Protein 1TU5 (pdb70)

Structure (mmCIF, N/CA/C/O backbone):
data_1TU5
#
_entry.id   1TU5
#
_cell.length_a   77.680
_cell.length_b   131.192
_cell.length_c   134.001
_cell.angle_alpha   90.00
_cell.angle_beta   90.00
_cell.angle_gamma   90.00
#
_symmetry.space_group_name_H-M   'P 21 21 21'
#
loop_
_entity.id
_entity.type
_entity.pdbx_description
1 polymer 'Copper amine oxidase, liver isozyme'
2 branched 2-acetamido-2-deoxy-beta-D-glucopyranose-(1-4)-2-acetamido-2-deoxy-beta-D-glucopyranose-(1-4)-2-acetamido-2-deoxy-beta-D-glucopyranose
3 non-polymer 2-acetamido-2-deoxy-beta-D-glucopyranose
4 non-polymer 'COPPER (II) ION'
5 non-polymer 'CALCIUM ION'
6 non-polymer 'CHLORIDE ION'
7 water water
#
loop_
_atom_site.group_PDB
_atom_site.id
_atom_site.type_symbol
_atom_site.label_atom_id
_atom_site.label_alt_id
_atom_site.label_comp_id
_atom_site.label_asym_id
_atom_site.label_entity_id
_atom_site.label_seq_id
_atom_site.pdbx_PDB_ins_code
_atom_site.Cartn_x
_atom_site.Cartn_y
_atom_site.Cartn_z
_atom_site.occupancy
_atom_site.B_iso_or_equiv
_atom_site.auth_seq_id
_atom_site.auth_comp_id
_atom_site.auth_asym_id
_atom_site.auth_atom_id
_atom_site.pdbx_PDB_model_num
ATOM 1 N N . GLN A 1 41 ? 48.740 9.875 65.119 1.00 40.77 57 GLN A N 1
ATOM 2 C CA . GLN A 1 41 ? 48.119 9.028 64.060 1.00 39.38 57 GLN A CA 1
ATOM 3 C C . GLN A 1 41 ? 48.206 7.555 64.455 1.00 38.10 57 GLN A C 1
ATOM 4 O O . GLN A 1 41 ? 49.047 6.834 63.923 1.00 38.73 57 GLN A O 1
ATOM 10 N N . LEU A 1 42 ? 47.342 7.113 65.375 1.00 35.47 58 LEU A N 1
ATOM 11 C CA . LEU A 1 42 ? 47.343 5.718 65.850 1.00 32.62 58 LEU A CA 1
ATOM 12 C C . LEU A 1 42 ? 46.458 4.763 65.035 1.00 30.88 58 LEU A C 1
ATOM 13 O O . LEU A 1 42 ? 46.408 3.573 65.319 1.00 28.97 58 LEU A O 1
ATOM 18 N N . PHE A 1 43 ? 45.770 5.287 64.019 1.00 28.63 59 PHE A N 1
ATOM 19 C CA . PHE A 1 43 ? 44.921 4.464 63.164 1.00 26.93 59 PHE A CA 1
ATOM 20 C C . PHE A 1 43 ? 45.555 4.305 61.791 1.00 26.57 59 PHE A C 1
ATOM 21 O O . PHE A 1 43 ? 45.067 3.525 60.977 1.00 27.10 59 PHE A O 1
ATOM 29 N N . ALA A 1 44 ? 46.633 5.039 61.545 1.00 24.78 60 ALA A N 1
ATOM 30 C CA . ALA A 1 44 ? 47.333 4.995 60.270 1.00 25.12 60 ALA A CA 1
ATOM 31 C C . ALA A 1 44 ? 47.922 3.617 59.998 1.00 25.44 60 ALA A C 1
ATOM 32 O O . ALA A 1 44 ? 48.459 2.979 60.905 1.00 26.18 60 ALA A O 1
ATOM 34 N N . ASP A 1 45 ? 47.823 3.168 58.749 1.00 24.96 61 ASP A N 1
ATOM 35 C CA . ASP A 1 45 ? 48.380 1.886 58.346 1.00 24.48 61 ASP A CA 1
ATOM 36 C C . ASP A 1 45 ? 49.893 2.001 58.474 1.00 24.04 61 ASP A C 1
ATOM 37 O O . ASP A 1 45 ? 50.449 3.100 58.358 1.00 23.31 61 ASP A O 1
ATOM 42 N N . LEU A 1 46 ? 50.549 0.874 58.742 1.00 23.98 62 LEU A N 1
ATOM 43 C CA . LEU A 1 46 ? 51.992 0.857 58.873 1.00 24.01 62 LEU A CA 1
ATOM 44 C C . LEU A 1 46 ? 52.592 1.445 57.605 1.00 23.54 62 LEU A C 1
ATOM 45 O O . LEU A 1 46 ? 52.073 1.227 56.514 1.00 22.41 62 LEU A O 1
ATOM 50 N N . SER A 1 47 ? 53.656 2.226 57.754 1.00 24.28 63 SER A N 1
ATOM 51 C CA . SER A 1 47 ? 54.318 2.824 56.600 1.00 25.51 63 SER A CA 1
ATOM 52 C C . SER A 1 47 ? 55.414 1.883 56.090 1.00 27.47 63 SER A C 1
ATOM 53 O O . SER A 1 47 ? 55.794 0.908 56.771 1.00 29.12 63 SER A O 1
ATOM 56 N N . ARG A 1 48 ? 55.907 2.179 54.889 1.00 28.18 64 ARG A N 1
ATOM 57 C CA . ARG A 1 48 ? 57.003 1.436 54.272 1.00 28.76 64 ARG A CA 1
ATOM 58 C C . ARG A 1 48 ? 58.150 1.229 55.272 1.00 27.74 64 ARG A C 1
ATOM 59 O O . ARG A 1 48 ? 58.728 0.141 55.352 1.00 28.19 64 ARG A O 1
ATOM 67 N N . GLU A 1 49 ? 58.467 2.267 56.042 1.00 26.90 65 GLU A N 1
ATOM 68 C CA . GLU A 1 49 ? 59.532 2.199 57.038 1.00 27.50 65 GLU A CA 1
ATOM 69 C C . GLU A 1 49 ? 59.251 1.206 58.166 1.00 26.69 65 GLU A C 1
ATOM 70 O O . GLU A 1 49 ? 60.098 0.387 58.509 1.00 27.19 65 GLU A O 1
ATOM 76 N N . GLU A 1 50 ? 58.062 1.292 58.755 1.00 26.67 66 GLU A N 1
ATOM 77 C CA . GLU A 1 50 ? 57.676 0.397 59.847 1.00 25.32 66 GLU A CA 1
ATOM 78 C C . GLU A 1 50 ? 57.567 -1.036 59.355 1.00 24.52 66 GLU A C 1
ATOM 79 O O . GLU A 1 50 ? 57.908 -1.981 60.064 1.00 24.28 66 GLU A O 1
ATOM 85 N N . LEU A 1 51 ? 57.067 -1.192 58.134 1.00 24.83 67 LEU A N 1
ATOM 86 C CA . LEU A 1 51 ? 56.921 -2.510 57.516 1.00 24.45 67 LEU A CA 1
ATOM 87 C C . LEU A 1 51 ? 58.311 -3.167 57.394 1.00 24.63 67 LEU A C 1
ATOM 88 O O . LEU A 1 51 ? 58.487 -4.339 57.708 1.00 24.04 67 LEU A O 1
ATOM 93 N N . THR A 1 52 ? 59.304 -2.391 56.959 1.00 25.12 68 THR A N 1
ATOM 94 C CA . THR A 1 52 ? 60.674 -2.876 56.818 1.00 23.68 68 THR A CA 1
ATOM 95 C C . THR A 1 52 ? 61.215 -3.242 58.193 1.00 24.92 68 THR A C 1
ATOM 96 O O . THR A 1 52 ? 61.816 -4.310 58.369 1.00 26.72 68 THR A O 1
ATOM 100 N N . THR A 1 53 ? 60.993 -2.373 59.174 1.00 24.17 69 THR A N 1
ATOM 101 C CA . THR A 1 53 ? 61.488 -2.633 60.517 1.00 23.53 69 THR A CA 1
ATOM 102 C C . THR A 1 53 ? 60.980 -3.931 61.101 1.00 23.98 69 THR A C 1
ATOM 103 O O . THR A 1 53 ? 61.781 -4.772 61.528 1.00 24.74 69 THR A O 1
ATOM 107 N N . VAL A 1 54 ? 59.656 -4.098 61.115 1.00 24.27 70 VAL A N 1
ATOM 108 C CA . VAL A 1 54 ? 59.034 -5.303 61.650 1.00 23.47 70 VAL A CA 1
ATOM 109 C C . VAL A 1 54 ? 59.606 -6.527 60.949 1.00 24.42 70 VAL A C 1
ATOM 110 O O . VAL A 1 54 ? 59.974 -7.512 61.581 1.00 24.76 70 VAL A O 1
ATOM 114 N N . MET A 1 55 ? 59.712 -6.443 59.632 1.00 26.36 71 MET A N 1
ATOM 115 C CA . MET A 1 55 ? 60.270 -7.527 58.845 1.00 27.26 71 MET A CA 1
ATOM 116 C C . MET A 1 55 ? 61.712 -7.861 59.298 1.00 28.03 71 MET A C 1
ATOM 117 O O . MET A 1 55 ? 62.014 -9.033 59.526 1.00 28.36 71 MET A O 1
ATOM 122 N N . SER A 1 56 ? 62.587 -6.852 59.451 1.00 28.02 72 SER A N 1
ATOM 123 C CA . SER A 1 56 ? 63.972 -7.087 59.905 1.00 27.39 72 SER A CA 1
ATOM 124 C C . SER A 1 56 ? 63.961 -7.760 61.253 1.00 26.78 72 SER A C 1
ATOM 125 O O . SER A 1 56 ? 64.741 -8.671 61.505 1.00 26.68 72 SER A O 1
ATOM 128 N N . PHE A 1 57 ? 63.083 -7.285 62.119 1.00 25.09 73 PHE A N 1
ATOM 129 C CA . PHE A 1 57 ? 62.976 -7.840 63.440 1.00 27.00 73 PHE A CA 1
ATOM 130 C C . PHE A 1 57 ? 62.575 -9.303 63.369 1.00 27.99 73 PHE A C 1
ATOM 131 O O . PHE A 1 57 ? 63.126 -10.134 64.074 1.00 30.48 73 PHE A O 1
ATOM 139 N N . LEU A 1 58 ? 61.606 -9.620 62.524 1.00 28.45 74 LEU A N 1
ATOM 140 C CA . LEU A 1 58 ? 61.154 -11.003 62.398 1.00 29.95 74 LEU A CA 1
ATOM 141 C C . LEU A 1 58 ? 62.233 -11.964 61.867 1.00 30.98 74 LEU A C 1
ATOM 142 O O . LEU A 1 58 ? 62.350 -13.094 62.342 1.00 30.34 74 LEU A O 1
ATOM 147 N N . THR A 1 59 ? 63.019 -11.506 60.905 1.00 30.43 75 THR A N 1
ATOM 148 C CA . THR A 1 59 ? 64.082 -12.320 60.348 1.00 30.23 75 THR A CA 1
ATOM 149 C C . THR A 1 59 ? 65.128 -12.590 61.423 1.00 31.03 75 THR A C 1
ATOM 150 O O . THR A 1 59 ? 65.647 -13.705 61.550 1.00 30.78 75 THR A O 1
ATOM 154 N N . GLN A 1 60 ? 65.393 -11.557 62.219 1.00 36.92 76 GLN A N 1
ATOM 155 C CA . GLN A 1 60 ? 66.406 -11.612 63.273 1.00 36.95 76 GLN A CA 1
ATOM 156 C C . GLN A 1 60 ? 65.935 -12.533 64.407 1.00 36.32 76 GLN A C 1
ATOM 157 O O . GLN A 1 60 ? 66.667 -13.408 64.839 1.00 35.11 76 GLN A O 1
ATOM 163 N N . GLN A 1 61 ? 64.704 -12.335 64.870 1.00 36.59 77 GLN A N 1
ATOM 164 C CA . GLN A 1 61 ? 64.157 -13.123 65.971 1.00 38.14 77 GLN A CA 1
ATOM 165 C C . GLN A 1 61 ? 63.729 -14.556 65.626 1.00 39.08 77 GLN A C 1
ATOM 166 O O . GLN A 1 61 ? 63.638 -15.406 66.519 1.00 40.71 77 GLN A O 1
ATOM 172 N N . LEU A 1 62 ? 63.502 -14.834 64.340 1.00 35.60 78 LEU A N 1
ATOM 173 C CA . LEU A 1 62 ? 63.077 -16.165 63.907 1.00 38.03 78 LEU A CA 1
ATOM 174 C C . LEU A 1 62 ? 64.196 -16.976 63.257 1.00 41.30 78 LEU A C 1
ATOM 175 O O . LEU A 1 62 ? 63.989 -18.110 62.818 1.00 40.70 78 LEU A O 1
ATOM 180 N N . GLY A 1 63 ? 65.379 -16.382 63.178 1.00 44.17 79 GLY A N 1
ATOM 181 C CA . GLY A 1 63 ? 66.523 -17.091 62.641 1.00 48.59 79 GLY A CA 1
ATOM 182 C C . GLY A 1 63 ? 66.520 -17.502 61.186 1.00 52.43 79 GLY A C 1
ATOM 183 O O . GLY A 1 63 ? 65.710 -17.008 60.396 1.00 53.95 79 GLY A O 1
ATOM 184 N N . PRO A 1 64 ? 67.431 -18.423 60.810 1.00 53.70 80 PRO A N 1
ATOM 185 C CA . PRO A 1 64 ? 67.680 -19.010 59.486 1.00 54.30 80 PRO A CA 1
ATOM 186 C C . PRO A 1 64 ? 66.495 -19.634 58.758 1.00 54.69 80 PRO A C 1
ATOM 187 O O . PRO A 1 64 ? 66.348 -19.442 57.551 1.00 55.03 80 PRO A O 1
ATOM 191 N N . ASP A 1 65 ? 65.669 -20.383 59.485 1.00 55.06 81 ASP A N 1
ATOM 192 C CA . ASP A 1 65 ? 64.503 -21.058 58.906 1.00 56.25 81 ASP A CA 1
ATOM 193 C C . ASP A 1 65 ? 63.470 -20.130 58.258 1.00 56.36 81 ASP A C 1
ATOM 194 O O . ASP A 1 65 ? 62.271 -20.342 58.427 1.00 57.51 81 ASP A O 1
ATOM 199 N N . LEU A 1 66 ? 63.897 -19.131 57.492 1.00 42.04 82 LEU A N 1
ATOM 200 C CA . LEU A 1 66 ? 62.903 -18.226 56.928 1.00 40.90 82 LEU A CA 1
ATOM 201 C C . LEU A 1 66 ? 63.154 -18.093 55.442 1.00 40.97 82 LEU A C 1
ATOM 202 O O . LEU A 1 66 ? 64.306 -17.991 55.029 1.00 41.53 82 LEU A O 1
ATOM 207 N N . VAL A 1 67 ? 62.089 -18.033 54.644 1.00 34.89 83 VAL A N 1
ATOM 208 C CA . VAL A 1 67 ? 62.263 -17.940 53.219 1.00 31.87 83 VAL A CA 1
ATOM 209 C C . VAL A 1 67 ? 61.314 -16.831 52.787 1.00 31.01 83 VAL A C 1
ATOM 210 O O . VAL A 1 67 ? 60.297 -16.583 53.449 1.00 31.23 83 VAL A O 1
ATOM 214 N N . ASP A 1 68 ? 61.670 -16.140 51.714 1.00 28.07 84 ASP A N 1
ATOM 215 C CA . ASP A 1 68 ? 60.839 -15.095 51.167 1.00 27.43 84 ASP A CA 1
ATOM 216 C C . ASP A 1 68 ? 59.557 -15.821 50.779 1.00 27.12 84 ASP A C 1
ATOM 217 O O . ASP A 1 68 ? 59.613 -16.829 50.096 1.00 27.05 84 ASP A O 1
ATOM 222 N N . ALA A 1 69 ? 58.407 -15.320 51.217 1.00 27.65 85 ALA A N 1
ATOM 223 C CA . ALA A 1 69 ? 57.126 -15.942 50.888 1.00 27.33 85 ALA A CA 1
ATOM 224 C C . ALA A 1 69 ? 56.847 -15.924 49.379 1.00 27.85 85 ALA A C 1
ATOM 225 O O . ALA A 1 69 ? 56.075 -16.743 48.876 1.00 28.19 85 ALA A O 1
ATOM 227 N N . ALA A 1 70 ? 57.476 -14.999 48.658 1.00 27.11 86 ALA A N 1
ATOM 228 C CA . ALA A 1 70 ? 57.280 -14.904 47.217 1.00 27.12 86 ALA A CA 1
ATOM 229 C C . ALA A 1 70 ? 57.786 -16.172 46.553 1.00 28.41 86 ALA A C 1
ATOM 230 O O . ALA A 1 70 ? 57.401 -16.485 45.434 1.00 28.62 86 ALA A O 1
ATOM 232 N N . GLN A 1 71 ? 58.639 -16.908 47.262 1.00 29.65 87 GLN A N 1
ATOM 233 C CA . GLN A 1 71 ? 59.237 -18.135 46.736 1.00 31.56 87 GLN A CA 1
ATOM 234 C C . GLN A 1 71 ? 59.083 -19.370 47.628 1.00 30.08 87 GLN A C 1
ATOM 235 O O . GLN A 1 71 ? 59.626 -20.428 47.317 1.00 29.96 87 GLN A O 1
ATOM 241 N N . ALA A 1 72 ? 58.356 -19.238 48.728 1.00 28.08 88 ALA A N 1
ATOM 242 C CA . ALA A 1 72 ? 58.178 -20.341 49.655 1.00 27.64 88 ALA A CA 1
ATOM 243 C C . ALA A 1 72 ? 57.432 -21.540 49.091 1.00 28.25 88 ALA A C 1
ATOM 244 O O . ALA A 1 72 ? 56.581 -21.415 48.197 1.00 29.96 88 ALA A O 1
ATOM 246 N N . ARG A 1 73 ? 57.756 -22.704 49.640 1.00 23.40 89 ARG A N 1
ATOM 247 C CA . ARG A 1 73 ? 57.122 -23.961 49.271 1.00 23.03 89 ARG A CA 1
ATOM 248 C C . ARG A 1 73 ? 56.338 -24.399 50.503 1.00 21.71 89 ARG A C 1
ATOM 249 O O . ARG A 1 73 ? 56.641 -23.976 51.614 1.00 22.69 89 ARG A O 1
ATOM 257 N N . PRO A 1 74 ? 55.328 -25.256 50.331 1.00 21.35 90 PRO A N 1
ATOM 258 C CA . PRO A 1 74 ? 54.537 -25.692 51.487 1.00 21.54 90 PRO A CA 1
ATOM 259 C C . PRO A 1 74 ? 55.341 -25.988 52.749 1.00 21.40 90 PRO A C 1
ATOM 260 O O . PRO A 1 74 ? 54.990 -25.543 53.834 1.00 22.94 90 PRO A O 1
ATOM 264 N N . SER A 1 75 ? 56.433 -26.721 52.597 1.00 22.03 91 SER A N 1
ATOM 265 C CA . SER A 1 75 ? 57.269 -27.104 53.732 1.00 22.69 91 SER A CA 1
ATOM 266 C C . SER A 1 75 ? 58.196 -26.031 54.307 1.00 22.84 91 SER A C 1
ATOM 267 O O . SER A 1 75 ? 58.853 -26.278 55.316 1.00 25.15 91 SER A O 1
ATOM 270 N N . ASP A 1 76 ? 58.273 -24.864 53.675 1.00 22.77 92 ASP A N 1
ATOM 271 C CA . ASP A 1 76 ? 59.132 -23.784 54.164 1.00 23.29 92 ASP A CA 1
ATOM 272 C C . ASP A 1 76 ? 58.451 -22.972 55.271 1.00 24.60 92 ASP A C 1
ATOM 273 O O . ASP A 1 76 ? 57.244 -23.095 55.493 1.00 25.33 92 ASP A O 1
ATOM 278 N N . ASN A 1 77 ? 59.231 -22.145 55.962 1.00 23.27 93 ASN A N 1
ATOM 279 C CA . ASN A 1 77 ? 58.681 -21.256 56.980 1.00 24.49 93 ASN A CA 1
ATOM 280 C C . ASN A 1 77 ? 58.779 -19.869 56.349 1.00 24.84 93 ASN A C 1
ATOM 281 O O . ASN A 1 77 ? 59.853 -19.495 55.879 1.00 26.70 93 ASN A O 1
ATOM 286 N N . CYS A 1 78 ? 57.691 -19.102 56.331 1.00 23.09 94 CYS A N 1
ATOM 287 C CA . CYS A 1 78 ? 57.751 -17.759 55.747 1.00 22.34 94 CYS A CA 1
ATOM 288 C C . CYS A 1 78 ? 56.787 -16.782 56.419 1.00 22.58 94 CYS A C 1
ATOM 289 O O . CYS A 1 78 ? 55.808 -17.199 57.050 1.00 22.98 94 CYS A O 1
ATOM 292 N N . VAL A 1 79 ? 57.071 -15.486 56.292 1.00 17.85 95 VAL A N 1
ATOM 293 C CA . VAL A 1 79 ? 56.200 -14.476 56.864 1.00 18.71 95 VAL A CA 1
ATOM 294 C C . VAL A 1 79 ? 55.195 -14.182 55.765 1.00 17.74 95 VAL A C 1
ATOM 295 O O . VAL A 1 79 ? 55.561 -13.661 54.712 1.00 17.10 95 VAL A O 1
ATOM 299 N N . PHE A 1 80 ? 53.938 -14.530 56.005 1.00 20.09 96 PHE A N 1
ATOM 300 C CA . PHE A 1 80 ? 52.896 -14.327 55.015 1.00 19.98 96 PHE A CA 1
ATOM 301 C C . PHE A 1 80 ? 52.512 -12.878 54.882 1.00 19.82 96 PHE A C 1
ATOM 302 O O . PHE A 1 80 ? 52.275 -12.404 53.776 1.00 23.30 96 PHE A O 1
ATOM 310 N N . SER A 1 81 ? 52.478 -12.153 55.993 1.00 23.61 97 SER A N 1
ATOM 311 C CA . SER A 1 81 ? 52.036 -10.778 55.887 1.00 24.49 97 SER A CA 1
ATOM 312 C C . SER A 1 81 ? 52.249 -10.029 57.175 1.00 24.16 97 SER A C 1
ATOM 313 O O . SER A 1 81 ? 52.309 -10.631 58.236 1.00 25.44 97 SER A O 1
ATOM 316 N N . VAL A 1 82 ? 52.370 -8.708 57.080 1.00 25.55 98 VAL A N 1
ATOM 317 C CA . VAL A 1 82 ? 52.476 -7.891 58.272 1.00 24.88 98 VAL A CA 1
ATOM 318 C C . VAL A 1 82 ? 51.778 -6.587 57.980 1.00 23.76 98 VAL A C 1
ATOM 319 O O . VAL A 1 82 ? 51.921 -6.021 56.909 1.00 23.86 98 VAL A O 1
ATOM 323 N N . GLU A 1 83 ? 50.974 -6.151 58.939 1.00 23.16 99 GLU A N 1
ATOM 324 C CA . GLU A 1 83 ? 50.232 -4.912 58.824 1.00 22.52 99 GLU A CA 1
ATOM 325 C C . GLU A 1 83 ? 49.921 -4.412 60.242 1.00 22.98 99 GLU A C 1
ATOM 326 O O . GLU A 1 83 ? 50.244 -5.070 61.243 1.00 21.86 99 GLU A O 1
ATOM 332 N N . LEU A 1 84 ? 49.273 -3.252 60.305 1.00 22.46 100 LEU A N 1
ATOM 333 C CA . LEU A 1 84 ? 48.898 -2.618 61.557 1.00 21.85 100 LEU A CA 1
ATOM 334 C C . LEU A 1 84 ? 48.050 -3.519 62.427 1.00 22.73 100 LEU A C 1
ATOM 335 O O . LEU A 1 84 ? 47.199 -4.243 61.933 1.00 23.50 100 LEU A O 1
ATOM 340 N N . GLN A 1 85 ? 48.300 -3.478 63.726 1.00 22.17 101 GLN A N 1
ATOM 341 C CA . GLN A 1 85 ? 47.490 -4.221 64.669 1.00 23.76 101 GLN A CA 1
ATOM 342 C C . GLN A 1 85 ? 46.659 -3.052 65.256 1.00 23.72 101 GLN A C 1
ATOM 343 O O . GLN A 1 85 ? 47.233 -2.126 65.798 1.00 23.59 101 GLN A O 1
ATOM 349 N N . LEU A 1 86 ? 45.337 -3.050 65.094 1.00 23.56 102 LEU A N 1
ATOM 350 C CA . LEU A 1 86 ? 44.551 -1.947 65.632 1.00 23.47 102 LEU A CA 1
ATOM 351 C C . LEU A 1 86 ? 44.751 -1.942 67.155 1.00 23.85 102 LEU A C 1
ATOM 352 O O . LEU A 1 86 ? 44.878 -3.006 67.774 1.00 25.47 102 LEU A O 1
ATOM 357 N N . PRO A 1 87 ? 44.799 -0.749 67.779 1.00 22.47 103 PRO A N 1
ATOM 358 C CA . PRO A 1 87 ? 44.990 -0.645 69.228 1.00 22.14 103 PRO A CA 1
ATOM 359 C C . PRO A 1 87 ? 43.722 -0.867 70.026 1.00 21.59 103 PRO A C 1
ATOM 360 O O . PRO A 1 87 ? 42.618 -0.860 69.475 1.00 22.16 103 PRO A O 1
ATOM 364 N N . PRO A 1 88 ? 43.865 -1.065 71.346 1.00 21.99 104 PRO A N 1
ATOM 365 C CA . PRO A 1 88 ? 42.695 -1.274 72.201 1.00 21.90 104 PRO A CA 1
ATOM 366 C C . PRO A 1 88 ? 41.899 0.035 72.148 1.00 21.79 104 PRO A C 1
ATOM 367 O O . PRO A 1 88 ? 42.475 1.109 72.187 1.00 21.92 104 PRO A O 1
ATOM 371 N N . LYS A 1 89 ? 40.578 -0.039 72.065 1.00 22.82 105 LYS A N 1
ATOM 372 C CA . LYS A 1 89 ? 39.775 1.175 71.990 1.00 21.00 105 LYS A CA 1
ATOM 373 C C . LYS A 1 89 ? 39.902 2.067 73.245 1.00 21.17 105 LYS A C 1
ATOM 374 O O . LYS A 1 89 ? 40.035 3.292 73.130 1.00 22.85 105 LYS A O 1
ATOM 380 N N . ALA A 1 90 ? 39.865 1.482 74.434 1.00 19.41 106 ALA A N 1
ATOM 381 C CA . ALA A 1 90 ? 39.975 2.292 75.639 1.00 19.84 106 ALA A CA 1
ATOM 382 C C . ALA A 1 90 ? 41.269 3.109 75.652 1.00 21.79 106 ALA A C 1
ATOM 383 O O . ALA A 1 90 ? 41.249 4.309 75.963 1.00 23.30 106 ALA A O 1
ATOM 385 N N . ALA A 1 91 ? 42.394 2.487 75.302 1.00 22.63 107 ALA A N 1
ATOM 386 C CA . ALA A 1 91 ? 43.646 3.222 75.310 1.00 23.42 107 ALA A CA 1
ATOM 387 C C . ALA A 1 91 ? 43.604 4.264 74.236 1.00 24.31 107 ALA A C 1
ATOM 388 O O . ALA A 1 91 ? 44.016 5.381 74.470 1.00 26.38 107 ALA A O 1
ATOM 390 N N . ALA A 1 92 ? 43.109 3.921 73.053 1.00 24.75 108 ALA A N 1
ATOM 391 C CA . ALA A 1 92 ? 43.045 4.928 71.985 1.00 24.72 108 ALA A CA 1
ATOM 392 C C . ALA A 1 92 ? 42.199 6.126 72.400 1.00 24.52 108 ALA A C 1
ATOM 393 O O . ALA A 1 92 ? 42.564 7.276 72.129 1.00 23.98 108 ALA A O 1
ATOM 395 N N . LEU A 1 93 ? 41.062 5.866 73.041 1.00 24.48 109 LEU A N 1
ATOM 396 C CA . LEU A 1 93 ? 40.171 6.953 73.452 1.00 24.87 109 LEU A CA 1
ATOM 397 C C . LEU A 1 93 ? 40.790 7.806 74.551 1.00 25.74 109 LEU A C 1
ATOM 398 O O . LEU A 1 93 ? 40.638 9.030 74.556 1.00 25.38 109 LEU A O 1
ATOM 403 N N . ALA A 1 94 ? 41.480 7.159 75.487 1.00 26.39 110 ALA A N 1
ATOM 404 C CA . ALA A 1 94 ? 42.141 7.889 76.556 1.00 27.02 110 ALA A CA 1
ATOM 405 C C . ALA A 1 94 ? 43.139 8.815 75.895 1.00 27.82 110 ALA A C 1
ATOM 406 O O . ALA A 1 94 ? 43.342 9.935 76.357 1.00 31.01 110 ALA A O 1
ATOM 408 N N . HIS A 1 95 ? 43.754 8.376 74.805 1.00 27.26 111 HIS A N 1
ATOM 409 C CA . HIS A 1 95 ? 44.714 9.244 74.127 1.00 27.97 111 HIS A CA 1
ATOM 410 C C . HIS A 1 95 ? 44.049 10.369 73.322 1.00 27.91 111 HIS A C 1
ATOM 411 O O . HIS A 1 95 ? 44.443 11.532 73.430 1.00 28.93 111 HIS A O 1
ATOM 418 N N . LEU A 1 96 ? 43.054 10.023 72.511 1.00 27.73 112 LEU A N 1
ATOM 419 C CA . LEU A 1 96 ? 42.370 11.008 71.673 1.00 28.13 112 LEU A CA 1
ATOM 420 C C . LEU A 1 96 ? 41.551 12.024 72.444 1.00 29.38 112 LEU A C 1
ATOM 421 O O . LEU A 1 96 ? 41.473 13.185 72.045 1.00 28.30 112 LEU A O 1
ATOM 426 N N . ASP A 1 97 ? 40.928 11.577 73.534 1.00 30.32 113 ASP A N 1
ATOM 427 C CA . ASP A 1 97 ? 40.059 12.430 74.334 1.00 30.06 113 ASP A CA 1
ATOM 428 C C . ASP A 1 97 ? 40.603 12.979 75.634 1.00 32.30 113 ASP A C 1
ATOM 429 O O . ASP A 1 97 ? 40.177 14.035 76.067 1.00 30.82 113 ASP A O 1
ATOM 434 N N . ARG A 1 98 ? 41.488 12.241 76.296 1.00 42.05 114 ARG A N 1
ATOM 435 C CA . ARG A 1 98 ? 42.034 12.703 77.565 1.00 41.52 114 ARG A CA 1
ATOM 436 C C . ARG A 1 98 ? 43.524 12.998 77.523 1.00 40.69 114 ARG A C 1
ATOM 437 O O . ARG A 1 98 ? 44.130 13.276 78.550 1.00 40.07 114 ARG A O 1
ATOM 445 N N . GLY A 1 99 ? 44.122 12.944 76.341 1.00 36.95 115 GLY A N 1
ATOM 446 C CA . GLY A 1 99 ? 45.535 13.253 76.244 1.00 36.24 115 GLY A CA 1
ATOM 447 C C . GLY A 1 99 ? 46.473 12.295 76.954 1.00 35.83 115 GLY A C 1
ATOM 448 O O . GLY A 1 99 ? 47.585 12.681 77.339 1.00 36.11 115 GLY A O 1
ATOM 449 N N . SER A 1 100 ? 46.046 11.053 77.152 1.00 34.10 116 SER A N 1
ATOM 450 C CA . SER A 1 100 ? 46.936 10.088 77.762 1.00 32.74 116 SER A CA 1
ATOM 451 C C . SER A 1 100 ? 47.943 9.798 76.660 1.00 33.07 116 SER A C 1
ATOM 452 O O . SER A 1 100 ? 47.698 10.104 75.481 1.00 32.73 116 SER A O 1
ATOM 455 N N . PRO A 1 101 ? 49.103 9.232 77.021 1.00 33.60 117 PRO A N 1
ATOM 456 C CA . PRO A 1 101 ? 50.078 8.931 75.964 1.00 33.32 117 PRO A CA 1
ATOM 457 C C . PRO A 1 101 ? 49.438 7.892 75.020 1.00 33.59 117 PRO A C 1
ATOM 458 O O . PRO A 1 101 ? 48.533 7.141 75.442 1.00 32.89 117 PRO A O 1
ATOM 462 N N . PRO A 1 102 ? 49.879 7.845 73.746 1.00 32.68 118 PRO A N 1
ATOM 463 C CA . PRO A 1 102 ? 49.308 6.883 72.800 1.00 31.69 118 PRO A CA 1
ATOM 464 C C . PRO A 1 102 ? 49.594 5.428 73.160 1.00 31.72 118 PRO A C 1
ATOM 465 O O . PRO A 1 102 ? 50.522 5.130 73.912 1.00 31.03 118 PRO A O 1
ATOM 469 N N . PRO A 1 103 ? 48.767 4.501 72.653 1.00 31.85 119 PRO A N 1
ATOM 470 C CA . PRO A 1 103 ? 48.987 3.086 72.946 1.00 30.67 119 PRO A CA 1
ATOM 471 C C . PRO A 1 103 ? 50.208 2.637 72.153 1.00 29.05 119 PRO A C 1
ATOM 472 O O . PRO A 1 103 ? 50.549 3.238 71.136 1.00 28.20 119 PRO A O 1
ATOM 476 N N . ALA A 1 104 ? 50.864 1.584 72.621 1.00 27.43 120 ALA A N 1
ATOM 477 C CA . ALA A 1 104 ? 51.985 1.058 71.902 1.00 25.74 120 ALA A CA 1
ATOM 478 C C . ALA A 1 104 ? 51.471 0.797 70.480 1.00 26.12 120 ALA A C 1
ATOM 479 O O . ALA A 1 104 ? 50.388 0.241 70.292 1.00 26.35 120 ALA A O 1
ATOM 481 N N . ARG A 1 105 ? 52.217 1.262 69.487 1.00 25.94 121 ARG A N 1
ATOM 482 C CA . ARG A 1 105 ? 51.851 1.030 68.093 1.00 26.78 121 ARG A CA 1
ATOM 483 C C . ARG A 1 105 ? 52.424 -0.355 67.731 1.00 27.61 121 ARG A C 1
ATOM 484 O O . ARG A 1 105 ? 53.626 -0.588 67.860 1.00 28.98 121 ARG A O 1
ATOM 492 N N . GLU A 1 106 ? 51.562 -1.267 67.288 1.00 27.31 122 GLU A N 1
ATOM 493 C CA . GLU A 1 106 ? 51.984 -2.627 66.986 1.00 26.56 122 GLU A CA 1
ATOM 494 C C . GLU A 1 106 ? 51.554 -3.138 65.624 1.00 26.66 122 GLU A C 1
ATOM 495 O O . GLU A 1 106 ? 50.664 -2.575 64.994 1.00 27.63 122 GLU A O 1
ATOM 501 N N . ALA A 1 107 ? 52.191 -4.225 65.190 1.00 25.48 123 ALA A N 1
ATOM 502 C CA . ALA A 1 107 ? 51.903 -4.858 63.910 1.00 23.98 123 ALA A CA 1
ATOM 503 C C . ALA A 1 107 ? 51.511 -6.297 64.167 1.00 23.71 123 ALA A C 1
ATOM 504 O O . ALA A 1 107 ? 51.931 -6.901 65.144 1.00 23.28 123 ALA A O 1
ATOM 506 N N . LEU A 1 108 ? 50.703 -6.852 63.279 1.00 23.84 124 LEU A N 1
ATOM 507 C CA . LEU A 1 108 ? 50.311 -8.240 63.395 1.00 22.61 124 LEU A CA 1
ATOM 508 C C . LEU A 1 108 ? 50.984 -8.980 62.251 1.00 22.96 124 LEU A C 1
ATOM 509 O O . LEU A 1 108 ? 50.828 -8.590 61.077 1.00 23.96 124 LEU A O 1
ATOM 514 N N . ALA A 1 109 ? 51.734 -10.033 62.578 1.00 21.89 125 ALA A N 1
ATOM 515 C CA . ALA A 1 109 ? 52.399 -10.827 61.556 1.00 20.95 125 ALA A CA 1
ATOM 516 C C . ALA A 1 109 ? 51.817 -12.230 61.518 1.00 20.69 125 ALA A C 1
ATOM 517 O O . ALA A 1 109 ? 51.616 -12.869 62.550 1.00 18.54 125 ALA A O 1
ATOM 519 N N . ILE A 1 110 ? 51.526 -12.702 60.312 1.00 20.85 126 ILE A N 1
ATOM 520 C CA . ILE A 1 110 ? 51.006 -14.055 60.133 1.00 19.78 126 ILE A CA 1
ATOM 521 C C . ILE A 1 110 ? 52.159 -14.843 59.524 1.00 20.67 126 ILE A C 1
ATOM 522 O O . ILE A 1 110 ? 52.615 -14.544 58.401 1.00 19.54 126 ILE A O 1
ATOM 527 N N . VAL A 1 111 ? 52.650 -15.822 60.287 1.00 20.76 127 VAL A N 1
ATOM 528 C CA . VAL A 1 111 ? 53.747 -16.667 59.830 1.00 20.35 127 VAL A CA 1
ATOM 529 C C . VAL A 1 111 ? 53.284 -18.086 59.508 1.00 20.86 127 VAL A C 1
ATOM 530 O O . VAL A 1 111 ? 52.547 -18.692 60.296 1.00 20.29 127 VAL A O 1
ATOM 534 N N . PHE A 1 112 ? 53.720 -18.613 58.355 1.00 21.32 128 PHE A N 1
ATOM 535 C CA . PHE A 1 112 ? 53.377 -19.989 57.971 1.00 20.83 128 PHE A CA 1
ATOM 536 C C . PHE A 1 112 ? 54.481 -20.909 58.468 1.00 21.18 128 PHE A C 1
ATOM 537 O O . PHE A 1 112 ? 55.561 -20.939 57.910 1.00 21.11 128 PHE A O 1
ATOM 545 N N . PHE A 1 113 ? 54.243 -21.676 59.518 1.00 22.24 129 PHE A N 1
ATOM 546 C CA . PHE A 1 113 ? 55.324 -22.554 59.962 1.00 22.93 129 PHE A CA 1
ATOM 547 C C . PHE A 1 113 ? 55.135 -23.946 59.383 1.00 23.53 129 PHE A C 1
ATOM 548 O O . PHE A 1 113 ? 54.593 -24.821 60.031 1.00 25.40 129 PHE A O 1
ATOM 556 N N . GLY A 1 114 ? 55.589 -24.137 58.156 1.00 24.50 130 GLY A N 1
ATOM 557 C CA . GLY A 1 114 ? 55.457 -25.417 57.496 1.00 24.88 130 GLY A CA 1
ATOM 558 C C . GLY A 1 114 ? 56.643 -26.367 57.638 1.00 27.39 130 GLY A C 1
ATOM 559 O O . GLY A 1 114 ? 56.510 -27.580 57.392 1.00 26.85 130 GLY A O 1
ATOM 560 N N . GLY A 1 115 ? 57.809 -25.845 58.020 1.00 27.69 131 GLY A N 1
ATOM 561 C CA . GLY A 1 115 ? 58.962 -26.716 58.197 1.00 26.93 131 GLY A CA 1
ATOM 562 C C . GLY A 1 115 ? 59.022 -27.336 59.587 1.00 26.73 131 GLY A C 1
ATOM 563 O O . GLY A 1 115 ? 59.928 -27.051 60.352 1.00 26.88 131 GLY A O 1
ATOM 564 N N . GLN A 1 116 ? 58.067 -28.180 59.940 1.00 27.66 132 GLN A N 1
ATOM 565 C CA . GLN A 1 116 ? 58.101 -28.784 61.273 1.00 30.22 132 GLN A CA 1
ATOM 566 C C . GLN A 1 116 ? 57.144 -29.980 61.302 1.00 31.50 132 GLN A C 1
ATOM 567 O O . GLN A 1 116 ? 56.283 -30.105 60.435 1.00 34.09 132 GLN A O 1
ATOM 573 N N . PRO A 1 117 ? 57.313 -30.898 62.264 1.00 31.86 133 PRO A N 1
ATOM 574 C CA . PRO A 1 117 ? 56.457 -32.086 62.385 1.00 32.42 133 PRO A CA 1
ATOM 575 C C . PRO A 1 117 ? 54.941 -31.822 62.393 1.00 33.73 133 PRO A C 1
ATOM 576 O O . PRO A 1 117 ? 54.149 -32.661 61.923 1.00 35.07 133 PRO A O 1
ATOM 580 N N . GLN A 1 118 ? 54.543 -30.668 62.921 1.00 33.03 134 GLN A N 1
ATOM 581 C CA . GLN A 1 118 ? 53.140 -30.297 62.976 1.00 32.85 134 GLN A CA 1
ATOM 582 C C . GLN A 1 118 ? 53.048 -28.835 62.545 1.00 31.67 134 GLN A C 1
ATOM 583 O O . GLN A 1 118 ? 52.964 -27.922 63.377 1.00 30.77 134 GLN A O 1
ATOM 589 N N . PRO A 1 119 ? 53.076 -28.592 61.228 1.00 30.35 135 PRO A N 1
ATOM 590 C CA . PRO A 1 119 ? 52.997 -27.207 60.771 1.00 28.34 135 PRO A CA 1
ATOM 591 C C . PRO A 1 119 ? 51.755 -26.480 61.264 1.00 27.15 135 PRO A C 1
ATOM 592 O O . PRO A 1 119 ? 50.723 -27.089 61.554 1.00 27.57 135 PRO A O 1
ATOM 596 N N . ASN A 1 120 ? 51.874 -25.172 61.415 1.00 26.17 136 ASN A N 1
ATOM 597 C CA . ASN A 1 120 ? 50.739 -24.383 61.848 1.00 25.56 136 ASN A CA 1
ATOM 598 C C . ASN A 1 120 ? 50.922 -22.977 61.290 1.00 25.54 136 ASN A C 1
ATOM 599 O O . ASN A 1 120 ? 51.953 -22.665 60.669 1.00 26.71 136 ASN A O 1
ATOM 604 N N . VAL A 1 121 ? 49.913 -22.142 61.471 1.00 22.95 137 VAL A N 1
ATOM 605 C CA . VAL A 1 121 ? 50.018 -20.767 61.054 1.00 22.56 137 VAL A CA 1
ATOM 606 C C . VAL A 1 121 ? 49.964 -20.052 62.392 1.00 24.41 137 VAL A C 1
ATOM 607 O O . VAL A 1 121 ? 49.161 -20.436 63.250 1.00 25.92 137 VAL A O 1
ATOM 611 N N . THR A 1 122 ? 50.813 -19.044 62.565 1.00 23.23 138 THR A N 1
ATOM 612 C CA . THR A 1 122 ? 50.908 -18.282 63.811 1.00 24.06 138 THR A CA 1
ATOM 613 C C . THR A 1 122 ? 50.769 -16.772 63.621 1.00 23.99 138 THR A C 1
ATOM 614 O O . THR A 1 122 ? 51.317 -16.215 62.664 1.00 25.55 138 THR A O 1
ATOM 618 N N . GLU A 1 123 ? 50.027 -16.125 64.521 1.00 26.16 139 GLU A N 1
ATOM 619 C CA . GLU A 1 123 ? 49.863 -14.680 64.497 1.00 25.34 139 GLU A CA 1
ATOM 620 C C . GLU A 1 123 ? 50.754 -14.129 65.578 1.00 24.74 139 GLU A C 1
ATOM 621 O O . GLU A 1 123 ? 50.698 -14.581 66.707 1.00 24.89 139 GLU A O 1
ATOM 627 N N . LEU A 1 124 ? 51.572 -13.148 65.241 1.00 25.11 140 LEU A N 1
ATOM 628 C CA . LEU A 1 124 ? 52.468 -12.550 66.215 1.00 23.88 140 LEU A CA 1
ATOM 629 C C . LEU A 1 124 ? 52.254 -11.055 66.249 1.00 24.10 140 LEU A C 1
ATOM 630 O O . LEU A 1 124 ? 52.222 -10.408 65.204 1.00 25.04 140 LEU A O 1
ATOM 635 N N . VAL A 1 125 ? 52.085 -10.524 67.460 1.00 24.51 141 VAL A N 1
ATOM 636 C CA . VAL A 1 125 ? 51.943 -9.087 67.694 1.00 23.53 141 VAL A CA 1
ATOM 637 C C . VAL A 1 125 ? 53.388 -8.639 67.856 1.00 24.26 141 VAL A C 1
ATOM 638 O O . VAL A 1 125 ? 54.139 -9.235 68.616 1.00 22.94 141 VAL A O 1
ATOM 642 N N . VAL A 1 126 ? 53.847 -7.653 67.140 1.00 21.12 142 VAL A N 1
ATOM 643 C CA . VAL A 1 126 ? 55.207 -7.219 67.127 1.00 21.94 142 VAL A CA 1
ATOM 644 C C . VAL A 1 126 ? 55.235 -5.787 67.555 1.00 24.24 142 VAL A C 1
ATOM 645 O O . VAL A 1 126 ? 54.452 -5.044 67.059 1.00 27.12 142 VAL A O 1
ATOM 649 N N . GLY A 1 127 ? 56.056 -5.375 68.502 1.00 29.60 143 GLY A N 1
ATOM 650 C CA . GLY A 1 127 ? 55.957 -3.975 68.862 1.00 29.68 143 GLY A CA 1
ATOM 651 C C . GLY A 1 127 ? 56.902 -3.574 69.945 1.00 29.22 143 GLY A C 1
ATOM 652 O O . GLY A 1 127 ? 57.642 -4.398 70.480 1.00 30.06 143 GLY A O 1
ATOM 653 N N . PRO A 1 128 ? 56.917 -2.295 70.297 1.00 28.38 144 PRO A N 1
ATOM 654 C CA . PRO A 1 128 ? 56.260 -1.062 69.945 1.00 26.66 144 PRO A CA 1
ATOM 655 C C . PRO A 1 128 ? 57.007 -0.451 68.764 1.00 25.86 144 PRO A C 1
ATOM 656 O O . PRO A 1 128 ? 58.217 -0.531 68.704 1.00 26.26 144 PRO A O 1
ATOM 660 N N . LEU A 1 129 ? 56.286 0.113 67.805 1.00 25.35 145 LEU A N 1
ATOM 661 C CA . LEU A 1 129 ? 56.915 0.752 66.658 1.00 25.85 145 LEU A CA 1
ATOM 662 C C . LEU A 1 129 ? 57.384 2.066 67.210 1.00 25.94 145 LEU A C 1
ATOM 663 O O . LEU A 1 129 ? 56.761 2.589 68.130 1.00 25.79 145 LEU A O 1
ATOM 668 N N . PRO A 1 130 ? 58.478 2.629 66.675 1.00 25.97 146 PRO A N 1
ATOM 669 C CA . PRO A 1 130 ? 59.465 2.397 65.648 1.00 26.65 146 PRO A CA 1
ATOM 670 C C . PRO A 1 130 ? 60.443 1.254 65.869 1.00 26.86 146 PRO A C 1
ATOM 671 O O . PRO A 1 130 ? 60.807 0.595 64.908 1.00 28.82 146 PRO A O 1
ATOM 675 N N . GLN A 1 131 ? 60.924 1.029 67.085 1.00 35.55 147 GLN A N 1
ATOM 676 C CA . GLN A 1 131 ? 61.846 -0.075 67.255 1.00 35.58 147 GLN A CA 1
ATOM 677 C C . GLN A 1 131 ? 61.312 -1.167 68.147 1.00 35.46 147 GLN A C 1
ATOM 678 O O . GLN A 1 131 ? 61.382 -1.076 69.369 1.00 36.49 147 GLN A O 1
ATOM 684 N N . PRO A 1 132 ? 60.803 -2.243 67.542 1.00 35.43 148 PRO A N 1
ATOM 685 C CA . PRO A 1 132 ? 60.237 -3.393 68.256 1.00 35.41 148 PRO A CA 1
ATOM 686 C C . PRO A 1 132 ? 61.212 -4.076 69.204 1.00 34.64 148 PRO A C 1
ATOM 687 O O . PRO A 1 132 ? 62.414 -4.128 68.928 1.00 35.42 148 PRO A O 1
ATOM 691 N N . SER A 1 133 ? 60.681 -4.603 70.309 1.00 33.42 149 SER A N 1
ATOM 692 C CA . SER A 1 133 ? 61.481 -5.316 71.292 1.00 31.39 149 SER A CA 1
ATOM 693 C C . SER A 1 133 ? 60.795 -6.611 71.710 1.00 29.93 149 SER A C 1
ATOM 694 O O . SER A 1 133 ? 61.411 -7.433 72.375 1.00 32.06 149 SER A O 1
ATOM 697 N N . TYR A 1 134 ? 59.526 -6.793 71.359 1.00 26.96 150 TYR A N 1
ATOM 698 C CA . TYR A 1 134 ? 58.848 -8.030 71.698 1.00 25.50 150 TYR A CA 1
ATOM 699 C C . TYR A 1 134 ? 58.088 -8.650 70.522 1.00 26.47 150 TYR A C 1
ATOM 700 O O . TYR A 1 134 ? 57.731 -7.977 69.554 1.00 25.82 150 TYR A O 1
ATOM 709 N N . MET A 1 135 ? 57.829 -9.946 70.644 1.00 26.62 151 MET A N 1
ATOM 710 C CA . MET A 1 135 ? 57.138 -10.722 69.640 1.00 27.42 151 MET A CA 1
ATOM 711 C C . MET A 1 135 ? 56.197 -11.663 70.399 1.00 28.90 151 MET A C 1
ATOM 712 O O . MET A 1 135 ? 56.639 -12.634 70.968 1.00 29.43 151 MET A O 1
ATOM 717 N N . ARG A 1 136 ? 54.904 -11.366 70.422 1.00 30.24 152 ARG A N 1
ATOM 718 C CA . ARG A 1 136 ? 53.934 -12.193 71.135 1.00 30.43 152 ARG A CA 1
ATOM 719 C C . ARG A 1 136 ? 53.053 -13.092 70.257 1.00 29.08 152 ARG A C 1
ATOM 720 O O . ARG A 1 136 ? 52.308 -12.618 69.409 1.00 27.95 152 ARG A O 1
ATOM 728 N N . ASP A 1 137 ? 53.107 -14.390 70.514 1.00 28.26 153 ASP A N 1
ATOM 729 C CA . ASP A 1 137 ? 52.304 -15.347 69.791 1.00 27.79 153 ASP A CA 1
ATOM 730 C C . ASP A 1 137 ? 50.926 -15.280 70.433 1.00 27.69 153 ASP A C 1
ATOM 731 O O . ASP A 1 137 ? 50.754 -15.683 71.579 1.00 27.59 153 ASP A O 1
ATOM 736 N N . VAL A 1 138 ? 49.940 -14.782 69.694 1.00 27.33 154 VAL A N 1
ATOM 737 C CA . VAL A 1 138 ? 48.581 -14.646 70.225 1.00 27.78 154 VAL A CA 1
ATOM 738 C C . VAL A 1 138 ? 47.551 -15.563 69.556 1.00 28.95 154 VAL A C 1
ATOM 739 O O . VAL A 1 138 ? 46.348 -15.442 69.816 1.00 29.06 154 VAL A O 1
ATOM 743 N N . THR A 1 139 ? 48.038 -16.489 68.723 1.00 23.66 155 THR A N 1
ATOM 744 C CA . THR A 1 139 ? 47.179 -17.431 67.999 1.00 24.81 155 THR A CA 1
ATOM 745 C C . THR A 1 139 ? 46.222 -18.192 68.901 1.00 22.72 155 THR A C 1
ATOM 746 O O . THR A 1 139 ? 45.008 -18.246 68.665 1.00 23.79 155 THR A O 1
ATOM 750 N N . VAL A 1 140 ? 46.780 -18.794 69.936 1.00 30.90 156 VAL A N 1
ATOM 751 C CA . VAL A 1 140 ? 45.968 -19.603 70.850 1.00 31.82 156 VAL A CA 1
ATOM 752 C C . VAL A 1 140 ? 44.993 -18.763 71.684 1.00 32.54 156 VAL A C 1
ATOM 753 O O . VAL A 1 140 ? 43.876 -19.191 71.927 1.00 32.35 156 VAL A O 1
ATOM 757 N N . GLU A 1 141 ? 45.384 -17.565 72.113 1.00 34.22 157 GLU A N 1
ATOM 758 C CA . GLU A 1 141 ? 44.447 -16.798 72.899 1.00 35.20 157 GLU A CA 1
ATOM 759 C C . GLU A 1 141 ? 43.319 -16.165 72.076 1.00 35.57 157 GLU A C 1
ATOM 760 O O . GLU A 1 141 ? 42.324 -15.718 72.632 1.00 36.79 157 GLU A O 1
ATOM 766 N N . ARG A 1 142 ? 43.462 -16.129 70.754 1.00 35.44 158 ARG A N 1
ATOM 767 C CA . ARG A 1 142 ? 42.425 -15.554 69.891 1.00 34.29 158 ARG A CA 1
ATOM 768 C C . ARG A 1 142 ? 41.512 -16.608 69.257 1.00 34.40 158 ARG A C 1
ATOM 769 O O . ARG A 1 142 ? 40.365 -16.310 68.890 1.00 33.15 158 ARG A O 1
ATOM 777 N N . HIS A 1 143 ? 42.013 -17.837 69.146 1.00 30.91 159 HIS A N 1
ATOM 778 C CA . HIS A 1 143 ? 41.246 -18.902 68.515 1.00 31.73 159 HIS A CA 1
ATOM 779 C C . HIS A 1 143 ? 41.034 -20.180 69.333 1.00 32.78 159 HIS A C 1
ATOM 780 O O . HIS A 1 143 ? 40.433 -21.139 68.839 1.00 35.12 159 HIS A O 1
ATOM 787 N N . GLY A 1 144 ? 41.533 -20.217 70.561 1.00 34.50 160 GLY A N 1
ATOM 788 C CA . GLY A 1 144 ? 41.326 -21.390 71.386 1.00 35.56 160 GLY A CA 1
ATOM 789 C C . GLY A 1 144 ? 42.269 -22.533 71.122 1.00 36.16 160 GLY A C 1
ATOM 790 O O . GLY A 1 144 ? 42.216 -23.565 71.785 1.00 38.04 160 GLY A O 1
ATOM 791 N N . GLY A 1 145 ? 43.148 -22.367 70.156 1.00 35.84 161 GLY A N 1
ATOM 792 C CA . GLY A 1 145 ? 44.070 -23.446 69.862 1.00 33.59 161 GLY A CA 1
ATOM 793 C C . GLY A 1 145 ? 44.852 -23.114 68.620 1.00 32.82 161 GLY A C 1
ATOM 794 O O . GLY A 1 145 ? 44.727 -22.008 68.099 1.00 34.61 161 GLY A O 1
ATOM 795 N N . PRO A 1 146 ? 45.658 -24.046 68.106 1.00 31.46 162 PRO A N 1
ATOM 796 C CA . PRO A 1 146 ? 46.457 -23.803 66.895 1.00 29.57 162 PRO A CA 1
ATOM 797 C C . PRO A 1 146 ? 45.613 -23.701 65.611 1.00 28.17 162 PRO A C 1
ATOM 798 O O . PRO A 1 146 ? 44.560 -24.325 65.496 1.00 26.38 162 PRO A O 1
ATOM 802 N N . LEU A 1 147 ? 46.109 -22.919 64.653 1.00 26.90 163 LEU A N 1
ATOM 803 C CA . LEU A 1 147 ? 45.470 -22.746 63.349 1.00 26.03 163 LEU A CA 1
ATOM 804 C C . LEU A 1 147 ? 46.016 -23.853 62.474 1.00 25.55 163 LEU A C 1
ATOM 805 O O . LEU A 1 147 ? 47.217 -23.880 62.218 1.00 26.17 163 LEU A O 1
ATOM 810 N N . PRO A 1 148 ? 45.162 -24.797 62.025 1.00 25.60 164 PRO A N 1
ATOM 811 C CA . PRO A 1 148 ? 45.716 -25.864 61.177 1.00 24.17 164 PRO A CA 1
ATOM 812 C C . PRO A 1 148 ? 46.292 -25.322 59.879 1.00 24.08 164 PRO A C 1
ATOM 813 O O . PRO A 1 148 ? 45.825 -24.313 59.357 1.00 25.02 164 PRO A O 1
ATOM 817 N N . TYR A 1 149 ? 47.332 -25.986 59.383 1.00 24.47 165 TYR A N 1
ATOM 818 C CA . TYR A 1 149 ? 48.041 -25.568 58.166 1.00 24.68 165 TYR A CA 1
ATOM 819 C C . TYR A 1 149 ? 47.214 -25.454 56.868 1.00 24.35 165 TYR A C 1
ATOM 820 O O . TYR A 1 149 ? 47.433 -24.549 56.049 1.00 25.21 165 TYR A O 1
ATOM 829 N N . TYR A 1 150 ? 46.272 -26.362 56.678 1.00 23.12 166 TYR A N 1
ATOM 830 C CA . TYR A 1 150 ? 45.441 -26.324 55.488 1.00 23.43 166 TYR A CA 1
ATOM 831 C C . TYR A 1 150 ? 44.494 -25.114 55.462 1.00 23.95 166 TYR A C 1
ATOM 832 O O . TYR A 1 150 ? 43.720 -24.950 54.507 1.00 24.91 166 TYR A O 1
ATOM 841 N N . ARG A 1 151 ? 44.541 -24.270 56.495 1.00 23.78 167 ARG A N 1
ATOM 842 C CA . ARG A 1 151 ? 43.670 -23.092 56.513 1.00 23.23 167 ARG A CA 1
ATOM 843 C C . ARG A 1 151 ? 44.376 -21.916 55.838 1.00 23.90 167 ARG A C 1
ATOM 844 O O . ARG A 1 151 ? 43.722 -20.971 55.356 1.00 23.65 167 ARG A O 1
ATOM 852 N N . ARG A 1 152 ? 45.708 -21.978 55.800 1.00 23.06 168 ARG A N 1
ATOM 853 C CA . ARG A 1 152 ? 46.476 -20.881 55.229 1.00 23.25 168 ARG A CA 1
ATOM 854 C C . ARG A 1 152 ? 46.044 -20.562 53.799 1.00 22.86 168 ARG A C 1
ATOM 855 O O . ARG A 1 152 ? 45.633 -21.445 53.049 1.00 21.48 168 ARG A O 1
ATOM 863 N N . PRO A 1 153 ? 46.071 -19.276 53.422 1.00 21.75 169 PRO A N 1
ATOM 864 C CA . PRO A 1 153 ? 45.653 -19.040 52.031 1.00 22.10 169 PRO A CA 1
ATOM 865 C C . PRO A 1 153 ? 46.675 -19.583 51.010 1.00 22.24 169 PRO A C 1
ATOM 866 O O . PRO A 1 153 ? 47.877 -19.698 51.307 1.00 21.26 169 PRO A O 1
ATOM 870 N N . VAL A 1 154 ? 46.200 -19.936 49.820 1.00 21.16 170 VAL A N 1
ATOM 871 C CA . VAL A 1 154 ? 47.122 -20.425 48.823 1.00 22.02 170 VAL A CA 1
ATOM 872 C C . VAL A 1 154 ? 48.058 -19.313 48.387 1.00 21.81 170 VAL A C 1
ATOM 873 O O . VAL A 1 154 ? 47.647 -18.216 47.970 1.00 20.78 170 VAL A O 1
ATOM 877 N N . LEU A 1 155 ? 49.335 -19.635 48.483 1.00 22.51 171 LEU A N 1
ATOM 878 C CA . LEU A 1 155 ? 50.419 -18.739 48.151 1.00 23.48 171 LEU A CA 1
ATOM 879 C C . LEU A 1 155 ? 50.542 -18.556 46.626 1.00 23.11 171 LEU A C 1
ATOM 880 O O . LEU A 1 155 ? 50.206 -19.460 45.872 1.00 23.43 171 LEU A O 1
ATOM 885 N N . LEU A 1 156 ? 51.019 -17.396 46.175 1.00 23.73 172 LEU A N 1
ATOM 886 C CA . LEU A 1 156 ? 51.204 -17.151 44.736 1.00 24.36 172 LEU A CA 1
ATOM 887 C C . LEU A 1 156 ? 52.196 -18.170 44.154 1.00 25.08 172 LEU A C 1
ATOM 888 O O . LEU A 1 156 ? 52.012 -18.649 43.037 1.00 25.33 172 LEU A O 1
ATOM 893 N N . ARG A 1 157 ? 53.244 -18.506 44.907 1.00 25.44 173 ARG A N 1
ATOM 894 C CA . ARG A 1 157 ? 54.209 -19.486 44.422 1.00 24.92 173 ARG A CA 1
ATOM 895 C C . ARG A 1 157 ? 53.503 -20.816 44.354 1.00 23.30 173 ARG A C 1
ATOM 896 O O . ARG A 1 157 ? 53.849 -21.672 43.539 1.00 24.12 173 ARG A O 1
ATOM 904 N N . GLU A 1 158 ? 52.493 -20.993 45.202 1.00 13.65 174 GLU A N 1
ATOM 905 C CA . GLU A 1 158 ? 51.720 -22.234 45.194 1.00 12.50 174 GLU A CA 1
ATOM 906 C C . GLU A 1 158 ? 50.894 -22.291 43.897 1.00 14.29 174 GLU A C 1
ATOM 907 O O . GLU A 1 158 ? 50.842 -23.335 43.226 1.00 13.78 174 GLU A O 1
ATOM 913 N N . TYR A 1 159 ? 50.268 -21.169 43.533 1.00 21.04 175 TYR A N 1
ATOM 914 C CA . TYR A 1 159 ? 49.499 -21.137 42.285 1.00 21.04 175 TYR A CA 1
ATOM 915 C C . TYR A 1 159 ? 50.418 -21.351 41.112 1.00 20.60 175 TYR A C 1
ATOM 916 O O . TYR A 1 159 ? 50.087 -22.099 40.200 1.00 22.13 175 TYR A O 1
ATOM 925 N N . LEU A 1 160 ? 51.569 -20.691 41.120 1.00 21.21 176 LEU A N 1
ATOM 926 C CA . LEU A 1 160 ? 52.519 -20.858 40.023 1.00 22.14 176 LEU A CA 1
ATOM 927 C C . LEU A 1 160 ? 52.956 -22.323 39.887 1.00 22.08 176 LEU A C 1
ATOM 928 O O . LEU A 1 160 ? 53.068 -22.832 38.775 1.00 22.31 176 LEU A O 1
ATOM 933 N N . ASP A 1 161 ? 53.190 -23.010 41.002 1.00 22.20 177 ASP A N 1
ATOM 934 C CA . ASP A 1 161 ? 53.589 -24.415 40.901 1.00 23.00 177 ASP A CA 1
ATOM 935 C C . ASP A 1 161 ? 52.416 -25.284 40.457 1.00 23.70 177 ASP A C 1
ATOM 936 O O . ASP A 1 161 ? 52.609 -26.270 39.747 1.00 24.46 177 ASP A O 1
ATOM 941 N N . ILE A 1 162 ? 51.197 -24.950 40.879 1.00 24.48 178 ILE A N 1
ATOM 942 C CA . ILE A 1 162 ? 50.054 -25.740 40.447 1.00 22.79 178 ILE A CA 1
ATOM 943 C C . ILE A 1 162 ? 49.978 -25.606 38.927 1.00 23.40 178 ILE A C 1
ATOM 944 O O . ILE A 1 162 ? 49.683 -26.572 38.237 1.00 23.61 178 ILE A O 1
ATOM 949 N N . ASP A 1 163 ? 50.258 -24.412 38.409 1.00 24.05 179 ASP A N 1
ATOM 950 C CA . ASP A 1 163 ? 50.231 -24.175 36.969 1.00 25.76 179 ASP A CA 1
ATOM 951 C C . ASP A 1 163 ? 51.330 -24.921 36.219 1.00 26.59 179 ASP A C 1
ATOM 952 O O . ASP A 1 163 ? 51.104 -25.443 35.137 1.00 26.62 179 ASP A O 1
ATOM 957 N N . GLN A 1 164 ? 52.529 -24.959 36.777 1.00 28.26 180 GLN A N 1
ATOM 958 C CA . GLN A 1 164 ? 53.607 -25.676 36.110 1.00 29.75 180 GLN A CA 1
ATOM 959 C C . GLN A 1 164 ? 53.200 -27.136 35.977 1.00 28.45 180 GLN A C 1
ATOM 960 O O . GLN A 1 164 ? 53.428 -27.765 34.937 1.00 29.32 180 GLN A O 1
ATOM 966 N N . MET A 1 165 ? 52.589 -27.667 37.030 1.00 26.06 181 MET A N 1
ATOM 967 C CA . MET A 1 165 ? 52.134 -29.048 37.031 1.00 24.98 181 MET A CA 1
ATOM 968 C C . MET A 1 165 ? 51.074 -29.263 35.947 1.00 24.66 181 MET A C 1
ATOM 969 O O . MET A 1 165 ? 51.162 -30.205 35.168 1.00 23.99 181 MET A O 1
ATOM 974 N N . ILE A 1 166 ? 50.070 -28.391 35.901 1.00 23.55 182 ILE A N 1
ATOM 975 C CA . ILE A 1 166 ? 49.009 -28.507 34.911 1.00 22.79 182 ILE A CA 1
ATOM 976 C C . ILE A 1 166 ? 49.492 -28.393 33.466 1.00 24.43 182 ILE A C 1
ATOM 977 O O . ILE A 1 166 ? 49.090 -29.190 32.615 1.00 24.88 182 ILE A O 1
ATOM 982 N N . PHE A 1 167 ? 50.363 -27.427 33.188 1.00 25.44 183 PHE A N 1
ATOM 983 C CA . PHE A 1 167 ? 50.857 -27.229 31.824 1.00 27.30 183 PHE A CA 1
ATOM 984 C C . PHE A 1 167 ? 52.009 -28.127 31.386 1.00 27.44 183 PHE A C 1
ATOM 985 O O . PHE A 1 167 ? 52.173 -28.383 30.198 1.00 28.69 183 PHE A O 1
ATOM 993 N N . ASN A 1 168 ? 52.800 -28.612 32.329 1.00 27.13 184 ASN A N 1
ATOM 994 C CA . ASN A 1 168 ? 53.910 -29.477 31.967 1.00 27.98 184 ASN A CA 1
ATOM 995 C C . ASN A 1 168 ? 53.628 -30.967 32.134 1.00 28.04 184 ASN A C 1
ATOM 996 O O . ASN A 1 168 ? 54.097 -31.767 31.357 1.00 28.23 184 ASN A O 1
ATOM 1001 N N . ARG A 1 169 ? 52.876 -31.353 33.150 1.00 28.96 185 ARG A N 1
ATOM 1002 C CA . ARG A 1 169 ? 52.618 -32.767 33.355 1.00 29.84 185 ARG A CA 1
ATOM 1003 C C . ARG A 1 169 ? 51.171 -33.231 33.101 1.00 30.22 185 ARG A C 1
ATOM 1004 O O . ARG A 1 169 ? 50.939 -34.410 32.802 1.00 30.29 185 ARG A O 1
ATOM 1012 N N . GLU A 1 170 ? 50.190 -32.337 33.190 1.00 29.13 186 GLU A N 1
ATOM 1013 C CA . GLU A 1 170 ? 48.814 -32.788 32.996 1.00 27.39 186 GLU A CA 1
ATOM 1014 C C . GLU A 1 170 ? 48.222 -32.640 31.595 1.00 26.47 186 GLU A C 1
ATOM 1015 O O . GLU A 1 170 ? 48.041 -33.641 30.922 1.00 24.64 186 GLU A O 1
ATOM 1021 N N . LEU A 1 171 ? 47.945 -31.414 31.140 1.00 26.07 187 LEU A N 1
ATOM 1022 C CA . LEU A 1 171 ? 47.333 -31.209 29.827 1.00 24.88 187 LEU A CA 1
ATOM 1023 C C . LEU A 1 171 ? 47.982 -31.949 28.635 1.00 27.08 187 LEU A C 1
ATOM 1024 O O . LEU A 1 171 ? 47.277 -32.385 27.704 1.00 26.92 187 LEU A O 1
ATOM 1029 N N . PRO A 1 172 ? 49.320 -32.075 28.610 1.00 27.26 188 PRO A N 1
ATOM 1030 C CA . PRO A 1 172 ? 49.894 -32.799 27.471 1.00 27.87 188 PRO A CA 1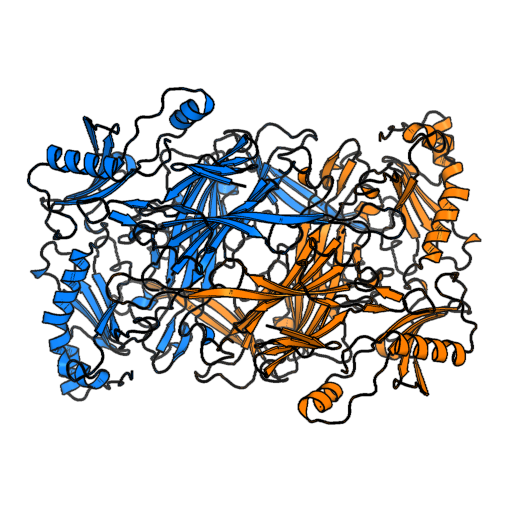
ATOM 1031 C C . PRO A 1 172 ? 49.335 -34.227 27.335 1.00 28.54 188 PRO A C 1
ATOM 1032 O O . PRO A 1 172 ? 49.219 -34.749 26.236 1.00 30.91 188 PRO A O 1
ATOM 1036 N N . GLN A 1 173 ? 48.918 -34.834 28.427 1.00 23.58 189 GLN A N 1
ATOM 1037 C CA . GLN A 1 173 ? 48.355 -36.175 28.343 1.00 24.20 189 GLN A CA 1
ATOM 1038 C C . GLN A 1 173 ? 47.048 -36.184 27.560 1.00 24.90 189 GLN A C 1
ATOM 1039 O O . GLN A 1 173 ? 46.554 -37.242 27.177 1.00 25.39 189 GLN A O 1
ATOM 1045 N N . ALA A 1 174 ? 46.491 -35.002 27.319 1.00 28.28 190 ALA A N 1
ATOM 1046 C CA . ALA A 1 174 ? 45.236 -34.881 26.589 1.00 27.46 190 ALA A CA 1
ATOM 1047 C C . ALA A 1 174 ? 45.433 -33.941 25.405 1.00 27.78 190 ALA A C 1
ATOM 1048 O O . ALA A 1 174 ? 44.537 -33.178 25.037 1.00 27.87 190 ALA A O 1
ATOM 1050 N N . ALA A 1 175 ? 46.615 -33.998 24.809 1.00 26.73 191 ALA A N 1
ATOM 1051 C CA . ALA A 1 175 ? 46.930 -33.152 23.662 1.00 27.07 191 ALA A CA 1
ATOM 1052 C C . ALA A 1 175 ? 45.948 -33.347 22.509 1.00 26.83 191 ALA A C 1
ATOM 1053 O O . ALA A 1 175 ? 45.552 -32.379 21.861 1.00 26.33 191 ALA A O 1
ATOM 1055 N N . GLY A 1 176 ? 45.567 -34.599 22.265 1.00 26.10 192 GLY A N 1
ATOM 1056 C CA . GLY A 1 176 ? 44.650 -34.921 21.187 1.00 27.15 192 GLY A CA 1
ATOM 1057 C C . GLY A 1 176 ? 43.273 -34.291 21.294 1.00 28.47 192 GLY A C 1
ATOM 1058 O O . GLY A 1 176 ? 42.767 -33.707 20.329 1.00 26.91 192 GLY A O 1
ATOM 1059 N N . VAL A 1 177 ? 42.654 -34.425 22.462 1.00 29.42 193 VAL A N 1
ATOM 1060 C CA . VAL A 1 177 ? 41.336 -33.852 22.688 1.00 30.58 193 VAL A CA 1
ATOM 1061 C C . VAL A 1 177 ? 41.453 -32.318 22.724 1.00 29.94 193 VAL A C 1
ATOM 1062 O O . VAL A 1 177 ? 40.560 -31.597 22.278 1.00 29.90 193 VAL A O 1
ATOM 1066 N N . LEU A 1 178 ? 42.575 -31.826 23.227 1.00 33.49 194 LEU A N 1
ATOM 1067 C CA . LEU A 1 178 ? 42.806 -30.390 23.329 1.00 34.59 194 LEU A CA 1
ATOM 1068 C C . LEU A 1 178 ? 43.144 -29.767 21.961 1.00 36.11 194 LEU A C 1
ATOM 1069 O O . LEU A 1 178 ? 42.932 -28.561 21.747 1.00 35.95 194 LEU A O 1
ATOM 1074 N N . HIS A 1 179 ? 43.697 -30.562 21.043 1.00 32.28 195 HIS A N 1
ATOM 1075 C CA . HIS A 1 179 ? 44.018 -30.025 19.722 1.00 31.54 195 HIS A CA 1
ATOM 1076 C C . HIS A 1 179 ? 42.677 -29.749 19.097 1.00 30.46 195 HIS A C 1
ATOM 1077 O O . HIS A 1 179 ? 42.418 -28.673 18.576 1.00 29.87 195 HIS A O 1
ATOM 1084 N N . HIS A 1 180 ? 41.821 -30.758 19.180 1.00 30.61 196 HIS A N 1
ATOM 1085 C CA . HIS A 1 180 ? 40.496 -30.705 18.604 1.00 31.01 196 HIS A CA 1
ATOM 1086 C C . HIS A 1 180 ? 39.635 -29.560 19.108 1.00 29.84 196 HIS A C 1
ATOM 1087 O O . HIS A 1 180 ? 39.142 -28.783 18.294 1.00 26.97 196 HIS A O 1
ATOM 1094 N N . CYS A 1 181 ? 39.452 -29.446 20.429 1.00 33.59 197 CYS A N 1
ATOM 1095 C CA . CYS A 1 181 ? 38.598 -28.375 20.955 1.00 33.03 197 CYS A CA 1
ATOM 1096 C C . CYS A 1 181 ? 39.180 -27.018 20.874 1.00 33.25 197 CYS A C 1
ATOM 1097 O O . CYS A 1 181 ? 38.458 -26.027 20.732 1.00 32.78 197 CYS A O 1
ATOM 1100 N N . CYS A 1 182 ? 40.498 -26.961 20.961 1.00 33.18 198 CYS A N 1
ATOM 1101 C CA . CYS A 1 182 ? 41.106 -25.656 21.105 1.00 31.93 198 CYS A CA 1
ATOM 1102 C C . CYS A 1 182 ? 42.399 -25.313 20.352 1.00 31.55 198 CYS A C 1
ATOM 1103 O O . CYS A 1 182 ? 43.049 -24.295 20.657 1.00 29.97 198 CYS A O 1
ATOM 1106 N N . SER A 1 183 ? 42.777 -26.138 19.378 1.00 30.68 199 SER A N 1
ATOM 1107 C CA . SER A 1 183 ? 44.020 -25.917 18.639 1.00 29.55 199 SER A CA 1
ATOM 1108 C C . SER A 1 183 ? 45.177 -25.767 19.625 1.00 30.81 199 SER A C 1
ATOM 1109 O O . SER A 1 183 ? 46.038 -24.909 19.468 1.00 30.19 199 SER A O 1
ATOM 1112 N N . TYR A 1 184 ? 45.178 -26.619 20.645 1.00 32.37 200 TYR A N 1
ATOM 1113 C CA . TYR A 1 184 ? 46.212 -26.627 21.662 1.00 34.03 200 TYR A CA 1
ATOM 1114 C C . TYR A 1 184 ? 47.597 -26.828 21.029 1.00 36.33 200 TYR A C 1
ATOM 1115 O O . TYR A 1 184 ? 47.858 -27.843 20.384 1.00 36.11 200 TYR A O 1
ATOM 1124 N N . LYS A 1 185 ? 48.477 -25.847 21.223 1.00 38.65 201 LYS A N 1
ATOM 1125 C CA . LYS A 1 185 ? 49.834 -25.864 20.663 1.00 40.22 201 LYS A CA 1
ATOM 1126 C C . LYS A 1 185 ? 49.899 -25.964 19.138 1.00 41.15 201 LYS A C 1
ATOM 1127 O O . LYS A 1 185 ? 50.883 -26.478 18.589 1.00 42.15 201 LYS A O 1
ATOM 1133 N N . GLN A 1 186 ? 48.844 -25.485 18.485 1.00 31.96 202 GLN A N 1
ATOM 1134 C CA . GLN A 1 186 ? 48.736 -25.505 17.034 1.00 31.83 202 GLN A CA 1
ATOM 1135 C C . GLN A 1 186 ? 48.271 -24.156 16.515 1.00 33.78 202 GLN A C 1
ATOM 1136 O O . GLN A 1 186 ? 47.554 -24.086 15.518 1.00 38.48 202 GLN A O 1
ATOM 1142 N N . GLY A 1 187 ? 48.665 -23.084 17.195 1.00 40.82 203 GLY A N 1
ATOM 1143 C CA . GLY A 1 187 ? 48.256 -21.761 16.768 1.00 39.52 203 GLY A CA 1
ATOM 1144 C C . GLY A 1 187 ? 47.092 -21.195 17.552 1.00 38.26 203 GLY A C 1
ATOM 1145 O O . GLY A 1 187 ? 46.800 -20.019 17.457 1.00 37.15 203 GLY A O 1
ATOM 1146 N N . GLY A 1 188 ? 46.421 -22.030 18.329 1.00 38.66 204 GLY A N 1
ATOM 1147 C CA . GLY A 1 188 ? 45.296 -21.541 19.101 1.00 39.29 204 GLY A CA 1
ATOM 1148 C C . GLY A 1 188 ? 45.730 -20.602 20.207 1.00 38.91 204 GLY A C 1
ATOM 1149 O O . GLY A 1 188 ? 46.910 -20.493 20.510 1.00 38.44 204 GLY A O 1
ATOM 1150 N N . GLN A 1 189 ? 44.769 -19.918 20.810 1.00 40.00 205 GLN A N 1
ATOM 1151 C CA . GLN A 1 189 ? 45.077 -18.990 21.889 1.00 40.82 205 GLN A CA 1
ATOM 1152 C C . GLN A 1 189 ? 45.685 -19.737 23.057 1.00 39.64 205 GLN A C 1
ATOM 1153 O O . GLN A 1 189 ? 45.450 -20.937 23.229 1.00 39.20 205 GLN A O 1
ATOM 1159 N N . LYS A 1 190 ? 46.477 -19.025 23.850 1.00 38.76 206 LYS A N 1
ATOM 1160 C CA . LYS A 1 190 ? 47.125 -19.609 25.020 1.00 37.24 206 LYS A CA 1
ATOM 1161 C C . LYS A 1 190 ? 46.031 -19.908 26.019 1.00 36.46 206 LYS A C 1
ATOM 1162 O O . LYS A 1 190 ? 44.960 -19.290 25.979 1.00 37.11 206 LYS A O 1
ATOM 1168 N N . LEU A 1 191 ? 46.282 -20.859 26.905 1.00 33.39 207 LEU A N 1
ATOM 1169 C CA . LEU A 1 191 ? 45.295 -21.225 27.898 1.00 31.26 207 LEU A CA 1
ATOM 1170 C C . LEU A 1 191 ? 45.782 -20.709 29.217 1.00 31.84 207 LEU A C 1
ATOM 1171 O O . LEU A 1 191 ? 46.978 -20.473 29.377 1.00 33.09 207 LEU A O 1
ATOM 1176 N N . LEU A 1 192 ? 44.867 -20.510 30.160 1.00 30.57 208 LEU A N 1
ATOM 1177 C CA . LEU A 1 192 ? 45.263 -20.060 31.482 1.00 29.31 208 LEU A CA 1
ATOM 1178 C C . LEU A 1 192 ? 44.273 -20.676 32.456 1.00 28.12 208 LEU A C 1
ATOM 1179 O O . LEU A 1 192 ? 43.224 -21.183 32.041 1.00 27.49 208 LEU A O 1
ATOM 1184 N N . THR A 1 193 ? 44.612 -20.667 33.739 1.00 25.98 209 THR A N 1
ATOM 1185 C CA . THR A 1 193 ? 43.741 -21.291 34.728 1.00 25.43 209 THR A CA 1
ATOM 1186 C C . THR A 1 193 ? 42.926 -20.319 35.579 1.00 25.85 209 THR A C 1
ATOM 1187 O O . THR A 1 193 ? 43.234 -19.131 35.682 1.00 26.67 209 THR A O 1
ATOM 1191 N N . MET A 1 194 ? 41.855 -20.828 36.168 1.00 26.76 210 MET A N 1
ATOM 1192 C CA . MET A 1 194 ? 41.013 -20.023 37.036 1.00 25.19 210 MET A CA 1
ATOM 1193 C C . MET A 1 194 ? 40.776 -20.740 38.361 1.00 24.03 210 MET A C 1
ATOM 1194 O O . MET A 1 194 ? 40.327 -21.898 38.384 1.00 23.27 210 MET A O 1
ATOM 1199 N N . ASN A 1 195 ? 41.092 -20.053 39.457 1.00 15.04 211 ASN A N 1
ATOM 1200 C CA . ASN A 1 195 ? 40.916 -20.571 40.816 1.00 14.57 211 ASN A CA 1
ATOM 1201 C C . ASN A 1 195 ? 39.421 -20.686 41.162 1.00 14.45 211 ASN A C 1
ATOM 1202 O O . ASN A 1 195 ? 38.569 -20.140 40.451 1.00 16.03 211 ASN A O 1
ATOM 1207 N N . SER A 1 196 ? 39.118 -21.417 42.232 1.00 16.63 212 SER A N 1
ATOM 1208 C CA . SER A 1 196 ? 37.755 -21.564 42.749 1.00 16.85 212 SER A CA 1
ATOM 1209 C C . SER A 1 196 ? 37.975 -21.889 44.220 1.00 18.27 212 SER A C 1
ATOM 1210 O O . SER A 1 196 ? 39.113 -22.184 44.618 1.00 20.31 212 SER A O 1
ATOM 1213 N N . ALA A 1 197 ? 36.927 -21.820 45.035 1.00 18.00 213 ALA A N 1
ATOM 1214 C CA . ALA A 1 197 ? 37.051 -22.107 46.468 1.00 17.41 213 ALA A CA 1
ATOM 1215 C C . ALA A 1 197 ? 35.655 -22.115 47.082 1.00 17.30 213 ALA A C 1
ATOM 1216 O O . ALA A 1 197 ? 34.736 -21.532 46.527 1.00 16.24 213 ALA A O 1
ATOM 1218 N N . PRO A 1 198 ? 35.473 -22.785 48.239 1.00 19.97 214 PRO A N 1
ATOM 1219 C CA . PRO A 1 198 ? 36.442 -23.554 49.055 1.00 19.22 214 PRO A CA 1
ATOM 1220 C C . PRO A 1 198 ? 37.160 -24.616 48.246 1.00 19.92 214 PRO A C 1
ATOM 1221 O O . PRO A 1 198 ? 36.884 -24.802 47.064 1.00 20.85 214 PRO A O 1
ATOM 1225 N N . ARG A 1 199 ? 38.018 -25.377 48.923 1.00 20.52 215 ARG A N 1
ATOM 1226 C CA . ARG A 1 199 ? 38.834 -26.401 48.277 1.00 19.45 215 ARG A CA 1
ATOM 1227 C C . ARG A 1 199 ? 38.667 -27.829 48.830 1.00 20.61 215 ARG A C 1
ATOM 1228 O O . ARG A 1 199 ? 39.576 -28.362 49.468 1.00 21.67 215 ARG A O 1
ATOM 1236 N N . GLY A 1 200 ? 37.529 -28.462 48.568 1.00 19.84 216 GLY A N 1
ATOM 1237 C CA . GLY A 1 200 ? 37.339 -29.810 49.055 1.00 20.09 216 GLY A CA 1
ATOM 1238 C C . GLY A 1 200 ? 35.902 -29.956 49.457 1.00 20.27 216 GLY A C 1
ATOM 1239 O O . GLY A 1 200 ? 35.042 -29.275 48.904 1.00 21.94 216 GLY A O 1
ATOM 1240 N N . VAL A 1 201 ? 35.636 -30.844 50.407 1.00 20.02 217 VAL A N 1
ATOM 1241 C CA . VAL A 1 201 ? 34.276 -31.046 50.892 1.00 20.52 217 VAL A CA 1
ATOM 1242 C C . VAL A 1 201 ? 34.226 -31.150 52.395 1.00 21.15 217 VAL A C 1
ATOM 1243 O O . VAL A 1 201 ? 33.165 -31.358 52.970 1.00 23.03 217 VAL A O 1
ATOM 1247 N N . GLN A 1 202 ? 35.377 -31.003 53.038 1.00 22.98 218 GLN A N 1
ATOM 1248 C CA . GLN A 1 202 ? 35.453 -31.085 54.498 1.00 25.50 218 GLN A CA 1
ATOM 1249 C C . GLN A 1 202 ? 36.759 -30.500 55.061 1.00 25.12 218 GLN A C 1
ATOM 1250 O O . GLN A 1 202 ? 37.713 -30.260 54.323 1.00 26.11 218 GLN A O 1
ATOM 1256 N N . SER A 1 203 ? 36.788 -30.234 56.363 1.00 17.61 219 SER A N 1
ATOM 1257 C CA . SER A 1 203 ? 37.997 -29.684 56.982 1.00 20.25 219 SER A CA 1
ATOM 1258 C C . SER A 1 203 ? 39.221 -30.580 56.751 1.00 20.08 219 SER A C 1
ATOM 1259 O O . SER A 1 203 ? 39.179 -31.786 57.004 1.00 18.28 219 SER A O 1
ATOM 1262 N N . GLY A 1 204 ? 40.310 -29.979 56.284 1.00 25.29 220 GLY A N 1
ATOM 1263 C CA . GLY A 1 204 ? 41.526 -30.716 56.025 1.00 24.53 220 GLY A CA 1
ATOM 1264 C C . GLY A 1 204 ? 41.823 -30.747 54.546 1.00 25.42 220 GLY A C 1
ATOM 1265 O O . GLY A 1 204 ? 42.973 -30.896 54.152 1.00 25.14 220 GLY A O 1
ATOM 1266 N N . ASP A 1 205 ? 40.789 -30.578 53.720 1.00 26.37 221 ASP A N 1
ATOM 1267 C CA . ASP A 1 205 ? 40.967 -30.620 52.265 1.00 26.05 221 ASP A CA 1
ATOM 1268 C C . ASP A 1 205 ? 41.618 -29.383 51.656 1.00 26.06 221 ASP A C 1
ATOM 1269 O O . ASP A 1 205 ? 41.444 -28.257 52.131 1.00 23.91 221 ASP A O 1
ATOM 1274 N N . ARG A 1 206 ? 42.365 -29.631 50.587 1.00 26.55 222 ARG A N 1
ATOM 1275 C CA . ARG A 1 206 ? 43.020 -28.593 49.814 1.00 26.96 222 ARG A CA 1
ATOM 1276 C C . ARG A 1 206 ? 43.061 -29.128 48.380 1.00 26.69 222 ARG A C 1
ATOM 1277 O O . ARG A 1 206 ? 44.129 -29.326 47.786 1.00 27.12 222 ARG A O 1
ATOM 1285 N N . SER A 1 207 ? 41.862 -29.392 47.860 1.00 24.72 223 SER A N 1
ATOM 1286 C CA . SER A 1 207 ? 41.675 -29.878 46.498 1.00 23.77 223 SER A CA 1
ATOM 1287 C C . SER A 1 207 ? 40.808 -28.836 45.827 1.00 23.10 223 SER A C 1
ATOM 1288 O O . SER A 1 207 ? 39.668 -28.595 46.249 1.00 20.01 223 SER A O 1
ATOM 1291 N N . THR A 1 208 ? 41.356 -28.238 44.769 1.00 19.26 224 THR A N 1
ATOM 1292 C CA . THR A 1 208 ? 40.710 -27.150 44.050 1.00 16.89 224 THR A CA 1
ATOM 1293 C C . THR A 1 208 ? 40.375 -27.405 42.593 1.00 18.91 224 THR A C 1
ATOM 1294 O O . THR A 1 208 ? 41.239 -27.841 41.840 1.00 18.97 224 THR A O 1
ATOM 1298 N N . TRP A 1 209 ? 39.136 -27.130 42.181 1.00 20.88 225 TRP A N 1
ATOM 1299 C CA . TRP A 1 209 ? 38.827 -27.251 40.781 1.00 19.63 225 TRP A CA 1
ATOM 1300 C C . TRP A 1 209 ? 39.327 -26.013 40.073 1.00 20.91 225 TRP A C 1
ATOM 1301 O O . TRP A 1 209 ? 38.842 -24.916 40.348 1.00 20.92 225 TRP A O 1
ATOM 1312 N N . PHE A 1 210 ? 40.285 -26.191 39.163 1.00 20.85 226 PHE A N 1
ATOM 1313 C CA . PHE A 1 210 ? 40.840 -25.103 38.379 1.00 20.27 226 PHE A CA 1
ATOM 1314 C C . PHE A 1 210 ? 40.206 -25.243 37.014 1.00 21.16 226 PHE A C 1
ATOM 1315 O O . PHE A 1 210 ? 40.153 -26.345 36.473 1.00 20.87 226 PHE A O 1
ATOM 1323 N N . GLY A 1 211 ? 39.716 -24.138 36.461 1.00 20.62 227 GLY A N 1
ATOM 1324 C CA . GLY A 1 211 ? 39.104 -24.192 35.145 1.00 20.40 227 GLY A CA 1
ATOM 1325 C C . GLY A 1 211 ? 40.100 -23.708 34.111 1.00 21.32 227 GLY A C 1
ATOM 1326 O O . GLY A 1 211 ? 41.045 -22.971 34.450 1.00 18.67 227 GLY A O 1
ATOM 1327 N N . ILE A 1 212 ? 39.905 -24.130 32.858 1.00 21.63 228 ILE A N 1
ATOM 1328 C CA . ILE A 1 212 ? 40.804 -23.747 31.766 1.00 21.44 228 ILE A CA 1
ATOM 1329 C C . ILE A 1 212 ? 40.106 -22.767 30.823 1.00 22.01 228 ILE A C 1
ATOM 1330 O O . ILE A 1 212 ? 39.027 -23.032 30.323 1.00 21.96 228 ILE A O 1
ATOM 1335 N N . TYR A 1 213 ? 40.727 -21.625 30.579 1.00 23.77 229 TYR A N 1
ATOM 1336 C CA . TYR A 1 213 ? 40.124 -20.615 29.715 1.00 25.25 229 TYR A CA 1
ATOM 1337 C C . TYR A 1 213 ? 41.119 -20.063 28.708 1.00 27.83 229 TYR A C 1
ATOM 1338 O O . TYR A 1 213 ? 42.334 -20.074 28.938 1.00 27.55 229 TYR A O 1
ATOM 1347 N N . TYR A 1 214 ? 40.602 -19.589 27.580 1.00 31.11 230 TYR A N 1
ATOM 1348 C CA . TYR A 1 214 ? 41.442 -18.974 26.562 1.00 31.66 230 TYR A CA 1
ATOM 1349 C C . TYR A 1 214 ? 41.940 -17.667 27.177 1.00 32.08 230 TYR A C 1
ATOM 1350 O O . TYR A 1 214 ? 41.174 -16.955 27.807 1.00 30.43 230 TYR A O 1
ATOM 1359 N N . ASN A 1 215 ? 43.215 -17.355 27.009 1.00 34.49 231 ASN A N 1
ATOM 1360 C CA . ASN A 1 215 ? 43.779 -16.119 27.539 1.00 39.12 231 ASN A CA 1
ATOM 1361 C C . ASN A 1 215 ? 43.578 -15.037 26.502 1.00 41.66 231 ASN A C 1
ATOM 1362 O O . ASN A 1 215 ? 44.441 -14.820 25.663 1.00 42.18 231 ASN A O 1
ATOM 1367 N N . ILE A 1 216 ? 42.434 -14.363 26.476 1.00 52.21 232 ILE A N 1
ATOM 1368 C CA . ILE A 1 216 ? 42.294 -13.349 25.433 1.00 53.36 232 ILE A CA 1
ATOM 1369 C C . ILE A 1 216 ? 42.590 -11.906 25.868 1.00 55.39 232 ILE A C 1
ATOM 1370 O O . ILE A 1 216 ? 42.072 -11.384 26.865 1.00 56.28 232 ILE A O 1
ATOM 1375 N N . THR A 1 217 ? 43.470 -11.299 25.082 1.00 61.79 233 THR A N 1
ATOM 1376 C CA . THR A 1 217 ? 43.969 -9.933 25.224 1.00 63.32 233 THR A CA 1
ATOM 1377 C C . THR A 1 217 ? 42.863 -8.921 25.488 1.00 64.66 233 THR A C 1
ATOM 1378 O O . THR A 1 217 ? 43.155 -7.775 25.813 1.00 66.13 233 THR A O 1
ATOM 1382 N N . LYS A 1 218 ? 41.604 -9.337 25.344 1.00 66.16 234 LYS A N 1
ATOM 1383 C CA . LYS A 1 218 ? 40.465 -8.437 25.527 1.00 67.02 234 LYS A CA 1
ATOM 1384 C C . LYS A 1 218 ? 39.700 -8.468 26.852 1.00 66.07 234 LYS A C 1
ATOM 1385 O O . LYS A 1 218 ? 40.253 -8.744 27.918 1.00 64.91 234 LYS A O 1
ATOM 1391 N N . GLY A 1 219 ? 38.408 -8.162 26.740 1.00 66.23 235 GLY A N 1
ATOM 1392 C CA . GLY A 1 219 ? 37.498 -8.085 27.872 1.00 65.13 235 GLY A CA 1
ATOM 1393 C C . GLY A 1 219 ? 37.290 -9.266 28.800 1.00 64.62 235 GLY A C 1
ATOM 1394 O O . GLY A 1 219 ? 36.155 -9.709 28.993 1.00 64.96 235 GLY A O 1
ATOM 1395 N N . GLY A 1 220 ? 38.370 -9.782 29.377 1.00 62.84 236 GLY A N 1
ATOM 1396 C CA . GLY A 1 220 ? 38.226 -10.879 30.313 1.00 60.30 236 GLY A CA 1
ATOM 1397 C C . GLY A 1 220 ? 38.396 -12.296 29.813 1.00 58.64 236 GLY A C 1
ATOM 1398 O O . GLY A 1 220 ? 37.551 -12.816 29.087 1.00 57.83 236 GLY A O 1
ATOM 1399 N N . PRO A 1 221 ? 39.474 -12.967 30.242 1.00 57.31 237 PRO A N 1
ATOM 1400 C CA . PRO A 1 221 ? 39.794 -14.339 29.859 1.00 55.19 237 PRO A CA 1
ATOM 1401 C C . PRO A 1 221 ? 38.779 -15.377 30.351 1.00 53.12 237 PRO A C 1
ATOM 1402 O O . PRO A 1 221 ? 38.554 -16.382 29.684 1.00 52.12 237 PRO A O 1
ATOM 1406 N N . TYR A 1 222 ? 38.166 -15.133 31.504 1.00 50.27 238 TYR A N 1
ATOM 1407 C CA . TYR A 1 222 ? 37.195 -16.070 32.069 1.00 51.20 238 TYR A CA 1
ATOM 1408 C C . TYR A 1 222 ? 35.821 -16.069 31.386 1.00 50.10 238 TYR A C 1
ATOM 1409 O O . TYR A 1 222 ? 34.881 -16.722 31.830 1.00 50.48 238 TYR A O 1
ATOM 1418 N N . LEU A 1 223 ? 35.734 -15.337 30.285 1.00 43.17 239 LEU A N 1
ATOM 1419 C CA . LEU A 1 223 ? 34.533 -15.228 29.483 1.00 39.47 239 LEU A CA 1
ATOM 1420 C C . LEU A 1 223 ? 34.660 -16.214 28.323 1.00 37.51 239 LEU A C 1
ATOM 1421 O O . LEU A 1 223 ? 33.803 -16.270 27.439 1.00 36.11 239 LEU A O 1
ATOM 1426 N N . HIS A 1 224 ? 35.738 -16.990 28.336 1.00 34.46 240 HIS A N 1
ATOM 1427 C CA . HIS A 1 224 ? 35.981 -17.974 27.297 1.00 32.83 240 HIS A CA 1
ATOM 1428 C C . HIS A 1 224 ? 36.364 -19.348 27.859 1.00 30.22 240 HIS A C 1
ATOM 1429 O O . HIS A 1 224 ? 37.508 -19.774 27.735 1.00 28.74 240 HIS A O 1
ATOM 1436 N N . PRO A 1 225 ? 35.409 -20.057 28.489 1.00 28.74 241 PRO A N 1
ATOM 1437 C CA . PRO A 1 225 ? 35.714 -21.383 29.041 1.00 28.15 241 PRO A CA 1
ATOM 1438 C C . PRO A 1 225 ? 35.880 -22.429 27.912 1.00 27.83 241 PRO A C 1
ATOM 1439 O O . PRO A 1 225 ? 35.261 -22.323 26.854 1.00 28.34 241 PRO A O 1
ATOM 1443 N N . VAL A 1 226 ? 36.735 -23.413 28.166 1.00 27.56 242 VAL A N 1
ATOM 1444 C CA . VAL A 1 226 ? 37.041 -24.520 27.269 1.00 26.59 242 VAL A CA 1
ATOM 1445 C C . VAL A 1 226 ? 36.158 -25.716 27.636 1.00 26.34 242 VAL A C 1
ATOM 1446 O O . VAL A 1 226 ? 35.952 -26.612 26.811 1.00 26.92 242 VAL A O 1
ATOM 1450 N N . GLY A 1 227 ? 35.623 -25.708 28.861 1.00 25.05 243 GLY A N 1
ATOM 1451 C CA . GLY A 1 227 ? 34.796 -26.805 29.325 1.00 23.87 243 GLY A CA 1
ATOM 1452 C C . GLY A 1 227 ? 35.636 -27.807 30.089 1.00 24.40 243 GLY A C 1
ATOM 1453 O O . GLY A 1 227 ? 35.139 -28.861 30.507 1.00 27.90 243 GLY A O 1
ATOM 1454 N N . LEU A 1 228 ? 36.915 -27.485 30.274 1.00 22.99 244 LEU A N 1
ATOM 1455 C CA . LEU A 1 228 ? 37.846 -28.367 30.981 1.00 22.42 244 LEU A CA 1
ATOM 1456 C C . LEU A 1 228 ? 38.191 -27.868 32.375 1.00 22.35 244 LEU A C 1
ATOM 1457 O O . LEU A 1 228 ? 38.685 -26.760 32.523 1.00 22.94 244 LEU A O 1
ATOM 1462 N N . GLU A 1 229 ? 37.965 -28.701 33.387 1.00 22.80 245 GLU A N 1
ATOM 1463 C CA . GLU A 1 229 ? 38.273 -28.346 34.767 1.00 23.65 245 GLU A CA 1
ATOM 1464 C C . GLU A 1 229 ? 39.028 -29.505 35.425 1.00 24.13 245 GLU A C 1
ATOM 1465 O O . GLU A 1 229 ? 38.759 -30.681 35.132 1.00 24.26 245 GLU A O 1
ATOM 1471 N N . LEU A 1 230 ? 39.978 -29.175 36.302 1.00 23.18 246 LEU A N 1
ATOM 1472 C CA . LEU A 1 230 ? 40.773 -30.194 36.973 1.00 22.50 246 LEU A CA 1
ATOM 1473 C C . LEU A 1 230 ? 40.740 -30.044 38.494 1.00 22.16 246 LEU A C 1
ATOM 1474 O O . LEU A 1 230 ? 40.932 -28.954 39.019 1.00 22.02 246 LEU A O 1
ATOM 1479 N N . LEU A 1 231 ? 40.498 -31.139 39.204 1.00 21.63 247 LEU A N 1
ATOM 1480 C CA . LEU A 1 231 ? 40.491 -31.086 40.655 1.00 20.27 247 LEU A CA 1
ATOM 1481 C C . LEU A 1 231 ? 41.920 -31.447 41.049 1.00 20.75 247 LEU A C 1
ATOM 1482 O O . LEU A 1 231 ? 42.312 -32.611 40.959 1.00 20.15 247 LEU A O 1
ATOM 1487 N N . VAL A 1 232 ? 42.733 -30.469 41.430 1.00 21.14 248 VAL A N 1
ATOM 1488 C CA . VAL A 1 232 ? 44.064 -30.837 41.840 1.00 21.33 248 VAL A CA 1
ATOM 1489 C C . VAL A 1 232 ? 44.156 -30.857 43.362 1.00 21.90 248 VAL A C 1
ATOM 1490 O O . VAL A 1 232 ? 43.627 -29.978 44.047 1.00 22.96 248 VAL A O 1
ATOM 1494 N N . ASP A 1 233 ? 44.787 -31.909 43.877 1.00 20.77 249 ASP A N 1
ATOM 1495 C CA . ASP A 1 233 ? 44.988 -32.070 45.307 1.00 21.60 249 ASP A CA 1
ATOM 1496 C C . ASP A 1 233 ? 46.363 -31.485 45.580 1.00 21.19 249 ASP A C 1
ATOM 1497 O O . ASP A 1 233 ? 47.361 -32.030 45.109 1.00 21.01 249 ASP A O 1
ATOM 1502 N N . HIS A 1 234 ? 46.423 -30.362 46.290 1.00 14.07 250 HIS A N 1
ATOM 1503 C CA . HIS A 1 234 ? 47.709 -29.768 46.601 1.00 15.79 250 HIS A CA 1
ATOM 1504 C C . HIS A 1 234 ? 47.860 -29.573 48.102 1.00 16.76 250 HIS A C 1
ATOM 1505 O O . HIS A 1 234 ? 48.412 -28.581 48.563 1.00 18.05 250 HIS A O 1
ATOM 1512 N N . LYS A 1 235 ? 47.367 -30.547 48.860 1.00 22.87 251 LYS A N 1
ATOM 1513 C CA . LYS A 1 235 ? 47.448 -30.527 50.303 1.00 22.76 251 LYS A CA 1
ATOM 1514 C C . LYS A 1 235 ? 48.827 -30.919 50.779 1.00 22.39 251 LYS A C 1
ATOM 1515 O O . LYS A 1 235 ? 49.270 -30.479 51.832 1.00 23.91 251 LYS A O 1
ATOM 1521 N N . ALA A 1 236 ? 49.496 -31.772 50.020 1.00 21.62 252 ALA A N 1
ATOM 1522 C CA . ALA A 1 236 ? 50.820 -32.259 50.404 1.00 20.77 252 ALA A CA 1
ATOM 1523 C C . ALA A 1 236 ? 51.898 -31.166 50.416 1.00 21.48 252 ALA A C 1
ATOM 1524 O O . ALA A 1 236 ? 51.953 -30.296 49.528 1.00 21.23 252 ALA A O 1
ATOM 1526 N N . LEU A 1 237 ? 52.755 -31.234 51.426 1.00 21.34 253 LEU A N 1
ATOM 1527 C CA . LEU A 1 237 ? 53.845 -30.293 51.601 1.00 22.98 253 LEU A CA 1
ATOM 1528 C C . LEU A 1 237 ? 54.873 -30.331 50.471 1.00 24.25 253 LEU A C 1
ATOM 1529 O O . LEU A 1 237 ? 55.525 -29.322 50.202 1.00 25.54 253 LEU A O 1
ATOM 1534 N N . ASP A 1 238 ? 55.033 -31.478 49.814 1.00 25.11 254 ASP A N 1
ATOM 1535 C CA . ASP A 1 238 ? 55.972 -31.575 48.692 1.00 25.92 254 ASP A CA 1
ATOM 1536 C C . ASP A 1 238 ? 55.138 -31.623 47.411 1.00 26.35 254 ASP A C 1
ATOM 1537 O O . ASP A 1 238 ? 54.466 -32.624 47.155 1.00 25.59 254 ASP A O 1
ATOM 1542 N N . PRO A 1 239 ? 55.180 -30.548 46.591 1.00 25.43 255 PRO A N 1
ATOM 1543 C CA . PRO A 1 239 ? 54.434 -30.440 45.337 1.00 25.25 255 PRO A CA 1
ATOM 1544 C C . PRO A 1 239 ? 54.561 -31.683 44.471 1.00 26.90 255 PRO A C 1
ATOM 1545 O O . PRO A 1 239 ? 53.662 -31.994 43.667 1.00 26.38 255 PRO A O 1
ATOM 1549 N N . ALA A 1 240 ? 55.678 -32.393 44.644 1.00 26.83 256 ALA A N 1
ATOM 1550 C CA . ALA A 1 240 ? 55.952 -33.621 43.896 1.00 27.67 256 ALA A CA 1
ATOM 1551 C C . ALA A 1 240 ? 54.892 -34.692 44.147 1.00 28.29 256 ALA A C 1
ATOM 1552 O O . ALA A 1 240 ? 54.731 -35.595 43.349 1.00 31.44 256 ALA A O 1
ATOM 1554 N N . ASP A 1 241 ? 54.167 -34.588 45.252 1.00 27.75 257 ASP A N 1
ATOM 1555 C CA . ASP A 1 241 ? 53.123 -35.546 45.576 1.00 27.25 257 ASP A CA 1
ATOM 1556 C C . ASP A 1 241 ? 51.722 -35.060 45.211 1.00 26.59 257 ASP A C 1
ATOM 1557 O O . ASP A 1 241 ? 50.736 -35.708 45.537 1.00 25.77 257 ASP A O 1
ATOM 1562 N N . TRP A 1 242 ? 51.631 -33.912 44.546 1.00 27.86 258 TRP A N 1
ATOM 1563 C CA . TRP A 1 242 ? 50.320 -33.375 44.136 1.00 27.40 258 TRP A CA 1
ATOM 1564 C C . TRP A 1 242 ? 49.771 -34.174 42.962 1.00 26.81 258 TRP A C 1
ATOM 1565 O O . TRP A 1 242 ? 50.530 -34.648 42.133 1.00 25.84 258 TRP A O 1
ATOM 1576 N N . THR A 1 243 ? 48.446 -34.288 42.878 1.00 27.90 259 THR A N 1
ATOM 1577 C CA . THR A 1 243 ? 47.807 -35.012 41.779 1.00 25.94 259 THR A CA 1
ATOM 1578 C C . THR A 1 243 ? 46.467 -34.400 41.419 1.00 27.08 259 THR A C 1
ATOM 1579 O O . THR A 1 243 ? 45.890 -33.636 42.201 1.00 26.81 259 THR A O 1
ATOM 1583 N N . VAL A 1 244 ? 45.978 -34.743 40.226 1.00 26.35 260 VAL A N 1
ATOM 1584 C CA . VAL A 1 244 ? 44.662 -34.311 39.790 1.00 26.61 260 VAL A CA 1
ATOM 1585 C C . VAL A 1 244 ? 43.805 -35.504 40.196 1.00 26.41 260 VAL A C 1
ATOM 1586 O O . VAL A 1 244 ? 44.048 -36.614 39.750 1.00 27.42 260 VAL A O 1
ATOM 1590 N N . GLN A 1 245 ? 42.819 -35.262 41.050 1.00 26.42 261 GLN A N 1
ATOM 1591 C CA . GLN A 1 245 ? 41.946 -36.296 41.567 1.00 26.81 261 GLN A CA 1
ATOM 1592 C C . GLN A 1 245 ? 40.719 -36.597 40.715 1.00 27.12 261 GLN A C 1
ATOM 1593 O O . GLN A 1 245 ? 40.028 -37.606 40.904 1.00 26.51 261 GLN A O 1
ATOM 1599 N N . LYS A 1 246 ? 40.456 -35.734 39.751 1.00 27.31 262 LYS A N 1
ATOM 1600 C CA . LYS A 1 246 ? 39.284 -35.921 38.926 1.00 26.51 262 LYS A CA 1
ATOM 1601 C C . LYS A 1 246 ? 39.278 -34.881 37.836 1.00 25.37 262 LYS A C 1
ATOM 1602 O O . LYS A 1 246 ? 39.870 -33.823 38.014 1.00 26.00 262 LYS A O 1
ATOM 1608 N N . VAL A 1 247 ? 38.654 -35.183 36.699 1.00 23.12 263 VAL A N 1
ATOM 1609 C CA . VAL A 1 247 ? 38.550 -34.183 35.662 1.00 21.86 263 VAL A CA 1
ATOM 1610 C C . VAL A 1 247 ? 37.134 -34.103 35.109 1.00 22.60 263 VAL A C 1
ATOM 1611 O O . VAL A 1 247 ? 36.374 -35.078 35.084 1.00 21.46 263 VAL A O 1
ATOM 1615 N N . PHE A 1 248 ? 36.777 -32.887 34.719 1.00 23.84 264 PHE A N 1
ATOM 1616 C CA . PHE A 1 248 ? 35.476 -32.585 34.153 1.00 23.58 264 PHE A CA 1
ATOM 1617 C C . PHE A 1 248 ? 35.753 -32.052 32.770 1.00 23.87 264 PHE A C 1
ATOM 1618 O O . PHE A 1 248 ? 36.585 -31.166 32.594 1.00 21.89 264 PHE A O 1
ATOM 1626 N N . PHE A 1 249 ? 35.073 -32.601 31.779 1.00 25.14 265 PHE A N 1
ATOM 1627 C CA . PHE A 1 249 ? 35.280 -32.101 30.445 1.00 25.39 265 PHE A CA 1
ATOM 1628 C C . PHE A 1 249 ? 33.967 -32.058 29.704 1.00 25.41 265 PHE A C 1
ATOM 1629 O O . PHE A 1 249 ? 33.333 -33.093 29.480 1.00 25.41 265 PHE A O 1
ATOM 1637 N N . GLN A 1 250 ? 33.563 -30.836 29.357 1.00 24.90 266 GLN A N 1
ATOM 1638 C CA . GLN A 1 250 ? 32.332 -30.567 28.615 1.00 25.73 266 GLN A CA 1
ATOM 1639 C C . GLN A 1 250 ? 31.116 -31.421 28.979 1.00 26.76 266 GLN A C 1
ATOM 1640 O O . GLN A 1 250 ? 30.471 -32.003 28.099 1.00 26.32 266 GLN A O 1
ATOM 1646 N N . GLY A 1 251 ? 30.817 -31.517 30.273 1.00 27.93 267 GLY A N 1
ATOM 1647 C CA . GLY A 1 251 ? 29.641 -32.260 30.693 1.00 29.48 267 GLY A CA 1
ATOM 1648 C C . GLY A 1 251 ? 29.812 -33.637 31.285 1.00 31.25 267 GLY A C 1
ATOM 1649 O O . GLY A 1 251 ? 28.878 -34.154 31.903 1.00 32.21 267 GLY A O 1
ATOM 1650 N N . ARG A 1 252 ? 30.982 -34.240 31.105 1.00 32.23 268 ARG A N 1
ATOM 1651 C CA . ARG A 1 252 ? 31.224 -35.584 31.627 1.00 32.83 268 ARG A CA 1
ATOM 1652 C C . ARG A 1 252 ? 32.386 -35.557 32.618 1.00 31.77 268 ARG A C 1
ATOM 1653 O O . ARG A 1 252 ? 33.252 -34.689 32.538 1.00 32.45 268 ARG A O 1
ATOM 1661 N N . TYR A 1 253 ? 32.403 -36.488 33.563 1.00 30.56 269 TYR A N 1
ATOM 1662 C CA . TYR A 1 253 ? 33.513 -36.560 34.500 1.00 29.44 269 TYR A CA 1
ATOM 1663 C C . TYR A 1 253 ? 34.447 -37.710 34.126 1.00 29.06 269 TYR A C 1
ATOM 1664 O O . TYR A 1 253 ? 34.031 -38.672 33.482 1.00 27.72 269 TYR A O 1
ATOM 1673 N N . TYR A 1 254 ? 35.719 -37.582 34.500 1.00 28.26 270 TYR A N 1
ATOM 1674 C CA . TYR A 1 254 ? 36.708 -38.615 34.219 1.00 28.53 270 TYR A CA 1
ATOM 1675 C C . TYR A 1 254 ? 37.625 -38.789 35.416 1.00 29.31 270 TYR A C 1
ATOM 1676 O O . TYR A 1 254 ? 37.692 -37.940 36.305 1.00 29.43 270 TYR A O 1
ATOM 1685 N N . GLU A 1 255 ? 38.333 -39.908 35.441 1.00 40.21 271 GLU A N 1
ATOM 1686 C CA . GLU A 1 255 ? 39.228 -40.206 36.543 1.00 41.64 271 GLU A CA 1
ATOM 1687 C C . GLU A 1 255 ? 40.494 -39.361 36.478 1.00 41.39 271 GLU A C 1
ATOM 1688 O O . GLU A 1 255 ? 41.008 -38.898 37.504 1.00 41.10 271 GLU A O 1
ATOM 1694 N N . ASN A 1 256 ? 40.980 -39.154 35.263 1.00 22.19 272 ASN A N 1
ATOM 1695 C CA . ASN A 1 256 ? 42.191 -38.385 35.038 1.00 21.80 272 ASN A CA 1
ATOM 1696 C C . ASN A 1 256 ? 42.239 -38.045 33.565 1.00 23.50 272 ASN A C 1
ATOM 1697 O O . ASN A 1 256 ? 41.375 -38.482 32.795 1.00 25.18 272 ASN A O 1
ATOM 1702 N N . LEU A 1 257 ? 43.253 -37.285 33.162 1.00 30.16 273 LEU A N 1
ATOM 1703 C CA . LEU A 1 257 ? 43.383 -36.898 31.757 1.00 30.09 273 LEU A CA 1
ATOM 1704 C C . LEU A 1 257 ? 43.752 -38.033 30.807 1.00 30.33 273 LEU A C 1
ATOM 1705 O O . LEU A 1 257 ? 43.396 -37.984 29.625 1.00 30.19 273 LEU A O 1
ATOM 1710 N N . ALA A 1 258 ? 44.462 -39.050 31.296 1.00 30.06 274 ALA A N 1
ATOM 1711 C CA . ALA A 1 258 ? 44.799 -40.183 30.432 1.00 28.87 274 ALA A CA 1
ATOM 1712 C C . ALA A 1 258 ? 43.497 -40.901 30.027 1.00 28.22 274 ALA A C 1
ATOM 1713 O O . ALA A 1 258 ? 43.357 -41.369 28.903 1.00 27.05 274 ALA A O 1
ATOM 1715 N N . GLN A 1 259 ? 42.548 -40.991 30.952 1.00 28.40 275 GLN A N 1
ATOM 1716 C CA . GLN A 1 259 ? 41.281 -41.644 30.643 1.00 29.71 275 GLN A CA 1
ATOM 1717 C C . GLN A 1 259 ? 40.488 -40.820 29.619 1.00 29.80 275 GLN A C 1
ATOM 1718 O O . GLN A 1 259 ? 39.885 -41.376 28.698 1.00 27.84 275 GLN A O 1
ATOM 1724 N N . LEU A 1 260 ? 40.480 -39.496 29.782 1.00 29.71 276 LEU A N 1
ATOM 1725 C CA . LEU A 1 260 ? 39.797 -38.626 28.833 1.00 28.70 276 LEU A CA 1
ATOM 1726 C C . LEU A 1 260 ? 40.415 -38.810 27.451 1.00 28.57 276 LEU A C 1
ATOM 1727 O O . LEU A 1 260 ? 39.705 -39.026 26.466 1.00 28.33 276 LEU A O 1
ATOM 1732 N N . GLU A 1 261 ? 41.739 -38.734 27.373 1.00 28.88 277 GLU A N 1
ATOM 1733 C CA . GLU A 1 261 ? 42.400 -38.886 26.094 1.00 28.72 277 GLU A CA 1
ATOM 1734 C C . GLU A 1 261 ? 42.166 -40.250 25.451 1.00 31.24 277 GLU A C 1
ATOM 1735 O O . GLU A 1 261 ? 41.767 -40.322 24.287 1.00 29.69 277 GLU A O 1
ATOM 1741 N N . GLU A 1 262 ? 42.392 -41.334 26.193 1.00 34.46 278 GLU A N 1
ATOM 1742 C CA . GLU A 1 262 ? 42.237 -42.650 25.585 1.00 36.46 278 GLU A CA 1
ATOM 1743 C C . GLU A 1 262 ? 40.810 -42.935 25.186 1.00 37.39 278 GLU A C 1
ATOM 1744 O O . GLU A 1 262 ? 40.577 -43.569 24.154 1.00 38.49 278 GLU A O 1
ATOM 1750 N N . GLN A 1 263 ? 39.842 -42.455 25.963 1.00 37.96 279 GLN A N 1
ATOM 1751 C CA . GLN A 1 263 ? 38.438 -42.662 25.572 1.00 38.08 279 GLN A CA 1
ATOM 1752 C C . GLN A 1 263 ? 38.125 -41.870 24.311 1.00 38.29 279 GLN A C 1
ATOM 1753 O O . GLN A 1 263 ? 37.260 -42.254 23.520 1.00 38.86 279 GLN A O 1
ATOM 1759 N N . PHE A 1 264 ? 38.799 -40.738 24.136 1.00 38.66 280 PHE A N 1
ATOM 1760 C CA . PHE A 1 264 ? 38.582 -39.920 22.946 1.00 37.19 280 PHE A CA 1
ATOM 1761 C C . PHE A 1 264 ? 39.240 -40.611 21.747 1.00 38.26 280 PHE A C 1
ATOM 1762 O O . PHE A 1 264 ? 38.752 -40.484 20.621 1.00 37.73 280 PHE A O 1
ATOM 1770 N N . GLU A 1 265 ? 40.345 -41.322 22.003 1.00 39.35 281 GLU A N 1
ATOM 1771 C CA . GLU A 1 265 ? 41.057 -42.071 20.972 1.00 40.54 281 GLU A CA 1
ATOM 1772 C C . GLU A 1 265 ? 40.057 -43.122 20.490 1.00 40.68 281 GLU A C 1
ATOM 1773 O O . GLU A 1 265 ? 39.879 -43.333 19.292 1.00 40.17 281 GLU A O 1
ATOM 1779 N N . ALA A 1 266 ? 39.409 -43.770 21.462 1.00 40.56 282 ALA A N 1
ATOM 1780 C CA . ALA A 1 266 ? 38.404 -44.823 21.228 1.00 39.97 282 ALA A CA 1
ATOM 1781 C C . ALA A 1 266 ? 37.144 -44.296 20.571 1.00 40.07 282 ALA A C 1
ATOM 1782 O O . ALA A 1 266 ? 36.120 -44.982 20.552 1.00 39.08 282 ALA A O 1
ATOM 1784 N N . GLY A 1 267 ? 37.211 -43.076 20.046 1.00 40.54 283 GLY A N 1
ATOM 1785 C CA . GLY A 1 267 ? 36.050 -42.480 19.407 1.00 38.95 283 GLY A CA 1
ATOM 1786 C C . GLY A 1 267 ? 34.823 -42.465 20.294 1.00 39.03 283 GLY A C 1
ATOM 1787 O O . GLY A 1 267 ? 33.698 -42.555 19.795 1.00 38.55 283 GLY A O 1
ATOM 1788 N N . GLN A 1 268 ? 35.016 -42.342 21.609 1.00 39.02 284 GLN A N 1
ATOM 1789 C CA . GLN A 1 268 ? 33.877 -42.321 22.532 1.00 39.60 284 GLN A CA 1
ATOM 1790 C C . GLN A 1 268 ? 33.540 -40.972 23.177 1.00 39.59 284 GLN A C 1
ATOM 1791 O O . GLN A 1 268 ? 32.560 -40.853 23.911 1.00 38.85 284 GLN A O 1
ATOM 1797 N N . VAL A 1 269 ? 34.339 -39.950 22.911 1.00 39.32 285 VAL A N 1
ATOM 1798 C CA . VAL A 1 269 ? 34.058 -38.643 23.494 1.00 37.98 285 VAL A CA 1
ATOM 1799 C C . VAL A 1 269 ? 33.824 -37.620 22.401 1.00 38.30 285 VAL A C 1
ATOM 1800 O O . VAL A 1 269 ? 34.715 -37.347 21.589 1.00 38.53 285 VAL A O 1
ATOM 1804 N N . ASN A 1 270 ? 32.624 -37.062 22.376 1.00 39.04 286 ASN A N 1
ATOM 1805 C CA . ASN A 1 270 ? 32.310 -36.060 21.381 1.00 39.95 286 ASN A CA 1
ATOM 1806 C C . ASN A 1 270 ? 32.837 -34.733 21.921 1.00 40.07 286 ASN A C 1
ATOM 1807 O O . ASN A 1 270 ? 32.450 -34.292 22.997 1.00 43.05 286 ASN A O 1
ATOM 1812 N N . VAL A 1 271 ? 33.743 -34.117 21.174 1.00 35.61 287 VAL A N 1
ATOM 1813 C CA . VAL A 1 271 ? 34.365 -32.858 21.578 1.00 34.31 287 VAL A CA 1
ATOM 1814 C C . VAL A 1 271 ? 33.832 -31.633 20.847 1.00 33.45 287 VAL A C 1
ATOM 1815 O O . VAL A 1 271 ? 33.874 -31.579 19.623 1.00 33.80 287 VAL A O 1
ATOM 1819 N N . VAL A 1 272 ? 33.346 -30.652 21.605 1.00 32.25 288 VAL A N 1
ATOM 1820 C CA . VAL A 1 272 ? 32.824 -29.409 21.035 1.00 31.07 288 VAL A CA 1
ATOM 1821 C C . VAL A 1 272 ? 33.997 -28.460 20.777 1.00 31.95 288 VAL A C 1
ATOM 1822 O O . VAL A 1 272 ? 34.775 -28.177 21.694 1.00 29.58 288 VAL A O 1
ATOM 1826 N N . VAL A 1 273 ? 34.149 -27.967 19.548 1.00 32.48 289 VAL A N 1
ATOM 1827 C CA . VAL A 1 273 ? 35.254 -27.047 19.307 1.00 34.23 289 VAL A CA 1
ATOM 1828 C C . VAL A 1 273 ? 34.825 -25.683 19.848 1.00 34.72 289 VAL A C 1
ATOM 1829 O O . VAL A 1 273 ? 33.715 -25.246 19.601 1.00 35.35 289 VAL A O 1
ATOM 1833 N N . ILE A 1 274 ? 35.694 -25.034 20.614 1.00 35.80 290 ILE A N 1
ATOM 1834 C CA . ILE A 1 274 ? 35.400 -23.727 21.201 1.00 38.09 290 ILE A CA 1
ATOM 1835 C C . ILE A 1 274 ? 36.128 -22.638 20.401 1.00 40.69 290 ILE A C 1
ATOM 1836 O O . ILE A 1 274 ? 37.348 -22.504 20.495 1.00 39.94 290 ILE A O 1
ATOM 1841 N N . PRO A 1 275 ? 35.380 -21.833 19.621 1.00 43.83 291 PRO A N 1
ATOM 1842 C CA . PRO A 1 275 ? 35.913 -20.753 18.782 1.00 46.70 291 PRO A CA 1
ATOM 1843 C C . PRO A 1 275 ? 36.676 -19.665 19.519 1.00 49.50 291 PRO A C 1
ATOM 1844 O O . PRO A 1 275 ? 36.830 -19.708 20.736 1.00 50.08 291 PRO A O 1
ATOM 1848 N N . ASP A 1 276 ? 37.128 -18.672 18.759 1.00 52.24 292 ASP A N 1
ATOM 1849 C CA . ASP A 1 276 ? 37.888 -17.542 19.292 1.00 54.00 292 ASP A CA 1
ATOM 1850 C C . ASP A 1 276 ? 39.295 -17.984 19.662 1.00 53.63 292 ASP A C 1
ATOM 1851 O O . ASP A 1 276 ? 40.248 -17.685 18.942 1.00 52.90 292 ASP A O 1
ATOM 1856 N N . ARG A 1 305 ? 38.326 23.149 50.002 1.00 52.06 321 ARG A N 1
ATOM 1857 C CA . ARG A 1 305 ? 37.202 22.826 50.874 1.00 51.58 321 ARG A CA 1
ATOM 1858 C C . ARG A 1 305 ? 37.528 21.639 51.776 1.00 50.32 321 ARG A C 1
ATOM 1859 O O . ARG A 1 305 ? 36.719 21.251 52.624 1.00 51.11 321 ARG A O 1
ATOM 1867 N N . PHE A 1 306 ? 38.702 21.046 51.579 1.00 47.00 322 PHE A N 1
ATOM 1868 C CA . PHE A 1 306 ? 39.134 19.943 52.418 1.00 43.81 322 PHE A CA 1
ATOM 1869 C C . PHE A 1 306 ? 40.618 19.715 52.242 1.00 41.89 322 PHE A C 1
ATOM 1870 O O . PHE A 1 306 ? 41.228 20.235 51.311 1.00 40.83 322 PHE A O 1
ATOM 1878 N N . SER A 1 307 ? 41.201 18.945 53.147 1.00 40.84 323 SER A N 1
ATOM 1879 C CA . SER A 1 307 ? 42.623 18.647 53.060 1.00 40.64 323 SER A CA 1
ATOM 1880 C C . SER A 1 307 ? 42.879 17.253 53.594 1.00 40.10 323 SER A C 1
ATOM 1881 O O . SER A 1 307 ? 42.115 16.749 54.412 1.00 39.98 323 SER A O 1
ATOM 1884 N N . VAL A 1 308 ? 43.958 16.632 53.134 1.00 39.97 324 VAL A N 1
ATOM 1885 C CA . VAL A 1 308 ? 44.302 15.306 53.613 1.00 39.51 324 VAL A CA 1
ATOM 1886 C C . VAL A 1 308 ? 45.779 15.307 54.015 1.00 39.45 324 VAL A C 1
ATOM 1887 O O . VAL A 1 308 ? 46.656 15.676 53.235 1.00 40.11 324 VAL A O 1
ATOM 1891 N N . GLN A 1 309 ? 46.038 14.937 55.262 1.00 39.00 325 GLN A N 1
ATOM 1892 C CA . GLN A 1 309 ? 47.393 14.882 55.778 1.00 39.50 325 GLN A CA 1
ATOM 1893 C C . GLN A 1 309 ? 47.568 13.557 56.499 1.00 37.83 325 GLN A C 1
ATOM 1894 O O . GLN A 1 309 ? 46.775 13.233 57.385 1.00 38.00 325 GLN A O 1
ATOM 1900 N N . GLY A 1 310 ? 48.606 12.805 56.139 1.00 36.14 326 GLY A N 1
ATOM 1901 C CA . GLY A 1 310 ? 48.837 11.525 56.780 1.00 35.77 326 GLY A CA 1
ATOM 1902 C C . GLY A 1 310 ? 47.619 10.664 56.521 1.00 35.79 326 GLY A C 1
ATOM 1903 O O . GLY A 1 310 ? 47.227 10.504 55.365 1.00 35.70 326 GLY A O 1
ATOM 1904 N N . ASN A 1 311 ? 47.018 10.136 57.587 1.00 30.73 327 ASN A N 1
ATOM 1905 C CA . ASN A 1 311 ? 45.829 9.295 57.473 1.00 30.35 327 ASN A CA 1
ATOM 1906 C C . ASN A 1 311 ? 44.568 10.037 57.902 1.00 30.79 327 ASN A C 1
ATOM 1907 O O . ASN A 1 311 ? 43.550 9.411 58.183 1.00 31.43 327 ASN A O 1
ATOM 1912 N N . ARG A 1 312 ? 44.619 11.362 57.973 1.00 36.23 328 ARG A N 1
ATOM 1913 C CA . ARG A 1 312 ? 43.432 12.091 58.378 1.00 36.49 328 ARG A CA 1
ATOM 1914 C C . ARG A 1 312 ? 42.908 12.992 57.271 1.00 35.96 328 ARG A C 1
ATOM 1915 O O . ARG A 1 312 ? 43.675 13.646 56.550 1.00 36.25 328 ARG A O 1
ATOM 1923 N N . VAL A 1 313 ? 41.587 12.988 57.121 1.00 34.09 329 VAL A N 1
ATOM 1924 C CA . VAL A 1 313 ? 40.908 13.825 56.149 1.00 31.77 329 VAL A CA 1
ATOM 1925 C C . VAL A 1 313 ? 40.195 14.892 56.991 1.00 32.00 329 VAL A C 1
ATOM 1926 O O . VAL A 1 313 ? 39.575 14.575 58.005 1.00 31.40 329 VAL A O 1
ATOM 1930 N N . ALA A 1 314 ? 40.334 16.138 56.575 1.00 31.89 330 ALA A N 1
ATOM 1931 C CA . ALA A 1 314 ? 39.722 17.233 57.281 1.00 33.47 330 ALA A CA 1
ATOM 1932 C C . ALA A 1 314 ? 38.942 18.079 56.309 1.00 35.06 330 ALA A C 1
ATOM 1933 O O . ALA A 1 314 ? 39.414 18.398 55.212 1.00 35.93 330 ALA A O 1
ATOM 1935 N N . SER A 1 315 ? 37.733 18.443 56.707 1.00 36.98 331 SER A N 1
ATOM 1936 C CA . SER A 1 315 ? 36.890 19.305 55.898 1.00 38.95 331 SER A CA 1
ATOM 1937 C C . SER A 1 315 ? 36.221 20.281 56.850 1.00 38.90 331 SER A C 1
ATOM 1938 O O . SER A 1 315 ? 36.234 20.081 58.065 1.00 40.93 331 SER A O 1
ATOM 1941 N N . SER A 1 316 ? 35.630 21.329 56.305 1.00 39.13 332 SER A N 1
ATOM 1942 C CA . SER A 1 316 ? 34.936 22.300 57.132 1.00 40.26 332 SER A CA 1
ATOM 1943 C C . SER A 1 316 ? 34.010 21.572 58.095 1.00 38.77 332 SER A C 1
ATOM 1944 O O . SER A 1 316 ? 33.957 21.898 59.276 1.00 37.30 332 SER A O 1
ATOM 1947 N N . LEU A 1 317 ? 33.301 20.564 57.593 1.00 34.03 333 LEU A N 1
ATOM 1948 C CA . LEU A 1 317 ? 32.358 19.812 58.437 1.00 33.23 333 LEU A CA 1
ATOM 1949 C C . LEU A 1 317 ? 32.817 18.456 59.000 1.00 30.77 333 LEU A C 1
ATOM 1950 O O . LEU A 1 317 ? 32.412 18.076 60.105 1.00 30.88 333 LEU A O 1
ATOM 1955 N N . TRP A 1 318 ? 33.641 17.721 58.255 1.00 27.63 334 TRP A N 1
ATOM 1956 C CA . TRP A 1 318 ? 34.070 16.415 58.737 1.00 24.52 334 TRP A CA 1
ATOM 1957 C C . TRP A 1 318 ? 35.524 16.212 59.030 1.00 22.93 334 TRP A C 1
ATOM 1958 O O . TRP A 1 318 ? 36.388 16.927 58.557 1.00 21.56 334 TRP A O 1
ATOM 1969 N N . THR A 1 319 ? 35.762 15.156 59.786 1.00 24.36 335 THR A N 1
ATOM 1970 C CA . THR A 1 319 ? 37.094 14.768 60.146 1.00 23.34 335 THR A CA 1
ATOM 1971 C C . THR A 1 319 ? 37.072 13.277 60.450 1.00 22.54 335 THR A C 1
ATOM 1972 O O . THR A 1 319 ? 36.204 12.802 61.173 1.00 23.34 335 THR A O 1
ATOM 1976 N N . PHE A 1 320 ? 37.992 12.538 59.844 1.00 22.40 336 PHE A N 1
ATOM 1977 C CA . PHE A 1 320 ? 38.132 11.102 60.102 1.00 22.10 336 PHE A CA 1
ATOM 1978 C C . PHE A 1 320 ? 39.516 10.595 59.663 1.00 21.19 336 PHE A C 1
ATOM 1979 O O . PHE A 1 320 ? 40.240 11.275 58.930 1.00 19.32 336 PHE A O 1
ATOM 1987 N N . SER A 1 321 ? 39.880 9.413 60.156 1.00 21.97 337 SER A N 1
ATOM 1988 C CA . SER A 1 321 ? 41.132 8.760 59.794 1.00 21.64 337 SER A CA 1
ATOM 1989 C C . SER A 1 321 ? 40.781 7.581 58.880 1.00 21.83 337 SER A C 1
ATOM 1990 O O . SER A 1 321 ? 39.826 6.843 59.142 1.00 20.20 337 SER A O 1
ATOM 1993 N N . PHE A 1 322 ? 41.551 7.406 57.807 1.00 23.07 338 PHE A N 1
ATOM 1994 C CA . PHE A 1 322 ? 41.291 6.323 56.851 1.00 23.10 338 PHE A CA 1
ATOM 1995 C C . PHE A 1 322 ? 42.420 5.288 56.729 1.00 24.19 338 PHE A C 1
ATOM 1996 O O . PHE A 1 322 ? 43.573 5.510 57.153 1.00 23.23 338 PHE A O 1
ATOM 2004 N N . GLY A 1 323 ? 42.079 4.157 56.125 1.00 21.45 339 GLY A N 1
ATOM 2005 C CA . GLY A 1 323 ? 43.063 3.130 55.933 1.00 20.22 339 GLY A CA 1
ATOM 2006 C C . GLY A 1 323 ? 42.504 1.955 55.168 1.00 19.81 339 GLY A C 1
ATOM 2007 O O . GLY A 1 323 ? 41.352 1.929 54.778 1.00 18.27 339 GLY A O 1
ATOM 2008 N N . LEU A 1 324 ? 43.337 0.952 54.996 1.00 19.97 340 LEU A N 1
ATOM 2009 C CA . LEU A 1 324 ? 42.950 -0.221 54.255 1.00 20.81 340 LEU A CA 1
ATOM 2010 C C . LEU A 1 324 ? 43.458 -1.462 54.978 1.00 21.01 340 LEU A C 1
ATOM 2011 O O . LEU A 1 324 ? 44.652 -1.571 55.285 1.00 20.30 340 LEU A O 1
ATOM 2016 N N . GLY A 1 325 ? 42.553 -2.389 55.272 1.00 20.57 341 GLY A N 1
ATOM 2017 C CA . GLY A 1 325 ? 42.985 -3.619 55.915 1.00 19.33 341 GLY A CA 1
ATOM 2018 C C . GLY A 1 325 ? 43.468 -4.533 54.793 1.00 19.60 341 GLY A C 1
ATOM 2019 O O . GLY A 1 325 ? 42.775 -4.676 53.786 1.00 18.40 341 GLY A O 1
ATOM 2020 N N . ALA A 1 326 ? 44.652 -5.130 54.948 1.00 18.62 342 ALA A N 1
ATOM 2021 C CA . ALA A 1 326 ? 45.194 -6.025 53.937 1.00 18.48 342 ALA A CA 1
ATOM 2022 C C . ALA A 1 326 ? 44.173 -7.076 53.502 1.00 18.62 342 ALA A C 1
ATOM 2023 O O . ALA A 1 326 ? 44.082 -7.418 52.327 1.00 19.88 342 ALA A O 1
ATOM 2025 N N . PHE A 1 327 ? 43.384 -7.574 54.446 1.00 20.00 343 PHE A N 1
ATOM 2026 C CA . PHE A 1 327 ? 42.384 -8.586 54.130 1.00 19.44 343 PHE A CA 1
ATOM 2027 C C . PHE A 1 327 ? 40.966 -8.051 54.250 1.00 19.75 343 PHE A C 1
ATOM 2028 O O . PHE A 1 327 ? 40.085 -8.453 53.495 1.00 20.25 343 PHE A O 1
ATOM 2036 N N . SER A 1 328 ? 40.770 -7.116 55.173 1.00 20.83 344 SER A N 1
ATOM 2037 C CA . SER A 1 328 ? 39.462 -6.506 55.452 1.00 21.93 344 SER A CA 1
ATOM 2038 C C . SER A 1 328 ? 38.956 -5.434 54.513 1.00 20.32 344 SER A C 1
ATOM 2039 O O . SER A 1 328 ? 37.752 -5.243 54.395 1.00 19.94 344 SER A O 1
ATOM 2042 N N . GLY A 1 329 ? 39.861 -4.699 53.882 1.00 19.75 345 GLY A N 1
ATOM 2043 C CA . GLY A 1 329 ? 39.410 -3.642 52.990 1.00 19.59 345 GLY A CA 1
ATOM 2044 C C . GLY A 1 329 ? 39.350 -2.237 53.585 1.00 18.91 345 GLY A C 1
ATOM 2045 O O . GLY A 1 329 ? 39.887 -1.978 54.660 1.00 18.00 345 GLY A O 1
ATOM 2046 N N . PRO A 1 330 ? 38.681 -1.303 52.900 1.00 18.49 346 PRO A N 1
ATOM 2047 C CA . PRO A 1 330 ? 38.566 0.075 53.367 1.00 18.29 346 PRO A CA 1
ATOM 2048 C C . PRO A 1 330 ? 38.053 0.167 54.794 1.00 19.34 346 PRO A C 1
ATOM 2049 O O . PRO A 1 330 ? 37.225 -0.630 55.235 1.00 19.71 346 PRO A O 1
ATOM 2053 N N . ARG A 1 331 ? 38.520 1.170 55.515 1.00 19.63 347 ARG A N 1
ATOM 2054 C CA . ARG A 1 331 ? 38.123 1.332 56.891 1.00 19.50 347 ARG A CA 1
ATOM 2055 C C . ARG A 1 331 ? 38.323 2.810 57.235 1.00 21.01 347 ARG A C 1
ATOM 2056 O O . ARG A 1 331 ? 39.158 3.492 56.659 1.00 21.53 347 ARG A O 1
ATOM 2064 N N . VAL A 1 332 ? 37.573 3.280 58.218 1.00 21.98 348 VAL A N 1
ATOM 2065 C CA . VAL A 1 332 ? 37.632 4.653 58.636 1.00 20.60 348 VAL A CA 1
ATOM 2066 C C . VAL A 1 332 ? 37.477 4.621 60.157 1.00 21.50 348 VAL A C 1
ATOM 2067 O O . VAL A 1 332 ? 36.762 3.761 60.698 1.00 20.78 348 VAL A O 1
ATOM 2071 N N . PHE A 1 333 ? 38.183 5.516 60.851 1.00 21.02 349 PHE A N 1
ATOM 2072 C CA . PHE A 1 333 ? 38.113 5.582 62.307 1.00 20.26 349 PHE A CA 1
ATOM 2073 C C . PHE A 1 333 ? 37.931 7.018 62.800 1.00 20.29 349 PHE A C 1
ATOM 2074 O O . PHE A 1 333 ? 38.208 7.987 62.084 1.00 19.13 349 PHE A O 1
ATOM 2082 N N . ASP A 1 334 ? 37.426 7.135 64.025 1.00 20.02 350 ASP A N 1
ATOM 2083 C CA . ASP A 1 334 ? 37.270 8.422 64.665 1.00 19.91 350 ASP A CA 1
ATOM 2084 C C . ASP A 1 334 ? 36.509 9.417 63.779 1.00 19.57 350 ASP A C 1
ATOM 2085 O O . ASP A 1 334 ? 36.935 10.534 63.547 1.00 19.97 350 ASP A O 1
ATOM 2090 N N . VAL A 1 335 ? 35.345 9.032 63.301 1.00 20.41 351 VAL A N 1
ATOM 2091 C CA . VAL A 1 335 ? 34.612 9.947 62.452 1.00 21.77 351 VAL A CA 1
ATOM 2092 C C . VAL A 1 335 ? 33.958 11.047 63.302 1.00 23.16 351 VAL A C 1
ATOM 2093 O O . VAL A 1 335 ? 33.175 10.757 64.211 1.00 23.32 351 VAL A O 1
ATOM 2097 N N . ARG A 1 336 ? 34.278 12.308 63.003 1.00 21.98 352 ARG A N 1
ATOM 2098 C CA . ARG A 1 336 ? 33.720 13.405 63.764 1.00 22.48 352 ARG A CA 1
ATOM 2099 C C . ARG A 1 336 ? 32.936 14.394 62.918 1.00 22.62 352 ARG A C 1
ATOM 2100 O O . ARG A 1 336 ? 33.351 14.754 61.804 1.00 24.55 352 ARG A O 1
ATOM 2108 N N . PHE A 1 337 ? 31.801 14.839 63.437 1.00 21.90 353 PHE A N 1
ATOM 2109 C CA . PHE A 1 337 ? 31.008 15.824 62.716 1.00 22.55 353 PHE A CA 1
ATOM 2110 C C . PHE A 1 337 ? 31.023 17.090 63.597 1.00 23.50 353 PHE A C 1
ATOM 2111 O O . PHE A 1 337 ? 30.599 17.054 64.764 1.00 22.19 353 PHE A O 1
ATOM 2119 N N . GLN A 1 338 ? 31.534 18.202 63.060 1.00 24.10 354 GLN A N 1
ATOM 2120 C CA . GLN A 1 338 ? 31.593 19.435 63.860 1.00 25.79 354 GLN A CA 1
ATOM 2121 C C . GLN A 1 338 ? 32.240 19.185 65.230 1.00 24.48 354 GLN A C 1
ATOM 2122 O O . GLN A 1 338 ? 31.732 19.621 66.265 1.00 22.52 354 GLN A O 1
ATOM 2128 N N . GLY A 1 339 ? 33.342 18.443 65.221 1.00 24.90 355 GLY A N 1
ATOM 2129 C CA . GLY A 1 339 ? 34.073 18.175 66.439 1.00 23.63 355 GLY A CA 1
ATOM 2130 C C . GLY A 1 339 ? 33.578 17.028 67.270 1.00 24.73 355 GLY A C 1
ATOM 2131 O O . GLY A 1 339 ? 34.298 16.537 68.141 1.00 24.41 355 GLY A O 1
ATOM 2132 N N . GLU A 1 340 ? 32.356 16.582 67.030 1.00 26.05 356 GLU A N 1
ATOM 2133 C CA . GLU A 1 340 ? 31.847 15.480 67.825 1.00 26.01 356 GLU A CA 1
ATOM 2134 C C . GLU A 1 340 ? 31.925 14.134 67.105 1.00 26.25 356 GLU A C 1
ATOM 2135 O O . GLU A 1 340 ? 31.477 14.000 65.964 1.00 26.87 356 GLU A O 1
ATOM 2141 N N . ARG A 1 341 ? 32.505 13.144 67.777 1.00 25.79 357 ARG A N 1
ATOM 2142 C CA . ARG A 1 341 ? 32.630 11.796 67.218 1.00 26.16 357 ARG A CA 1
ATOM 2143 C C . ARG A 1 341 ? 31.271 11.052 67.158 1.00 25.74 357 ARG A C 1
ATOM 2144 O O . ARG A 1 341 ? 30.550 10.959 68.160 1.00 25.79 357 ARG A O 1
ATOM 2152 N N . LEU A 1 342 ? 30.954 10.524 65.977 1.00 25.15 358 LEU A N 1
ATOM 2153 C CA . LEU A 1 342 ? 29.720 9.770 65.720 1.00 25.52 358 LEU A CA 1
ATOM 2154 C C . LEU A 1 342 ? 30.067 8.292 65.720 1.00 24.41 358 LEU A C 1
ATOM 2155 O O . LEU A 1 342 ? 29.253 7.433 66.082 1.00 24.00 358 LEU A O 1
ATOM 2160 N N . ALA A 1 343 ? 31.282 7.987 65.293 1.00 22.81 359 ALA A N 1
ATOM 2161 C CA . ALA A 1 343 ? 31.664 6.594 65.231 1.00 23.09 359 ALA A CA 1
ATOM 2162 C C . ALA A 1 343 ? 33.152 6.371 65.450 1.00 23.28 359 ALA A C 1
ATOM 2163 O O . ALA A 1 343 ? 33.995 7.086 64.892 1.00 23.62 359 ALA A O 1
ATOM 2165 N N . TYR A 1 344 ? 33.476 5.369 66.264 1.00 24.00 360 TYR A N 1
ATOM 2166 C CA . TYR A 1 344 ? 34.873 5.050 66.518 1.00 23.73 360 TYR A CA 1
ATOM 2167 C C . TYR A 1 344 ? 35.438 4.415 65.246 1.00 23.18 360 TYR A C 1
ATOM 2168 O O . TYR A 1 344 ? 36.581 4.695 64.831 1.00 23.44 360 TYR A O 1
ATOM 2177 N N . GLU A 1 345 ? 34.623 3.585 64.607 1.00 21.46 361 GLU A N 1
ATOM 2178 C CA . GLU A 1 345 ? 35.072 2.912 63.396 1.00 22.24 361 GLU A CA 1
ATOM 2179 C C . GLU A 1 345 ? 33.941 2.453 62.513 1.00 22.62 361 GLU A C 1
ATOM 2180 O O . GLU A 1 345 ? 32.895 2.029 63.000 1.00 24.54 361 GLU A O 1
ATOM 2186 N N . ILE A 1 346 ? 34.156 2.551 61.204 1.00 12.24 362 ILE A N 1
ATOM 2187 C CA . ILE A 1 346 ? 33.212 2.074 60.195 1.00 11.63 362 ILE A CA 1
ATOM 2188 C C . ILE A 1 346 ? 34.117 1.386 59.187 1.00 10.87 362 ILE A C 1
ATOM 2189 O O . ILE A 1 346 ? 34.942 2.039 58.540 1.00 9.92 362 ILE A O 1
ATOM 2194 N N . SER A 1 347 ? 33.968 0.072 59.044 1.00 20.06 363 SER A N 1
ATOM 2195 C CA . SER A 1 347 ? 34.857 -0.656 58.131 1.00 19.32 363 SER A CA 1
ATOM 2196 C C . SER A 1 347 ? 34.299 -1.874 57.399 1.00 18.61 363 SER A C 1
ATOM 2197 O O . SER A 1 347 ? 33.336 -2.510 57.851 1.00 19.03 363 SER A O 1
ATOM 2200 N N . LEU A 1 348 ? 34.938 -2.234 56.286 1.00 18.33 364 LEU A N 1
ATOM 2201 C CA . LEU A 1 348 ? 34.503 -3.410 55.522 1.00 18.18 364 LEU A CA 1
ATOM 2202 C C . LEU A 1 348 ? 35.000 -4.596 56.318 1.00 18.08 364 LEU A C 1
ATOM 2203 O O . LEU A 1 348 ? 36.090 -4.550 56.872 1.00 17.29 364 LEU A O 1
ATOM 2208 N N . GLN A 1 349 ? 34.191 -5.647 56.409 1.00 18.72 365 GLN A N 1
ATOM 2209 C CA . GLN A 1 349 ? 34.594 -6.842 57.142 1.00 17.18 365 GLN A CA 1
ATOM 2210 C C . GLN A 1 349 ? 34.763 -8.001 56.186 1.00 17.63 365 GLN A C 1
ATOM 2211 O O . GLN A 1 349 ? 35.722 -8.755 56.280 1.00 16.34 365 GLN A O 1
ATOM 2217 N N . GLU A 1 350 ? 33.827 -8.131 55.249 1.00 18.89 366 GLU A N 1
ATOM 2218 C CA . GLU A 1 350 ? 33.863 -9.244 54.307 1.00 19.05 366 GLU A CA 1
ATOM 2219 C C . GLU A 1 350 ? 33.022 -8.979 53.065 1.00 18.77 366 GLU A C 1
ATOM 2220 O O . GLU A 1 350 ? 32.138 -8.139 53.061 1.00 19.45 366 GLU A O 1
ATOM 2226 N N . ALA A 1 351 ? 33.324 -9.696 52.001 1.00 19.97 367 ALA A N 1
ATOM 2227 C CA . ALA A 1 351 ? 32.571 -9.581 50.756 1.00 21.84 367 ALA A CA 1
ATOM 2228 C C . ALA A 1 351 ? 32.549 -11.020 50.282 1.00 24.32 367 ALA A C 1
ATOM 2229 O O . ALA A 1 351 ? 33.535 -11.756 50.445 1.00 24.39 367 ALA A O 1
ATOM 2231 N N . GLY A 1 352 ? 31.419 -11.430 49.722 1.00 27.02 368 GLY A N 1
ATOM 2232 C CA . GLY A 1 352 ? 31.289 -12.800 49.270 1.00 27.96 368 GLY A CA 1
ATOM 2233 C C . GLY A 1 352 ? 30.376 -12.940 48.072 1.00 28.26 368 GLY A C 1
ATOM 2234 O O . GLY A 1 352 ? 29.630 -12.020 47.723 1.00 28.74 368 GLY A O 1
ATOM 2235 N N . ALA A 1 353 ? 30.449 -14.121 47.462 1.00 27.18 369 ALA A N 1
ATOM 2236 C CA . ALA A 1 353 ? 29.692 -14.481 46.284 1.00 25.37 369 ALA A CA 1
ATOM 2237 C C . ALA A 1 353 ? 29.368 -15.980 46.354 1.00 24.88 369 ALA A C 1
ATOM 2238 O O . ALA A 1 353 ? 30.254 -16.787 46.600 1.00 26.64 369 ALA A O 1
ATOM 2240 N N . VAL A 1 354 ? 28.112 -16.346 46.144 1.00 21.84 370 VAL A N 1
ATOM 2241 C CA . VAL A 1 354 ? 27.710 -17.735 46.177 1.00 20.05 370 VAL A CA 1
ATOM 2242 C C . VAL A 1 354 ? 27.240 -18.066 44.779 1.00 20.95 370 VAL A C 1
ATOM 2243 O O . VAL A 1 354 ? 26.344 -17.410 44.253 1.00 21.24 370 VAL A O 1
ATOM 2247 N N . TYR A 1 355 ? 27.846 -19.089 44.190 1.00 17.62 371 TYR A N 1
ATOM 2248 C CA . TYR A 1 355 ? 27.540 -19.495 42.819 1.00 17.43 371 TYR A CA 1
ATOM 2249 C C . TYR A 1 355 ? 26.685 -20.733 42.654 1.00 17.35 371 TYR A C 1
ATOM 2250 O O . TYR A 1 355 ? 26.536 -21.547 43.567 1.00 18.71 371 TYR A O 1
ATOM 2259 N N . GLY A 1 356 ? 26.141 -20.855 41.452 1.00 22.19 372 GLY A N 1
ATOM 2260 C CA . GLY A 1 356 ? 25.345 -22.009 41.075 1.00 21.15 372 GLY A CA 1
ATOM 2261 C C . GLY A 1 356 ? 25.786 -22.430 39.677 1.00 22.25 372 GLY A C 1
ATOM 2262 O O . GLY A 1 356 ? 26.391 -21.618 38.929 1.00 21.58 372 GLY A O 1
ATOM 2263 N N . GLY A 1 357 ? 25.507 -23.681 39.315 1.00 20.52 373 GLY A N 1
ATOM 2264 C CA . GLY A 1 357 ? 25.891 -24.168 38.005 1.00 21.44 373 GLY A CA 1
ATOM 2265 C C . GLY A 1 357 ? 25.852 -25.681 37.939 1.00 22.35 373 GLY A C 1
ATOM 2266 O O . GLY A 1 357 ? 25.491 -26.331 38.919 1.00 21.77 373 GLY A O 1
ATOM 2267 N N . ASN A 1 358 ? 26.188 -26.250 36.781 1.00 22.54 374 ASN A N 1
ATOM 2268 C CA . ASN A 1 358 ? 26.226 -27.708 36.648 1.00 21.74 374 ASN A CA 1
ATOM 2269 C C . ASN A 1 358 ? 27.627 -28.125 36.210 1.00 23.26 374 ASN A C 1
ATOM 2270 O O . ASN A 1 358 ? 27.813 -29.207 35.663 1.00 23.85 374 ASN A O 1
ATOM 2275 N N . THR A 1 359 ? 28.601 -27.233 36.434 1.00 22.82 375 THR A N 1
ATOM 2276 C CA . THR A 1 359 ? 30.009 -27.497 36.167 1.00 21.96 375 THR A CA 1
ATOM 2277 C C . THR A 1 359 ? 30.666 -27.322 37.553 1.00 23.63 375 THR A C 1
ATOM 2278 O O . THR A 1 359 ? 30.276 -26.435 38.328 1.00 24.90 375 THR A O 1
ATOM 2282 N N . PRO A 1 360 ? 31.686 -28.133 37.879 1.00 22.35 376 PRO A N 1
ATOM 2283 C CA . PRO A 1 360 ? 32.367 -28.064 39.184 1.00 21.66 376 PRO A CA 1
ATOM 2284 C C . PRO A 1 360 ? 32.547 -26.720 39.903 1.00 20.95 376 PRO A C 1
ATOM 2285 O O . PRO A 1 360 ? 31.981 -26.510 40.979 1.00 21.15 376 PRO A O 1
ATOM 2289 N N . ALA A 1 361 ? 33.345 -25.820 39.337 1.00 20.15 377 ALA A N 1
ATOM 2290 C CA . ALA A 1 361 ? 33.607 -24.512 39.969 1.00 19.57 377 ALA A CA 1
ATOM 2291 C C . ALA A 1 361 ? 32.370 -23.652 40.264 1.00 19.91 377 ALA A C 1
ATOM 2292 O O . ALA A 1 361 ? 32.253 -23.059 41.340 1.00 20.12 377 ALA A O 1
ATOM 2294 N N . ALA A 1 362 ? 31.454 -23.554 39.307 1.00 20.40 378 ALA A N 1
ATOM 2295 C CA . ALA A 1 362 ? 30.253 -22.746 39.500 1.00 20.45 378 ALA A CA 1
ATOM 2296 C C . ALA A 1 362 ? 29.299 -23.353 40.530 1.00 21.50 378 ALA A C 1
ATOM 2297 O O . ALA A 1 362 ? 28.592 -22.622 41.217 1.00 23.15 378 ALA A O 1
ATOM 2299 N N . MET A 1 363 ? 29.261 -24.675 40.662 1.00 21.77 379 MET A N 1
ATOM 2300 C CA . MET A 1 363 ? 28.343 -25.247 41.643 1.00 22.59 379 MET A CA 1
ATOM 2301 C C . MET A 1 363 ? 28.931 -25.317 43.065 1.00 22.91 379 MET A C 1
ATOM 2302 O O . MET A 1 363 ? 28.206 -25.449 44.057 1.00 20.86 379 MET A O 1
ATOM 2307 N N . LEU A 1 364 ? 30.245 -25.182 43.168 1.00 22.75 380 LEU A N 1
ATOM 2308 C CA . LEU A 1 364 ? 30.886 -25.285 44.458 1.00 24.06 380 LEU A CA 1
ATOM 2309 C C . LEU A 1 364 ? 31.373 -23.988 45.128 1.00 23.46 380 LEU A C 1
ATOM 2310 O O . LEU A 1 364 ? 31.487 -23.924 46.349 1.00 22.48 380 LEU A O 1
ATOM 2315 N N . THR A 1 365 ? 31.636 -22.958 44.332 1.00 22.15 381 THR A N 1
ATOM 2316 C CA . THR A 1 365 ? 32.160 -21.706 44.850 1.00 22.04 381 THR A CA 1
ATOM 2317 C C . THR A 1 365 ? 31.322 -20.913 45.841 1.00 21.78 381 THR A C 1
ATOM 2318 O O . THR A 1 365 ? 30.131 -20.671 45.649 1.00 22.10 381 THR A O 1
ATOM 2322 N N . ARG A 1 366 ? 31.984 -20.536 46.926 1.00 20.48 382 ARG A N 1
ATOM 2323 C CA . ARG A 1 366 ? 31.408 -19.731 47.991 1.00 21.04 382 ARG A CA 1
ATOM 2324 C C . ARG A 1 366 ? 32.612 -18.943 48.464 1.00 20.64 382 ARG A C 1
ATOM 2325 O O . ARG A 1 366 ? 33.450 -19.444 49.214 1.00 21.49 382 ARG A O 1
ATOM 2333 N N . TYR A 1 367 ? 32.708 -17.714 47.987 1.00 20.54 383 TYR A N 1
ATOM 2334 C CA . TYR A 1 367 ? 33.829 -16.850 48.297 1.00 19.52 383 TYR A CA 1
ATOM 2335 C C . TYR A 1 367 ? 33.661 -16.010 49.537 1.00 19.30 383 TYR A C 1
ATOM 2336 O O . TYR A 1 367 ? 32.610 -15.452 49.785 1.00 19.95 383 TYR A O 1
ATOM 2345 N N . MET A 1 368 ? 34.723 -15.939 50.310 1.00 19.97 384 MET A N 1
ATOM 2346 C CA . MET A 1 368 ? 34.809 -15.091 51.481 1.00 21.61 384 MET A CA 1
ATOM 2347 C C . MET A 1 368 ? 36.145 -14.418 51.145 1.00 21.17 384 MET A C 1
ATOM 2348 O O . MET A 1 368 ? 37.218 -14.862 51.548 1.00 20.52 384 MET A O 1
ATOM 2353 N N . ASP A 1 369 ? 36.030 -13.363 50.353 1.00 20.55 385 ASP A N 1
ATOM 2354 C CA . ASP A 1 369 ? 37.135 -12.593 49.822 1.00 20.69 385 ASP A CA 1
ATOM 2355 C C . ASP A 1 369 ? 38.288 -12.192 50.692 1.00 20.13 385 ASP A C 1
ATOM 2356 O O . ASP A 1 369 ? 39.398 -12.030 50.188 1.00 20.30 385 ASP A O 1
ATOM 2361 N N . SER A 1 370 ? 38.053 -12.014 51.985 1.00 20.33 386 SER A N 1
ATOM 2362 C CA . SER A 1 370 ? 39.138 -11.613 52.867 1.00 20.33 386 SER A CA 1
ATOM 2363 C C . SER A 1 370 ? 40.198 -12.688 52.873 1.00 20.97 386 SER A C 1
ATOM 2364 O O . SER A 1 370 ? 41.328 -12.444 53.313 1.00 22.68 386 SER A O 1
ATOM 2367 N N . GLY A 1 371 ? 39.839 -13.864 52.368 1.00 20.49 387 GLY A N 1
ATOM 2368 C CA . GLY A 1 371 ? 40.779 -14.969 52.288 1.00 21.79 387 GLY A CA 1
ATOM 2369 C C . GLY A 1 371 ? 41.875 -14.663 51.276 1.00 23.11 387 GLY A C 1
ATOM 2370 O O . GLY A 1 371 ? 42.973 -15.250 51.299 1.00 22.64 387 GLY A O 1
ATOM 2371 N N . PHE A 1 372 ? 41.570 -13.743 50.360 1.00 23.03 388 PHE A N 1
ATOM 2372 C CA . PHE A 1 372 ? 42.549 -13.341 49.353 1.00 21.40 388 PHE A CA 1
ATOM 2373 C C . PHE A 1 372 ? 43.003 -11.960 49.829 1.00 20.61 388 PHE A C 1
ATOM 2374 O O . PHE A 1 372 ? 44.201 -11.765 50.066 1.00 20.24 388 PHE A O 1
ATOM 2382 N N . GLY A 1 373 ? 42.054 -11.034 50.020 1.00 19.23 389 GLY A N 1
ATOM 2383 C CA . GLY A 1 373 ? 42.391 -9.715 50.542 1.00 18.59 389 GLY A CA 1
ATOM 2384 C C . GLY A 1 373 ? 41.908 -8.491 49.787 1.00 18.67 389 GLY A C 1
ATOM 2385 O O . GLY A 1 373 ? 42.465 -8.172 48.737 1.00 17.53 389 GLY A O 1
ATOM 2386 N N . MET A 1 374 ? 40.893 -7.795 50.317 1.00 18.20 390 MET A N 1
ATOM 2387 C CA . MET A 1 374 ? 40.364 -6.607 49.647 1.00 18.01 390 MET A CA 1
ATOM 2388 C C . MET A 1 374 ? 41.369 -5.488 49.633 1.00 19.18 390 MET A C 1
ATOM 2389 O O . MET A 1 374 ? 41.271 -4.559 48.830 1.00 20.21 390 MET A O 1
ATOM 2394 N N . GLY A 1 375 ? 42.343 -5.575 50.527 1.00 20.16 391 GLY A N 1
ATOM 2395 C CA . GLY A 1 375 ? 43.381 -4.569 50.565 1.00 20.41 391 GLY A CA 1
ATOM 2396 C C . GLY A 1 375 ? 44.469 -5.059 49.634 1.00 21.46 391 GLY A C 1
ATOM 2397 O O . GLY A 1 375 ? 44.841 -4.368 48.683 1.00 20.99 391 GLY A O 1
ATOM 2398 N N . TYR A 1 376 ? 44.958 -6.267 49.899 1.00 21.63 392 TYR A N 1
ATOM 2399 C CA . TYR A 1 376 ? 46.013 -6.880 49.088 1.00 22.87 392 TYR A CA 1
ATOM 2400 C C . TYR A 1 376 ? 45.678 -6.815 47.595 1.00 23.22 392 TYR A C 1
ATOM 2401 O O . TYR A 1 376 ? 46.527 -6.487 46.758 1.00 23.42 392 TYR A O 1
ATOM 2410 N N . PHE A 1 377 ? 44.429 -7.133 47.267 1.00 23.70 393 PHE A N 1
ATOM 2411 C CA . PHE A 1 377 ? 43.976 -7.128 45.883 1.00 22.87 393 PHE A CA 1
ATOM 2412 C C . PHE A 1 377 ? 43.445 -5.784 45.418 1.00 22.73 393 PHE A C 1
ATOM 2413 O O . PHE A 1 377 ? 42.755 -5.717 44.394 1.00 23.27 393 PHE A O 1
ATOM 2421 N N . ALA A 1 378 ? 43.746 -4.723 46.161 1.00 22.23 394 ALA A N 1
ATOM 2422 C CA . ALA A 1 378 ? 43.288 -3.389 45.781 1.00 23.66 394 ALA A CA 1
ATOM 2423 C C . ALA A 1 378 ? 44.102 -2.935 44.553 1.00 23.12 394 ALA A C 1
ATOM 2424 O O . ALA A 1 378 ? 45.256 -3.308 44.401 1.00 23.46 394 ALA A O 1
ATOM 2426 N N . THR A 1 379 ? 43.493 -2.158 43.664 1.00 21.42 395 THR A N 1
ATOM 2427 C CA . THR A 1 379 ? 44.204 -1.692 42.466 1.00 22.68 395 THR A CA 1
ATOM 2428 C C . THR A 1 379 ? 44.341 -0.183 42.370 1.00 21.48 395 THR A C 1
ATOM 2429 O O . THR A 1 379 ? 43.661 0.561 43.069 1.00 23.05 395 THR A O 1
ATOM 2433 N N . PRO A 1 380 ? 45.232 0.286 41.495 1.00 23.24 396 PRO A N 1
ATOM 2434 C CA . PRO A 1 380 ? 45.400 1.732 41.361 1.00 23.58 396 PRO A CA 1
ATOM 2435 C C . PRO A 1 380 ? 44.135 2.366 40.788 1.00 23.99 396 PRO A C 1
ATOM 2436 O O . PRO A 1 380 ? 43.591 1.859 39.814 1.00 23.88 396 PRO A O 1
ATOM 2440 N N . LEU A 1 381 ? 43.642 3.441 41.407 1.00 24.00 397 LEU A N 1
ATOM 2441 C CA . LEU A 1 381 ? 42.477 4.144 40.867 1.00 24.66 397 LEU A CA 1
ATOM 2442 C C . LEU A 1 381 ? 42.911 4.916 39.594 1.00 25.80 397 LEU A C 1
ATOM 2443 O O . LEU A 1 381 ? 43.900 5.651 39.582 1.00 26.55 397 LEU A O 1
ATOM 2448 N N . ILE A 1 382 ? 42.166 4.726 38.519 1.00 26.90 398 ILE A N 1
ATOM 2449 C CA . ILE A 1 382 ? 42.438 5.373 37.232 1.00 27.39 398 ILE A CA 1
ATOM 2450 C C . ILE A 1 382 ? 41.968 6.833 37.238 1.00 26.41 398 ILE A C 1
ATOM 2451 O O . ILE A 1 382 ? 40.766 7.103 37.217 1.00 24.78 398 ILE A O 1
ATOM 2456 N N . ARG A 1 383 ? 42.910 7.773 37.231 1.00 27.10 399 ARG A N 1
ATOM 2457 C CA . ARG A 1 383 ? 42.543 9.195 37.267 1.00 27.96 399 ARG A CA 1
ATOM 2458 C C . ARG A 1 383 ? 41.675 9.594 36.092 1.00 27.90 399 ARG A C 1
ATOM 2459 O O . ARG A 1 383 ? 42.006 9.332 34.933 1.00 26.50 399 ARG A O 1
ATOM 2467 N N . GLY A 1 384 ? 40.544 10.209 36.410 1.00 28.14 400 GLY A N 1
ATOM 2468 C CA . GLY A 1 384 ? 39.632 10.629 35.366 1.00 28.83 400 GLY A CA 1
ATOM 2469 C C . GLY A 1 384 ? 38.515 9.631 35.155 1.00 29.39 400 GLY A C 1
ATOM 2470 O O . GLY A 1 384 ? 37.458 10.015 34.658 1.00 31.32 400 GLY A O 1
ATOM 2471 N N . VAL A 1 385 ? 38.746 8.360 35.510 1.00 28.02 401 VAL A N 1
ATOM 2472 C CA . VAL A 1 385 ? 37.722 7.312 35.372 1.00 26.02 401 VAL A CA 1
ATOM 2473 C C . VAL A 1 385 ? 37.164 6.891 36.739 1.00 25.68 401 VAL A C 1
ATOM 2474 O O . VAL A 1 385 ? 35.964 7.017 36.972 1.00 24.34 401 VAL A O 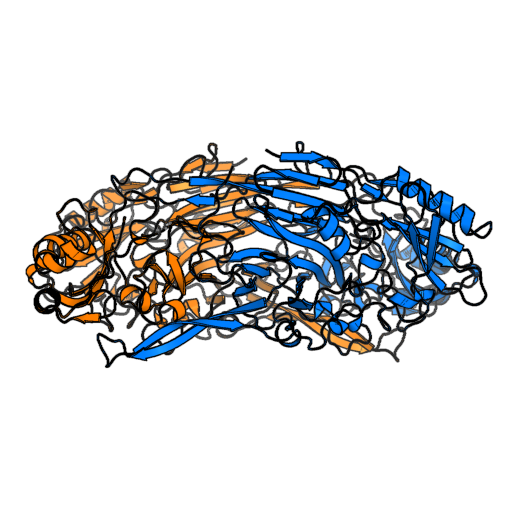1
ATOM 2478 N N . ASP A 1 386 ? 38.025 6.407 37.641 1.00 25.31 402 ASP A N 1
ATOM 2479 C CA . ASP A 1 386 ? 37.578 5.988 38.975 1.00 25.43 402 ASP A CA 1
ATOM 2480 C C . ASP A 1 386 ? 37.289 7.143 39.913 1.00 25.99 402 ASP A C 1
ATOM 2481 O O . ASP A 1 386 ? 36.427 7.052 40.777 1.00 26.01 402 ASP A O 1
ATOM 2486 N N . CYS A 1 387 ? 38.034 8.226 39.748 1.00 25.96 403 CYS A N 1
ATOM 2487 C CA . CYS A 1 387 ? 37.867 9.402 40.571 1.00 26.12 403 CYS A CA 1
ATOM 2488 C C . CYS A 1 387 ? 38.112 10.543 39.607 1.00 27.37 403 CYS A C 1
ATOM 2489 O O . CYS A 1 387 ? 38.709 10.331 38.532 1.00 28.07 403 CYS A O 1
ATOM 2492 N N . PRO A 1 388 ? 37.652 11.758 39.956 1.00 27.14 404 PRO A N 1
ATOM 2493 C CA . PRO A 1 388 ? 37.862 12.910 39.074 1.00 27.52 404 PRO A CA 1
ATOM 2494 C C . PRO A 1 388 ? 39.369 13.168 38.919 1.00 29.23 404 PRO A C 1
ATOM 2495 O O . PRO A 1 388 ? 40.158 12.800 39.791 1.00 28.33 404 PRO A O 1
ATOM 2499 N N . TYR A 1 389 ? 39.772 13.777 37.809 1.00 31.33 405 TYR A N 1
ATOM 2500 C CA . TYR A 1 389 ? 41.187 14.079 37.600 1.00 33.75 405 TYR A CA 1
ATOM 2501 C C . TYR A 1 389 ? 41.760 14.909 38.761 1.00 34.43 405 TYR A C 1
ATOM 2502 O O . TYR A 1 389 ? 42.891 14.682 39.205 1.00 35.07 405 TYR A O 1
ATOM 2511 N N . LEU A 1 390 ? 40.967 15.841 39.268 1.00 37.11 406 LEU A N 1
ATOM 2512 C CA . LEU A 1 390 ? 41.452 16.723 40.311 1.00 38.76 406 LEU A CA 1
ATOM 2513 C C . LEU A 1 390 ? 41.213 16.275 41.750 1.00 37.45 406 LEU A C 1
ATOM 2514 O O . LEU A 1 390 ? 41.278 17.064 42.689 1.00 38.11 406 LEU A O 1
ATOM 2519 N N . ALA A 1 391 ? 40.935 14.993 41.925 1.00 30.62 407 ALA A N 1
ATOM 2520 C CA . ALA A 1 391 ? 40.755 14.461 43.276 1.00 28.46 407 ALA A CA 1
ATOM 2521 C C . ALA A 1 391 ? 42.119 14.344 43.952 1.00 26.62 407 ALA A C 1
ATOM 2522 O O . ALA A 1 391 ? 43.133 14.384 43.291 1.00 26.90 407 ALA A O 1
ATOM 2524 N N . THR A 1 392 ? 42.115 14.154 45.258 1.00 17.08 408 THR A N 1
ATOM 2525 C CA . THR A 1 392 ? 43.349 13.974 45.990 1.00 17.26 408 THR A CA 1
ATOM 2526 C C . THR A 1 392 ? 43.580 12.468 46.075 1.00 18.27 408 THR A C 1
ATOM 2527 O O . THR A 1 392 ? 42.697 11.750 46.531 1.00 16.27 408 THR A O 1
ATOM 2531 N N . TYR A 1 393 ? 44.742 11.982 45.628 1.00 26.81 409 TYR A N 1
ATOM 2532 C CA . TYR A 1 393 ? 45.004 10.561 45.715 1.00 25.86 409 TYR A CA 1
ATOM 2533 C C . TYR A 1 393 ? 46.016 10.249 46.781 1.00 26.06 409 TYR A C 1
ATOM 2534 O O . TYR A 1 393 ? 46.897 11.052 47.049 1.00 27.81 409 TYR A O 1
ATOM 2543 N N . MET A 1 394 ? 45.887 9.068 47.382 1.00 26.13 410 MET A N 1
ATOM 2544 C CA . MET A 1 394 ? 46.791 8.632 48.431 1.00 25.29 410 MET A CA 1
ATOM 2545 C C . MET A 1 394 ? 47.278 7.210 48.153 1.00 25.88 410 MET A C 1
ATOM 2546 O O . MET A 1 394 ? 46.556 6.387 47.594 1.00 25.96 410 MET A O 1
ATOM 2551 N N . ASP A 1 395 ? 48.513 6.923 48.535 1.00 24.73 411 ASP A N 1
ATOM 2552 C CA . ASP A 1 395 ? 49.076 5.607 48.323 1.00 23.20 411 ASP A CA 1
ATOM 2553 C C . ASP A 1 395 ? 48.810 4.700 49.519 1.00 23.13 411 ASP A C 1
ATOM 2554 O O . ASP A 1 395 ? 48.366 5.157 50.564 1.00 23.89 411 ASP A O 1
ATOM 2559 N N . TRP A 1 396 ? 49.079 3.409 49.353 1.00 22.39 412 TRP A N 1
ATOM 2560 C CA . TRP A 1 396 ? 48.928 2.434 50.433 1.00 22.06 412 TRP A CA 1
ATOM 2561 C C . TRP A 1 396 ? 50.189 1.566 50.367 1.00 22.72 412 TRP A C 1
ATOM 2562 O O . TRP A 1 396 ? 50.749 1.386 49.293 1.00 24.86 412 TRP A O 1
ATOM 2573 N N . HIS A 1 397 ? 50.645 1.049 51.503 1.00 22.99 413 HIS A N 1
ATOM 2574 C CA . HIS A 1 397 ? 51.851 0.227 51.555 1.00 23.66 413 HIS A CA 1
ATOM 2575 C C . HIS A 1 397 ? 51.523 -1.060 52.268 1.00 24.54 413 HIS A C 1
ATOM 2576 O O . HIS A 1 397 ? 50.762 -1.082 53.228 1.00 26.48 413 HIS A O 1
ATOM 2583 N N . PHE A 1 398 ? 52.105 -2.153 51.814 1.00 23.99 414 PHE A N 1
ATOM 2584 C CA . PHE A 1 398 ? 51.756 -3.409 52.408 1.00 22.66 414 PHE A CA 1
ATOM 2585 C C . PHE A 1 398 ? 52.857 -4.439 52.268 1.00 23.10 414 PHE A C 1
ATOM 2586 O O . PHE A 1 398 ? 53.742 -4.295 51.420 1.00 22.77 414 PHE A O 1
ATOM 2594 N N . VAL A 1 399 ? 52.811 -5.458 53.128 1.00 22.47 415 VAL A N 1
ATOM 2595 C CA . VAL A 1 399 ? 53.741 -6.576 53.023 1.00 25.07 415 VAL A CA 1
ATOM 2596 C C . VAL A 1 399 ? 52.892 -7.824 53.127 1.00 24.75 415 VAL A C 1
ATOM 2597 O O . VAL A 1 399 ? 52.460 -8.209 54.202 1.00 25.77 415 VAL A O 1
ATOM 2601 N N . VAL A 1 400 ? 52.654 -8.409 51.959 1.00 17.18 416 VAL A N 1
ATOM 2602 C CA . VAL A 1 400 ? 51.878 -9.619 51.767 1.00 18.05 416 VAL A CA 1
ATOM 2603 C C . VAL A 1 400 ? 52.633 -10.443 50.710 1.00 19.31 416 VAL A C 1
ATOM 2604 O O . VAL A 1 400 ? 52.855 -9.984 49.586 1.00 20.09 416 VAL A O 1
ATOM 2608 N N . GLU A 1 401 ? 53.039 -11.651 51.071 1.00 20.52 417 GLU A N 1
ATOM 2609 C CA . GLU A 1 401 ? 53.760 -12.534 50.147 1.00 23.51 417 GLU A CA 1
ATOM 2610 C C . GLU A 1 401 ? 55.031 -11.943 49.529 1.00 24.00 417 GLU A C 1
ATOM 2611 O O . GLU A 1 401 ? 55.371 -12.231 48.373 1.00 25.50 417 GLU A O 1
ATOM 2617 N N . SER A 1 402 ? 55.708 -11.109 50.308 1.00 33.11 418 SER A N 1
ATOM 2618 C CA . SER A 1 402 ? 56.957 -10.489 49.932 1.00 34.87 418 SER A CA 1
ATOM 2619 C C . SER A 1 402 ? 57.744 -10.113 51.179 1.00 34.80 418 SER A C 1
ATOM 2620 O O . SER A 1 402 ? 57.152 -9.871 52.221 1.00 36.67 418 SER A O 1
ATOM 2623 N N . GLN A 1 403 ? 59.069 -10.069 51.100 1.00 34.80 419 GLN A N 1
ATOM 2624 C CA . GLN A 1 403 ? 59.829 -9.689 52.284 1.00 34.81 419 GLN A CA 1
ATOM 2625 C C . GLN A 1 403 ? 60.246 -8.238 52.240 1.00 33.41 419 GLN A C 1
ATOM 2626 O O . GLN A 1 403 ? 60.969 -7.761 53.112 1.00 34.36 419 GLN A O 1
ATOM 2632 N N . THR A 1 404 ? 59.780 -7.539 51.216 1.00 31.18 420 THR A N 1
ATOM 2633 C CA . THR A 1 404 ? 60.047 -6.118 51.073 1.00 31.65 420 THR A CA 1
ATOM 2634 C C . THR A 1 404 ? 58.689 -5.427 50.843 1.00 30.69 420 THR A C 1
ATOM 2635 O O . THR A 1 404 ? 57.841 -5.934 50.105 1.00 29.81 420 THR A O 1
ATOM 2639 N N . PRO A 1 405 ? 58.452 -4.286 51.503 1.00 29.91 421 PRO A N 1
ATOM 2640 C CA . PRO A 1 405 ? 57.192 -3.552 51.356 1.00 29.56 421 PRO A CA 1
ATOM 2641 C C . PRO A 1 405 ? 56.899 -3.145 49.906 1.00 29.71 421 PRO A C 1
ATOM 2642 O O . PRO A 1 405 ? 57.809 -2.812 49.140 1.00 29.84 421 PRO A O 1
ATOM 2646 N N . LYS A 1 406 ? 55.625 -3.189 49.535 1.00 28.60 422 LYS A N 1
ATOM 2647 C CA . LYS A 1 406 ? 55.186 -2.803 48.201 1.00 28.38 422 LYS A CA 1
ATOM 2648 C C . LYS A 1 406 ? 54.310 -1.566 48.398 1.00 29.03 422 LYS A C 1
ATOM 2649 O O . LYS A 1 406 ? 53.703 -1.378 49.463 1.00 28.60 422 LYS A O 1
ATOM 2655 N N . THR A 1 407 ? 54.247 -0.691 47.406 1.00 28.36 423 THR A N 1
ATOM 2656 C CA . THR A 1 407 ? 53.362 0.431 47.571 1.00 27.50 423 THR A CA 1
ATOM 2657 C C . THR A 1 407 ? 52.358 0.328 46.441 1.00 27.46 423 THR A C 1
ATOM 2658 O O . THR A 1 407 ? 52.695 -0.104 45.351 1.00 26.91 423 THR A O 1
ATOM 2662 N N . LEU A 1 408 ? 51.106 0.661 46.739 1.00 27.24 424 LEU A N 1
ATOM 2663 C CA . LEU A 1 408 ? 50.022 0.633 45.763 1.00 26.47 424 LEU A CA 1
ATOM 2664 C C . LEU A 1 408 ? 49.747 2.095 45.471 1.00 26.84 424 LEU A C 1
ATOM 2665 O O . LEU A 1 408 ? 49.170 2.806 46.301 1.00 27.51 424 LEU A O 1
ATOM 2670 N N . HIS A 1 409 ? 50.159 2.553 44.301 1.00 27.50 425 HIS A N 1
ATOM 2671 C CA . HIS A 1 409 ? 49.952 3.947 43.956 1.00 26.54 425 HIS A CA 1
ATOM 2672 C C . HIS A 1 409 ? 48.467 4.233 43.735 1.00 24.67 425 HIS A C 1
ATOM 2673 O O . HIS A 1 409 ? 47.751 3.442 43.119 1.00 22.44 425 HIS A O 1
ATOM 2680 N N . ASP A 1 410 ? 48.010 5.362 44.255 1.00 22.53 426 ASP A N 1
ATOM 2681 C CA . ASP A 1 410 ? 46.623 5.771 44.077 1.00 23.69 426 ASP A CA 1
ATOM 2682 C C . ASP A 1 410 ? 45.633 4.718 44.560 1.00 23.12 426 ASP A C 1
ATOM 2683 O O . ASP A 1 410 ? 44.710 4.330 43.827 1.00 23.02 426 ASP A O 1
ATOM 2688 N N . ALA A 1 411 ? 45.828 4.258 45.790 1.00 20.68 427 ALA A N 1
ATOM 2689 C CA . ALA A 1 411 ? 44.943 3.266 46.368 1.00 21.06 427 ALA A CA 1
ATOM 2690 C C . ALA A 1 411 ? 43.664 3.930 46.876 1.00 22.32 427 ALA A C 1
ATOM 2691 O O . ALA A 1 411 ? 42.631 3.270 46.963 1.00 22.52 427 ALA A O 1
ATOM 2693 N N . PHE A 1 412 ? 43.726 5.214 47.222 1.00 20.95 428 PHE A N 1
ATOM 2694 C CA . PHE A 1 412 ? 42.541 5.903 47.686 1.00 21.53 428 PHE A CA 1
ATOM 2695 C C . PHE A 1 412 ? 42.442 7.217 46.956 1.00 24.12 428 PHE A C 1
ATOM 2696 O O . PHE A 1 412 ? 43.399 7.698 46.325 1.00 25.72 428 PHE A O 1
ATOM 2704 N N . CYS A 1 413 ? 41.273 7.826 47.071 1.00 24.59 429 CYS A N 1
ATOM 2705 C CA . CYS A 1 413 ? 41.059 9.113 46.474 1.00 23.37 429 CYS A CA 1
ATOM 2706 C C . CYS A 1 413 ? 39.925 9.746 47.267 1.00 24.03 429 CYS A C 1
ATOM 2707 O O . CYS A 1 413 ? 39.025 9.051 47.743 1.00 24.78 429 CYS A O 1
ATOM 2710 N N . VAL A 1 414 ? 39.996 11.062 47.425 1.00 24.61 430 VAL A N 1
ATOM 2711 C CA . VAL A 1 414 ? 39.000 11.845 48.139 1.00 23.85 430 VAL A CA 1
ATOM 2712 C C . VAL A 1 414 ? 38.702 13.048 47.263 1.00 22.99 430 VAL A C 1
ATOM 2713 O O . VAL A 1 414 ? 39.613 13.654 46.719 1.00 22.51 430 VAL A O 1
ATOM 2717 N N . PHE A 1 415 ? 37.429 13.391 47.134 1.00 24.17 431 PHE A N 1
ATOM 2718 C CA . PHE A 1 415 ? 37.020 14.514 46.296 1.00 26.75 431 PHE A CA 1
ATOM 2719 C C . PHE A 1 415 ? 35.594 14.962 46.627 1.00 29.52 431 PHE A C 1
ATOM 2720 O O . PHE A 1 415 ? 34.851 14.252 47.302 1.00 30.18 431 PHE A O 1
ATOM 2728 N N . GLU A 1 416 ? 35.212 16.148 46.164 1.00 32.37 432 GLU A N 1
ATOM 2729 C CA . GLU A 1 416 ? 33.860 16.617 46.404 1.00 34.08 432 GLU A CA 1
ATOM 2730 C C . GLU A 1 416 ? 33.015 16.400 45.166 1.00 34.61 432 GLU A C 1
ATOM 2731 O O . GLU A 1 416 ? 33.411 16.719 44.051 1.00 34.44 432 GLU A O 1
ATOM 2737 N N . GLN A 1 417 ? 31.850 15.818 45.385 1.00 34.70 433 GLN A N 1
ATOM 2738 C CA . GLN A 1 417 ? 30.922 15.508 44.316 1.00 35.57 433 GLN A CA 1
ATOM 2739 C C . GLN A 1 417 ? 29.657 16.343 44.448 1.00 35.28 433 GLN A C 1
ATOM 2740 O O . GLN A 1 417 ? 29.136 16.537 45.544 1.00 35.67 433 GLN A O 1
ATOM 2746 N N . ASN A 1 418 ? 29.188 16.857 43.319 1.00 34.94 434 ASN A N 1
ATOM 2747 C CA . ASN A 1 418 ? 27.963 17.636 43.271 1.00 33.95 434 ASN A CA 1
ATOM 2748 C C . ASN A 1 418 ? 26.930 16.599 42.829 1.00 34.17 434 ASN A C 1
ATOM 2749 O O . ASN A 1 418 ? 26.985 16.107 41.701 1.00 32.72 434 ASN A O 1
ATOM 2754 N N . L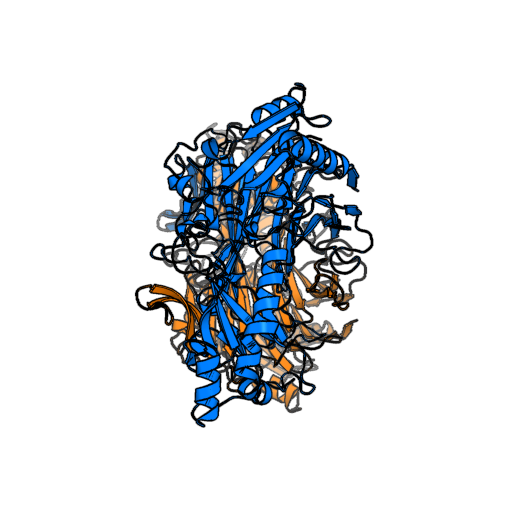YS A 1 419 ? 26.011 16.238 43.722 1.00 34.93 435 LYS A N 1
ATOM 2755 C CA . LYS A 1 419 ? 24.991 15.236 43.389 1.00 35.83 435 LYS A CA 1
ATOM 2756 C C . LYS A 1 419 ? 24.011 15.709 42.307 1.00 35.20 435 LYS A C 1
ATOM 2757 O O . LYS A 1 419 ? 23.250 14.916 41.758 1.00 33.60 435 LYS A O 1
ATOM 2763 N N . GLY A 1 420 ? 24.044 17.000 42.004 1.00 38.08 436 GLY A N 1
ATOM 2764 C CA . GLY A 1 420 ? 23.156 17.549 40.999 1.00 39.68 436 GLY A CA 1
ATOM 2765 C C . GLY A 1 420 ? 21.701 17.596 41.434 1.00 40.73 436 GLY A C 1
ATOM 2766 O O . GLY A 1 420 ? 20.814 17.784 40.617 1.00 40.62 436 GLY A O 1
ATOM 2767 N N . LEU A 1 421 ? 21.473 17.427 42.730 1.00 41.52 437 LEU A N 1
ATOM 2768 C CA . LEU A 1 421 ? 20.147 17.425 43.332 1.00 42.49 437 LEU A CA 1
ATOM 2769 C C . LEU A 1 421 ? 20.161 18.526 44.414 1.00 44.08 437 LEU A C 1
ATOM 2770 O O . LEU A 1 421 ? 21.058 18.562 45.258 1.00 45.40 437 LEU A O 1
ATOM 2775 N N . PRO A 1 422 ? 19.185 19.446 44.407 1.00 44.88 438 PRO A N 1
ATOM 2776 C CA . PRO A 1 422 ? 19.248 20.471 45.459 1.00 45.07 438 PRO A CA 1
ATOM 2777 C C . PRO A 1 422 ? 19.124 19.847 46.846 1.00 45.87 438 PRO A C 1
ATOM 2778 O O . PRO A 1 422 ? 18.281 18.973 47.058 1.00 45.37 438 PRO A O 1
ATOM 2782 N N . LEU A 1 423 ? 19.971 20.274 47.780 1.00 47.68 439 LEU A N 1
ATOM 2783 C CA . LEU A 1 423 ? 19.924 19.748 49.152 1.00 50.12 439 LEU A CA 1
ATOM 2784 C C . LEU A 1 423 ? 18.640 20.212 49.849 1.00 51.34 439 LEU A C 1
ATOM 2785 O O . LEU A 1 423 ? 17.893 19.410 50.400 1.00 50.72 439 LEU A O 1
ATOM 2790 N N . ARG A 1 424 ? 18.392 21.514 49.797 1.00 54.65 440 ARG A N 1
ATOM 2791 C CA . ARG A 1 424 ? 17.212 22.111 50.413 1.00 59.15 440 ARG A CA 1
ATOM 2792 C C . ARG A 1 424 ? 16.590 23.172 49.491 1.00 60.97 440 ARG A C 1
ATOM 2793 O O . ARG A 1 424 ? 17.298 23.884 48.770 1.00 59.08 440 ARG A O 1
ATOM 2801 N N . ARG A 1 425 ? 15.261 23.261 49.518 1.00 63.98 441 ARG A N 1
ATOM 2802 C CA . ARG A 1 425 ? 14.545 24.244 48.713 1.00 67.44 441 ARG A CA 1
ATOM 2803 C C . ARG A 1 425 ? 13.030 24.273 48.938 1.00 71.88 441 ARG A C 1
ATOM 2804 O O . ARG A 1 425 ? 12.396 23.257 49.257 1.00 72.50 441 ARG A O 1
ATOM 2812 N N . HIS A 1 426 ? 12.463 25.466 48.775 1.00 84.75 442 HIS A N 1
ATOM 2813 C CA . HIS A 1 426 ? 11.027 25.692 48.897 1.00 84.18 442 HIS A CA 1
ATOM 2814 C C . HIS A 1 426 ? 10.660 26.944 48.100 1.00 84.66 442 HIS A C 1
ATOM 2815 O O . HIS A 1 426 ? 11.445 27.897 48.023 1.00 84.55 442 HIS A O 1
ATOM 2822 N N . HIS A 1 427 ? 9.465 26.938 47.514 1.00 87.80 443 HIS A N 1
ATOM 2823 C CA . HIS A 1 427 ? 9.003 28.049 46.693 1.00 91.60 443 HIS A CA 1
ATOM 2824 C C . HIS A 1 427 ? 7.606 28.435 47.165 1.00 93.75 443 HIS A C 1
ATOM 2825 O O . HIS A 1 427 ? 6.950 27.662 47.868 1.00 94.15 443 HIS A O 1
ATOM 2832 N N . SER A 1 428 ? 7.088 29.549 46.654 1.00 106.80 444 SER A N 1
ATOM 2833 C CA . SER A 1 428 ? 5.730 29.977 47.015 1.00 107.42 444 SER A CA 1
ATOM 2834 C C . SER A 1 428 ? 4.998 30.784 45.912 1.00 107.08 444 SER A C 1
ATOM 2835 O O . SER A 1 428 ? 5.301 30.680 44.719 1.00 108.02 444 SER A O 1
ATOM 2838 N N . ASP A 1 429 ? 3.855 31.367 46.291 1.00 107.67 445 ASP A N 1
ATOM 2839 C CA . ASP A 1 429 ? 3.001 32.176 45.426 1.00 99.60 445 ASP A CA 1
ATOM 2840 C C . ASP A 1 429 ? 3.521 33.592 45.584 1.00 109.95 445 ASP A C 1
ATOM 2841 O O . ASP A 1 429 ? 4.698 33.761 45.922 1.00 110.80 445 ASP A O 1
ATOM 2846 N N . PHE A 1 430 ? 2.664 34.613 45.525 1.00 110.44 446 PHE A N 1
ATOM 2847 C CA . PHE A 1 430 ? 3.239 35.950 45.602 1.00 111.22 446 PHE A CA 1
ATOM 2848 C C . PHE A 1 430 ? 3.328 37.012 46.689 1.00 112.17 446 PHE A C 1
ATOM 2849 O O . PHE A 1 430 ? 2.398 37.415 47.345 1.00 111.41 446 PHE A O 1
ATOM 2857 N N . LEU A 1 431 ? 4.558 37.467 46.791 1.00 112.83 447 LEU A N 1
ATOM 2858 C CA . LEU A 1 431 ? 5.017 38.458 47.710 1.00 112.34 447 LEU A CA 1
ATOM 2859 C C . LEU A 1 431 ? 5.250 37.992 49.120 1.00 111.44 447 LEU A C 1
ATOM 2860 O O . LEU A 1 431 ? 4.870 38.571 50.142 1.00 110.32 447 LEU A O 1
ATOM 2865 N N . SER A 1 432 ? 5.931 36.861 49.053 1.00 110.26 448 SER A N 1
ATOM 2866 C CA . SER A 1 432 ? 6.531 36.101 50.112 1.00 110.30 448 SER A CA 1
ATOM 2867 C C . SER A 1 432 ? 7.727 36.016 49.164 1.00 111.12 448 SER A C 1
ATOM 2868 O O . SER A 1 432 ? 7.719 35.228 48.212 1.00 112.67 448 SER A O 1
ATOM 2871 N N . HIS A 1 433 ? 8.709 36.880 49.382 1.00 111.86 449 HIS A N 1
ATOM 2872 C CA . HIS A 1 433 ? 9.871 36.951 48.509 1.00 110.74 449 HIS A CA 1
ATOM 2873 C C . HIS A 1 433 ? 11.108 36.418 49.249 1.00 111.96 449 HIS A C 1
ATOM 2874 O O . HIS A 1 433 ? 11.942 37.212 49.692 1.00 114.92 449 HIS A O 1
ATOM 2881 N N . TYR A 1 434 ? 11.251 35.094 49.385 1.00 101.08 450 TYR A N 1
ATOM 2882 C CA . TYR A 1 434 ? 12.401 34.582 50.135 1.00 99.36 450 TYR A CA 1
ATOM 2883 C C . TYR A 1 434 ? 12.617 33.088 49.905 1.00 97.39 450 TYR A C 1
ATOM 2884 O O . TYR A 1 434 ? 13.056 32.377 50.810 1.00 96.95 450 TYR A O 1
ATOM 2893 N N . PHE A 1 435 ? 12.318 32.623 48.692 1.00 95.12 451 PHE A N 1
ATOM 2894 C CA . PHE A 1 435 ? 12.455 31.204 48.341 1.00 92.62 451 PHE A CA 1
ATOM 2895 C C . PHE A 1 435 ? 13.694 30.817 47.527 1.00 89.86 451 PHE A C 1
ATOM 2896 O O . PHE A 1 435 ? 14.068 31.500 46.567 1.00 90.10 451 PHE A O 1
ATOM 2904 N N . GLY A 1 436 ? 14.314 29.702 47.915 1.00 85.83 452 GLY A N 1
ATOM 2905 C CA . GLY A 1 436 ? 15.494 29.227 47.217 1.00 80.48 452 GLY A CA 1
ATOM 2906 C C . GLY A 1 436 ? 16.144 28.010 47.854 1.00 76.64 452 GLY A C 1
ATOM 2907 O O . GLY A 1 436 ? 15.458 27.119 48.374 1.00 75.28 452 GLY A O 1
ATOM 2908 N N . GLY A 1 437 ? 17.479 27.978 47.801 1.00 73.13 453 GLY A N 1
ATOM 2909 C CA . GLY A 1 437 ? 18.240 26.877 48.374 1.00 68.07 453 GLY A CA 1
ATOM 2910 C C . GLY A 1 437 ? 19.722 26.817 48.014 1.00 64.03 453 GLY A C 1
ATOM 2911 O O . GLY A 1 437 ? 20.333 27.798 47.593 1.00 63.40 453 GLY A O 1
ATOM 2912 N N . VAL A 1 438 ? 20.311 25.646 48.200 1.00 60.11 454 VAL A N 1
ATOM 2913 C CA . VAL A 1 438 ? 21.714 25.452 47.885 1.00 56.56 454 VAL A CA 1
ATOM 2914 C C . VAL A 1 438 ? 21.882 24.077 47.238 1.00 53.95 454 VAL A C 1
ATOM 2915 O O . VAL A 1 438 ? 21.086 23.164 47.490 1.00 53.20 454 VAL A O 1
ATOM 2919 N N . ALA A 1 439 ? 22.896 23.939 46.389 1.00 49.75 455 ALA A N 1
ATOM 2920 C CA . ALA A 1 439 ? 23.145 22.669 45.730 1.00 46.26 455 ALA A CA 1
ATOM 2921 C C . ALA A 1 439 ? 23.766 21.710 46.753 1.00 44.01 455 ALA A C 1
ATOM 2922 O O . ALA A 1 439 ? 24.313 22.148 47.766 1.00 43.48 455 ALA A O 1
ATOM 2924 N N . GLN A 1 440 ? 23.685 20.413 46.488 1.00 41.13 456 GLN A N 1
ATOM 2925 C CA . GLN A 1 440 ? 24.209 19.413 47.409 1.00 39.10 456 GLN A CA 1
ATOM 2926 C C . GLN A 1 440 ? 25.576 18.835 47.047 1.00 37.57 456 GLN A C 1
ATOM 2927 O O . GLN A 1 440 ? 25.688 17.952 46.180 1.00 37.68 456 GLN A O 1
ATOM 2933 N N . THR A 1 441 ? 26.614 19.349 47.714 1.00 34.97 457 THR A N 1
ATOM 2934 C CA . THR A 1 441 ? 27.991 18.900 47.505 1.00 32.21 457 THR A CA 1
ATOM 2935 C C . THR A 1 441 ? 28.339 17.900 48.629 1.00 29.76 457 THR A C 1
ATOM 2936 O O . THR A 1 441 ? 28.170 18.197 49.805 1.00 30.35 457 THR A O 1
ATOM 2940 N N . VAL A 1 442 ? 28.843 16.727 48.253 1.00 25.97 458 VAL A N 1
ATOM 2941 C CA . VAL A 1 442 ? 29.140 15.662 49.191 1.00 23.35 458 VAL A CA 1
ATOM 2942 C C . VAL A 1 442 ? 30.612 15.206 49.140 1.00 22.62 458 VAL A C 1
ATOM 2943 O O . VAL A 1 442 ? 31.238 15.262 48.086 1.00 22.11 458 VAL A O 1
ATOM 2947 N N . LEU A 1 443 ? 31.174 14.786 50.277 1.00 22.16 459 LEU A N 1
ATOM 2948 C CA . LEU A 1 443 ? 32.578 14.337 50.341 1.00 21.42 459 LEU A CA 1
ATOM 2949 C C . LEU A 1 443 ? 32.732 12.826 50.162 1.00 21.52 459 LEU A C 1
ATOM 2950 O O . LEU A 1 443 ? 32.177 12.044 50.929 1.00 20.35 459 LEU A O 1
ATOM 2955 N N . VAL A 1 444 ? 33.525 12.423 49.175 1.00 22.71 460 VAL A N 1
ATOM 2956 C CA . VAL A 1 444 ? 33.710 11.008 48.873 1.00 22.39 460 VAL A CA 1
ATOM 2957 C C . VAL A 1 444 ? 35.108 10.454 49.118 1.00 22.60 460 VAL A C 1
ATOM 2958 O O . VAL A 1 444 ? 36.121 11.043 48.715 1.00 21.49 460 VAL A O 1
ATOM 2962 N N . PHE A 1 445 ? 35.134 9.309 49.795 1.00 22.24 461 PHE A N 1
ATOM 2963 C CA . PHE A 1 445 ? 36.362 8.594 50.103 1.00 22.46 461 PHE A CA 1
ATOM 2964 C C . PHE A 1 445 ? 36.208 7.295 49.337 1.00 22.88 461 PHE A C 1
ATOM 2965 O O . PHE A 1 445 ? 35.306 6.516 49.610 1.00 22.08 461 PHE A O 1
ATOM 2973 N N . ARG A 1 446 ? 37.104 7.039 48.396 1.00 22.46 462 ARG A N 1
ATOM 2974 C CA . ARG A 1 446 ? 36.977 5.845 47.565 1.00 21.35 462 ARG A CA 1
ATOM 2975 C C . ARG A 1 446 ? 38.242 4.990 47.389 1.00 22.42 462 ARG A C 1
ATOM 2976 O O . ARG A 1 446 ? 39.383 5.494 47.484 1.00 21.79 462 ARG A O 1
ATOM 2984 N N . SER A 1 447 ? 38.020 3.701 47.115 1.00 23.67 463 SER A N 1
ATOM 2985 C CA . SER A 1 447 ? 39.096 2.743 46.817 1.00 22.27 463 SER A CA 1
ATOM 2986 C C . SER A 1 447 ? 38.441 1.562 46.053 1.00 22.25 463 SER A C 1
ATOM 2987 O O . SER A 1 447 ? 37.220 1.383 46.097 1.00 20.15 463 SER A O 1
ATOM 2990 N N . VAL A 1 448 ? 39.240 0.773 45.342 1.00 22.79 464 VAL A N 1
ATOM 2991 C CA . VAL A 1 448 ? 38.709 -0.325 44.533 1.00 24.70 464 VAL A CA 1
ATOM 2992 C C . VAL A 1 448 ? 39.463 -1.659 44.656 1.00 25.58 464 VAL A C 1
ATOM 2993 O O . VAL A 1 448 ? 40.675 -1.727 44.492 1.00 26.04 464 VAL A O 1
ATOM 2997 N N . SER A 1 449 ? 38.732 -2.727 44.921 1.00 25.84 465 SER A N 1
ATOM 2998 C CA . SER A 1 449 ? 39.335 -4.050 45.028 1.00 27.22 465 SER A CA 1
ATOM 2999 C C . SER A 1 449 ? 39.090 -4.783 43.703 1.00 28.82 465 SER A C 1
ATOM 3000 O O . SER A 1 449 ? 37.996 -4.720 43.144 1.00 29.17 465 SER A O 1
ATOM 3003 N N . THR A 1 450 ? 40.103 -5.454 43.187 1.00 19.36 466 THR A N 1
ATOM 3004 C CA . THR A 1 450 ? 39.924 -6.196 41.963 1.00 18.39 466 THR A CA 1
ATOM 3005 C C . THR A 1 450 ? 40.202 -7.644 42.312 1.00 18.69 466 THR A C 1
ATOM 3006 O O . THR A 1 450 ? 41.349 -8.072 42.391 1.00 17.83 466 THR A O 1
ATOM 3010 N N . MET A 1 451 ? 39.121 -8.379 42.556 1.00 35.96 467 MET A N 1
ATOM 3011 C CA . MET A 1 451 ? 39.188 -9.785 42.940 1.00 38.66 467 MET A CA 1
ATOM 3012 C C . MET A 1 451 ? 38.968 -10.684 41.727 1.00 39.76 467 MET A C 1
ATOM 3013 O O . MET A 1 451 ? 37.829 -10.949 41.359 1.00 41.45 467 MET A O 1
ATOM 3018 N N . LEU A 1 452 ? 40.043 -11.153 41.107 1.00 41.25 468 LEU A N 1
ATOM 3019 C CA . LEU A 1 452 ? 39.923 -12.022 39.936 1.00 42.77 468 LEU A CA 1
ATOM 3020 C C . LEU A 1 452 ? 39.181 -11.311 38.802 1.00 43.47 468 LEU A C 1
ATOM 3021 O O . LEU A 1 452 ? 39.712 -10.380 38.185 1.00 43.34 468 LEU A O 1
ATOM 3026 N N . ASN A 1 453 ? 37.929 -11.697 38.576 1.00 47.66 469 ASN A N 1
ATOM 3027 C CA . ASN A 1 453 ? 37.126 -11.060 37.537 1.00 47.26 469 ASN A CA 1
ATOM 3028 C C . ASN A 1 453 ? 36.299 -9.843 38.022 1.00 45.28 469 ASN A C 1
ATOM 3029 O O . ASN A 1 453 ? 35.996 -8.943 37.238 1.00 42.83 469 ASN A O 1
ATOM 3048 N N . ASP A 1 455 ? 35.366 -6.287 40.122 1.00 36.73 471 ASP A N 1
ATOM 3049 C CA . ASP A 1 455 ? 35.965 -5.021 40.540 1.00 28.26 471 ASP A CA 1
ATOM 3050 C C . ASP A 1 455 ? 34.944 -4.521 41.562 1.00 36.48 471 ASP A C 1
ATOM 3051 O O . ASP A 1 455 ? 33.763 -4.402 41.235 1.00 29.86 471 ASP A O 1
ATOM 3056 N N . TYR A 1 456 ? 35.383 -4.218 42.780 1.00 30.13 472 TYR A N 1
ATOM 3057 C CA . TYR A 1 456 ? 34.446 -3.749 43.800 1.00 29.15 472 TYR A CA 1
ATOM 3058 C C . TYR A 1 456 ? 34.882 -2.340 44.183 1.00 26.96 472 TYR A C 1
ATOM 3059 O O . TYR A 1 456 ? 35.974 -2.176 44.717 1.00 25.95 472 TYR A O 1
ATOM 3068 N N . VAL A 1 457 ? 34.071 -1.321 43.895 1.00 24.66 473 VAL A N 1
ATOM 3069 C CA . VAL A 1 457 ? 34.467 0.021 44.304 1.00 23.63 473 VAL A CA 1
ATOM 3070 C C . VAL A 1 457 ? 33.753 0.323 45.608 1.00 22.59 473 VAL A C 1
ATOM 3071 O O . VAL A 1 457 ? 32.538 0.238 45.689 1.00 23.67 473 VAL A O 1
ATOM 3075 N N . TRP A 1 458 ? 34.527 0.650 46.633 1.00 21.62 474 TRP A N 1
ATOM 3076 C CA . TRP A 1 458 ? 33.988 0.922 47.962 1.00 20.42 474 TRP A CA 1
ATOM 3077 C C . TRP A 1 458 ? 33.849 2.389 48.237 1.00 19.23 474 TRP A C 1
ATOM 3078 O O . TRP A 1 458 ? 34.843 3.102 48.265 1.00 19.59 474 TRP A O 1
ATOM 3089 N N . ASP A 1 459 ? 32.626 2.839 48.472 1.00 19.06 475 ASP A N 1
ATOM 3090 C CA . ASP A 1 459 ? 32.415 4.243 48.775 1.00 18.97 475 ASP A CA 1
ATOM 3091 C C . ASP A 1 459 ? 31.902 4.533 50.153 1.00 20.73 475 ASP A C 1
ATOM 3092 O O . ASP A 1 459 ? 31.041 3.806 50.690 1.00 19.68 475 ASP A O 1
ATOM 3097 N N . MET A 1 460 ? 32.439 5.619 50.695 1.00 21.98 476 MET A N 1
ATOM 3098 C CA . MET A 1 460 ? 32.020 6.171 51.969 1.00 25.12 476 MET A CA 1
ATOM 3099 C C . MET A 1 460 ? 31.848 7.655 51.612 1.00 26.50 476 MET A C 1
ATOM 3100 O O . MET A 1 460 ? 32.818 8.325 51.227 1.00 25.21 476 MET A O 1
ATOM 3105 N N . VAL A 1 461 ? 30.603 8.140 51.676 1.00 26.72 477 VAL A N 1
ATOM 3106 C CA . VAL A 1 461 ? 30.309 9.525 51.323 1.00 26.62 477 VAL A CA 1
ATOM 3107 C C . VAL A 1 461 ? 29.729 10.276 52.521 1.00 25.71 477 VAL A C 1
ATOM 3108 O O . VAL A 1 461 ? 28.787 9.799 53.172 1.00 25.17 477 VAL A O 1
ATOM 3112 N N . PHE A 1 462 ? 30.308 11.442 52.819 1.00 23.56 478 PHE A N 1
ATOM 3113 C CA . PHE A 1 462 ? 29.867 12.226 53.961 1.00 22.32 478 PHE A CA 1
ATOM 3114 C C . PHE A 1 462 ? 29.078 13.462 53.535 1.00 22.50 478 PHE A C 1
ATOM 3115 O O . PHE A 1 462 ? 29.575 14.301 52.786 1.00 23.04 478 PHE A O 1
ATOM 3123 N N . TYR A 1 463 ? 27.838 13.551 54.014 1.00 21.58 479 TYR A N 1
ATOM 3124 C CA . TYR A 1 463 ? 26.946 14.656 53.686 1.00 22.91 479 TYR A CA 1
ATOM 3125 C C . TYR A 1 463 ? 27.118 15.852 54.607 1.00 23.96 479 TYR A C 1
ATOM 3126 O O . TYR A 1 463 ? 27.534 15.695 55.752 1.00 26.24 479 TYR A O 1
ATOM 3135 N N . PRO A 1 464 ? 26.760 17.060 54.135 1.00 23.95 480 PRO A N 1
ATOM 3136 C CA . PRO A 1 464 ? 26.884 18.280 54.948 1.00 23.87 480 PRO A CA 1
ATOM 3137 C C . PRO A 1 464 ? 25.860 18.414 56.094 1.00 23.77 480 PRO A C 1
ATOM 3138 O O . PRO A 1 464 ? 25.956 19.351 56.888 1.00 24.91 480 PRO A O 1
ATOM 3142 N N . ASN A 1 465 ? 24.897 17.488 56.184 1.00 22.35 481 ASN A N 1
ATOM 3143 C CA . ASN A 1 465 ? 23.877 17.521 57.243 1.00 21.30 481 ASN A CA 1
ATOM 3144 C C . ASN A 1 465 ? 24.141 16.476 58.348 1.00 21.53 481 ASN A C 1
ATOM 3145 O O . ASN A 1 465 ? 23.310 16.264 59.240 1.00 20.97 481 ASN A O 1
ATOM 3150 N N . GLY A 1 466 ? 25.293 15.818 58.286 1.00 20.84 482 GLY A N 1
ATOM 3151 C CA . GLY A 1 466 ? 25.624 14.851 59.309 1.00 20.38 482 GLY A CA 1
ATOM 3152 C C . GLY A 1 466 ? 25.407 13.419 58.891 1.00 20.72 482 GLY A C 1
ATOM 3153 O O . GLY A 1 466 ? 25.747 12.500 59.634 1.00 22.87 482 GLY A O 1
ATOM 3154 N N . ALA A 1 467 ? 24.864 13.203 57.698 1.00 20.58 483 ALA A N 1
ATOM 3155 C CA . ALA A 1 467 ? 24.592 11.839 57.235 1.00 19.25 483 ALA A CA 1
ATOM 3156 C C . ALA A 1 467 ? 25.760 11.205 56.521 1.00 19.75 483 ALA A C 1
ATOM 3157 O O . ALA A 1 467 ? 26.554 11.887 55.855 1.00 19.53 483 ALA A O 1
ATOM 3159 N N . ILE A 1 468 ? 25.856 9.885 56.646 1.00 20.65 484 ILE A N 1
ATOM 3160 C CA . ILE A 1 468 ? 26.922 9.120 55.983 1.00 20.75 484 ILE A CA 1
ATOM 3161 C C . ILE A 1 468 ? 26.311 8.031 55.105 1.00 19.93 484 ILE A C 1
ATOM 3162 O O . ILE A 1 468 ? 25.407 7.326 55.535 1.00 19.02 484 ILE A O 1
ATOM 3167 N N . GLU A 1 469 ? 26.807 7.894 53.881 1.00 21.50 485 GLU A N 1
ATOM 3168 C CA . GLU A 1 469 ? 26.337 6.859 52.960 1.00 21.19 485 GLU A CA 1
ATOM 3169 C C . GLU A 1 469 ? 27.504 5.940 52.654 1.00 21.57 485 GLU A C 1
ATOM 3170 O O . GLU A 1 469 ? 28.576 6.406 52.270 1.00 23.34 485 GLU A O 1
ATOM 3176 N N . VAL A 1 470 ? 27.303 4.641 52.852 1.00 21.53 486 VAL A N 1
ATOM 3177 C CA . VAL A 1 470 ? 28.344 3.655 52.614 1.00 21.91 486 VAL A CA 1
ATOM 3178 C C . VAL A 1 470 ? 27.811 2.692 51.547 1.00 23.04 486 VAL A C 1
ATOM 3179 O O . VAL A 1 470 ? 26.759 2.060 51.733 1.00 23.38 486 VAL A O 1
ATOM 3183 N N . LYS A 1 471 ? 28.530 2.604 50.427 1.00 22.58 487 LYS A N 1
ATOM 3184 C CA . LYS A 1 471 ? 28.106 1.755 49.312 1.00 23.32 487 LYS A CA 1
ATOM 3185 C C . LYS A 1 471 ? 29.178 0.925 48.620 1.00 24.32 487 LYS A C 1
ATOM 3186 O O . LYS A 1 471 ? 30.375 1.257 48.607 1.00 25.25 487 LYS A O 1
ATOM 3192 N N . LEU A 1 472 ? 28.681 -0.142 48.008 1.00 24.69 488 LEU A N 1
ATOM 3193 C CA . LEU A 1 472 ? 29.444 -1.100 47.237 1.00 25.42 488 LEU A CA 1
ATOM 3194 C C . LEU A 1 472 ? 28.857 -1.082 45.829 1.00 27.32 488 LEU A C 1
ATOM 3195 O O . LEU A 1 472 ? 27.631 -1.148 45.676 1.00 27.06 488 LEU A O 1
ATOM 3200 N N . HIS A 1 473 ? 29.718 -0.976 44.817 1.00 24.99 489 HIS A N 1
ATOM 3201 C CA . HIS A 1 473 ? 29.297 -0.992 43.412 1.00 24.65 489 HIS A CA 1
ATOM 3202 C C . HIS A 1 473 ? 30.139 -2.072 42.760 1.00 23.83 489 HIS A C 1
ATOM 3203 O O . HIS A 1 473 ? 31.360 -2.045 42.822 1.00 23.64 489 HIS A O 1
ATOM 3210 N N . ALA A 1 474 ? 29.487 -3.036 42.148 1.00 30.66 490 ALA A N 1
ATOM 3211 C CA . ALA A 1 474 ? 30.203 -4.114 41.491 1.00 32.44 490 ALA A CA 1
ATOM 3212 C C . ALA A 1 474 ? 30.293 -3.888 39.980 1.00 33.58 490 ALA A C 1
ATOM 3213 O O . ALA A 1 474 ? 29.312 -3.548 39.315 1.00 34.02 490 ALA A O 1
ATOM 3215 N N . THR A 1 475 ? 31.487 -4.059 39.441 1.00 34.40 491 THR A N 1
ATOM 3216 C CA . THR A 1 475 ? 31.687 -3.884 38.014 1.00 36.25 491 THR A CA 1
ATOM 3217 C C . THR A 1 475 ? 32.756 -4.904 37.598 1.00 36.90 491 THR A C 1
ATOM 3218 O O . THR A 1 475 ? 33.166 -5.742 38.405 1.00 36.32 491 THR A O 1
ATOM 3222 N N . GLY A 1 476 ? 33.186 -4.868 36.343 1.00 37.98 492 GLY A N 1
ATOM 3223 C CA . GLY A 1 476 ? 34.184 -5.827 35.907 1.00 37.57 492 GLY A CA 1
ATOM 3224 C C . GLY A 1 476 ? 33.636 -6.801 34.890 1.00 37.82 492 GLY A C 1
ATOM 3225 O O . GLY A 1 476 ? 32.866 -6.414 34.021 1.00 37.92 492 GLY A O 1
ATOM 3226 N N . TYR A 1 477 ? 34.017 -8.069 35.018 1.00 39.07 493 TYR A N 1
ATOM 3227 C CA . TYR A 1 477 ? 33.615 -9.133 34.083 1.00 39.86 493 TYR A CA 1
ATOM 3228 C C . TYR A 1 477 ? 33.001 -10.305 34.827 1.00 38.87 493 TYR A C 1
ATOM 3229 O O . TYR A 1 477 ? 33.400 -10.592 35.948 1.00 40.54 493 TYR A O 1
ATOM 3238 N N . ILE A 1 478 ? 32.075 -11.018 34.198 1.00 37.10 494 ILE A N 1
ATOM 3239 C CA . ILE A 1 478 ? 31.477 -12.181 34.853 1.00 36.82 494 ILE A CA 1
ATOM 3240 C C . ILE A 1 478 ? 32.302 -13.454 34.572 1.00 36.40 494 ILE A C 1
ATOM 3241 O O . ILE A 1 478 ? 32.949 -13.565 33.525 1.00 36.72 494 ILE A O 1
ATOM 3246 N N . SER A 1 479 ? 32.301 -14.407 35.498 1.00 35.00 495 SER A N 1
ATOM 3247 C CA . SER A 1 479 ? 33.013 -15.651 35.232 1.00 34.14 495 SER A CA 1
ATOM 3248 C C . SER A 1 479 ? 31.982 -16.533 34.518 1.00 33.88 495 SER A C 1
ATOM 3249 O O . SER A 1 479 ? 30.839 -16.627 34.951 1.00 35.23 495 SER A O 1
ATOM 3252 N N . SER A 1 480 ? 32.379 -17.177 33.428 1.00 32.77 496 SER A N 1
ATOM 3253 C CA . SER A 1 480 ? 31.471 -18.036 32.671 1.00 32.60 496 SER A CA 1
ATOM 3254 C C . SER A 1 480 ? 31.709 -19.538 32.829 1.00 30.84 496 SER A C 1
ATOM 3255 O O . SER A 1 480 ? 32.730 -19.968 33.345 1.00 30.85 496 SER A O 1
ATOM 3258 N N . ALA A 1 481 ? 30.764 -20.333 32.362 1.00 25.82 497 ALA A N 1
ATOM 3259 C CA . ALA A 1 481 ? 30.910 -21.780 32.426 1.00 25.00 497 ALA A CA 1
ATOM 3260 C C . ALA A 1 481 ? 30.545 -22.348 31.067 1.00 24.84 497 ALA A C 1
ATOM 3261 O O . ALA A 1 481 ? 29.725 -21.757 30.332 1.00 24.67 497 ALA A O 1
ATOM 3263 N N . PHE A 1 482 ? 31.156 -23.482 30.718 1.00 23.73 498 PHE A N 1
ATOM 3264 C CA . PHE A 1 482 ? 30.846 -24.126 29.450 1.00 21.70 498 PHE A CA 1
ATOM 3265 C C . PHE A 1 482 ? 29.374 -24.579 29.531 1.00 21.16 498 PHE A C 1
ATOM 3266 O O . PHE A 1 482 ? 28.957 -25.185 30.517 1.00 20.33 498 PHE A O 1
ATOM 3274 N N . LEU A 1 483 ? 28.601 -24.270 28.494 1.00 21.44 499 LEU A N 1
ATOM 3275 C CA . LEU A 1 483 ? 27.173 -24.614 28.428 1.00 23.16 499 LEU A CA 1
ATOM 3276 C C . LEU A 1 483 ? 26.847 -26.062 27.993 1.00 23.25 499 LEU A C 1
ATOM 3277 O O . LEU A 1 483 ? 27.285 -26.500 26.935 1.00 24.15 499 LEU A O 1
ATOM 3282 N N . PHE A 1 484 ? 26.063 -26.791 28.785 1.00 23.11 500 PHE A N 1
ATOM 3283 C CA . PHE A 1 484 ? 25.678 -28.159 28.423 1.00 22.36 500 PHE A CA 1
ATOM 3284 C C . PHE A 1 484 ? 24.539 -28.551 29.323 1.00 22.95 500 PHE A C 1
ATOM 3285 O O . PHE A 1 484 ? 24.316 -27.914 30.354 1.00 25.11 500 PHE A O 1
ATOM 3293 N N . GLY A 1 485 ? 23.834 -29.613 28.959 1.00 23.36 501 GLY A N 1
ATOM 3294 C CA . GLY A 1 485 ? 22.731 -30.091 29.782 1.00 22.97 501 GLY A CA 1
ATOM 3295 C C . GLY A 1 485 ? 21.754 -29.040 30.296 1.00 23.38 501 GLY A C 1
ATOM 3296 O O . GLY A 1 485 ? 21.379 -28.096 29.598 1.00 23.16 501 GLY A O 1
ATOM 3297 N N . ALA A 1 486 ? 21.351 -29.219 31.547 1.00 22.82 502 ALA A N 1
ATOM 3298 C CA . ALA A 1 486 ? 20.396 -28.359 32.214 1.00 23.59 502 ALA A CA 1
ATOM 3299 C C . ALA A 1 486 ? 20.973 -27.000 32.585 1.00 24.48 502 ALA A C 1
ATOM 3300 O O . ALA A 1 486 ? 20.536 -26.396 33.569 1.00 24.76 502 ALA A O 1
ATOM 3302 N N . ALA A 1 487 ? 21.927 -26.501 31.803 1.00 24.06 503 ALA A N 1
ATOM 3303 C CA . ALA A 1 487 ? 22.574 -25.229 32.111 1.00 23.35 503 ALA A CA 1
ATOM 3304 C C . ALA A 1 487 ? 21.657 -24.069 32.503 1.00 24.94 503 ALA A C 1
ATOM 3305 O O . ALA A 1 487 ? 21.916 -23.374 33.505 1.00 24.88 503 ALA A O 1
ATOM 3307 N N . ARG A 1 488 ? 20.596 -23.848 31.721 1.00 24.72 504 ARG A N 1
ATOM 3308 C CA . ARG A 1 488 ? 19.665 -22.755 31.988 1.00 25.18 504 ARG A CA 1
ATOM 3309 C C . ARG A 1 488 ? 18.967 -22.813 33.342 1.00 26.09 504 ARG A C 1
ATOM 3310 O O . ARG A 1 488 ? 18.318 -21.855 33.758 1.00 27.57 504 ARG A O 1
ATOM 3318 N N . ARG A 1 489 ? 19.099 -23.932 34.034 1.00 26.46 505 ARG A N 1
ATOM 3319 C CA . ARG A 1 489 ? 18.506 -24.070 35.350 1.00 26.71 505 ARG A CA 1
ATOM 3320 C C . ARG A 1 489 ? 19.376 -23.259 36.309 1.00 26.15 505 ARG A C 1
ATOM 3321 O O . ARG A 1 489 ? 18.919 -22.873 37.376 1.00 26.45 505 ARG A O 1
ATOM 3329 N N . TYR A 1 490 ? 20.616 -22.977 35.901 1.00 23.87 506 TYR A N 1
ATOM 3330 C CA . TYR A 1 490 ? 21.589 -22.263 36.734 1.00 23.82 506 TYR A CA 1
ATOM 3331 C C . TYR A 1 490 ? 22.079 -20.904 36.202 1.00 23.97 506 TYR A C 1
ATOM 3332 O O . TYR A 1 490 ? 23.098 -20.390 36.661 1.00 24.73 506 TYR A O 1
ATOM 3341 N N . GLY A 1 491 ? 21.385 -20.321 35.237 1.00 23.80 507 GLY A N 1
ATOM 3342 C CA . GLY A 1 491 ? 21.834 -19.051 34.704 1.00 22.00 507 GLY A CA 1
ATOM 3343 C C . GLY A 1 491 ? 21.279 -18.809 33.325 1.00 21.33 507 GLY A C 1
ATOM 3344 O O . GLY A 1 491 ? 20.291 -19.429 32.928 1.00 21.17 507 GLY A O 1
ATOM 3345 N N . ASN A 1 492 ? 21.895 -17.883 32.606 1.00 12.52 508 ASN A N 1
ATOM 3346 C CA . ASN A 1 492 ? 21.456 -17.566 31.260 1.00 14.68 508 ASN A CA 1
ATOM 3347 C C . ASN A 1 492 ? 22.585 -17.778 30.261 1.00 16.81 508 ASN A C 1
ATOM 3348 O O . ASN A 1 492 ? 23.765 -17.573 30.573 1.00 17.82 508 ASN A O 1
ATOM 3353 N N . GLN A 1 493 ? 22.224 -18.201 29.059 1.00 21.62 509 GLN A N 1
ATOM 3354 C CA . GLN A 1 493 ? 23.215 -18.400 28.032 1.00 21.70 509 GLN A CA 1
ATOM 3355 C C . GLN A 1 493 ? 23.568 -16.994 27.587 1.00 23.35 509 GLN A C 1
ATOM 3356 O O . GLN A 1 493 ? 22.685 -16.190 27.305 1.00 24.47 509 GLN A O 1
ATOM 3362 N N . VAL A 1 494 ? 24.856 -16.687 27.532 1.00 25.55 510 VAL A N 1
ATOM 3363 C CA . VAL A 1 494 ? 25.282 -15.349 27.136 1.00 26.89 510 VAL A CA 1
ATOM 3364 C C . VAL A 1 494 ? 26.233 -15.332 25.955 1.00 28.29 510 VAL A C 1
ATOM 3365 O O . VAL A 1 494 ? 26.806 -14.292 25.639 1.00 28.74 510 VAL A O 1
ATOM 3369 N N . GLY A 1 495 ? 26.389 -16.482 25.303 1.00 30.08 511 GLY A N 1
ATOM 3370 C CA . GLY A 1 495 ? 27.278 -16.586 24.161 1.00 30.81 511 GLY A CA 1
ATOM 3371 C C . GLY A 1 495 ? 27.221 -17.989 23.613 1.00 32.44 511 GLY A C 1
ATOM 3372 O O . GLY A 1 495 ? 26.361 -18.776 24.027 1.00 31.93 511 GLY A O 1
ATOM 3373 N N . GLU A 1 496 ? 28.111 -18.305 22.675 1.00 33.33 512 GLU A N 1
ATOM 3374 C CA . GLU A 1 496 ? 28.148 -19.651 22.090 1.00 34.25 512 GLU A CA 1
ATOM 3375 C C . GLU A 1 496 ? 28.835 -20.551 23.124 1.00 32.98 512 GLU A C 1
ATOM 3376 O O . GLU A 1 496 ? 29.910 -20.202 23.651 1.00 34.13 512 GLU A O 1
ATOM 3382 N N . HIS A 1 497 ? 28.206 -21.685 23.419 1.00 19.37 513 HIS A N 1
ATOM 3383 C CA . HIS A 1 497 ? 28.737 -22.645 24.393 1.00 21.48 513 HIS A CA 1
ATOM 3384 C C . HIS A 1 497 ? 29.033 -22.063 25.768 1.00 21.11 513 HIS A C 1
ATOM 3385 O O . HIS A 1 497 ? 29.653 -22.731 26.599 1.00 21.61 513 HIS A O 1
ATOM 3392 N N . THR A 1 498 ? 28.545 -20.849 26.020 1.00 25.21 514 THR A N 1
ATOM 3393 C CA . THR A 1 498 ? 28.809 -20.164 27.282 1.00 23.91 514 THR A CA 1
ATOM 3394 C C . THR A 1 498 ? 27.608 -19.802 28.155 1.00 23.75 514 THR A C 1
ATOM 3395 O O . THR A 1 498 ? 26.659 -19.132 27.723 1.00 23.25 514 THR A O 1
ATOM 3399 N N . LEU A 1 499 ? 27.657 -20.225 29.412 1.00 23.02 515 LEU A N 1
ATOM 3400 C CA . LEU A 1 499 ? 26.589 -19.870 30.343 1.00 21.40 515 LEU A CA 1
ATOM 3401 C C . LEU A 1 499 ? 27.106 -18.822 31.329 1.00 20.15 515 LEU A C 1
ATOM 3402 O O . LEU A 1 499 ? 28.250 -18.876 31.729 1.00 22.60 515 LEU A O 1
ATOM 3407 N N . GLY A 1 500 ? 26.290 -17.844 31.686 1.00 20.71 516 GLY A N 1
ATOM 3408 C CA . GLY A 1 500 ? 26.685 -16.866 32.704 1.00 19.53 516 GLY A CA 1
ATOM 3409 C C . GLY A 1 500 ? 25.955 -17.369 33.962 1.00 19.24 516 GLY A C 1
ATOM 3410 O O . GLY A 1 500 ? 24.762 -17.143 34.093 1.00 19.87 516 GLY A O 1
ATOM 3411 N N . PRO A 1 501 ? 26.640 -18.038 34.907 1.00 18.59 517 PRO A N 1
ATOM 3412 C CA . PRO A 1 501 ? 26.061 -18.599 36.137 1.00 18.62 517 PRO A CA 1
ATOM 3413 C C . PRO A 1 501 ? 25.569 -17.696 37.236 1.00 17.47 517 PRO A C 1
ATOM 3414 O O . PRO A 1 501 ? 26.198 -16.701 37.532 1.00 19.60 517 PRO A O 1
ATOM 3418 N N . VAL A 1 502 ? 24.446 -18.067 37.847 1.00 17.42 518 VAL A N 1
ATOM 3419 C CA . VAL A 1 502 ? 23.860 -17.310 38.954 1.00 17.18 518 VAL A CA 1
ATOM 3420 C C . VAL A 1 502 ? 24.803 -17.190 40.133 1.00 18.22 518 VAL A C 1
ATOM 3421 O O . VAL A 1 502 ? 25.579 -18.112 40.435 1.00 19.58 518 VAL A O 1
ATOM 3425 N N . HIS A 1 503 ? 24.657 -16.086 40.853 1.00 18.27 519 HIS A N 1
ATOM 3426 C CA . HIS A 1 503 ? 25.411 -15.855 42.072 1.00 18.27 519 HIS A CA 1
ATOM 3427 C C . HIS A 1 503 ? 24.819 -14.667 42.821 1.00 18.48 519 HIS A C 1
ATOM 3428 O O . HIS A 1 503 ? 24.091 -13.832 42.270 1.00 17.78 519 HIS A O 1
ATOM 3435 N N . THR A 1 504 ? 25.094 -14.636 44.107 1.00 18.64 520 THR A N 1
ATOM 3436 C CA . THR A 1 504 ? 24.661 -13.549 44.939 1.00 20.62 520 THR A CA 1
ATOM 3437 C C . THR A 1 504 ? 25.948 -12.760 45.256 1.00 22.22 520 THR A C 1
ATOM 3438 O O . THR A 1 504 ? 27.046 -13.310 45.159 1.00 22.99 520 THR A O 1
ATOM 3442 N N . HIS A 1 505 ? 25.820 -11.473 45.573 1.00 22.22 521 HIS A N 1
ATOM 3443 C CA . HIS A 1 505 ? 26.970 -10.653 45.971 1.00 21.28 521 HIS A CA 1
ATOM 3444 C C . HIS A 1 505 ? 26.566 -10.134 47.334 1.00 22.07 521 HIS A C 1
ATOM 3445 O O . HIS A 1 505 ? 25.484 -9.586 47.495 1.00 21.82 521 HIS A O 1
ATOM 3452 N N . SER A 1 506 ? 27.432 -10.341 48.313 1.00 25.64 522 SER A N 1
ATOM 3453 C CA . SER A 1 506 ? 27.183 -9.894 49.673 1.00 25.07 522 SER A CA 1
ATOM 3454 C C . SER A 1 506 ? 28.402 -9.160 50.200 1.00 24.73 522 SER A C 1
ATOM 3455 O O . SER A 1 506 ? 29.538 -9.442 49.797 1.00 23.32 522 SER A O 1
ATOM 3458 N N . ALA A 1 507 ? 28.146 -8.213 51.090 1.00 20.46 523 ALA A N 1
ATOM 3459 C CA . ALA A 1 507 ? 29.195 -7.469 51.755 1.00 19.73 523 ALA A CA 1
ATOM 3460 C C . ALA A 1 507 ? 28.714 -7.287 53.203 1.00 20.46 523 ALA A C 1
ATOM 3461 O O . ALA A 1 507 ? 27.508 -7.207 53.472 1.00 19.85 523 ALA A O 1
ATOM 3463 N N . HIS A 1 508 ? 29.658 -7.250 54.136 1.00 21.45 524 HIS A N 1
ATOM 3464 C CA . HIS A 1 508 ? 29.347 -7.073 55.554 1.00 20.65 524 HIS A CA 1
ATOM 3465 C C . HIS A 1 508 ? 30.169 -5.895 56.090 1.00 20.78 524 HIS A C 1
ATOM 3466 O O . HIS A 1 508 ? 31.376 -5.773 55.785 1.00 19.25 524 HIS A O 1
ATOM 3473 N N . TYR A 1 509 ? 29.534 -5.031 56.884 1.00 19.44 525 TYR A N 1
ATOM 3474 C CA . TYR A 1 509 ? 30.239 -3.873 57.433 1.00 19.33 525 TYR A CA 1
ATOM 3475 C C . TYR A 1 509 ? 30.150 -3.813 58.945 1.00 19.84 525 TYR A C 1
ATOM 3476 O O . TYR A 1 509 ? 29.163 -4.275 59.541 1.00 20.06 525 TYR A O 1
ATOM 3485 N N . LYS A 1 510 ? 31.190 -3.251 59.558 1.00 18.53 526 LYS A N 1
ATOM 3486 C CA . LYS A 1 510 ? 31.236 -3.093 60.993 1.00 19.32 526 LYS A CA 1
ATOM 3487 C C . LYS A 1 510 ? 31.012 -1.603 61.207 1.00 20.13 526 LYS A C 1
ATOM 3488 O O . LYS A 1 510 ? 31.763 -0.768 60.707 1.00 20.22 526 LYS A O 1
ATOM 3494 N N . VAL A 1 511 ? 29.964 -1.265 61.938 1.00 19.69 527 VAL A N 1
ATOM 3495 C CA . VAL A 1 511 ? 29.654 0.128 62.174 1.00 19.67 527 VAL A CA 1
ATOM 3496 C C . VAL A 1 511 ? 29.660 0.416 63.673 1.00 20.59 527 VAL A C 1
ATOM 3497 O O . VAL A 1 511 ? 28.654 0.214 64.370 1.00 18.80 527 VAL A O 1
ATOM 3501 N N . ASP A 1 512 ? 30.804 0.882 64.172 1.00 20.52 528 ASP A N 1
ATOM 3502 C CA . ASP A 1 512 ? 30.908 1.170 65.592 1.00 21.70 528 ASP A CA 1
ATOM 3503 C C . ASP A 1 512 ? 30.519 2.598 65.956 1.00 21.41 528 ASP A C 1
ATOM 3504 O O . ASP A 1 512 ? 31.368 3.446 66.241 1.00 22.82 528 ASP A O 1
ATOM 3509 N N . LEU A 1 513 ? 29.220 2.851 65.951 1.00 21.35 529 LEU A N 1
ATOM 3510 C CA . LEU A 1 513 ? 28.694 4.163 66.304 1.00 21.45 529 LEU A CA 1
ATOM 3511 C C . LEU A 1 513 ? 28.841 4.379 67.816 1.00 21.24 529 LEU A C 1
ATOM 3512 O O . LEU A 1 513 ? 28.602 3.470 68.609 1.00 22.61 529 LEU A O 1
ATOM 3517 N N . ASP A 1 514 ? 29.253 5.574 68.213 1.00 20.99 530 ASP A N 1
ATOM 3518 C CA . ASP A 1 514 ? 29.368 5.923 69.632 1.00 20.43 530 ASP A CA 1
ATOM 3519 C C . ASP A 1 514 ? 28.507 7.164 69.707 1.00 20.22 530 ASP A C 1
ATOM 3520 O O . ASP A 1 514 ? 29.010 8.296 69.693 1.00 20.73 530 ASP A O 1
ATOM 3525 N N . VAL A 1 515 ? 27.203 6.950 69.777 1.00 19.50 531 VAL A N 1
ATOM 3526 C CA . VAL A 1 515 ? 26.275 8.058 69.772 1.00 19.92 531 VAL A CA 1
ATOM 3527 C C . VAL A 1 515 ? 26.282 8.844 71.076 1.00 22.43 531 VAL A C 1
ATOM 3528 O O . VAL A 1 515 ? 25.831 8.350 72.118 1.00 22.12 531 VAL A O 1
ATOM 3532 N N . GLY A 1 516 ? 26.809 10.068 71.006 1.00 23.17 532 GLY A N 1
ATOM 3533 C CA . GLY A 1 516 ? 26.890 10.922 72.182 1.00 24.97 532 GLY A CA 1
ATOM 3534 C C . GLY A 1 516 ? 27.779 10.319 73.257 1.00 26.86 532 GLY A C 1
ATOM 3535 O O . GLY A 1 516 ? 27.665 10.646 74.451 1.00 27.95 532 GLY A O 1
ATOM 3536 N N . GLY A 1 517 ? 28.681 9.436 72.832 1.00 26.82 533 GLY A N 1
ATOM 3537 C CA . GLY A 1 517 ? 29.562 8.771 73.768 1.00 25.66 533 GLY A CA 1
ATOM 3538 C C . GLY A 1 517 ? 29.431 7.277 73.569 1.00 26.11 533 GLY A C 1
ATOM 3539 O O . GLY A 1 517 ? 28.738 6.829 72.658 1.00 26.01 533 GLY A O 1
ATOM 3540 N N . LEU A 1 518 ? 30.082 6.516 74.438 1.00 26.29 534 LEU A N 1
ATOM 3541 C CA . LEU A 1 518 ? 30.121 5.059 74.369 1.00 27.27 534 LEU A CA 1
ATOM 3542 C C . LEU A 1 518 ? 28.850 4.320 74.737 1.00 27.86 534 LEU A C 1
ATOM 3543 O O . LEU A 1 518 ? 28.454 3.410 74.016 1.00 28.86 534 LEU A O 1
ATOM 3548 N N . GLU A 1 519 ? 28.232 4.689 75.861 1.00 28.45 535 GLU A N 1
ATOM 3549 C CA . GLU A 1 519 ? 27.021 4.020 76.337 1.00 29.61 535 GLU A CA 1
ATOM 3550 C C . GLU A 1 519 ? 25.814 4.238 75.431 1.00 28.57 535 GLU A C 1
ATOM 3551 O O . GLU A 1 519 ? 25.284 5.350 75.352 1.00 28.32 535 GLU A O 1
ATOM 3557 N N . ASN A 1 520 ? 25.364 3.185 74.756 1.00 16.66 536 ASN A N 1
ATOM 3558 C CA . ASN A 1 520 ? 24.235 3.334 73.852 1.00 17.03 536 ASN A CA 1
ATOM 3559 C C . ASN A 1 520 ? 23.112 2.349 74.063 1.00 18.22 536 ASN A C 1
ATOM 3560 O O . ASN A 1 520 ? 23.292 1.280 74.647 1.00 20.14 536 ASN A O 1
ATOM 3565 N N . TRP A 1 521 ? 21.943 2.744 73.577 1.00 25.24 537 TRP A N 1
ATOM 3566 C CA . TRP A 1 521 ? 20.744 1.922 73.617 1.00 23.60 537 TRP A CA 1
ATOM 3567 C C . TRP A 1 521 ? 20.227 1.844 72.183 1.00 23.69 537 TRP A C 1
ATOM 3568 O O . TRP A 1 521 ? 20.489 2.739 71.358 1.00 24.19 537 TRP A O 1
ATOM 3579 N N . VAL A 1 522 ? 19.510 0.766 71.891 1.00 22.69 538 VAL A N 1
ATOM 3580 C CA . VAL A 1 522 ? 18.930 0.557 70.578 1.00 21.53 538 VAL A CA 1
ATOM 3581 C C . VAL A 1 522 ? 17.422 0.807 70.637 1.00 21.51 538 VAL A C 1
ATOM 3582 O O . VAL A 1 522 ? 16.739 0.237 71.488 1.00 20.38 538 VAL A O 1
ATOM 3586 N N . TRP A 1 523 ? 16.919 1.661 69.740 1.00 20.74 539 TRP A N 1
ATOM 3587 C CA . TRP A 1 523 ? 15.488 1.956 69.672 1.00 20.03 539 TRP A CA 1
ATOM 3588 C C . TRP A 1 523 ? 14.867 1.490 68.364 1.00 20.69 539 TRP A C 1
ATOM 3589 O O . TRP A 1 523 ? 15.442 1.700 67.294 1.00 21.96 539 TRP A O 1
ATOM 3600 N N . ALA A 1 524 ? 13.691 0.874 68.455 1.00 20.07 540 ALA A N 1
ATOM 3601 C CA . ALA A 1 524 ? 12.958 0.414 67.282 1.00 20.84 540 ALA A CA 1
ATOM 3602 C C . ALA A 1 524 ? 11.692 1.243 67.200 1.00 22.11 540 ALA A C 1
ATOM 3603 O O . ALA A 1 524 ? 10.849 1.161 68.091 1.00 24.92 540 ALA A O 1
ATOM 3605 N N . GLU A 1 525 ? 11.551 2.061 66.163 1.00 22.67 541 GLU A N 1
ATOM 3606 C CA . GLU A 1 525 ? 10.352 2.874 66.028 1.00 21.58 541 GLU A CA 1
ATOM 3607 C C . GLU A 1 525 ? 9.707 2.526 64.715 1.00 23.17 541 GLU A C 1
ATOM 3608 O O . GLU A 1 525 ? 10.394 2.210 63.746 1.00 25.07 541 GLU A O 1
ATOM 3614 N N . ASP A 1 526 ? 8.385 2.582 64.673 1.00 23.60 542 ASP A N 1
ATOM 3615 C CA . ASP A 1 526 ? 7.663 2.249 63.457 1.00 22.40 542 ASP A CA 1
ATOM 3616 C C . ASP A 1 526 ? 6.304 2.918 63.486 1.00 24.18 542 ASP A C 1
ATOM 3617 O O . ASP A 1 526 ? 6.053 3.797 64.303 1.00 23.96 542 ASP A O 1
ATOM 3622 N N . MET A 1 527 ? 5.428 2.489 62.589 1.00 22.80 543 MET A N 1
ATOM 3623 C CA . MET A 1 527 ? 4.103 3.049 62.503 1.00 20.89 543 MET A CA 1
ATOM 3624 C C . MET A 1 527 ? 3.068 1.993 62.751 1.00 20.83 543 MET A C 1
ATOM 3625 O O . MET A 1 527 ? 3.366 0.804 62.706 1.00 21.61 543 MET A O 1
ATOM 3630 N N . ALA A 1 528 ? 1.841 2.430 63.002 1.00 19.59 544 ALA A N 1
ATOM 3631 C CA . ALA A 1 528 ? 0.760 1.494 63.217 1.00 19.19 544 ALA A CA 1
ATOM 3632 C C . ALA A 1 528 ? -0.532 2.252 63.047 1.00 20.26 544 ALA A C 1
ATOM 3633 O O . ALA A 1 528 ? -0.573 3.488 63.174 1.00 18.64 544 ALA A O 1
ATOM 3635 N N . PHE A 1 529 ? -1.589 1.510 62.746 1.00 21.78 545 PHE A N 1
ATOM 3636 C CA . PHE A 1 529 ? -2.910 2.105 62.578 1.00 22.34 545 PHE A CA 1
ATOM 3637 C C . PHE A 1 529 ? -3.819 1.473 63.627 1.00 23.64 545 PHE A C 1
ATOM 3638 O O . PHE A 1 529 ? -3.849 0.243 63.799 1.00 25.05 545 PHE A O 1
ATOM 3646 N N . VAL A 1 530 ? -4.540 2.321 64.344 1.00 24.12 546 VAL A N 1
ATOM 3647 C CA . VAL A 1 530 ? -5.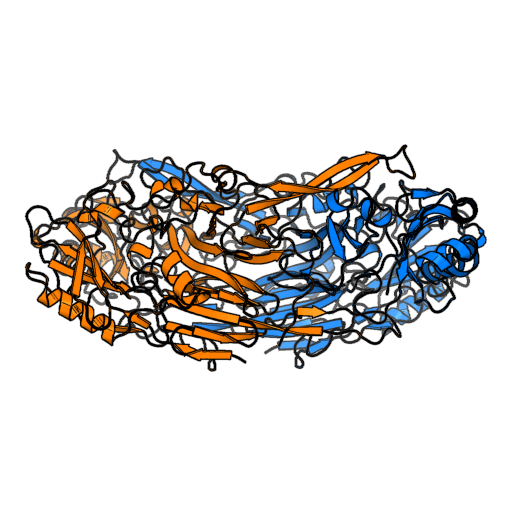473 1.865 65.367 1.00 24.72 546 VAL A CA 1
ATOM 3648 C C . VAL A 1 530 ? -6.784 2.628 65.128 1.00 25.13 546 VAL A C 1
ATOM 3649 O O . VAL A 1 530 ? -6.798 3.844 65.159 1.00 25.07 546 VAL A O 1
ATOM 3653 N N . PRO A 1 531 ? -7.896 1.917 64.869 1.00 24.91 547 PRO A N 1
ATOM 3654 C CA . PRO A 1 531 ? -9.138 2.661 64.642 1.00 24.63 547 PRO A CA 1
ATOM 3655 C C . PRO A 1 531 ? -9.651 3.310 65.916 1.00 25.18 547 PRO A C 1
ATOM 3656 O O . PRO A 1 531 ? -9.692 2.671 66.962 1.00 25.62 547 PRO A O 1
ATOM 3660 N N . THR A 1 532 ? -10.014 4.585 65.800 1.00 27.21 548 THR A N 1
ATOM 3661 C CA . THR A 1 532 ? -10.477 5.392 66.923 1.00 27.38 548 THR A CA 1
ATOM 3662 C C . THR A 1 532 ? -11.664 6.279 66.575 1.00 28.04 548 THR A C 1
ATOM 3663 O O . THR A 1 532 ? -11.711 6.835 65.476 1.00 30.43 548 THR A O 1
ATOM 3667 N N . ALA A 1 533 ? -12.620 6.440 67.491 1.00 27.03 549 ALA A N 1
ATOM 3668 C CA . ALA A 1 533 ? -13.732 7.325 67.151 1.00 27.09 549 ALA A CA 1
ATOM 3669 C C . ALA A 1 533 ? -13.201 8.712 66.801 1.00 26.91 549 ALA A C 1
ATOM 3670 O O . ALA A 1 533 ? -12.168 9.144 67.312 1.00 27.34 549 ALA A O 1
ATOM 3672 N N . ILE A 1 534 ? -13.907 9.403 65.912 1.00 27.29 550 ILE A N 1
ATOM 3673 C CA . ILE A 1 534 ? -13.533 10.759 65.536 1.00 26.51 550 ILE A CA 1
ATOM 3674 C C . ILE A 1 534 ? -14.143 11.662 66.604 1.00 26.93 550 ILE A C 1
ATOM 3675 O O . ILE A 1 534 ? -15.353 11.684 66.787 1.00 26.74 550 ILE A O 1
ATOM 3680 N N . PRO A 1 535 ? -13.310 12.406 67.341 1.00 27.85 551 PRO A N 1
ATOM 3681 C CA . PRO A 1 535 ? -13.834 13.290 68.385 1.00 27.11 551 PRO A CA 1
ATOM 3682 C C . PRO A 1 535 ? -15.021 14.171 67.961 1.00 27.86 551 PRO A C 1
ATOM 3683 O O . PRO A 1 535 ? -16.064 14.198 68.633 1.00 26.78 551 PRO A O 1
ATOM 3687 N N . TRP A 1 536 ? -14.879 14.885 66.846 1.00 27.17 552 TRP A N 1
ATOM 3688 C CA . TRP A 1 536 ? -15.949 15.771 66.418 1.00 27.35 552 TRP A CA 1
ATOM 3689 C C . TRP A 1 536 ? -17.103 15.104 65.664 1.00 27.99 552 TRP A C 1
ATOM 3690 O O . TRP A 1 536 ? -17.965 15.783 65.107 1.00 27.41 552 TRP A O 1
ATOM 3701 N N . SER A 1 537 ? -17.129 13.776 65.679 1.00 28.35 553 SER A N 1
ATOM 3702 C CA . SER A 1 537 ? -18.157 13.000 64.985 1.00 28.75 553 SER A CA 1
ATOM 3703 C C . SER A 1 537 ? -18.014 11.563 65.507 1.00 29.33 553 SER A C 1
ATOM 3704 O O . SER A 1 537 ? -17.654 10.660 64.755 1.00 29.90 553 SER A O 1
ATOM 3707 N N . PRO A 1 538 ? -18.327 11.327 66.796 1.00 30.36 554 PRO A N 1
ATOM 3708 C CA . PRO A 1 538 ? -18.200 9.998 67.419 1.00 31.12 554 PRO A CA 1
ATOM 3709 C C . PRO A 1 538 ? -18.768 8.773 66.717 1.00 31.79 554 PRO A C 1
ATOM 3710 O O . PRO A 1 538 ? -18.322 7.668 66.986 1.00 32.49 554 PRO A O 1
ATOM 3714 N N . GLU A 1 539 ? -19.750 8.950 65.837 1.00 33.06 555 GLU A N 1
ATOM 3715 C CA . GLU A 1 539 ? -20.331 7.808 65.121 1.00 33.87 555 GLU A CA 1
ATOM 3716 C C . GLU A 1 539 ? -19.377 7.328 64.039 1.00 32.45 555 GLU A C 1
ATOM 3717 O O . GLU A 1 539 ? -19.581 6.280 63.445 1.00 32.05 555 GLU A O 1
ATOM 3723 N N . HIS A 1 540 ? -18.333 8.101 63.783 1.00 25.38 556 HIS A N 1
ATOM 3724 C CA . HIS A 1 540 ? -17.355 7.749 62.749 1.00 25.82 556 HIS A CA 1
ATOM 3725 C C . HIS A 1 540 ? -15.992 7.376 63.294 1.00 24.97 556 HIS A C 1
ATOM 3726 O O . HIS A 1 540 ? -15.528 7.943 64.285 1.00 25.02 556 HIS A O 1
ATOM 3733 N N . GLN A 1 541 ? -15.354 6.402 62.657 1.00 31.02 557 GLN A N 1
ATOM 3734 C CA . GLN A 1 541 ? -14.037 5.997 63.098 1.00 32.04 557 GLN A CA 1
ATOM 3735 C C . GLN A 1 541 ? -13.027 6.447 62.086 1.00 31.86 557 GLN A C 1
ATOM 3736 O O . GLN A 1 541 ? -13.351 6.906 61.001 1.00 30.32 557 GLN A O 1
ATOM 3742 N N . ILE A 1 542 ? -11.775 6.262 62.435 1.00 35.27 558 ILE A N 1
ATOM 3743 C CA . ILE A 1 542 ? -10.715 6.683 61.561 1.00 34.28 558 ILE A CA 1
ATOM 3744 C C . ILE A 1 542 ? -9.479 5.862 61.911 1.00 33.59 558 ILE A C 1
ATOM 3745 O O . ILE A 1 542 ? -9.147 5.713 63.090 1.00 31.23 558 ILE A O 1
ATOM 3750 N N . GLN A 1 543 ? -8.842 5.282 60.891 1.00 28.40 559 GLN A N 1
ATOM 3751 C CA . GLN A 1 543 ? -7.644 4.482 61.101 1.00 26.28 559 GLN A CA 1
ATOM 3752 C C . GLN A 1 543 ? -6.574 5.470 61.507 1.00 26.07 559 GLN A C 1
ATOM 3753 O O . GLN A 1 543 ? -5.972 6.143 60.667 1.00 27.30 559 GLN A O 1
ATOM 3759 N N . ARG A 1 544 ? -6.333 5.539 62.806 1.00 24.67 560 ARG A N 1
ATOM 3760 C CA . ARG A 1 544 ? -5.393 6.476 63.376 1.00 23.47 560 ARG A CA 1
ATOM 3761 C C . ARG A 1 544 ? -3.909 6.080 63.238 1.00 22.78 560 ARG A C 1
ATOM 3762 O O . ARG A 1 544 ? -3.447 5.113 63.841 1.00 22.75 560 ARG A O 1
ATOM 3770 N N . LEU A 1 545 ? -3.173 6.820 62.415 1.00 21.75 561 LEU A N 1
ATOM 3771 C CA . LEU A 1 545 ? -1.756 6.561 62.215 1.00 21.71 561 LEU A CA 1
ATOM 3772 C C . LEU A 1 545 ? -0.989 7.021 63.442 1.00 22.91 561 LEU A C 1
ATOM 3773 O O . LEU A 1 545 ? -1.244 8.097 63.987 1.00 24.22 561 LEU A O 1
ATOM 3778 N N . GLN A 1 546 ? -0.054 6.205 63.895 1.00 23.72 562 GLN A N 1
ATOM 3779 C CA . GLN A 1 546 ? 0.741 6.597 65.041 1.00 24.61 562 GLN A CA 1
ATOM 3780 C C . GLN A 1 546 ? 2.119 5.957 65.005 1.00 22.98 562 GLN A C 1
ATOM 3781 O O . GLN A 1 546 ? 2.409 5.106 64.165 1.00 21.47 562 GLN A O 1
ATOM 3787 N N . VAL A 1 547 ? 2.963 6.401 65.917 1.00 21.98 563 VAL A N 1
ATOM 3788 C CA . VAL A 1 547 ? 4.328 5.919 66.013 1.00 22.69 563 VAL A CA 1
ATOM 3789 C C . VAL A 1 547 ? 4.393 4.885 67.127 1.00 22.61 563 VAL A C 1
ATOM 3790 O O . VAL A 1 547 ? 3.738 5.047 68.151 1.00 22.92 563 VAL A O 1
ATOM 3794 N N . THR A 1 548 ? 5.159 3.820 66.937 1.00 22.59 564 THR A N 1
ATOM 3795 C CA . THR A 1 548 ? 5.301 2.833 68.001 1.00 22.24 564 THR A CA 1
ATOM 3796 C C . THR A 1 548 ? 6.769 2.895 68.356 1.00 23.16 564 THR A C 1
ATOM 3797 O O . THR A 1 548 ? 7.583 3.129 67.480 1.00 23.29 564 THR A O 1
ATOM 3801 N N . ARG A 1 549 ? 7.099 2.709 69.632 1.00 21.61 565 ARG A N 1
ATOM 3802 C CA . ARG A 1 549 ? 8.493 2.751 70.077 1.00 22.06 565 ARG A CA 1
ATOM 3803 C C . ARG A 1 549 ? 8.820 1.669 71.095 1.00 20.69 565 ARG A C 1
ATOM 3804 O O . ARG A 1 549 ? 8.063 1.456 72.041 1.00 19.99 565 ARG A O 1
ATOM 3812 N N . LYS A 1 550 ? 9.958 1.004 70.910 1.00 26.11 566 LYS A N 1
ATOM 3813 C CA . LYS A 1 550 ? 10.388 -0.026 71.845 1.00 27.62 566 LYS A CA 1
ATOM 3814 C C . LYS A 1 550 ? 11.898 -0.010 72.024 1.00 27.97 566 LYS A C 1
ATOM 3815 O O . LYS A 1 550 ? 12.653 -0.067 71.054 1.00 28.56 566 LYS A O 1
ATOM 3821 N N . GLN A 1 551 ? 12.349 0.070 73.265 1.00 28.54 567 GLN A N 1
ATOM 3822 C CA . GLN A 1 551 ? 13.784 0.048 73.531 1.00 29.18 567 GLN A CA 1
ATOM 3823 C C . GLN A 1 551 ? 14.185 -1.416 73.534 1.00 29.27 567 GLN A C 1
ATOM 3824 O O . GLN A 1 551 ? 13.690 -2.180 74.352 1.00 30.32 567 GLN A O 1
ATOM 3830 N N . LEU A 1 552 ? 15.058 -1.833 72.624 1.00 28.58 568 LEU A N 1
ATOM 3831 C CA . LEU A 1 552 ? 15.440 -3.246 72.602 1.00 29.38 568 LEU A CA 1
ATOM 3832 C C . LEU A 1 552 ? 16.311 -3.562 73.821 1.00 30.00 568 LEU A C 1
ATOM 3833 O O . LEU A 1 552 ? 17.072 -2.706 74.286 1.00 31.00 568 LEU A O 1
ATOM 3838 N N . GLU A 1 553 ? 16.195 -4.767 74.368 1.00 29.83 569 GLU A N 1
ATOM 3839 C CA . GLU A 1 553 ? 16.976 -5.080 75.559 1.00 30.74 569 GLU A CA 1
ATOM 3840 C C . GLU A 1 553 ? 18.148 -6.035 75.372 1.00 28.88 569 GLU A C 1
ATOM 3841 O O . GLU A 1 553 ? 19.166 -5.894 76.027 1.00 26.93 569 GLU A O 1
ATOM 3847 N N . THR A 1 554 ? 18.017 -6.996 74.473 1.00 28.20 570 THR A N 1
ATOM 3848 C CA . THR A 1 554 ? 19.099 -7.950 74.277 1.00 27.65 570 THR A CA 1
ATOM 3849 C C . THR A 1 554 ? 19.497 -8.123 72.804 1.00 27.86 570 THR A C 1
ATOM 3850 O O . THR A 1 554 ? 18.713 -7.844 71.891 1.00 27.24 570 THR A O 1
ATOM 3854 N N . GLU A 1 555 ? 20.723 -8.597 72.598 1.00 27.75 571 GLU A N 1
ATOM 3855 C CA . GLU A 1 555 ? 21.288 -8.828 71.270 1.00 26.76 571 GLU A CA 1
ATOM 3856 C C . GLU A 1 555 ? 20.365 -9.662 70.391 1.00 27.11 571 GLU A C 1
ATOM 3857 O O . GLU A 1 555 ? 20.249 -9.409 69.197 1.00 26.03 571 GLU A O 1
ATOM 3863 N N . GLU A 1 556 ? 19.713 -10.661 70.980 1.00 28.67 572 GLU A N 1
ATOM 3864 C CA . GLU A 1 556 ? 18.806 -11.509 70.210 1.00 30.21 572 GLU A CA 1
ATOM 3865 C C . GLU A 1 556 ? 17.678 -10.696 69.544 1.00 28.71 572 GLU A C 1
ATOM 3866 O O . GLU A 1 556 ? 17.258 -11.002 68.421 1.00 27.90 572 GLU A O 1
ATOM 3872 N N . GLN A 1 557 ? 17.215 -9.654 70.228 1.00 26.85 573 GLN A N 1
ATOM 3873 C CA . GLN A 1 557 ? 16.142 -8.816 69.712 1.00 26.70 573 GLN A CA 1
ATOM 3874 C C . GLN A 1 557 ? 16.601 -7.826 68.657 1.00 25.14 573 GLN A C 1
ATOM 3875 O O . GLN A 1 557 ? 15.779 -7.218 67.983 1.00 25.11 573 GLN A O 1
ATOM 3881 N N . ALA A 1 558 ? 17.911 -7.658 68.525 1.00 23.07 574 ALA A N 1
ATOM 3882 C CA . ALA A 1 558 ? 18.446 -6.722 67.567 1.00 20.73 574 ALA A CA 1
ATOM 3883 C C . ALA A 1 558 ? 19.152 -7.428 66.411 1.00 20.38 574 ALA A C 1
ATOM 3884 O O . ALA A 1 558 ? 19.897 -6.798 65.663 1.00 21.26 574 ALA A O 1
ATOM 3886 N N . ALA A 1 559 ? 18.916 -8.731 66.269 1.00 19.50 575 ALA A N 1
ATOM 3887 C CA . ALA A 1 559 ? 19.495 -9.527 65.184 1.00 20.52 575 ALA A CA 1
ATOM 3888 C C . ALA A 1 559 ? 18.388 -9.765 64.158 1.00 20.62 575 ALA A C 1
ATOM 3889 O O . ALA A 1 559 ? 17.700 -10.762 64.239 1.00 23.87 575 ALA A O 1
ATOM 3891 N N . PHE A 1 560 ? 18.232 -8.851 63.199 1.00 21.33 576 PHE A N 1
ATOM 3892 C CA . PHE A 1 560 ? 17.168 -8.910 62.182 1.00 20.60 576 PHE A CA 1
ATOM 3893 C C . PHE A 1 560 ? 17.499 -9.790 60.972 1.00 20.34 576 PHE A C 1
ATOM 3894 O O . PHE A 1 560 ? 18.437 -9.514 60.224 1.00 19.36 576 PHE A O 1
ATOM 3902 N N . PRO A 1 561 ? 16.712 -10.860 60.768 1.00 22.34 577 PRO A N 1
ATOM 3903 C CA . PRO A 1 561 ? 16.858 -11.843 59.681 1.00 22.91 577 PRO A CA 1
ATOM 3904 C C . PRO A 1 561 ? 16.811 -11.254 58.296 1.00 22.86 577 PRO A C 1
ATOM 3905 O O . PRO A 1 561 ? 15.919 -10.487 57.997 1.00 23.18 577 PRO A O 1
ATOM 3909 N N . LEU A 1 562 ? 17.777 -11.614 57.458 1.00 23.25 578 LEU A N 1
ATOM 3910 C CA . LEU A 1 562 ? 17.822 -11.098 56.094 1.00 25.61 578 LEU A CA 1
ATOM 3911 C C . LEU A 1 562 ? 16.513 -11.390 55.367 1.00 26.57 578 LEU A C 1
ATOM 3912 O O . LEU A 1 562 ? 15.997 -12.515 55.437 1.00 25.57 578 LEU A O 1
ATOM 3917 N N . GLY A 1 563 ? 15.978 -10.365 54.701 1.00 28.07 579 GLY A N 1
ATOM 3918 C CA . GLY A 1 563 ? 14.731 -10.503 53.968 1.00 30.59 579 GLY A CA 1
ATOM 3919 C C . GLY A 1 563 ? 13.499 -10.514 54.839 1.00 32.38 579 GLY A C 1
ATOM 3920 O O . GLY A 1 563 ? 12.371 -10.579 54.337 1.00 34.34 579 GLY A O 1
ATOM 3921 N N . GLY A 1 564 ? 13.717 -10.447 56.149 1.00 33.39 580 GLY A N 1
ATOM 3922 C CA . GLY A 1 564 ? 12.619 -10.465 57.099 1.00 33.53 580 GLY A CA 1
ATOM 3923 C C . GLY A 1 564 ? 12.153 -9.063 57.398 1.00 34.34 580 GLY A C 1
ATOM 3924 O O . GLY A 1 564 ? 12.534 -8.111 56.720 1.00 33.34 580 GLY A O 1
ATOM 3925 N N . ALA A 1 565 ? 11.324 -8.928 58.420 1.00 35.75 581 ALA A N 1
ATOM 3926 C CA . ALA A 1 565 ? 10.824 -7.615 58.782 1.00 36.48 581 ALA A CA 1
ATOM 3927 C C . ALA A 1 565 ? 11.715 -7.019 59.861 1.00 35.53 581 ALA A C 1
ATOM 3928 O O . ALA A 1 565 ? 12.261 -7.750 60.705 1.00 35.55 581 ALA A O 1
ATOM 3930 N N . SER A 1 566 ? 11.882 -5.700 59.805 1.00 32.85 582 SER A N 1
ATOM 3931 C CA . SER A 1 566 ? 12.672 -4.984 60.797 1.00 31.09 582 SER A CA 1
ATOM 3932 C C . SER A 1 566 ? 12.089 -3.589 60.949 1.00 29.08 582 SER A C 1
ATOM 3933 O O . SER A 1 566 ? 11.532 -3.035 60.012 1.00 28.17 582 SER A O 1
ATOM 3936 N N . PRO A 1 567 ? 12.228 -2.989 62.129 1.00 27.87 583 PRO A N 1
ATOM 3937 C CA . PRO A 1 567 ? 11.677 -1.649 62.341 1.00 26.31 583 PRO A CA 1
ATOM 3938 C C . PRO A 1 567 ? 12.088 -0.687 61.236 1.00 25.45 583 PRO A C 1
ATOM 3939 O O . PRO A 1 567 ? 13.233 -0.725 60.765 1.00 25.95 583 PRO A O 1
ATOM 3943 N N . ARG A 1 568 ? 11.177 0.184 60.822 1.00 23.31 584 ARG A N 1
ATOM 3944 C CA . ARG A 1 568 ? 11.528 1.135 59.775 1.00 23.46 584 ARG A CA 1
ATOM 3945 C C . ARG A 1 568 ? 12.526 2.164 60.285 1.00 23.36 584 ARG A C 1
ATOM 3946 O O . ARG A 1 568 ? 13.341 2.689 59.523 1.00 23.41 584 ARG A O 1
ATOM 3954 N N . TYR A 1 569 ? 12.461 2.460 61.578 1.00 22.55 585 TYR A N 1
ATOM 3955 C CA . TYR A 1 569 ? 13.383 3.419 62.166 1.00 21.15 585 TYR A CA 1
ATOM 3956 C C . TYR A 1 569 ? 14.131 2.709 63.268 1.00 21.87 585 TYR A C 1
ATOM 3957 O O . TYR A 1 569 ? 13.595 2.497 64.370 1.00 23.36 585 TYR A O 1
ATOM 3966 N N . LEU A 1 570 ? 15.359 2.312 62.977 1.00 20.93 586 LEU A N 1
ATOM 3967 C CA . LEU A 1 570 ? 16.162 1.660 63.985 1.00 20.81 586 LEU A CA 1
ATOM 3968 C C . LEU A 1 570 ? 17.377 2.536 64.225 1.00 21.63 586 LEU A C 1
ATOM 3969 O O . LEU A 1 570 ? 18.094 2.887 63.277 1.00 21.11 586 LEU A O 1
ATOM 3974 N N . TYR A 1 571 ? 17.621 2.907 65.476 1.00 20.04 587 TYR A N 1
ATOM 3975 C CA . TYR A 1 571 ? 18.774 3.756 65.731 1.00 21.29 587 TYR A CA 1
ATOM 3976 C C . TYR A 1 571 ? 19.448 3.434 67.052 1.00 21.16 587 TYR A C 1
ATOM 3977 O O . TYR A 1 571 ? 18.853 2.779 67.920 1.00 22.71 587 TYR A O 1
ATOM 3986 N N . LEU A 1 572 ? 20.693 3.874 67.187 1.00 20.38 588 LEU A N 1
ATOM 3987 C CA . LEU A 1 572 ? 21.448 3.704 68.428 1.00 20.72 588 LEU A CA 1
ATOM 3988 C C . LEU A 1 572 ? 21.352 5.085 69.083 1.00 20.80 588 LEU A C 1
ATOM 3989 O O . LEU A 1 572 ? 21.465 6.106 68.412 1.00 20.22 588 LEU A O 1
ATOM 3994 N N . ALA A 1 573 ? 21.142 5.108 70.391 1.00 21.67 589 ALA A N 1
ATOM 3995 C CA . ALA A 1 573 ? 20.981 6.370 71.101 1.00 22.05 589 ALA A CA 1
ATOM 3996 C C . ALA A 1 573 ? 21.777 6.489 72.389 1.00 22.04 589 ALA A C 1
ATOM 3997 O O . ALA A 1 573 ? 22.075 5.499 73.048 1.00 22.28 589 ALA A O 1
ATOM 3999 N N . SER A 1 574 ? 22.131 7.712 72.743 1.00 23.85 590 SER A N 1
ATOM 4000 C CA . SER A 1 574 ? 22.827 7.929 74.001 1.00 27.59 590 SER A CA 1
ATOM 4001 C C . SER A 1 574 ? 21.762 8.084 75.085 1.00 29.19 590 SER A C 1
ATOM 4002 O O . SER A 1 574 ? 20.554 8.052 74.822 1.00 28.68 590 SER A O 1
ATOM 4005 N N . LYS A 1 575 ? 22.230 8.279 76.306 1.00 31.46 591 LYS A N 1
ATOM 4006 C CA . LYS A 1 575 ? 21.365 8.462 77.457 1.00 32.65 591 LYS A CA 1
ATOM 4007 C C . LYS A 1 575 ? 20.790 9.876 77.437 1.00 31.96 591 LYS A C 1
ATOM 4008 O O . LYS A 1 575 ? 19.648 10.081 77.828 1.00 30.63 591 LYS A O 1
ATOM 4014 N N . GLN A 1 576 ? 21.577 10.836 76.950 1.00 30.95 592 GLN A N 1
ATOM 4015 C CA . GLN A 1 576 ? 21.138 12.224 76.894 1.00 31.74 592 GLN A CA 1
ATOM 4016 C C . GLN A 1 576 ? 20.184 12.478 75.740 1.00 31.34 592 GLN A C 1
ATOM 4017 O O . GLN A 1 576 ? 20.291 11.865 74.680 1.00 32.30 592 GLN A O 1
ATOM 4023 N N . SER A 1 577 ? 19.253 13.397 75.957 1.00 30.01 593 SER A N 1
ATOM 4024 C CA . SER A 1 577 ? 18.285 13.771 74.942 1.00 28.60 593 SER A CA 1
ATOM 4025 C C . SER A 1 577 ? 18.714 15.073 74.282 1.00 27.04 593 SER A C 1
ATOM 4026 O O . SER A 1 577 ? 19.641 15.729 74.728 1.00 26.21 593 SER A O 1
ATOM 4029 N N . ASN A 1 578 ? 18.055 15.433 73.191 1.00 25.63 594 ASN A N 1
ATOM 4030 C CA . ASN A 1 578 ? 18.386 16.680 72.536 1.00 23.53 594 ASN A CA 1
ATOM 4031 C C . ASN A 1 578 ? 17.582 17.728 73.320 1.00 22.50 594 ASN A C 1
ATOM 4032 O O . ASN A 1 578 ? 16.994 17.416 74.360 1.00 21.47 594 ASN A O 1
ATOM 4037 N N . LYS A 1 579 ? 17.567 18.957 72.846 1.00 21.76 595 LYS A N 1
ATOM 4038 C CA . LYS A 1 579 ? 16.848 20.013 73.530 1.00 23.96 595 LYS A CA 1
ATOM 4039 C C . LYS A 1 579 ? 15.346 19.716 73.720 1.00 25.75 595 LYS A C 1
ATOM 4040 O O . LYS A 1 579 ? 14.755 20.133 74.715 1.00 27.09 595 LYS A O 1
ATOM 4046 N N . TRP A 1 580 ? 14.741 18.975 72.789 1.00 25.89 596 TRP A N 1
ATOM 4047 C CA . TRP A 1 580 ? 13.309 18.677 72.851 1.00 25.45 596 TRP A CA 1
ATOM 4048 C C . TRP A 1 580 ? 12.902 17.420 73.594 1.00 24.84 596 TRP A C 1
ATOM 4049 O O . TRP A 1 580 ? 11.773 16.985 73.476 1.00 24.71 596 TRP A O 1
ATOM 4060 N N . GLY A 1 581 ? 13.822 16.833 74.348 1.00 25.20 597 GLY A N 1
ATOM 4061 C CA . GLY A 1 581 ? 13.496 15.636 75.101 1.00 25.74 597 GLY A CA 1
ATOM 4062 C C . GLY A 1 581 ? 13.503 14.289 74.379 1.00 27.22 597 GLY A C 1
ATOM 4063 O O . GLY A 1 581 ? 12.929 13.319 74.884 1.00 27.83 597 GLY A O 1
ATOM 4064 N N . HIS A 1 582 ? 14.116 14.192 73.207 1.00 24.33 598 HIS A N 1
ATOM 4065 C CA . HIS A 1 582 ? 14.151 12.907 72.517 1.00 23.83 598 HIS A CA 1
ATOM 4066 C C . HIS A 1 582 ? 15.580 12.366 72.546 1.00 24.76 598 HIS A C 1
ATOM 4067 O O . HIS A 1 582 ? 16.551 13.129 72.444 1.00 24.12 598 HIS A O 1
ATOM 4074 N N . PRO A 1 583 ? 15.732 11.043 72.706 1.00 25.24 599 PRO A N 1
ATOM 4075 C CA . PRO A 1 583 ? 17.072 10.453 72.746 1.00 23.85 599 PRO A CA 1
ATOM 4076 C C . PRO A 1 583 ? 17.875 10.884 71.529 1.00 24.05 599 PRO A C 1
ATOM 4077 O O . PRO A 1 583 ? 17.364 10.872 70.411 1.00 24.74 599 PRO A O 1
ATOM 4081 N N . ARG A 1 584 ? 19.120 11.288 71.734 1.00 23.10 600 ARG A N 1
ATOM 4082 C CA . ARG A 1 584 ? 19.942 11.692 70.606 1.00 22.80 600 ARG A CA 1
ATOM 4083 C C . ARG A 1 584 ? 20.249 10.406 69.840 1.00 23.70 600 ARG A C 1
ATOM 4084 O O . ARG A 1 584 ? 20.620 9.397 70.434 1.00 24.19 600 ARG A O 1
ATOM 4092 N N . GLY A 1 585 ? 20.083 10.398 68.528 1.00 23.17 601 GLY A N 1
ATOM 4093 C CA . GLY A 1 585 ? 20.383 9.156 67.856 1.00 22.65 601 GLY A CA 1
ATOM 4094 C C . GLY A 1 585 ? 20.818 9.197 66.414 1.00 22.53 601 GLY A C 1
ATOM 4095 O O . GLY A 1 585 ? 20.653 10.206 65.732 1.00 23.16 601 GLY A O 1
ATOM 4096 N N . TYR A 1 586 ? 21.408 8.089 65.972 1.00 22.20 602 TYR A N 1
ATOM 4097 C CA . TYR A 1 586 ? 21.828 7.917 64.586 1.00 21.58 602 TYR A CA 1
ATOM 4098 C C . TYR A 1 586 ? 21.163 6.640 64.116 1.00 21.34 602 TYR A C 1
ATOM 4099 O O . TYR A 1 586 ? 21.364 5.572 64.694 1.00 22.03 602 TYR A O 1
ATOM 4108 N N . ARG A 1 587 ? 20.320 6.741 63.104 1.00 21.25 603 ARG A N 1
ATOM 4109 C CA . ARG A 1 587 ? 19.698 5.535 62.616 1.00 21.85 603 ARG A CA 1
ATOM 4110 C C . ARG A 1 587 ? 20.420 4.965 61.396 1.00 21.88 603 ARG A C 1
ATOM 4111 O O . ARG A 1 587 ? 21.168 5.652 60.682 1.00 20.83 603 ARG A O 1
ATOM 4119 N N . ILE A 1 588 ? 20.221 3.671 61.221 1.00 22.73 604 ILE A N 1
ATOM 4120 C CA . ILE A 1 588 ? 20.816 2.919 60.142 1.00 23.82 604 ILE A CA 1
ATOM 4121 C C . ILE A 1 588 ? 19.701 2.553 59.173 1.00 24.46 604 ILE A C 1
ATOM 4122 O O . ILE A 1 588 ? 18.683 1.973 59.584 1.00 23.97 604 ILE A O 1
ATOM 4127 N N . GLN A 1 589 ? 19.883 2.909 57.906 1.00 23.25 605 GLN A N 1
ATOM 4128 C CA . GLN A 1 589 ? 18.896 2.598 56.884 1.00 23.48 605 GLN A CA 1
ATOM 4129 C C . GLN A 1 589 ? 19.614 1.768 55.831 1.00 23.31 605 GLN A C 1
ATOM 4130 O O . GLN A 1 589 ? 20.406 2.297 55.057 1.00 24.05 605 GLN A O 1
ATOM 4136 N N . THR A 1 590 ? 19.354 0.469 55.800 1.00 22.07 606 THR A N 1
ATOM 4137 C CA . THR A 1 590 ? 20.013 -0.391 54.830 1.00 20.71 606 THR A CA 1
ATOM 4138 C C . THR A 1 590 ? 19.387 -0.334 53.446 1.00 19.63 606 THR A C 1
ATOM 4139 O O . THR A 1 590 ? 18.195 -0.163 53.297 1.00 19.53 606 THR A O 1
ATOM 4143 N N . VAL A 1 591 ? 20.222 -0.461 52.429 1.00 19.95 607 VAL A N 1
ATOM 4144 C CA . VAL A 1 591 ? 19.768 -0.430 51.051 1.00 20.17 607 VAL A CA 1
ATOM 4145 C C . VAL A 1 591 ? 20.361 -1.640 50.341 1.00 22.09 607 VAL A C 1
ATOM 4146 O O . VAL A 1 591 ? 21.545 -1.638 49.992 1.00 23.15 607 VAL A O 1
ATOM 4150 N N . SER A 1 592 ? 19.557 -2.686 50.173 1.00 22.80 608 SER A N 1
ATOM 4151 C CA . SER A 1 592 ? 20.021 -3.859 49.465 1.00 25.49 608 SER A CA 1
ATOM 4152 C C . SER A 1 592 ? 18.882 -4.609 48.824 1.00 26.29 608 SER A C 1
ATOM 4153 O O . SER A 1 592 ? 17.709 -4.338 49.081 1.00 26.07 608 SER A O 1
ATOM 4156 N N . PHE A 1 593 ? 19.250 -5.548 47.964 1.00 27.19 609 PHE A N 1
ATOM 4157 C CA . PHE A 1 593 ? 18.298 -6.366 47.229 1.00 28.34 609 PHE A CA 1
ATOM 4158 C C . PHE A 1 593 ? 18.882 -7.767 47.316 1.00 29.77 609 PHE A C 1
ATOM 4159 O O . PHE A 1 593 ? 18.981 -8.483 46.304 1.00 29.96 609 PHE A O 1
ATOM 4167 N N . ALA A 1 594 ? 19.295 -8.127 48.535 1.00 30.17 610 ALA A N 1
ATOM 4168 C CA . ALA A 1 594 ? 19.921 -9.419 48.814 1.00 30.65 610 ALA A CA 1
ATOM 4169 C C . ALA A 1 594 ? 19.080 -10.575 48.316 1.00 32.20 610 ALA A C 1
ATOM 4170 O O . ALA A 1 594 ? 17.866 -10.457 48.136 1.00 32.61 610 ALA A O 1
ATOM 4172 N N . GLY A 1 595 ? 19.738 -11.709 48.102 1.00 49.19 611 GLY A N 1
ATOM 4173 C CA . GLY A 1 595 ? 19.037 -12.857 47.569 1.00 50.39 611 GLY A CA 1
ATOM 4174 C C . GLY A 1 595 ? 18.429 -13.965 48.426 1.00 50.36 611 GLY A C 1
ATOM 4175 O O . GLY A 1 595 ? 17.798 -14.881 47.882 1.00 51.01 611 GLY A O 1
ATOM 4176 N N . GLY A 1 596 ? 18.555 -13.946 49.733 1.00 31.91 612 GLY A N 1
ATOM 4177 C CA . GLY A 1 596 ? 17.948 -15.068 50.427 1.00 29.02 612 GLY A CA 1
ATOM 4178 C C . GLY A 1 596 ? 19.120 -15.797 51.019 1.00 27.62 612 GLY A C 1
ATOM 4179 O O . GLY A 1 596 ? 19.998 -16.222 50.279 1.00 30.48 612 GLY A O 1
ATOM 4180 N N . PRO A 1 597 ? 19.162 -15.975 52.339 1.00 25.22 613 PRO A N 1
ATOM 4181 C CA . PRO A 1 597 ? 20.264 -16.647 53.012 1.00 24.67 613 PRO A CA 1
ATOM 4182 C C . PRO A 1 597 ? 20.549 -18.074 52.612 1.00 24.83 613 PRO A C 1
ATOM 4183 O O . PRO A 1 597 ? 19.661 -18.816 52.241 1.00 25.66 613 PRO A O 1
ATOM 4187 N N . MET A 1 598 ? 21.815 -18.446 52.678 1.00 24.20 614 MET A N 1
ATOM 4188 C CA . MET A 1 598 ? 22.218 -19.791 52.392 1.00 24.96 614 MET A CA 1
ATOM 4189 C C . MET A 1 598 ? 21.529 -20.611 53.492 1.00 25.71 614 MET A C 1
ATOM 4190 O O . MET A 1 598 ? 21.488 -20.176 54.632 1.00 25.14 614 MET A O 1
ATOM 4195 N N . PRO A 1 599 ? 20.968 -21.800 53.174 1.00 26.43 615 PRO A N 1
ATOM 4196 C CA . PRO A 1 599 ? 20.313 -22.585 54.234 1.00 26.47 615 PRO A CA 1
ATOM 4197 C C . PRO A 1 599 ? 21.315 -22.964 55.334 1.00 27.38 615 PRO A C 1
ATOM 4198 O O . PRO A 1 599 ? 22.470 -23.300 55.050 1.00 28.42 615 PRO A O 1
ATOM 4202 N N . GLN A 1 600 ? 20.889 -22.907 56.589 1.00 27.30 616 GLN A N 1
ATOM 4203 C CA . GLN A 1 600 ? 21.799 -23.235 57.668 1.00 27.93 616 GLN A CA 1
ATOM 4204 C C . GLN A 1 600 ? 22.191 -24.704 57.678 1.00 29.64 616 GLN A C 1
ATOM 4205 O O . GLN A 1 600 ? 23.061 -25.126 58.444 1.00 28.91 616 GLN A O 1
ATOM 4211 N N . ASN A 1 601 ? 21.559 -25.470 56.794 1.00 34.46 617 ASN A N 1
ATOM 4212 C CA . ASN A 1 601 ? 21.851 -26.897 56.627 1.00 33.97 617 ASN A CA 1
ATOM 4213 C C . ASN A 1 601 ? 23.190 -27.071 55.907 1.00 32.45 617 ASN A C 1
ATOM 4214 O O . ASN A 1 601 ? 23.794 -28.141 55.950 1.00 30.71 617 ASN A O 1
ATOM 4219 N N . SER A 1 602 ? 23.641 -26.032 55.212 1.00 28.55 618 SER A N 1
ATOM 4220 C CA . SER A 1 602 ? 24.893 -26.150 54.491 1.00 26.07 618 SER A CA 1
ATOM 4221 C C . SER A 1 602 ? 25.975 -26.388 55.509 1.00 26.02 618 SER A C 1
ATOM 4222 O O . SER A 1 602 ? 26.072 -25.669 56.488 1.00 25.81 618 SER A O 1
ATOM 4225 N N . PRO A 1 603 ? 26.784 -27.435 55.327 1.00 26.75 619 PRO A N 1
ATOM 4226 C CA . PRO A 1 603 ? 27.843 -27.668 56.310 1.00 26.81 619 PRO A CA 1
ATOM 4227 C C . PRO A 1 603 ? 28.845 -26.505 56.412 1.00 26.21 619 PRO A C 1
ATOM 4228 O O . PRO A 1 603 ? 29.677 -26.480 57.322 1.00 25.61 619 PRO A O 1
ATOM 4232 N N . MET A 1 604 ? 28.757 -25.531 55.506 1.00 26.15 620 MET A N 1
ATOM 4233 C CA . MET A 1 604 ? 29.689 -24.411 55.563 1.00 26.75 620 MET A CA 1
ATOM 4234 C C . MET A 1 604 ? 29.103 -23.032 55.817 1.00 26.32 620 MET A C 1
ATOM 4235 O O . MET A 1 604 ? 29.876 -22.082 55.970 1.00 24.71 620 MET A O 1
ATOM 4240 N N . GLU A 1 605 ? 27.773 -22.902 55.927 1.00 26.14 621 GLU A N 1
ATOM 4241 C CA . GLU A 1 605 ? 27.212 -21.560 56.086 1.00 26.45 621 GLU A CA 1
ATOM 4242 C C . GLU A 1 605 ? 27.622 -20.782 57.351 1.00 25.89 621 GLU A C 1
ATOM 4243 O O . GLU A 1 605 ? 27.607 -19.539 57.346 1.00 24.64 621 GLU A O 1
ATOM 4249 N N . ARG A 1 606 ? 28.041 -21.494 58.400 1.00 24.04 622 ARG A N 1
ATOM 4250 C CA . ARG A 1 606 ? 28.503 -20.830 59.620 1.00 24.32 622 ARG A CA 1
ATOM 4251 C C . ARG A 1 606 ? 29.700 -19.897 59.373 1.00 22.50 622 ARG A C 1
ATOM 4252 O O . ARG A 1 606 ? 29.852 -18.887 60.060 1.00 20.98 622 ARG A O 1
ATOM 4260 N N . ALA A 1 607 ? 30.545 -20.233 58.402 1.00 20.71 623 ALA A N 1
ATOM 4261 C CA . ALA A 1 607 ? 31.707 -19.404 58.088 1.00 20.43 623 ALA A CA 1
ATOM 4262 C C . ALA A 1 607 ? 31.308 -17.999 57.604 1.00 21.09 623 ALA A C 1
ATOM 4263 O O . ALA A 1 607 ? 32.096 -17.045 57.724 1.00 19.35 623 ALA A O 1
ATOM 4265 N N . PHE A 1 608 ? 30.095 -17.873 57.052 1.00 20.84 624 PHE A N 1
ATOM 4266 C CA . PHE A 1 608 ? 29.589 -16.573 56.609 1.00 20.61 624 PHE A CA 1
ATOM 4267 C C . PHE A 1 608 ? 28.213 -16.338 57.189 1.00 20.62 624 PHE A C 1
ATOM 4268 O O . PHE A 1 608 ? 27.344 -15.788 56.517 1.00 19.61 624 PHE A O 1
ATOM 4276 N N . SER A 1 609 ? 28.035 -16.742 58.453 1.00 20.58 625 SER A N 1
ATOM 4277 C CA . SER A 1 609 ? 26.754 -16.599 59.137 1.00 20.77 625 SER A CA 1
ATOM 4278 C C . SER A 1 609 ? 26.306 -15.164 59.306 1.00 20.02 625 SER A C 1
ATOM 4279 O O . SER A 1 609 ? 25.211 -14.925 59.783 1.00 22.37 625 SER A O 1
ATOM 4282 N N . TRP A 1 610 ? 27.142 -14.204 58.930 1.00 19.69 626 TRP A N 1
ATOM 4283 C CA . TRP A 1 610 ? 26.736 -12.807 59.011 1.00 18.75 626 TRP A CA 1
ATOM 4284 C C . TRP A 1 610 ? 25.668 -12.647 57.922 1.00 18.94 626 TRP A C 1
ATOM 4285 O O . TRP A 1 610 ? 24.803 -11.770 57.994 1.00 18.76 626 TRP A O 1
ATOM 4296 N N . GLY A 1 611 ? 25.718 -13.525 56.923 1.00 17.63 627 GLY A N 1
ATOM 4297 C CA . GLY A 1 611 ? 24.747 -13.469 55.862 1.00 16.81 627 GLY A CA 1
ATOM 4298 C C . GLY A 1 611 ? 23.337 -13.787 56.328 1.00 18.80 627 GLY A C 1
ATOM 4299 O O . GLY A 1 611 ? 22.407 -13.620 55.557 1.00 20.50 627 GLY A O 1
ATOM 4300 N N . ARG A 1 612 ? 23.159 -14.269 57.555 1.00 20.22 628 ARG A N 1
ATOM 4301 C CA . ARG A 1 612 ? 21.818 -14.570 58.063 1.00 21.00 628 ARG A CA 1
ATOM 4302 C C . ARG A 1 612 ? 21.060 -13.297 58.407 1.00 22.37 628 ARG A C 1
ATOM 4303 O O . ARG A 1 612 ? 19.825 -13.305 58.440 1.00 22.73 628 ARG A O 1
ATOM 4311 N N . TYR A 1 613 ? 21.785 -12.212 58.677 1.00 18.57 629 TYR A N 1
ATOM 4312 C CA . TYR A 1 613 ? 21.133 -10.968 59.082 1.00 20.45 629 TYR A CA 1
ATOM 4313 C C . TYR A 1 613 ? 21.259 -9.761 58.161 1.00 20.63 629 TYR A C 1
ATOM 4314 O O . TYR A 1 613 ? 22.256 -9.588 57.459 1.00 21.85 629 TYR A O 1
ATOM 4323 N N . GLN A 1 614 ? 20.227 -8.921 58.184 1.00 27.73 630 GLN A N 1
ATOM 4324 C CA . GLN A 1 614 ? 20.210 -7.694 57.398 1.00 27.50 630 GLN A CA 1
ATOM 4325 C C . GLN A 1 614 ? 20.970 -6.671 58.240 1.00 25.87 630 GLN A C 1
ATOM 4326 O O . GLN A 1 614 ? 21.666 -5.811 57.714 1.00 25.01 630 GLN A O 1
ATOM 4332 N N . LEU A 1 615 ? 20.815 -6.799 59.558 1.00 25.21 631 LEU A N 1
ATOM 4333 C CA . LEU A 1 615 ? 21.427 -5.916 60.535 1.00 24.15 631 LEU A CA 1
ATOM 4334 C C . LEU A 1 615 ? 21.487 -6.616 61.890 1.00 23.52 631 LEU A C 1
ATOM 4335 O O . LEU A 1 615 ? 20.589 -7.368 62.245 1.00 24.39 631 LEU A O 1
ATOM 4340 N N . ALA A 1 616 ? 22.553 -6.397 62.640 1.00 22.43 632 ALA A N 1
ATOM 4341 C CA . ALA A 1 616 ? 22.657 -6.973 63.981 1.00 21.41 632 ALA A CA 1
ATOM 4342 C C . ALA A 1 616 ? 23.466 -6.031 64.873 1.00 20.71 632 ALA A C 1
ATOM 4343 O O . ALA A 1 616 ? 24.461 -5.448 64.425 1.00 18.77 632 ALA A O 1
ATOM 4345 N N . ILE A 1 617 ? 23.010 -5.874 66.116 1.00 20.06 633 ILE A N 1
ATOM 4346 C CA . ILE A 1 617 ? 23.679 -5.028 67.099 1.00 21.32 633 ILE A CA 1
ATOM 4347 C C . ILE A 1 617 ? 24.203 -5.926 68.216 1.00 21.11 633 ILE A C 1
ATOM 4348 O O . ILE A 1 617 ? 23.475 -6.749 68.745 1.00 23.28 633 ILE A O 1
ATOM 4353 N N . THR A 1 618 ? 25.471 -5.791 68.559 1.00 20.78 634 THR A N 1
ATOM 4354 C CA . THR A 1 618 ? 26.051 -6.599 69.625 1.00 21.45 634 THR A CA 1
ATOM 4355 C C . THR A 1 618 ? 26.901 -5.682 70.508 1.00 21.80 634 THR A C 1
ATOM 4356 O O . THR A 1 618 ? 27.094 -4.509 70.195 1.00 22.75 634 THR A O 1
ATOM 4360 N N . GLN A 1 619 ? 27.411 -6.204 71.611 1.00 22.35 635 GLN A N 1
ATOM 4361 C CA . GLN A 1 619 ? 28.296 -5.401 72.453 1.00 22.86 635 GLN A CA 1
ATOM 4362 C C . GLN A 1 619 ? 29.686 -5.399 71.783 1.00 21.33 635 GLN A C 1
ATOM 4363 O O . GLN A 1 619 ? 30.163 -6.442 71.347 1.00 19.92 635 GLN A O 1
ATOM 4369 N N . ARG A 1 620 ? 30.307 -4.230 71.689 1.00 21.78 636 ARG A N 1
ATOM 4370 C CA . ARG A 1 620 ? 31.655 -4.069 71.110 1.00 22.95 636 ARG A CA 1
ATOM 4371 C C . ARG A 1 620 ? 32.559 -4.865 72.035 1.00 24.09 636 ARG A C 1
ATOM 4372 O O . ARG A 1 620 ? 32.538 -4.651 73.230 1.00 25.70 636 ARG A O 1
ATOM 4380 N N . LYS A 1 621 ? 33.319 -5.811 71.509 1.00 23.61 637 LYS A N 1
ATOM 4381 C CA . LYS A 1 621 ? 34.243 -6.573 72.344 1.00 23.00 637 LYS A CA 1
ATOM 4382 C C . LYS A 1 621 ? 35.624 -6.564 71.697 1.00 23.41 637 LYS A C 1
ATOM 4383 O O . LYS A 1 621 ? 35.755 -6.752 70.475 1.00 23.49 637 LYS A O 1
ATOM 4389 N N . GLU A 1 622 ? 36.656 -6.348 72.506 1.00 22.86 638 GLU A N 1
ATOM 4390 C CA . GLU A 1 622 ? 38.023 -6.328 71.993 1.00 23.09 638 GLU A CA 1
ATOM 4391 C C . GLU A 1 622 ? 38.286 -7.696 71.352 1.00 23.16 638 GLU A C 1
ATOM 4392 O O . GLU A 1 622 ? 38.982 -7.836 70.349 1.00 23.02 638 GLU A O 1
ATOM 4398 N N . THR A 1 623 ? 37.673 -8.710 71.930 1.00 24.58 639 THR A N 1
ATOM 4399 C CA . THR A 1 623 ? 37.833 -10.076 71.488 1.00 23.77 639 THR A CA 1
ATOM 4400 C C . THR A 1 623 ? 37.064 -10.445 70.205 1.00 25.03 639 THR A C 1
ATOM 4401 O O . THR A 1 623 ? 37.228 -11.546 69.668 1.00 24.01 639 THR A O 1
ATOM 4405 N N . GLU A 1 624 ? 36.253 -9.514 69.704 1.00 22.03 640 GLU A N 1
ATOM 4406 C CA . GLU A 1 624 ? 35.458 -9.732 68.503 1.00 20.83 640 GLU A CA 1
ATOM 4407 C C . GLU A 1 624 ? 35.716 -8.588 67.523 1.00 20.16 640 GLU A C 1
ATOM 4408 O O . GLU A 1 624 ? 34.796 -7.834 67.175 1.00 20.19 640 GLU A O 1
ATOM 4414 N N . PRO A 1 625 ? 36.966 -8.454 67.051 1.00 18.65 641 PRO A N 1
ATOM 4415 C CA . PRO A 1 625 ? 37.355 -7.390 66.112 1.00 17.62 641 PRO A CA 1
ATOM 4416 C C . PRO A 1 625 ? 36.735 -7.478 64.727 1.00 17.51 641 PRO A C 1
ATOM 4417 O O . PRO A 1 625 ? 36.417 -6.446 64.130 1.00 15.94 641 PRO A O 1
ATOM 4421 N N . SER A 1 626 ? 36.565 -8.716 64.241 1.00 18.18 642 SER A N 1
ATOM 4422 C CA . SER A 1 626 ? 36.029 -9.006 62.909 1.00 18.71 642 SER A CA 1
ATOM 4423 C C . SER A 1 626 ? 34.941 -10.080 62.832 1.00 19.05 642 SER A C 1
ATOM 4424 O O . SER A 1 626 ? 34.941 -11.032 63.613 1.00 17.69 642 SER A O 1
ATOM 4427 N N . SER A 1 627 ? 34.057 -9.937 61.839 1.00 19.57 643 SER A N 1
ATOM 4428 C CA . SER A 1 627 ? 32.942 -10.869 61.629 1.00 18.90 643 SER A CA 1
ATOM 4429 C C . SER A 1 627 ? 33.348 -11.996 60.699 1.00 18.79 643 SER A C 1
ATOM 4430 O O . SER A 1 627 ? 32.541 -12.883 60.409 1.00 18.96 643 SER A O 1
ATOM 4433 N N . SER A 1 628 ? 34.593 -11.969 60.227 1.00 16.95 644 SER A N 1
ATOM 4434 C CA . SER A 1 628 ? 35.067 -13.029 59.345 1.00 17.05 644 SER A CA 1
ATOM 4435 C C . SER A 1 628 ? 36.554 -13.273 59.604 1.00 15.98 644 SER A C 1
ATOM 4436 O O . SER A 1 628 ? 37.104 -12.746 60.546 1.00 17.79 644 SER A O 1
ATOM 4439 N N . SER A 1 629 ? 37.196 -14.089 58.783 1.00 15.85 645 SER A N 1
ATOM 4440 C CA . SER A 1 629 ? 38.600 -14.385 58.962 1.00 15.60 645 SER A CA 1
ATOM 4441 C C . SER A 1 629 ? 39.264 -14.720 57.643 1.00 17.17 645 SER A C 1
ATOM 4442 O O . SER A 1 629 ? 38.636 -15.303 56.765 1.00 17.35 645 SER A O 1
ATOM 4445 N N . VAL A 1 630 ? 40.537 -14.357 57.512 1.00 17.56 646 VAL A N 1
ATOM 4446 C CA . VAL A 1 630 ? 41.279 -14.651 56.304 1.00 18.25 646 VAL A CA 1
ATOM 4447 C C . VAL A 1 630 ? 41.288 -16.161 56.229 1.00 19.36 646 VAL A C 1
ATOM 4448 O O . VAL A 1 630 ? 41.356 -16.727 55.140 1.00 20.76 646 VAL A O 1
ATOM 4452 N N . PHE A 1 631 ? 41.238 -16.812 57.397 1.00 18.63 647 PHE A N 1
ATOM 4453 C CA . PHE A 1 631 ? 41.315 -18.275 57.451 1.00 19.94 647 PHE A CA 1
ATOM 4454 C C . PHE A 1 631 ? 40.030 -19.064 57.217 1.00 19.79 647 PHE A C 1
ATOM 4455 O O . PHE A 1 631 ? 40.081 -20.297 57.182 1.00 18.73 647 PHE A O 1
ATOM 4463 N N . ASN A 1 632 ? 38.894 -18.372 57.065 1.00 18.76 648 ASN A N 1
ATOM 4464 C CA . ASN A 1 632 ? 37.627 -19.044 56.796 1.00 17.66 648 ASN A CA 1
ATOM 4465 C C . ASN A 1 632 ? 37.570 -19.622 55.379 1.00 18.75 648 ASN A C 1
ATOM 4466 O O . ASN A 1 632 ? 37.024 -20.698 55.175 1.00 16.59 648 ASN A O 1
ATOM 4471 N N . GLN A 1 633 ? 38.127 -18.907 54.398 1.00 18.91 649 GLN A N 1
ATOM 4472 C CA . GLN A 1 633 ? 38.004 -19.359 53.026 1.00 19.49 649 GLN A CA 1
ATOM 4473 C C . GLN A 1 633 ? 38.450 -20.783 52.751 1.00 20.34 649 GLN A C 1
ATOM 4474 O O . GLN A 1 633 ? 37.728 -21.542 52.131 1.00 19.84 649 GLN A O 1
ATOM 4480 N N . ASN A 1 634 ? 39.647 -21.151 53.184 1.00 21.46 650 ASN A N 1
ATOM 4481 C CA . ASN A 1 634 ? 40.115 -22.504 52.937 1.00 20.47 650 ASN A CA 1
ATOM 4482 C C . ASN A 1 634 ? 39.624 -23.536 53.948 1.00 21.36 650 ASN A C 1
ATOM 4483 O O . ASN A 1 634 ? 40.074 -24.681 53.951 1.00 22.32 650 ASN A O 1
ATOM 4488 N N . ASP A 1 635 ? 38.697 -23.146 54.814 1.00 21.58 651 ASP A N 1
ATOM 4489 C CA . ASP A 1 635 ? 38.156 -24.091 55.790 1.00 22.21 651 ASP A CA 1
ATOM 4490 C C . ASP A 1 635 ? 36.842 -23.578 56.378 1.00 21.87 651 ASP A C 1
ATOM 4491 O O . ASP A 1 635 ? 36.759 -23.257 57.555 1.00 22.06 651 ASP A O 1
ATOM 4496 N N . PRO A 1 636 ? 35.785 -23.503 55.552 1.00 22.30 652 PRO A N 1
ATOM 4497 C CA . PRO A 1 636 ? 34.505 -23.009 56.075 1.00 22.41 652 PRO A CA 1
ATOM 4498 C C . PRO A 1 636 ? 33.741 -24.018 56.925 1.00 22.77 652 PRO A C 1
ATOM 4499 O O . PRO A 1 636 ? 32.861 -23.626 57.673 1.00 23.81 652 PRO A O 1
ATOM 4503 N N . TRP A 1 637 ? 34.081 -25.303 56.817 1.00 22.48 653 TRP A N 1
ATOM 4504 C CA . TRP A 1 637 ? 33.395 -26.358 57.568 1.00 21.75 653 TRP A CA 1
ATOM 4505 C C . TRP A 1 637 ? 33.621 -26.293 59.069 1.00 22.89 653 TRP A C 1
ATOM 4506 O O . TRP A 1 637 ? 32.841 -26.837 59.834 1.00 23.06 653 TRP A O 1
ATOM 4517 N N . THR A 1 638 ? 34.731 -25.661 59.465 1.00 19.79 654 THR A N 1
ATOM 4518 C CA . THR A 1 638 ? 35.138 -25.445 60.873 1.00 20.70 654 THR A CA 1
ATOM 4519 C C . THR A 1 638 ? 35.715 -24.039 60.807 1.00 19.74 654 THR A C 1
ATOM 4520 O O . THR A 1 638 ? 36.928 -23.851 60.777 1.00 20.09 654 THR A O 1
ATOM 4524 N N . PRO A 1 639 ? 34.834 -23.027 60.807 1.00 24.66 655 PRO A N 1
ATOM 4525 C CA . PRO A 1 639 ? 35.217 -21.613 60.729 1.00 24.36 655 PRO A CA 1
ATOM 4526 C C . PRO A 1 639 ? 36.083 -21.113 61.861 1.00 23.54 655 PRO A C 1
ATOM 4527 O O . PRO A 1 639 ? 35.927 -21.518 63.006 1.00 24.71 655 PRO A O 1
ATOM 4531 N N . THR A 1 640 ? 37.017 -20.236 61.522 1.00 22.17 656 THR A N 1
ATOM 4532 C CA . THR A 1 640 ? 37.897 -19.661 62.521 1.00 21.25 656 THR A CA 1
ATOM 4533 C C . THR A 1 640 ? 37.111 -18.536 63.209 1.00 20.53 656 THR A C 1
ATOM 4534 O O . THR A 1 640 ? 37.376 -18.193 64.359 1.00 22.53 656 THR A O 1
ATOM 4538 N N . VAL A 1 641 ? 36.131 -17.976 62.498 1.00 19.34 657 VAL A N 1
ATOM 4539 C CA . VAL A 1 641 ? 35.256 -16.931 63.023 1.00 15.94 657 VAL A CA 1
ATOM 4540 C C . VAL A 1 641 ? 33.860 -17.217 62.490 1.00 16.18 657 VAL A C 1
ATOM 4541 O O . VAL A 1 641 ? 33.666 -17.385 61.290 1.00 15.74 657 VAL A O 1
ATOM 4545 N N . ASP A 1 642 ? 32.897 -17.280 63.404 1.00 20.04 658 ASP A N 1
ATOM 4546 C CA . ASP A 1 642 ? 31.502 -17.563 63.100 1.00 18.05 658 ASP A CA 1
ATOM 4547 C C . ASP A 1 642 ? 30.785 -16.398 63.739 1.00 19.34 658 ASP A C 1
ATOM 4548 O O . ASP A 1 642 ? 30.519 -16.371 64.951 1.00 17.40 658 ASP A O 1
ATOM 4553 N N . PHE A 1 643 ? 30.460 -15.422 62.906 1.00 21.19 659 PHE A N 1
ATOM 4554 C CA . PHE A 1 643 ? 29.797 -14.226 63.376 1.00 20.37 659 PHE A CA 1
ATOM 4555 C C . PHE A 1 643 ? 28.612 -14.464 64.323 1.00 19.87 659 PHE A C 1
ATOM 4556 O O . PHE A 1 643 ? 28.471 -13.742 65.319 1.00 19.00 659 PHE A O 1
ATOM 4564 N N . SER A 1 644 ? 27.758 -15.447 64.032 1.00 19.78 660 SER A N 1
ATOM 4565 C CA . SER A 1 644 ? 26.604 -15.662 64.911 1.00 20.95 660 SER A CA 1
ATOM 4566 C C . SER A 1 644 ? 27.022 -15.929 66.349 1.00 21.38 660 SER A C 1
ATOM 4567 O O . SER A 1 644 ? 26.245 -15.700 67.279 1.00 21.69 660 SER A O 1
ATOM 4570 N N . ASP A 1 645 ? 28.252 -16.388 66.544 1.00 21.73 661 ASP A N 1
ATOM 4571 C CA . ASP A 1 645 ? 28.742 -16.625 67.894 1.00 22.36 661 ASP A CA 1
ATOM 4572 C C . ASP A 1 645 ? 28.684 -15.334 68.689 1.00 22.68 661 ASP A C 1
ATOM 4573 O O . ASP A 1 645 ? 28.543 -15.376 69.906 1.00 24.83 661 ASP A O 1
ATOM 4578 N N . PHE A 1 646 ? 28.816 -14.187 68.024 1.00 22.03 662 PHE A N 1
ATOM 4579 C CA . PHE A 1 646 ? 28.794 -12.900 68.724 1.00 22.69 662 PHE A CA 1
ATOM 4580 C C . PHE A 1 646 ? 27.422 -12.571 69.289 1.00 24.16 662 PHE A C 1
ATOM 4581 O O . PHE A 1 646 ? 27.302 -11.727 70.176 1.00 23.89 662 PHE A O 1
ATOM 4589 N N . ILE A 1 647 ? 26.389 -13.227 68.767 1.00 25.36 663 ILE A N 1
ATOM 4590 C CA . ILE A 1 647 ? 25.025 -12.983 69.216 1.00 26.01 663 ILE A CA 1
ATOM 4591 C C . ILE A 1 647 ? 24.664 -14.014 70.275 1.00 27.91 663 ILE A C 1
ATOM 4592 O O . ILE A 1 647 ? 24.237 -15.126 69.949 1.00 28.03 663 ILE A O 1
ATOM 4597 N N . ASN A 1 648 ? 24.827 -13.636 71.545 1.00 29.97 664 ASN A N 1
ATOM 4598 C CA . ASN A 1 648 ? 24.560 -14.557 72.646 1.00 32.47 664 ASN A CA 1
ATOM 4599 C C . ASN A 1 648 ? 23.714 -14.008 73.779 1.00 33.50 664 ASN A C 1
ATOM 4600 O O . ASN A 1 648 ? 24.053 -14.168 74.948 1.00 33.46 664 ASN A O 1
ATOM 4605 N N . ASN A 1 649 ? 22.606 -13.369 73.412 1.00 44.81 665 ASN A N 1
ATOM 4606 C CA . ASN A 1 649 ? 21.642 -12.814 74.358 1.00 42.27 665 ASN A CA 1
ATOM 4607 C C . ASN A 1 649 ? 22.156 -11.865 75.456 1.00 43.77 665 ASN A C 1
ATOM 4608 O O . ASN A 1 649 ? 21.551 -11.780 76.519 1.00 38.91 665 ASN A O 1
ATOM 4613 N N . GLU A 1 650 ? 23.253 -11.149 75.220 1.00 31.71 666 GLU A N 1
ATOM 4614 C CA . GLU A 1 650 ? 23.749 -10.215 76.231 1.00 29.50 666 GLU A CA 1
ATOM 4615 C C . GLU A 1 650 ? 22.899 -8.940 76.222 1.00 28.02 666 GLU A C 1
ATOM 4616 O O . GLU A 1 650 ? 22.132 -8.692 75.299 1.00 28.90 666 GLU A O 1
ATOM 4622 N N . THR A 1 651 ? 23.029 -8.123 77.252 1.00 27.13 667 THR A N 1
ATOM 4623 C CA . THR A 1 651 ? 22.254 -6.896 77.292 1.00 26.78 667 THR A CA 1
ATOM 4624 C C . THR A 1 651 ? 22.789 -5.908 76.266 1.00 26.86 667 THR A C 1
ATOM 4625 O O . THR A 1 651 ? 23.969 -5.894 75.953 1.00 28.59 667 THR A O 1
ATOM 4629 N N . ILE A 1 652 ? 21.916 -5.075 75.718 1.00 24.39 668 ILE A N 1
ATOM 4630 C CA . ILE A 1 652 ? 22.370 -4.032 74.802 1.00 23.71 668 ILE A CA 1
ATOM 4631 C C . ILE A 1 652 ? 21.775 -2.718 75.307 1.00 23.55 668 ILE A C 1
ATOM 4632 O O . ILE A 1 652 ? 21.498 -1.797 74.538 1.00 23.28 668 ILE A O 1
ATOM 4637 N N . ALA A 1 653 ? 21.566 -2.655 76.619 1.00 25.99 669 ALA A N 1
ATOM 4638 C CA . ALA A 1 653 ? 21.043 -1.465 77.240 1.00 26.77 669 ALA A CA 1
ATOM 4639 C C . ALA A 1 653 ? 22.134 -0.687 77.950 1.00 27.07 669 ALA A C 1
ATOM 4640 O O . ALA A 1 653 ? 22.561 -1.058 79.034 1.00 26.42 669 ALA A O 1
ATOM 4642 N N . GLY A 1 654 ? 22.592 0.391 77.330 1.00 27.02 670 GLY A N 1
ATOM 4643 C CA . GLY A 1 654 ? 23.630 1.192 77.943 1.00 28.18 670 GLY A CA 1
ATOM 4644 C C . GLY A 1 654 ? 25.035 0.616 77.860 1.00 28.74 670 GLY A C 1
ATOM 4645 O O . GLY A 1 654 ? 25.792 0.707 78.826 1.00 29.93 670 GLY A O 1
ATOM 4646 N N . LYS A 1 655 ? 25.392 0.029 76.716 1.00 27.84 671 LYS A N 1
ATOM 4647 C CA . LYS A 1 655 ? 26.730 -0.549 76.531 1.00 25.65 671 LYS A CA 1
ATOM 4648 C C . LYS A 1 655 ? 27.390 0.029 75.286 1.00 24.18 671 LYS A C 1
ATOM 4649 O O . LYS A 1 655 ? 26.761 0.783 74.546 1.00 24.00 671 LYS A O 1
ATOM 4655 N N . ASP A 1 656 ? 28.660 -0.302 75.065 1.00 22.19 672 ASP A N 1
ATOM 4656 C CA . ASP A 1 656 ? 29.341 0.138 73.848 1.00 22.08 672 ASP A CA 1
ATOM 4657 C C . ASP A 1 656 ? 28.740 -0.816 72.799 1.00 22.06 672 ASP A C 1
ATOM 4658 O O . ASP A 1 656 ? 28.928 -2.034 72.851 1.00 20.91 672 ASP A O 1
ATOM 4663 N N . LEU A 1 657 ? 27.979 -0.262 71.865 1.00 22.78 673 LEU A N 1
ATOM 4664 C CA . LEU A 1 657 ? 27.322 -1.077 70.849 1.00 22.68 673 LEU A CA 1
ATOM 4665 C C . LEU A 1 657 ? 27.993 -1.046 69.492 1.00 22.38 673 LEU A C 1
ATOM 4666 O O . LEU A 1 657 ? 28.649 -0.083 69.128 1.00 22.90 673 LEU A O 1
ATOM 4671 N N . VAL A 1 658 ? 27.831 -2.113 68.739 1.00 21.21 674 VAL A N 1
ATOM 4672 C CA . VAL A 1 658 ? 28.394 -2.146 67.404 1.00 21.94 674 VAL A CA 1
ATOM 4673 C C . VAL A 1 658 ? 27.316 -2.681 66.474 1.00 20.95 674 VAL A C 1
ATOM 4674 O O . VAL A 1 658 ? 26.668 -3.689 66.754 1.00 19.70 674 VAL A O 1
ATOM 4678 N N . ALA A 1 659 ? 27.117 -1.988 65.370 1.00 20.17 675 ALA A N 1
ATOM 4679 C CA . ALA A 1 659 ? 26.119 -2.395 64.411 1.00 19.87 675 ALA A CA 1
ATOM 4680 C C . ALA A 1 659 ? 26.848 -3.046 63.243 1.00 19.56 675 ALA A C 1
ATOM 4681 O O . ALA A 1 659 ? 27.858 -2.529 62.789 1.00 20.25 675 ALA A O 1
ATOM 4683 N N . TRP A 1 660 ? 26.346 -4.184 62.769 1.00 19.87 676 TRP A N 1
ATOM 4684 C CA . TRP A 1 660 ? 26.955 -4.882 61.650 1.00 18.63 676 TRP A CA 1
ATOM 4685 C C . TRP A 1 660 ? 25.911 -4.985 60.557 1.00 18.65 676 TRP A C 1
ATOM 4686 O O . TRP A 1 660 ? 24.841 -5.535 60.766 1.00 19.41 676 TRP A O 1
ATOM 4697 N N . VAL A 1 661 ? 26.220 -4.460 59.385 1.00 18.26 677 VAL A N 1
ATOM 4698 C CA . VAL A 1 661 ? 25.275 -4.509 58.294 1.00 17.83 677 VAL A CA 1
ATOM 4699 C C . VAL A 1 661 ? 25.735 -5.415 57.160 1.00 19.33 677 VAL A C 1
ATOM 4700 O O . VAL A 1 661 ? 26.924 -5.440 56.818 1.00 20.35 677 VAL A O 1
ATOM 4704 N N . THR A 1 662 ? 24.764 -6.099 56.571 1.00 19.48 678 THR A N 1
ATOM 4705 C CA . THR A 1 662 ? 24.956 -7.006 55.451 1.00 18.30 678 THR A CA 1
ATOM 4706 C C . THR A 1 662 ? 24.297 -6.349 54.245 1.00 18.62 678 THR A C 1
ATOM 4707 O O . THR A 1 662 ? 23.174 -5.862 54.370 1.00 20.17 678 THR A O 1
ATOM 4711 N N . ALA A 1 663 ? 24.963 -6.284 53.095 1.00 18.61 679 ALA A N 1
ATOM 4712 C CA . ALA A 1 663 ? 24.241 -5.751 51.958 1.00 18.71 679 ALA A CA 1
ATOM 4713 C C . ALA A 1 663 ? 24.627 -6.596 50.756 1.00 19.16 679 ALA A C 1
ATOM 4714 O O . ALA A 1 663 ? 25.759 -7.086 50.693 1.00 20.68 679 ALA A O 1
ATOM 4716 N N . GLY A 1 664 ? 23.687 -6.796 49.832 1.00 18.26 680 GLY A N 1
ATOM 4717 C CA . GLY A 1 664 ? 23.983 -7.542 48.628 1.00 18.55 680 GLY A CA 1
ATOM 4718 C C . GLY A 1 664 ? 22.845 -7.560 47.622 1.00 19.12 680 GLY A C 1
ATOM 4719 O O . GLY A 1 664 ? 21.867 -6.819 47.757 1.00 18.56 680 GLY A O 1
ATOM 4720 N N . PHE A 1 665 ? 22.986 -8.397 46.600 1.00 17.79 681 PHE A N 1
ATOM 4721 C CA . PHE A 1 665 ? 21.963 -8.540 45.585 1.00 18.86 681 PHE A CA 1
ATOM 4722 C C . PHE A 1 665 ? 22.144 -9.864 44.811 1.00 19.50 681 PHE A C 1
ATOM 4723 O O . PHE A 1 665 ? 23.162 -10.536 44.913 1.00 20.00 681 PHE A O 1
ATOM 4731 N N . LEU A 1 666 ? 21.130 -10.245 44.060 1.00 20.91 682 LEU A N 1
ATOM 4732 C CA . LEU A 1 666 ? 21.187 -11.450 43.263 1.00 21.87 682 LEU A CA 1
ATOM 4733 C C . LEU A 1 666 ? 21.647 -11.011 41.887 1.00 21.80 682 LEU A C 1
ATOM 4734 O O . LEU A 1 666 ? 21.225 -9.971 41.382 1.00 21.81 682 LEU A O 1
ATOM 4739 N N . HIS A 1 667 ? 22.493 -11.816 41.269 1.00 21.70 683 HIS A N 1
ATOM 4740 C CA . HIS A 1 667 ? 22.950 -11.513 39.928 1.00 19.99 683 HIS A CA 1
ATOM 4741 C C . HIS A 1 667 ? 22.741 -12.716 39.015 1.00 19.62 683 HIS A C 1
ATOM 4742 O O . HIS A 1 667 ? 23.423 -13.736 39.166 1.00 17.46 683 HIS A O 1
ATOM 4749 N N . ILE A 1 668 ? 21.795 -12.595 38.083 1.00 19.38 684 ILE A N 1
ATOM 4750 C CA . ILE A 1 668 ? 21.569 -13.640 37.087 1.00 18.76 684 ILE A CA 1
ATOM 4751 C C . ILE A 1 668 ? 22.173 -12.973 35.869 1.00 18.59 684 ILE A C 1
ATOM 4752 O O . ILE A 1 668 ? 21.606 -12.035 35.325 1.00 19.71 684 ILE A O 1
ATOM 4757 N N . PRO A 1 669 ? 23.354 -13.419 35.441 1.00 17.64 685 PRO A N 1
ATOM 4758 C CA . PRO A 1 669 ? 23.941 -12.769 34.279 1.00 17.23 685 PRO A CA 1
ATOM 4759 C C . PRO A 1 669 ? 23.017 -12.757 33.062 1.00 17.58 685 PRO A C 1
ATOM 4760 O O . PRO A 1 669 ? 22.212 -13.675 32.853 1.00 16.63 685 PRO A O 1
ATOM 4764 N N . HIS A 1 670 ? 23.134 -11.694 32.274 1.00 17.61 686 HIS A N 1
ATOM 4765 C CA . HIS A 1 670 ? 22.342 -11.527 31.071 1.00 18.60 686 HIS A CA 1
ATOM 4766 C C . HIS A 1 670 ? 23.237 -10.953 29.983 1.00 19.23 686 HIS A C 1
ATOM 4767 O O . HIS A 1 670 ? 24.338 -10.477 30.256 1.00 18.19 686 HIS A O 1
ATOM 4774 N N . ALA A 1 671 ? 22.749 -11.001 28.750 1.00 20.20 687 ALA A N 1
ATOM 4775 C CA . ALA A 1 671 ? 23.504 -10.547 27.592 1.00 19.47 687 ALA A CA 1
ATOM 4776 C C . ALA A 1 671 ? 24.128 -9.196 27.789 1.00 20.16 687 ALA A C 1
ATOM 4777 O O . ALA A 1 671 ? 25.257 -8.960 27.359 1.00 19.76 687 ALA A O 1
ATOM 4779 N N . GLU A 1 672 ? 23.406 -8.296 28.450 1.00 21.65 688 GLU A N 1
ATOM 4780 C CA . GLU A 1 672 ? 23.940 -6.956 28.662 1.00 21.90 688 GLU A CA 1
ATOM 4781 C C . GLU A 1 672 ? 25.224 -6.958 29.487 1.00 22.46 688 GLU A C 1
ATOM 4782 O O . GLU A 1 672 ? 25.956 -5.975 29.473 1.00 22.43 688 GLU A O 1
ATOM 4788 N N . ASP A 1 673 ? 25.495 -8.055 30.190 1.00 22.41 689 ASP A N 1
ATOM 4789 C CA . ASP A 1 673 ? 26.723 -8.179 30.970 1.00 24.89 689 ASP A CA 1
ATOM 4790 C C . ASP A 1 673 ? 27.973 -8.483 30.134 1.00 26.89 689 ASP A C 1
ATOM 4791 O O . ASP A 1 673 ? 29.082 -8.568 30.669 1.00 27.03 689 ASP A O 1
ATOM 4796 N N . ILE A 1 674 ? 27.810 -8.659 28.833 1.00 29.91 690 ILE A N 1
ATOM 4797 C CA . ILE A 1 674 ? 28.951 -8.995 27.994 1.00 32.25 690 ILE A CA 1
ATOM 4798 C C . ILE A 1 674 ? 29.315 -7.868 27.059 1.00 33.30 690 ILE A C 1
ATOM 4799 O O . ILE A 1 674 ? 28.452 -7.339 26.374 1.00 34.25 690 ILE A O 1
ATOM 4804 N N . PRO A 1 675 ? 30.613 -7.513 26.987 1.00 33.82 691 PRO A N 1
ATOM 4805 C CA . PRO A 1 675 ? 31.746 -8.096 27.710 1.00 33.71 691 PRO A CA 1
ATOM 4806 C C . PRO A 1 675 ? 31.981 -7.616 29.141 1.00 34.45 691 PRO A C 1
ATOM 4807 O O . PRO A 1 675 ? 32.776 -8.210 29.857 1.00 34.85 691 PRO A O 1
ATOM 4811 N N . ASN A 1 676 ? 31.340 -6.538 29.574 1.00 35.52 692 ASN A N 1
ATOM 4812 C CA . ASN A 1 676 ? 31.535 -6.120 30.962 1.00 37.16 692 ASN A CA 1
ATOM 4813 C C . ASN A 1 676 ? 30.266 -5.589 31.612 1.00 36.40 692 ASN A C 1
ATOM 4814 O O . ASN A 1 676 ? 29.461 -4.932 30.952 1.00 35.98 692 ASN A O 1
ATOM 4819 N N . THR A 1 677 ? 30.070 -5.912 32.894 1.00 27.46 693 THR A N 1
ATOM 4820 C CA . THR A 1 677 ? 28.871 -5.483 33.618 1.00 29.77 693 THR A CA 1
ATOM 4821 C C . THR A 1 677 ? 29.080 -4.073 34.149 1.00 29.46 693 THR A C 1
ATOM 4822 O O . THR A 1 677 ? 30.177 -3.711 34.567 1.00 31.95 693 THR A O 1
ATOM 4826 N N . VAL A 1 678 ? 28.022 -3.275 34.138 1.00 37.37 694 VAL A N 1
ATOM 4827 C CA . VAL A 1 678 ? 28.133 -1.890 34.567 1.00 37.33 694 VAL A CA 1
ATOM 4828 C C . VAL A 1 678 ? 27.519 -1.599 35.931 1.00 38.04 694 VAL A C 1
ATOM 4829 O O . VAL A 1 678 ? 26.722 -2.375 36.459 1.00 37.06 694 VAL A O 1
ATOM 4833 N N . THR A 1 679 ? 27.925 -0.464 36.481 1.00 43.84 695 THR A N 1
ATOM 4834 C CA . THR A 1 679 ? 27.490 0.006 37.784 1.00 43.16 695 THR A CA 1
ATOM 4835 C C . THR A 1 679 ? 26.195 0.820 37.765 1.00 44.61 695 THR A C 1
ATOM 4836 O O . THR A 1 679 ? 26.066 1.710 38.595 1.00 48.64 695 THR A O 1
ATOM 4840 N N . VAL A 1 680 ? 25.243 0.573 36.871 1.00 37.06 696 VAL A N 1
ATOM 4841 C CA . VAL A 1 680 ? 24.031 1.392 36.860 1.00 35.84 696 VAL A CA 1
ATOM 4842 C C . VAL A 1 680 ? 23.246 1.256 38.169 1.00 35.86 696 VAL A C 1
ATOM 4843 O O . VAL A 1 680 ? 22.899 0.154 38.581 1.00 36.84 696 VAL A O 1
ATOM 4847 N N . GLY A 1 681 ? 22.964 2.385 38.816 1.00 35.94 697 GLY A N 1
ATOM 4848 C CA . GLY A 1 681 ? 22.234 2.367 40.076 1.00 34.92 697 GLY A CA 1
ATOM 4849 C C . GLY A 1 681 ? 23.017 3.125 41.132 1.00 35.29 697 GLY A C 1
ATOM 4850 O O . GLY A 1 681 ? 23.927 3.888 40.795 1.00 36.00 697 GLY A O 1
ATOM 4851 N N . ASN A 1 682 ? 22.687 2.947 42.408 1.00 34.61 698 ASN A N 1
ATOM 4852 C CA . ASN A 1 682 ? 23.442 3.656 43.437 1.00 34.04 698 ASN A CA 1
ATOM 4853 C C . ASN A 1 682 ? 24.090 2.699 44.424 1.00 31.96 698 ASN A C 1
ATOM 4854 O O . ASN A 1 682 ? 24.332 3.026 45.584 1.00 31.06 698 ASN A O 1
ATOM 4859 N N . GLY A 1 683 ? 24.361 1.494 43.934 1.00 30.79 699 GLY A N 1
ATOM 4860 C CA . GLY A 1 683 ? 25.016 0.486 44.738 1.00 27.58 699 GLY A CA 1
ATOM 4861 C C . GLY A 1 683 ? 24.216 -0.124 45.860 1.00 26.22 699 GLY A C 1
ATOM 4862 O O . GLY A 1 683 ? 22.998 0.019 45.970 1.00 25.96 699 GLY A O 1
ATOM 4863 N N . VAL A 1 684 ? 24.932 -0.802 46.735 1.00 25.40 700 VAL A N 1
ATOM 4864 C CA . VAL A 1 684 ? 24.286 -1.478 47.833 1.00 23.08 700 VAL A CA 1
ATOM 4865 C C . VAL A 1 684 ? 25.032 -1.159 49.118 1.00 21.51 700 VAL A C 1
ATOM 4866 O O . VAL A 1 684 ? 26.258 -1.044 49.119 1.00 21.49 700 VAL A O 1
ATOM 4870 N N . GLY A 1 685 ? 24.300 -0.976 50.210 1.00 21.45 701 GLY A N 1
ATOM 4871 C CA . GLY A 1 685 ? 24.959 -0.648 51.466 1.00 21.81 701 GLY A CA 1
ATOM 4872 C C . GLY A 1 685 ? 24.027 -0.110 52.540 1.00 23.53 701 GLY A C 1
ATOM 4873 O O . GLY A 1 685 ? 23.105 -0.819 52.986 1.00 23.61 701 GLY A O 1
ATOM 4874 N N . PHE A 1 686 ? 24.237 1.145 52.947 1.00 22.35 702 PHE A N 1
ATOM 4875 C CA . PHE A 1 686 ? 23.410 1.714 54.005 1.00 21.43 702 PHE A CA 1
ATOM 4876 C C . PHE A 1 686 ? 23.627 3.196 54.245 1.00 21.38 702 PHE A C 1
ATOM 4877 O O . PHE A 1 686 ? 24.613 3.769 53.801 1.00 23.03 702 PHE A O 1
ATOM 4885 N N . PHE A 1 687 ? 22.699 3.805 54.970 1.00 20.88 703 PHE A N 1
ATOM 4886 C CA . PHE A 1 687 ? 22.786 5.214 55.321 1.00 20.07 703 PHE A CA 1
ATOM 4887 C C . PHE A 1 687 ? 22.794 5.277 56.830 1.00 19.37 703 PHE A C 1
ATOM 4888 O O . PHE A 1 687 ? 22.144 4.455 57.479 1.00 19.17 703 PHE A O 1
ATOM 4896 N N . LEU A 1 688 ? 23.545 6.232 57.372 1.00 18.30 704 LEU A N 1
ATOM 4897 C CA . LEU A 1 688 ? 23.591 6.467 58.808 1.00 19.55 704 LEU A CA 1
ATOM 4898 C C . LEU A 1 688 ? 23.004 7.882 58.867 1.00 19.96 704 LEU A C 1
ATOM 4899 O O . LEU A 1 688 ? 23.563 8.793 58.260 1.00 20.43 704 LEU A O 1
ATOM 4904 N N . ARG A 1 689 ? 21.883 8.059 59.563 1.00 25.08 705 ARG A N 1
ATOM 4905 C CA . ARG A 1 689 ? 21.253 9.370 59.613 1.00 26.90 705 ARG A CA 1
ATOM 4906 C C . ARG A 1 689 ? 20.980 9.869 61.010 1.00 26.38 705 ARG A C 1
ATOM 4907 O O . ARG A 1 689 ? 20.544 9.120 61.875 1.00 26.73 705 ARG A O 1
ATOM 4915 N N . PRO A 1 690 ? 21.216 11.160 61.243 1.00 20.76 706 PRO A N 1
ATOM 4916 C CA . PRO A 1 690 ? 20.978 11.769 62.558 1.00 19.90 706 PRO A CA 1
ATOM 4917 C C . PRO A 1 690 ? 19.483 11.817 62.841 1.00 20.81 706 PRO A C 1
ATOM 4918 O O . PRO A 1 690 ? 18.704 12.275 62.003 1.00 20.83 706 PRO A O 1
ATOM 4922 N N . TYR A 1 691 ? 19.079 11.331 64.011 1.00 20.10 707 TYR A N 1
ATOM 4923 C CA . TYR A 1 691 ? 17.673 11.338 64.394 1.00 18.85 707 TYR A CA 1
ATOM 4924 C C . TYR A 1 691 ? 17.533 11.948 65.815 1.00 19.59 707 TYR A C 1
ATOM 4925 O O . TYR A 1 691 ? 17.699 11.256 66.809 1.00 17.54 707 TYR A O 1
ATOM 4934 N N . ASN A 1 692 ? 17.218 13.251 65.878 1.00 21.60 708 ASN A N 1
ATOM 4935 C CA . ASN A 1 692 ? 17.091 14.032 67.132 1.00 21.64 708 ASN A CA 1
ATOM 4936 C C . ASN A 1 692 ? 18.450 14.104 67.851 1.00 23.27 708 ASN A C 1
ATOM 4937 O O . ASN A 1 692 ? 18.523 14.290 69.064 1.00 23.47 708 ASN A O 1
ATOM 4942 N N . PHE A 1 693 ? 19.516 13.930 67.077 1.00 24.21 709 PHE A N 1
ATOM 4943 C CA . PHE A 1 693 ? 20.891 13.979 67.574 1.00 24.38 709 PHE A CA 1
ATOM 4944 C C . PHE A 1 693 ? 21.261 15.459 67.726 1.00 23.86 709 PHE A C 1
ATOM 4945 O O . PHE A 1 693 ? 22.092 15.798 68.556 1.00 24.93 709 PHE A O 1
ATOM 4953 N N . PHE A 1 694 ? 20.643 16.318 66.909 1.00 22.41 710 PHE A N 1
ATOM 4954 C CA . PHE A 1 694 ? 20.883 17.763 66.929 1.00 21.59 710 PHE A CA 1
ATOM 4955 C C . PHE A 1 694 ? 19.609 18.404 67.452 1.00 21.05 710 PHE A C 1
ATOM 4956 O O . PHE A 1 694 ? 18.619 17.714 67.695 1.00 20.80 710 PHE A O 1
ATOM 4964 N N . ASP A 1 695 ? 19.620 19.720 67.596 1.00 21.40 711 ASP A N 1
ATOM 4965 C CA . ASP A 1 695 ? 18.434 20.419 68.070 1.00 24.22 711 ASP A CA 1
ATOM 4966 C C . ASP A 1 695 ? 17.667 21.061 66.910 1.00 25.24 711 ASP A C 1
ATOM 4967 O O . ASP A 1 695 ? 16.559 21.549 67.086 1.00 25.20 711 ASP A O 1
ATOM 4972 N N . GLN A 1 696 ? 18.262 21.028 65.720 1.00 26.76 712 GLN A N 1
ATOM 4973 C CA . GLN A 1 696 ? 17.660 21.586 64.503 1.00 28.95 712 GLN A CA 1
ATOM 4974 C C . GLN A 1 696 ? 18.600 21.223 63.370 1.00 29.37 712 GLN A C 1
ATOM 4975 O O . GLN A 1 696 ? 19.595 20.554 63.596 1.00 30.38 712 GLN A O 1
ATOM 4981 N N . GLU A 1 697 ? 18.291 21.652 62.156 1.00 31.06 713 GLU A N 1
ATOM 4982 C CA . GLU A 1 697 ? 19.161 21.385 61.009 1.00 33.46 713 GLU A CA 1
ATOM 4983 C C . GLU A 1 697 ? 20.557 21.922 61.356 1.00 34.02 713 GLU A C 1
ATOM 4984 O O . GLU A 1 697 ? 20.709 23.081 61.742 1.00 32.85 713 GLU A O 1
ATOM 4990 N N . PRO A 1 698 ? 21.589 21.081 61.245 1.00 35.22 714 PRO A N 1
ATOM 4991 C CA . PRO A 1 698 ? 22.930 21.564 61.570 1.00 37.11 714 PRO A CA 1
ATOM 4992 C C . PRO A 1 698 ? 23.415 22.629 60.615 1.00 39.15 714 PRO A C 1
ATOM 4993 O O . PRO A 1 698 ? 22.942 22.724 59.494 1.00 38.89 714 PRO A O 1
ATOM 4997 N N . SER A 1 699 ? 24.354 23.444 61.075 1.00 43.01 715 SER A N 1
ATOM 4998 C CA . SER A 1 699 ? 24.914 24.505 60.245 1.00 47.01 715 SER A CA 1
ATOM 4999 C C . SER A 1 699 ? 25.808 23.914 59.154 1.00 48.77 715 SER A C 1
ATOM 5000 O O . SER A 1 699 ? 26.117 22.720 59.173 1.00 48.81 715 SER A O 1
ATOM 5003 N N . MET A 1 700 ? 26.174 24.732 58.174 1.00 65.79 716 MET A N 1
ATOM 5004 C CA . MET A 1 700 ? 27.049 24.258 57.112 1.00 66.24 716 MET A CA 1
ATOM 5005 C C . MET A 1 700 ? 27.995 25.343 56.644 1.00 65.60 716 MET A C 1
ATOM 5006 O O . MET A 1 700 ? 27.622 26.503 56.519 1.00 63.53 716 MET A O 1
ATOM 5011 N N . ASP A 1 701 ? 29.240 24.940 56.421 1.00 66.35 717 ASP A N 1
ATOM 5012 C CA . ASP A 1 701 ? 30.303 25.836 55.996 1.00 66.81 717 ASP A CA 1
ATOM 5013 C C . ASP A 1 701 ? 30.933 25.325 54.713 1.00 66.84 717 ASP A C 1
ATOM 5014 O O . ASP A 1 701 ? 30.261 24.547 54.012 1.00 68.81 717 ASP A O 1
ATOM 5019 N N . GLN B 1 41 ? 4.118 16.422 16.541 1.00 42.12 57 GLN B N 1
ATOM 5020 C CA . GLN B 1 41 ? 4.193 16.467 18.026 1.00 40.38 57 GLN B CA 1
ATOM 5021 C C . GLN B 1 41 ? 2.805 16.254 18.598 1.00 40.15 57 GLN B C 1
ATOM 5022 O O . GLN B 1 41 ? 2.145 17.213 18.997 1.00 40.95 57 GLN B O 1
ATOM 5028 N N . LEU B 1 42 ? 2.361 14.999 18.645 1.00 37.89 58 LEU B N 1
ATOM 5029 C CA . LEU B 1 42 ? 1.036 14.686 19.158 1.00 34.47 58 LEU B CA 1
ATOM 5030 C C . LEU B 1 42 ? 0.975 14.463 20.678 1.00 33.75 58 LEU B C 1
ATOM 5031 O O . LEU B 1 42 ? -0.109 14.244 21.222 1.00 34.77 58 LEU B O 1
ATOM 5036 N N . PHE B 1 43 ? 2.112 14.523 21.367 1.00 29.84 59 PHE B N 1
ATOM 5037 C CA . PHE B 1 43 ? 2.093 14.347 22.813 1.00 26.63 59 PHE B CA 1
ATOM 5038 C C . PHE B 1 43 ? 2.425 15.670 23.489 1.00 25.51 59 PHE B C 1
ATOM 5039 O O . PHE B 1 43 ? 2.413 15.765 24.699 1.00 25.62 59 PHE B O 1
ATOM 5047 N N . ALA B 1 44 ? 2.715 16.699 22.709 1.00 24.25 60 ALA B N 1
ATOM 5048 C CA . ALA B 1 44 ? 3.083 17.974 23.301 1.00 23.94 60 ALA B CA 1
ATOM 5049 C C . ALA B 1 44 ? 1.908 18.629 24.003 1.00 24.48 60 ALA B C 1
ATOM 5050 O O . ALA B 1 44 ? 0.771 18.545 23.541 1.00 25.54 60 ALA B O 1
ATOM 5052 N N . ASP B 1 45 ? 2.188 19.284 25.124 1.00 24.28 61 ASP B N 1
ATOM 5053 C CA . ASP B 1 45 ? 1.150 19.975 25.872 1.00 25.97 61 ASP B CA 1
ATOM 5054 C C . ASP B 1 45 ? 0.544 21.095 25.009 1.00 26.42 61 ASP B C 1
ATOM 5055 O O . ASP B 1 45 ? 1.216 21.657 24.141 1.00 25.81 61 ASP B O 1
ATOM 5060 N N . LEU B 1 46 ? -0.730 21.404 25.229 1.00 25.51 62 LEU B N 1
ATOM 5061 C CA . LEU B 1 46 ? -1.363 22.464 24.461 1.00 25.94 62 LEU B CA 1
ATOM 5062 C C . LEU B 1 46 ? -0.542 23.740 24.619 1.00 25.93 62 LEU B C 1
ATOM 5063 O O . LEU B 1 46 ? -0.025 24.032 25.686 1.00 26.47 62 LEU B O 1
ATOM 5068 N N . SER B 1 47 ? -0.393 24.489 23.541 1.00 26.57 63 SER B N 1
ATOM 5069 C CA . SER B 1 47 ? 0.373 25.726 23.602 1.00 27.31 63 SER B CA 1
ATOM 5070 C C . SER B 1 47 ? -0.544 26.893 23.970 1.00 28.52 63 SER B C 1
ATOM 5071 O O . SER B 1 47 ? -1.786 26.782 23.928 1.00 28.47 63 SER B O 1
ATOM 5074 N N . ARG B 1 48 ? 0.090 28.009 24.312 1.00 28.97 64 ARG B N 1
ATOM 5075 C CA . ARG B 1 48 ? -0.591 29.232 24.691 1.00 30.31 64 ARG B CA 1
ATOM 5076 C C . ARG B 1 48 ? -1.688 29.567 23.671 1.00 31.76 64 ARG B C 1
ATOM 5077 O O . ARG B 1 48 ? -2.813 29.979 24.030 1.00 31.43 64 ARG B O 1
ATOM 5085 N N . GLU B 1 49 ? -1.376 29.356 22.397 1.00 31.52 65 GLU B N 1
ATOM 5086 C CA . GLU B 1 49 ? -2.331 29.645 21.338 1.00 31.20 65 GLU B CA 1
ATOM 5087 C C . GLU B 1 49 ? -3.509 28.677 21.327 1.00 30.55 65 GLU B C 1
ATOM 5088 O O . GLU B 1 49 ? -4.664 29.102 21.164 1.00 30.07 65 GLU B O 1
ATOM 5094 N N . GLU B 1 50 ? -3.235 27.381 21.487 1.00 29.85 66 GLU B N 1
ATOM 5095 C CA . GLU B 1 50 ? -4.321 26.387 21.462 1.00 28.68 66 GLU B CA 1
ATOM 5096 C C . GLU B 1 50 ? -5.206 26.537 22.704 1.00 28.35 66 GLU B C 1
ATOM 5097 O O . GLU B 1 50 ? -6.432 26.372 22.648 1.00 28.55 66 GLU B O 1
ATOM 5103 N N . LEU B 1 51 ? -4.568 26.861 23.822 1.00 27.93 67 LEU B N 1
ATOM 5104 C CA . LEU B 1 51 ? -5.267 27.087 25.076 1.00 26.78 67 LEU B CA 1
ATOM 5105 C C . LEU B 1 51 ? -6.248 28.255 24.884 1.00 26.97 67 LEU B C 1
ATOM 5106 O O . LEU B 1 51 ? -7.398 28.202 25.325 1.00 27.05 67 LEU B O 1
ATOM 5111 N N . THR B 1 52 ? -5.797 29.316 24.218 1.00 27.35 68 THR B N 1
ATOM 5112 C CA . THR B 1 52 ? -6.670 30.460 23.972 1.00 25.75 68 THR B CA 1
ATOM 5113 C C . THR B 1 52 ? -7.803 30.080 23.020 1.00 26.14 68 THR B C 1
ATOM 5114 O O . THR B 1 52 ? -8.959 30.462 23.236 1.00 25.32 68 THR B O 1
ATOM 5118 N N . THR B 1 53 ? -7.484 29.318 21.970 1.00 26.66 69 THR B N 1
ATOM 5119 C CA . THR B 1 53 ? -8.525 28.920 21.012 1.00 25.16 69 THR B CA 1
ATOM 5120 C C . THR B 1 53 ? -9.637 28.131 21.680 1.00 26.87 69 THR B C 1
ATOM 5121 O O . THR B 1 53 ? -10.821 28.470 21.524 1.00 27.15 69 THR B O 1
ATOM 5125 N N . VAL B 1 54 ? -9.270 27.069 22.403 1.00 25.94 70 VAL B N 1
ATOM 5126 C CA . VAL B 1 54 ? -10.280 26.245 23.066 1.00 25.16 70 VAL B CA 1
ATOM 5127 C C . VAL B 1 54 ? -11.124 27.097 23.991 1.00 25.30 70 VAL B C 1
ATOM 5128 O O . VAL B 1 54 ? -12.341 26.961 24.048 1.00 24.01 70 VAL B O 1
ATOM 5132 N N . MET B 1 55 ? -10.472 27.995 24.707 1.00 26.42 71 MET B N 1
ATOM 5133 C CA . MET B 1 55 ? -11.194 28.849 25.626 1.00 28.36 71 MET B CA 1
ATOM 5134 C C . MET B 1 55 ? -12.220 29.680 24.839 1.00 28.82 71 MET B C 1
ATOM 5135 O O . MET B 1 55 ? -13.406 29.726 25.201 1.00 28.51 71 MET B O 1
ATOM 5140 N N . SER B 1 56 ? -11.783 30.316 23.749 1.00 29.09 72 SER B N 1
ATOM 5141 C CA . SER B 1 56 ? -12.700 31.124 22.934 1.00 28.23 72 SER B CA 1
ATOM 5142 C C . SER B 1 56 ? -13.880 30.297 22.474 1.00 27.63 72 SER B C 1
ATOM 5143 O O . SER B 1 56 ? -15.019 30.740 22.504 1.00 28.23 72 SER B O 1
ATOM 5146 N N . PHE B 1 57 ? -13.588 29.083 22.041 1.00 28.37 73 PHE B N 1
ATOM 5147 C CA . PHE B 1 57 ? -14.604 28.170 21.554 1.00 28.08 73 PHE B CA 1
ATOM 5148 C C . PHE B 1 57 ? -15.571 27.808 22.657 1.00 28.78 73 PHE B C 1
ATOM 5149 O O . PHE B 1 57 ? -16.773 27.662 22.414 1.00 28.57 73 PHE B O 1
ATOM 5157 N N . LEU B 1 58 ? -15.056 27.666 23.871 1.00 29.00 74 LEU B N 1
ATOM 5158 C CA . LEU B 1 58 ? -15.917 27.311 24.981 1.00 30.57 74 LEU B CA 1
ATOM 5159 C C . LEU B 1 58 ? -16.866 28.440 25.371 1.00 32.30 74 LEU B C 1
ATOM 5160 O O . LEU B 1 58 ? -18.048 28.186 25.633 1.00 32.14 74 LEU B O 1
ATOM 5165 N N . THR B 1 59 ? -16.355 29.668 25.370 1.00 32.55 75 THR B N 1
ATOM 5166 C CA . THR B 1 59 ? -17.151 30.842 25.726 1.00 32.51 75 THR B CA 1
ATOM 5167 C C . THR B 1 59 ? -18.263 30.999 24.703 1.00 31.95 75 THR B C 1
ATOM 5168 O O . THR B 1 59 ? -19.418 31.286 25.039 1.00 32.41 75 THR B O 1
ATOM 5172 N N . GLN B 1 60 ? -17.897 30.767 23.449 1.00 35.23 76 GLN B N 1
ATOM 5173 C CA . GLN B 1 60 ? -18.814 30.923 22.319 1.00 36.43 76 GLN B CA 1
ATOM 5174 C C . GLN B 1 60 ? -19.912 29.845 22.345 1.00 36.43 76 GLN B C 1
ATOM 5175 O O . GLN B 1 60 ? -21.097 30.148 22.230 1.00 36.11 76 GLN B O 1
ATOM 5181 N N . GLN B 1 61 ? -19.507 28.590 22.506 1.00 36.95 77 GLN B N 1
ATOM 5182 C CA . GLN B 1 61 ? -20.435 27.461 22.500 1.00 38.19 77 GLN B CA 1
ATOM 5183 C C . GLN B 1 61 ? -21.252 27.166 23.757 1.00 38.69 77 GLN B C 1
ATOM 5184 O O . GLN B 1 61 ? -22.330 26.588 23.677 1.00 37.28 77 GLN B O 1
ATOM 5190 N N . LEU B 1 62 ? -20.746 27.525 24.920 1.00 40.03 78 LEU B N 1
ATOM 5191 C CA . LEU B 1 62 ? -21.504 27.250 26.125 1.00 42.33 78 LEU B CA 1
ATOM 5192 C C . LEU B 1 62 ? -22.660 28.232 26.334 1.00 43.60 78 LEU B C 1
ATOM 5193 O O . LEU B 1 62 ? -22.450 29.427 26.573 1.00 44.09 78 LEU B O 1
ATOM 5198 N N . GLY B 1 63 ? -23.880 27.711 26.222 1.00 43.75 79 GLY B N 1
ATOM 5199 C CA . GLY B 1 63 ? -25.060 28.529 26.411 1.00 43.58 79 GLY B CA 1
ATOM 5200 C C . GLY B 1 63 ? -25.088 29.108 27.812 1.00 43.86 79 GLY B C 1
ATOM 5201 O O . GLY B 1 63 ? -25.184 30.326 27.968 1.00 44.63 79 GLY B O 1
ATOM 5202 N N . PRO B 1 64 ? -25.008 28.268 28.859 1.00 43.14 80 PRO B N 1
ATOM 5203 C CA . PRO B 1 64 ? -25.029 28.792 30.227 1.00 43.40 80 PRO B CA 1
ATOM 5204 C C . PRO B 1 64 ? -23.916 29.803 30.487 1.00 44.32 80 PRO B C 1
ATOM 5205 O O . PRO B 1 64 ? -22.745 29.552 30.191 1.00 44.66 80 PRO B O 1
ATOM 5209 N N . ASP B 1 65 ? -24.296 30.951 31.040 1.00 44.44 81 ASP B N 1
ATOM 5210 C CA . ASP B 1 65 ? -23.353 32.018 31.348 1.00 43.51 81 ASP B CA 1
ATOM 5211 C C . ASP B 1 65 ? -22.066 31.512 31.986 1.00 42.81 81 ASP B C 1
ATOM 5212 O O . ASP B 1 65 ? -22.098 30.668 32.882 1.00 42.52 81 ASP B O 1
ATOM 5217 N N . LEU B 1 66 ? -20.928 32.009 31.514 1.00 40.24 82 LEU B N 1
ATOM 5218 C CA . LEU B 1 66 ? -19.665 31.614 32.117 1.00 37.92 82 LEU B CA 1
ATOM 5219 C C . LEU B 1 66 ? -19.045 32.772 32.858 1.00 36.78 82 LEU B C 1
ATOM 5220 O O . LEU B 1 66 ? -19.248 33.935 32.522 1.00 38.29 82 LEU B O 1
ATOM 5225 N N . VAL B 1 67 ? -18.273 32.430 33.874 1.00 34.62 83 VAL B N 1
ATOM 5226 C CA . VAL B 1 67 ? -17.592 33.404 34.705 1.00 31.22 83 VAL B CA 1
ATOM 5227 C C . VAL B 1 67 ? -16.150 33.003 34.760 1.00 29.31 83 VAL B C 1
ATOM 5228 O O . VAL B 1 67 ? -15.838 31.828 34.709 1.00 28.81 83 VAL B O 1
ATOM 5232 N N . ASP B 1 68 ? -15.264 33.981 34.836 1.00 29.00 84 ASP B N 1
ATOM 5233 C CA . ASP B 1 68 ? -13.840 33.700 34.953 1.00 28.64 84 ASP B CA 1
ATOM 5234 C C . ASP B 1 68 ? -13.707 32.880 36.240 1.00 27.85 84 ASP B C 1
ATOM 5235 O O . ASP B 1 68 ? -14.147 33.315 37.295 1.00 27.16 84 ASP B O 1
ATOM 5240 N N . ALA B 1 69 ? -13.109 31.697 36.156 1.00 28.94 85 ALA B N 1
ATOM 5241 C CA . ALA B 1 69 ? -12.951 30.830 37.325 1.00 28.81 85 ALA B CA 1
ATOM 5242 C C . ALA B 1 69 ? -12.150 31.487 38.444 1.00 29.26 85 ALA B C 1
ATOM 5243 O O . ALA B 1 69 ? -12.299 31.129 39.614 1.00 30.28 85 ALA B O 1
ATOM 5245 N N . ALA B 1 70 ? -11.299 32.444 38.097 1.00 28.93 86 ALA B N 1
ATOM 5246 C CA . ALA B 1 70 ? -10.498 33.126 39.111 1.00 29.10 86 ALA B CA 1
ATOM 5247 C C . ALA B 1 70 ? -11.394 33.952 40.032 1.00 30.07 86 ALA B C 1
ATOM 5248 O O . ALA B 1 70 ? -10.972 34.379 41.108 1.00 30.20 86 ALA B O 1
ATOM 5250 N N . GLN B 1 71 ? -12.642 34.149 39.615 1.00 30.73 87 GLN B N 1
ATOM 5251 C CA . GLN B 1 71 ? -13.597 34.956 40.362 1.00 31.45 87 GLN B CA 1
ATOM 5252 C C . GLN B 1 71 ? -14.940 34.278 40.584 1.00 29.78 87 GLN B C 1
ATOM 5253 O O . GLN B 1 71 ? -15.857 34.899 41.102 1.00 29.69 87 GLN B O 1
ATOM 5259 N N . ALA B 1 72 ? -15.057 33.014 40.195 1.00 27.97 88 ALA B N 1
ATOM 5260 C CA . ALA B 1 72 ? -16.322 32.305 40.319 1.00 27.33 88 ALA B CA 1
ATOM 5261 C C . ALA B 1 72 ? -16.749 31.976 41.736 1.00 27.36 88 ALA B C 1
ATOM 5262 O O . ALA B 1 72 ? -15.926 31.859 42.640 1.00 28.57 88 ALA B O 1
ATOM 5264 N N . ARG B 1 73 ? -18.060 31.877 41.919 1.00 21.91 89 ARG B N 1
ATOM 5265 C CA . ARG B 1 73 ? -18.637 31.545 43.206 1.00 22.76 89 ARG B CA 1
ATOM 5266 C C . ARG B 1 73 ? -19.274 30.176 43.018 1.00 22.44 89 ARG B C 1
ATOM 5267 O O . ARG B 1 73 ? -19.601 29.788 41.895 1.00 21.81 89 ARG B O 1
ATOM 5275 N N . PRO B 1 74 ? -19.466 29.427 44.110 1.00 22.09 90 PRO B N 1
ATOM 5276 C CA . PRO B 1 74 ? -20.063 28.093 43.995 1.00 22.14 90 PRO B CA 1
ATOM 5277 C C . PRO B 1 74 ? -21.200 27.982 42.987 1.00 22.93 90 PRO B C 1
ATOM 5278 O O . PRO B 1 74 ? -21.217 27.054 42.183 1.00 23.19 90 PRO B O 1
ATOM 5282 N N . SER B 1 75 ? -22.133 28.932 43.020 1.00 23.79 91 SER B N 1
ATOM 5283 C CA . SER B 1 75 ? -23.292 28.913 42.124 1.00 24.18 91 SER B CA 1
ATOM 5284 C C . SER B 1 75 ? -23.049 29.343 40.669 1.00 24.15 91 SER B C 1
ATOM 5285 O O . SER B 1 75 ? -23.952 29.234 39.844 1.00 24.52 91 SER B O 1
ATOM 5288 N N . ASP B 1 76 ? -21.852 29.832 40.353 1.00 24.18 92 ASP B N 1
ATOM 5289 C CA . ASP B 1 76 ? -21.539 30.252 38.982 1.00 24.40 92 ASP B CA 1
ATOM 5290 C C . ASP B 1 76 ? -21.126 29.076 38.101 1.00 23.89 92 ASP B C 1
ATOM 5291 O O . ASP B 1 76 ? -20.852 27.987 38.600 1.00 25.67 92 ASP B O 1
ATOM 5296 N N . ASN B 1 77 ? -21.091 29.303 36.792 1.00 22.95 93 ASN B N 1
ATOM 5297 C CA . ASN B 1 77 ? -20.645 28.288 35.845 1.00 22.67 93 ASN B CA 1
ATOM 5298 C C . ASN B 1 77 ? -19.276 28.785 35.404 1.00 22.49 93 ASN B C 1
ATOM 5299 O O . ASN B 1 77 ? -19.136 29.950 35.036 1.00 23.73 93 ASN B O 1
ATOM 5304 N N . CYS B 1 78 ? -18.267 27.926 35.425 1.00 21.07 94 CYS B N 1
ATOM 5305 C CA . CYS B 1 78 ? -16.937 28.360 35.000 1.00 20.17 94 CYS B CA 1
ATOM 5306 C C . CYS B 1 78 ? -16.108 27.215 34.426 1.00 19.89 94 CYS B C 1
ATOM 5307 O O . CYS B 1 78 ? -16.351 26.048 34.726 1.00 20.45 94 CYS B O 1
ATOM 5310 N N . VAL B 1 79 ? -15.126 27.557 33.599 1.00 18.86 95 VAL B N 1
ATOM 5311 C CA . VAL B 1 79 ? -14.251 26.551 33.021 1.00 18.88 95 VAL B CA 1
ATOM 5312 C C . VAL B 1 79 ? -13.107 26.407 34.020 1.00 18.71 95 VAL B C 1
ATOM 5313 O O . VAL B 1 79 ? -12.308 27.327 34.204 1.00 17.16 95 VAL B O 1
ATOM 5317 N N . PHE B 1 80 ? -13.042 25.264 34.690 1.00 21.03 96 PHE B N 1
ATOM 5318 C CA . PHE B 1 80 ? -11.997 25.035 35.676 1.00 20.83 96 PHE B CA 1
ATOM 5319 C C . PHE B 1 80 ? -10.620 24.837 35.069 1.00 22.03 96 PHE B C 1
ATOM 5320 O O . PHE B 1 80 ? -9.628 25.278 35.645 1.00 24.31 96 PHE B O 1
ATOM 5328 N N . SER B 1 81 ? -10.542 24.206 33.902 1.00 24.60 97 SER B N 1
ATOM 5329 C CA . SER B 1 81 ? -9.228 23.949 33.318 1.00 24.50 97 SER B CA 1
ATOM 5330 C C . SER B 1 81 ? -9.320 23.346 31.946 1.00 23.55 97 SER B C 1
ATOM 5331 O O . SER B 1 81 ? -10.312 22.720 31.593 1.00 23.24 97 SER B O 1
ATOM 5334 N N . VAL B 1 82 ? -8.278 23.555 31.161 1.00 23.61 98 VAL B N 1
ATOM 5335 C CA . VAL B 1 82 ? -8.224 22.946 29.855 1.00 24.92 98 VAL B CA 1
ATOM 5336 C C . VAL B 1 82 ? -6.781 22.580 29.593 1.00 24.51 98 VAL B C 1
ATOM 5337 O O . VAL B 1 82 ? -5.859 23.345 29.891 1.00 25.06 98 VAL B O 1
ATOM 5341 N N . GLU B 1 83 ? -6.595 21.371 29.079 1.00 23.59 99 GLU B N 1
ATOM 5342 C CA . GLU B 1 83 ? -5.265 20.872 28.764 1.00 22.92 99 GLU B CA 1
ATOM 5343 C C . GLU B 1 83 ? -5.407 19.786 27.732 1.00 21.81 99 GLU B C 1
ATOM 5344 O O . GLU B 1 83 ? -6.515 19.387 27.365 1.00 21.43 99 GLU B O 1
ATOM 5350 N N . LEU B 1 84 ? -4.269 19.306 27.270 1.00 21.12 100 LEU B N 1
ATOM 5351 C CA . LEU B 1 84 ? -4.234 18.262 26.272 1.00 20.08 100 LEU B CA 1
ATOM 5352 C C . LEU B 1 84 ? -5.021 17.029 26.655 1.00 21.35 100 LEU B C 1
ATOM 5353 O O . LEU B 1 84 ? -5.024 16.606 27.803 1.00 21.77 100 LEU B O 1
ATOM 5358 N N . GLN B 1 85 ? -5.696 16.446 25.679 1.00 22.16 101 GLN B N 1
ATOM 5359 C CA . GLN B 1 85 ? -6.397 15.203 25.901 1.00 22.45 101 GLN B CA 1
ATOM 5360 C C . GLN B 1 85 ? -5.432 14.249 25.209 1.00 22.71 101 GLN B C 1
ATOM 5361 O O . GLN B 1 85 ? -5.160 14.436 24.038 1.00 23.56 101 GLN B O 1
ATOM 5367 N N . LEU B 1 86 ? -4.855 13.284 25.927 1.00 23.68 102 LEU B N 1
ATOM 5368 C CA . LEU B 1 86 ? -3.931 12.336 25.28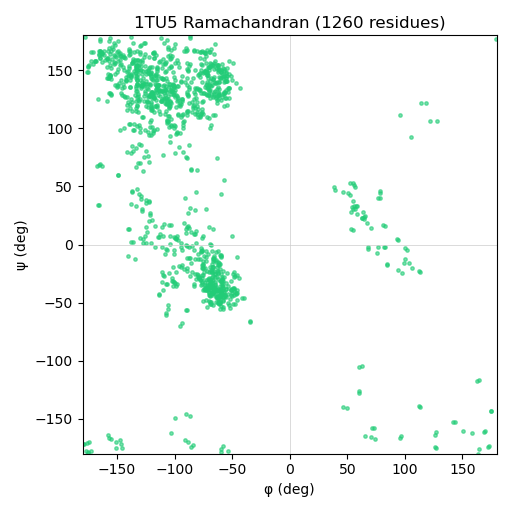1 1.00 23.43 102 LEU B CA 1
ATOM 5369 C C . LEU B 1 86 ? -4.707 11.577 24.205 1.00 22.46 102 LEU B C 1
ATOM 5370 O O . LEU B 1 86 ? -5.863 11.219 24.417 1.00 23.36 102 LEU B O 1
ATOM 5375 N N . PRO B 1 87 ? -4.087 11.326 23.045 1.00 21.96 103 PRO B N 1
ATOM 5376 C CA . PRO B 1 87 ? -4.757 10.600 21.951 1.00 22.11 103 PRO B CA 1
ATOM 5377 C C . PRO B 1 87 ? -4.853 9.083 22.173 1.00 22.86 103 PRO B C 1
ATOM 5378 O O . PRO B 1 87 ? -4.191 8.526 23.065 1.00 22.40 103 PRO B O 1
ATOM 5382 N N . PRO B 1 88 ? -5.687 8.393 21.366 1.00 22.56 104 PRO B N 1
ATOM 5383 C CA . PRO B 1 88 ? -5.795 6.938 21.527 1.00 21.80 104 PRO B CA 1
ATOM 5384 C C . PRO B 1 88 ? -4.432 6.388 21.107 1.00 20.91 104 PRO B C 1
ATOM 5385 O O . PRO B 1 88 ? -3.819 6.904 20.194 1.00 19.70 104 PRO B O 1
ATOM 5389 N N . LYS B 1 89 ? -3.957 5.359 21.798 1.00 23.39 105 LYS B N 1
ATOM 5390 C CA . LYS B 1 89 ? -2.655 4.740 21.516 1.00 22.29 105 LYS B CA 1
ATOM 5391 C C . LYS B 1 89 ? -2.533 4.137 20.090 1.00 22.05 105 LYS B C 1
ATOM 5392 O O . LYS B 1 89 ? -1.533 4.347 19.387 1.00 23.32 105 LYS B O 1
ATOM 5398 N N . ALA B 1 90 ? -3.547 3.401 19.651 1.00 21.03 106 ALA B N 1
ATOM 5399 C CA . ALA B 1 90 ? -3.505 2.797 18.317 1.00 21.47 106 ALA B CA 1
ATOM 5400 C C . ALA B 1 90 ? -3.323 3.865 17.223 1.00 22.29 106 ALA B C 1
ATOM 5401 O O . ALA B 1 90 ? -2.486 3.720 16.331 1.00 23.73 106 ALA B O 1
ATOM 5403 N N . ALA B 1 91 ? -4.104 4.938 17.290 1.00 21.91 107 ALA B N 1
ATOM 5404 C CA . ALA B 1 91 ? -3.996 6.000 16.294 1.00 22.68 107 ALA B CA 1
ATOM 5405 C C . ALA B 1 91 ? -2.644 6.683 16.390 1.00 24.32 107 ALA B C 1
ATOM 5406 O O . ALA B 1 91 ? -2.051 7.055 15.365 1.00 24.68 107 ALA B O 1
ATOM 5408 N N . ALA B 1 92 ? -2.164 6.880 17.616 1.00 23.49 108 ALA B N 1
ATOM 5409 C CA . ALA B 1 92 ? -0.882 7.529 17.783 1.00 24.01 108 ALA B CA 1
ATOM 5410 C C . ALA B 1 92 ? 0.246 6.656 17.216 1.00 24.26 108 ALA B C 1
ATOM 5411 O O . ALA B 1 92 ? 1.193 7.190 16.613 1.00 23.96 108 ALA B O 1
ATOM 5413 N N . LEU B 1 93 ? 0.147 5.329 17.390 1.00 23.09 109 LEU B N 1
ATOM 5414 C CA . LEU B 1 93 ? 1.190 4.432 16.882 1.00 23.16 109 LEU B CA 1
ATOM 5415 C C . LEU B 1 93 ? 1.114 4.315 15.354 1.00 23.38 109 LEU B C 1
ATOM 5416 O O . LEU B 1 93 ? 2.155 4.216 14.669 1.00 23.35 109 LEU B O 1
ATOM 5421 N N . ALA B 1 94 ? -0.111 4.315 14.826 1.00 21.77 110 ALA B N 1
ATOM 5422 C CA . ALA B 1 94 ? -0.308 4.237 13.388 1.00 21.96 110 ALA B CA 1
ATOM 5423 C C . ALA B 1 94 ? 0.415 5.438 12.787 1.00 22.18 110 ALA B C 1
ATOM 5424 O O . ALA B 1 94 ? 1.055 5.336 11.741 1.00 22.85 110 ALA B O 1
ATOM 5426 N N . HIS B 1 95 ? 0.323 6.576 13.462 1.00 22.46 111 HIS B N 1
ATOM 5427 C CA . HIS B 1 95 ? 0.989 7.793 12.997 1.00 23.88 111 HIS B CA 1
ATOM 5428 C C . HIS B 1 95 ? 2.511 7.744 13.163 1.00 24.41 111 HIS B C 1
ATOM 5429 O O . HIS B 1 95 ? 3.252 7.971 12.210 1.00 25.03 111 HIS B O 1
ATOM 5436 N N . LEU B 1 96 ? 2.965 7.455 14.379 1.00 24.00 112 LEU B N 1
ATOM 5437 C CA . LEU B 1 96 ? 4.386 7.370 14.678 1.00 25.02 112 LEU B CA 1
ATOM 5438 C C . LEU B 1 96 ? 5.145 6.262 13.932 1.00 26.37 112 LEU B C 1
ATOM 5439 O O . LEU B 1 96 ? 6.275 6.472 13.483 1.00 26.20 112 LEU B O 1
ATOM 5444 N N . ASP B 1 97 ? 4.516 5.095 13.803 1.00 27.08 113 ASP B N 1
ATOM 5445 C CA . ASP B 1 97 ? 5.143 3.945 13.168 1.00 29.30 113 ASP B CA 1
ATOM 5446 C C . ASP B 1 97 ? 4.824 3.654 11.700 1.00 30.53 113 ASP B C 1
ATOM 5447 O O . ASP B 1 97 ? 5.683 3.171 10.966 1.00 32.22 113 ASP B O 1
ATOM 5452 N N . ARG B 1 98 ? 3.599 3.941 11.280 1.00 37.15 114 ARG B N 1
ATOM 5453 C CA . ARG B 1 98 ? 3.184 3.638 9.915 1.00 37.97 114 ARG B CA 1
ATOM 5454 C C . ARG B 1 98 ? 2.897 4.873 9.062 1.00 36.93 114 ARG B C 1
ATOM 5455 O O . ARG B 1 98 ? 2.441 4.762 7.925 1.00 36.48 114 ARG B O 1
ATOM 5463 N N . GLY B 1 99 ? 3.177 6.045 9.616 1.00 32.20 115 GLY B N 1
ATOM 5464 C CA . GLY B 1 99 ? 2.948 7.278 8.899 1.00 30.80 115 GLY B CA 1
ATOM 5465 C C . GLY B 1 99 ? 1.513 7.578 8.545 1.00 30.98 115 GLY B C 1
ATOM 5466 O O . GLY B 1 99 ? 1.253 8.248 7.540 1.00 30.84 115 GLY B O 1
ATOM 5467 N N . SER B 1 100 ? 0.571 7.081 9.342 1.00 30.35 116 SER B N 1
ATOM 5468 C CA . SER B 1 100 ? -0.830 7.363 9.074 1.00 29.95 116 SER B CA 1
ATOM 5469 C C . SER B 1 100 ? -0.960 8.809 9.488 1.00 30.19 116 SER B C 1
ATOM 5470 O O . SER B 1 100 ? -0.074 9.344 10.166 1.00 30.26 116 SER B O 1
ATOM 5473 N N . PRO B 1 101 ? -2.050 9.480 9.092 1.00 29.89 117 PRO B N 1
ATOM 5474 C CA . PRO B 1 101 ? -2.137 10.879 9.513 1.00 30.09 117 PRO B CA 1
ATOM 5475 C C . PRO B 1 101 ? -2.296 10.962 11.038 1.00 30.53 117 PRO B C 1
ATOM 5476 O O . PRO B 1 101 ? -2.768 10.016 11.667 1.00 30.20 117 PRO B O 1
ATOM 5480 N N . PRO B 1 102 ? -1.887 12.085 11.658 1.00 30.76 118 PRO B N 1
ATOM 5481 C CA . PRO B 1 102 ? -2.019 12.214 13.113 1.00 30.67 118 PRO B CA 1
ATOM 5482 C C . PRO B 1 102 ? -3.457 12.167 13.622 1.00 31.08 118 PRO B C 1
ATOM 5483 O O . PRO B 1 102 ? -4.404 12.510 12.907 1.00 29.50 118 PRO B O 1
ATOM 5487 N N . PRO B 1 103 ? -3.641 11.721 14.874 1.00 31.49 119 PRO B N 1
ATOM 5488 C CA . PRO B 1 103 ? -4.983 11.644 15.461 1.00 30.89 119 PRO B CA 1
ATOM 5489 C C . PRO B 1 103 ? -5.458 13.064 15.696 1.00 29.36 119 PRO B C 1
ATOM 5490 O O . PRO B 1 103 ? -4.640 13.969 15.889 1.00 29.87 119 PRO B O 1
ATOM 5494 N N . ALA B 1 104 ? -6.766 13.271 15.679 1.00 27.86 120 ALA B N 1
ATOM 5495 C CA . ALA B 1 104 ? -7.291 14.602 15.955 1.00 27.15 120 ALA B CA 1
ATOM 5496 C C . ALA B 1 104 ? -6.681 15.072 17.281 1.00 26.88 120 ALA B C 1
ATOM 5497 O O . ALA B 1 104 ? -6.750 14.362 18.287 1.00 26.54 120 ALA B O 1
ATOM 5499 N N . ARG B 1 105 ? -6.066 16.252 17.269 1.00 26.37 121 ARG B N 1
ATOM 5500 C CA . ARG B 1 105 ? -5.461 16.817 18.457 1.00 26.12 121 ARG B CA 1
ATOM 5501 C C . ARG B 1 105 ? -6.597 17.443 19.247 1.00 27.57 121 ARG B C 1
ATOM 5502 O O . ARG B 1 105 ? -7.264 18.361 18.755 1.00 28.01 121 ARG B O 1
ATOM 5510 N N . GLU B 1 106 ? -6.815 16.955 20.469 1.00 27.71 122 GLU B N 1
ATOM 5511 C CA . GLU B 1 106 ? -7.910 17.443 21.309 1.00 26.85 122 GLU B CA 1
ATOM 5512 C C . GLU B 1 106 ? -7.524 17.934 22.704 1.00 26.26 122 GLU B C 1
ATOM 5513 O O . GLU B 1 106 ? -6.464 17.643 23.220 1.00 26.36 122 GLU B O 1
ATOM 5519 N N . ALA B 1 107 ? -8.433 18.675 23.320 1.00 26.55 123 ALA B N 1
ATOM 5520 C CA . ALA B 1 107 ? -8.238 19.199 24.660 1.00 24.45 123 ALA B CA 1
ATOM 5521 C C . ALA B 1 107 ? -9.357 18.664 25.527 1.00 24.62 123 ALA B C 1
ATOM 5522 O O . ALA B 1 107 ? -10.444 18.348 25.023 1.00 24.06 123 ALA B O 1
ATOM 5524 N N . LEU B 1 108 ? -9.095 18.541 26.823 1.00 23.74 124 LEU B N 1
ATOM 5525 C CA . LEU B 1 108 ? -10.127 18.097 27.739 1.00 23.93 124 LEU B CA 1
ATOM 5526 C C . LEU B 1 108 ? -10.413 19.304 28.606 1.00 24.97 124 LEU B C 1
ATOM 5527 O O . LEU B 1 108 ? -9.476 19.898 29.168 1.00 26.96 124 LEU B O 1
ATOM 5532 N N . ALA B 1 109 ? -11.684 19.688 28.707 1.00 23.86 125 ALA B N 1
ATOM 5533 C CA . ALA B 1 109 ? -12.070 20.822 29.557 1.00 21.25 125 ALA B CA 1
ATOM 5534 C C . ALA B 1 109 ? -12.974 20.344 30.695 1.00 20.74 125 ALA B C 1
ATOM 5535 O O . ALA B 1 109 ? -13.912 19.546 30.500 1.00 19.45 125 ALA B O 1
ATOM 5537 N N . ILE B 1 110 ? -12.662 20.803 31.898 1.00 20.66 126 ILE B N 1
ATOM 5538 C CA . ILE B 1 110 ? -13.446 20.459 33.078 1.00 20.30 126 ILE B CA 1
ATOM 5539 C C . ILE B 1 110 ? -14.241 21.714 33.386 1.00 21.12 126 ILE B C 1
ATOM 5540 O O . ILE B 1 110 ? -13.667 22.787 33.656 1.00 21.13 126 ILE B O 1
ATOM 5545 N N . VAL B 1 111 ? -15.559 21.587 33.326 1.00 21.82 127 VAL B N 1
ATOM 5546 C CA . VAL B 1 111 ? -16.459 22.714 33.579 1.00 20.76 127 VAL B CA 1
ATOM 5547 C C . VAL B 1 111 ? -17.267 22.500 34.828 1.00 20.15 127 VAL B C 1
ATOM 5548 O O . VAL B 1 111 ? -17.838 21.426 35.028 1.00 19.56 127 VAL B O 1
ATOM 5552 N N . PHE B 1 112 ? -17.310 23.523 35.671 1.00 20.96 128 PHE B N 1
ATOM 5553 C CA . PHE B 1 112 ? -18.087 23.444 36.902 1.00 21.09 128 PHE B CA 1
ATOM 5554 C C . PHE B 1 112 ? -19.462 24.021 36.591 1.00 21.02 128 PHE B C 1
ATOM 5555 O O . PHE B 1 112 ? -19.596 25.224 36.466 1.00 19.78 128 PHE B O 1
ATOM 5563 N N . PHE B 1 113 ? -20.482 23.185 36.464 1.00 21.23 129 PHE B N 1
ATOM 5564 C CA . PHE B 1 113 ? -21.814 23.711 36.202 1.00 22.42 129 PHE B CA 1
ATOM 5565 C C . PHE B 1 113 ? -22.586 23.922 37.525 1.00 24.62 129 PHE B C 1
ATOM 5566 O O . PHE B 1 113 ? -23.423 23.092 37.907 1.00 25.54 129 PHE B O 1
ATOM 5574 N N . GLY B 1 114 ? -22.299 25.029 38.219 1.00 25.03 130 GLY B N 1
ATOM 5575 C CA . GLY B 1 114 ? -22.966 25.318 39.478 1.00 25.78 130 GLY B CA 1
ATOM 5576 C C . GLY B 1 114 ? -24.267 26.110 39.390 1.00 27.05 130 GLY B C 1
ATOM 5577 O O . GLY B 1 114 ? -25.070 26.087 40.319 1.00 27.89 130 GLY B O 1
ATOM 5578 N N . GLY B 1 115 ? -24.489 26.819 38.290 1.00 26.83 131 GLY B N 1
ATOM 5579 C CA . GLY B 1 115 ? -25.715 27.587 38.174 1.00 27.76 131 GLY B CA 1
ATOM 5580 C C . GLY B 1 115 ? -26.889 26.791 37.646 1.00 28.35 131 GLY B C 1
ATOM 5581 O O . GLY B 1 115 ? -27.409 27.102 36.591 1.00 29.72 131 GLY B O 1
ATOM 5582 N N . GLN B 1 116 ? -27.339 25.777 38.366 1.00 28.59 132 GLN B N 1
ATOM 5583 C CA . GLN B 1 116 ? -28.446 24.978 37.858 1.00 30.30 132 GLN B CA 1
ATOM 5584 C C . GLN B 1 116 ? -29.042 24.118 38.991 1.00 31.25 132 GLN B C 1
ATOM 5585 O O . GLN B 1 116 ? -28.396 23.898 40.015 1.00 31.00 132 GLN B O 1
ATOM 5591 N N . PRO B 1 117 ? -30.286 23.632 38.820 1.00 31.80 133 PRO B N 1
ATOM 5592 C CA . PRO B 1 117 ? -31.009 22.805 39.793 1.00 31.66 133 PRO B CA 1
ATOM 5593 C C . PRO B 1 117 ? -30.197 21.674 40.402 1.00 33.07 133 PRO B C 1
ATOM 5594 O O . PRO B 1 117 ? -30.337 21.354 41.577 1.00 34.12 133 PRO B O 1
ATOM 5598 N N . GLN B 1 118 ? -29.378 21.032 39.579 1.00 33.61 134 GLN B N 1
ATOM 5599 C CA . GLN B 1 118 ? -28.540 19.917 40.032 1.00 32.71 134 GLN B CA 1
ATOM 5600 C C . GLN B 1 118 ? -27.132 20.167 39.483 1.00 31.38 134 GLN B C 1
ATOM 5601 O O . GLN B 1 118 ? -26.748 19.659 38.419 1.00 30.75 134 GLN B O 1
ATOM 5607 N N . PRO B 1 119 ? -26.346 20.986 40.190 1.00 29.74 135 PRO B N 1
ATOM 5608 C CA . PRO B 1 119 ? -24.995 21.253 39.697 1.00 28.58 135 PRO B CA 1
ATOM 5609 C C . PRO B 1 119 ? -24.177 19.987 39.480 1.00 27.57 135 PRO B C 1
ATOM 5610 O O . PRO B 1 119 ? -24.361 18.989 40.166 1.00 26.23 135 PRO B O 1
ATOM 5614 N N . ASN B 1 120 ? -23.292 20.031 38.497 1.00 26.06 136 ASN B N 1
ATOM 5615 C CA . ASN B 1 120 ? -22.420 18.909 38.248 1.00 25.86 136 ASN B CA 1
ATOM 5616 C C . ASN B 1 120 ? -21.109 19.447 37.680 1.00 25.40 136 ASN B C 1
ATOM 5617 O O . ASN B 1 120 ? -20.936 20.651 37.466 1.00 24.65 136 ASN B O 1
ATOM 5622 N N . VAL B 1 121 ? -20.168 18.545 37.503 1.00 24.54 137 VAL B N 1
ATOM 5623 C CA . VAL B 1 121 ? -18.914 18.900 36.905 1.00 24.78 137 VAL B CA 1
ATOM 5624 C C . VAL B 1 121 ? -18.933 18.052 35.653 1.00 25.19 137 VAL B C 1
ATOM 5625 O O . VAL B 1 121 ? -19.334 16.890 35.709 1.00 23.57 137 VAL B O 1
ATOM 5629 N N . THR B 1 122 ? -18.504 18.646 34.542 1.00 26.48 138 THR B N 1
ATOM 5630 C CA . THR B 1 122 ? -18.502 17.978 33.250 1.00 24.19 138 THR B CA 1
ATOM 5631 C C . THR B 1 122 ? -17.160 18.070 32.532 1.00 25.89 138 THR B C 1
ATOM 5632 O O . THR B 1 122 ? -16.512 19.124 32.532 1.00 23.99 138 THR B O 1
ATOM 5636 N N . GLU B 1 123 ? -16.751 16.949 31.943 1.00 26.92 139 GLU B N 1
ATOM 5637 C CA . GLU B 1 123 ? -15.542 16.903 31.142 1.00 25.71 139 GLU B CA 1
ATOM 5638 C C . GLU B 1 123 ? -15.935 16.982 29.672 1.00 24.61 139 GLU B C 1
ATOM 5639 O O . GLU B 1 123 ? -16.750 16.206 29.184 1.00 23.69 139 GLU B O 1
ATOM 5645 N N . LEU B 1 124 ? -15.347 17.919 28.959 1.00 25.75 140 LEU B N 1
ATOM 5646 C CA . LEU B 1 124 ? -15.663 18.082 27.544 1.00 25.65 140 LEU B CA 1
ATOM 5647 C C . LEU B 1 124 ? -14.409 17.920 26.717 1.00 25.89 140 LEU B C 1
ATOM 5648 O O . LEU B 1 124 ? -13.393 18.565 27.006 1.00 26.08 140 LEU B O 1
ATOM 5653 N N . VAL B 1 125 ? -14.475 17.047 25.713 1.00 25.33 141 VAL B N 1
ATOM 5654 C CA . VAL B 1 125 ? -13.360 16.865 24.802 1.00 24.93 141 VAL B CA 1
ATOM 5655 C C . VAL B 1 125 ? -13.648 17.920 23.736 1.00 26.17 141 VAL B C 1
ATOM 5656 O O . VAL B 1 125 ? -14.788 18.045 23.277 1.00 25.80 141 VAL B O 1
ATOM 5660 N N . VAL B 1 126 ? -12.708 18.791 23.367 1.00 20.87 142 VAL B N 1
ATOM 5661 C CA . VAL B 1 126 ? -12.995 19.803 22.311 1.00 19.78 142 VAL B CA 1
ATOM 5662 C C . VAL B 1 126 ? -11.939 19.574 21.239 1.00 19.97 142 VAL B C 1
ATOM 5663 O O . VAL B 1 126 ? -10.775 19.387 21.570 1.00 21.63 142 VAL B O 1
ATOM 5667 N N . GLY B 1 127 ? -12.306 19.614 19.985 1.00 30.08 143 GLY B N 1
ATOM 5668 C CA . GLY B 1 127 ? -11.285 19.404 18.995 1.00 31.38 143 GLY B CA 1
ATOM 5669 C C . GLY B 1 127 ? -11.869 19.531 17.626 1.00 32.34 143 GLY B C 1
ATOM 5670 O O . GLY B 1 127 ? -13.078 19.792 17.472 1.00 32.86 143 GLY B O 1
ATOM 5671 N N . PRO B 1 128 ? -11.044 19.385 16.586 1.00 31.86 144 PRO B N 1
ATOM 5672 C CA . PRO B 1 128 ? -9.631 19.122 16.340 1.00 30.38 144 PRO B CA 1
ATOM 5673 C C . PRO B 1 128 ? -8.936 20.448 16.342 1.00 29.63 144 PRO B C 1
ATOM 5674 O O . PRO B 1 128 ? -9.419 21.391 15.756 1.00 29.95 144 PRO B O 1
ATOM 5678 N N . LEU B 1 129 ? -7.802 20.534 17.009 1.00 30.16 145 LEU B N 1
ATOM 5679 C CA . LEU B 1 129 ? -7.054 21.768 17.035 1.00 28.62 145 LEU B CA 1
ATOM 5680 C C . LEU B 1 129 ? -6.401 21.780 15.681 1.00 28.82 145 LEU B C 1
ATOM 5681 O O . LEU B 1 129 ? -6.165 20.716 15.138 1.00 29.62 145 LEU B O 1
ATOM 5686 N N . PRO B 1 130 ? -6.036 22.942 15.122 1.00 29.63 146 PRO B N 1
ATOM 5687 C CA . PRO B 1 130 ? -6.057 24.361 15.453 1.00 30.79 146 PRO B CA 1
ATOM 5688 C C . PRO B 1 130 ? -7.445 25.038 15.615 1.00 30.52 146 PRO B C 1
ATOM 5689 O O . PRO B 1 130 ? -7.605 25.951 16.433 1.00 32.35 146 PRO B O 1
ATOM 5693 N N . GLN B 1 131 ? -8.442 24.619 14.851 1.00 36.01 147 GLN B N 1
ATOM 5694 C CA . GLN B 1 131 ? -9.761 25.238 14.969 1.00 36.90 147 GLN B CA 1
ATOM 5695 C C . GLN B 1 131 ? -10.856 24.247 15.288 1.00 36.66 147 GLN B C 1
ATOM 5696 O O . GLN B 1 131 ? -11.410 23.599 14.404 1.00 36.38 147 GLN B O 1
ATOM 5702 N N . PRO B 1 132 ? -11.198 24.132 16.572 1.00 36.52 148 PRO B N 1
ATOM 5703 C CA . PRO B 1 132 ? -12.235 23.213 17.048 1.00 35.93 148 PRO B CA 1
ATOM 5704 C C . PRO B 1 132 ? -13.584 23.385 16.351 1.00 36.26 148 PRO B C 1
ATOM 5705 O O . PRO B 1 132 ? -13.930 24.477 15.903 1.00 39.04 148 PRO B O 1
ATOM 5709 N N . SER B 1 133 ? -14.344 22.299 16.275 1.00 34.41 149 SER B N 1
ATOM 5710 C CA . SER B 1 133 ? -15.658 22.314 15.659 1.00 31.40 149 SER B CA 1
ATOM 5711 C C . SER B 1 133 ? -16.620 21.448 16.467 1.00 29.92 149 SER B C 1
ATOM 5712 O O . SER B 1 133 ? -17.812 21.444 16.204 1.00 30.71 149 SER B O 1
ATOM 5715 N N . TYR B 1 134 ? -16.115 20.686 17.427 1.00 28.52 150 TYR B N 1
ATOM 5716 C CA . TYR B 1 134 ? -17.014 19.902 18.268 1.00 27.33 150 TYR B CA 1
ATOM 5717 C C . TYR B 1 134 ? -16.679 20.004 19.750 1.00 27.94 150 TYR B C 1
ATOM 5718 O O . TYR B 1 134 ? -15.557 20.362 20.146 1.00 27.44 150 TYR B O 1
ATOM 5727 N N . MET B 1 135 ? -17.680 19.692 20.562 1.00 27.72 151 MET B N 1
ATOM 5728 C CA . MET B 1 135 ? -17.573 19.760 21.998 1.00 28.74 151 MET B CA 1
ATOM 5729 C C . MET B 1 135 ? -18.291 18.527 22.531 1.00 28.85 151 MET B C 1
ATOM 5730 O O . MET B 1 135 ? -19.502 18.496 22.542 1.00 30.77 151 MET B O 1
ATOM 5735 N N . ARG B 1 136 ? -17.556 17.508 22.960 1.00 30.11 152 ARG B N 1
ATOM 5736 C CA . ARG B 1 136 ? -18.180 16.279 23.449 1.00 31.33 152 ARG B CA 1
ATOM 5737 C C . ARG B 1 136 ? -18.175 16.059 24.968 1.00 30.65 152 ARG B C 1
ATOM 5738 O O . ARG B 1 136 ? -17.118 15.966 25.594 1.00 31.00 152 ARG B O 1
ATOM 5746 N N . ASP B 1 137 ? -19.360 15.937 25.548 1.00 28.77 153 ASP B N 1
ATOM 5747 C CA . ASP B 1 137 ? -19.488 15.681 26.969 1.00 27.58 153 ASP B CA 1
ATOM 5748 C C . ASP B 1 137 ? -19.238 14.194 27.141 1.00 27.45 153 ASP B C 1
ATOM 5749 O O . ASP B 1 137 ? -20.063 13.363 26.749 1.00 26.57 153 ASP B O 1
ATOM 5754 N N . VAL B 1 138 ? -18.100 13.861 27.739 1.00 27.72 154 VAL B N 1
ATOM 5755 C CA . VAL B 1 138 ? -17.712 12.469 27.948 1.00 27.24 154 VAL B CA 1
ATOM 5756 C C . VAL B 1 138 ? -17.754 12.020 29.411 1.00 28.44 154 VAL B C 1
ATOM 5757 O O . VAL B 1 138 ? -17.353 10.895 29.743 1.00 29.73 154 VAL B O 1
ATOM 5761 N N . THR B 1 139 ? -18.271 12.882 30.287 1.00 22.41 155 THR B N 1
ATOM 5762 C CA . THR B 1 139 ? -18.347 12.571 31.711 1.00 22.95 155 THR B CA 1
ATOM 5763 C C . THR B 1 139 ? -18.999 11.231 32.022 1.00 22.33 155 THR B C 1
ATOM 5764 O O . THR B 1 139 ? -18.422 10.392 32.714 1.00 22.43 155 THR B O 1
ATOM 5768 N N . VAL B 1 140 ? -20.212 11.039 31.512 1.00 32.35 156 VAL B N 1
ATOM 5769 C CA . VAL B 1 140 ? -20.966 9.815 31.802 1.00 32.81 156 VAL B CA 1
ATOM 5770 C C . VAL B 1 140 ? -20.291 8.569 31.214 1.00 34.77 156 VAL B C 1
ATOM 5771 O O . VAL B 1 140 ? -20.253 7.519 31.855 1.00 34.58 156 VAL B O 1
ATOM 5775 N N . GLU B 1 141 ? -19.735 8.660 30.011 1.00 35.77 157 GLU B N 1
ATOM 5776 C CA . GLU B 1 141 ? -19.132 7.465 29.459 1.00 37.39 157 GLU B CA 1
ATOM 5777 C C . GLU B 1 141 ? -17.821 7.073 30.124 1.00 38.17 157 GLU B C 1
ATOM 5778 O O . GLU B 1 141 ? -17.349 5.958 29.935 1.00 40.29 157 GLU B O 1
ATOM 5784 N N . ARG B 1 142 ? -17.230 7.971 30.905 1.00 37.92 158 ARG B N 1
ATOM 5785 C CA . ARG B 1 142 ? -15.978 7.659 31.593 1.00 35.93 158 ARG B CA 1
ATOM 5786 C C . ARG B 1 142 ? -16.165 7.319 33.070 1.00 35.81 158 ARG B C 1
ATOM 5787 O O . ARG B 1 142 ? -15.285 6.701 33.675 1.00 36.33 158 ARG B O 1
ATOM 5795 N N . HIS B 1 143 ? -17.292 7.707 33.660 1.00 31.94 159 HIS B N 1
ATOM 5796 C CA . HIS B 1 143 ? -17.506 7.438 35.080 1.00 31.15 159 HIS B CA 1
ATOM 5797 C C . HIS B 1 143 ? -18.827 6.725 35.428 1.00 32.44 159 HIS B C 1
ATOM 5798 O O . HIS B 1 143 ? -19.104 6.486 36.598 1.00 34.22 159 HIS B O 1
ATOM 5805 N N . GLY B 1 144 ? -19.646 6.397 34.429 1.00 35.82 160 GLY B N 1
ATOM 5806 C CA . GLY B 1 144 ? -20.898 5.708 34.696 1.00 35.19 160 GLY B CA 1
ATOM 5807 C C . GLY B 1 144 ? -22.047 6.585 35.114 1.00 36.22 160 GLY B C 1
ATOM 5808 O O . GLY B 1 144 ? -23.167 6.096 35.331 1.00 36.67 160 GLY B O 1
ATOM 5809 N N . GLY B 1 145 ? -21.789 7.884 35.230 1.00 36.10 161 GLY B N 1
ATOM 5810 C CA . GLY B 1 145 ? -22.850 8.790 35.634 1.00 34.08 161 GLY B CA 1
ATOM 5811 C C . GLY B 1 145 ? -22.296 10.173 35.877 1.00 33.69 161 GLY B C 1
ATOM 5812 O O . GLY B 1 145 ? -21.106 10.421 35.639 1.00 32.97 161 GLY B O 1
ATOM 5813 N N . PRO B 1 146 ? -23.129 11.098 36.377 1.00 32.46 162 PRO B N 1
ATOM 5814 C CA . PRO B 1 146 ? -22.667 12.465 36.632 1.00 30.06 162 PRO B CA 1
ATOM 5815 C C . PRO B 1 146 ? -21.633 12.533 37.750 1.00 28.77 162 PRO B C 1
ATOM 5816 O O . PRO B 1 146 ? -21.600 11.666 38.627 1.00 29.06 162 PRO B O 1
ATOM 5820 N N . LEU B 1 147 ? -20.792 13.565 37.702 1.00 26.55 163 LEU B N 1
ATOM 5821 C CA . LEU B 1 147 ? -19.799 13.823 38.735 1.00 25.06 163 LEU B CA 1
ATOM 5822 C C . LEU B 1 147 ? -20.453 14.780 39.730 1.00 23.35 163 LEU B C 1
ATOM 5823 O O . LEU B 1 147 ? -20.742 15.908 39.368 1.00 23.46 163 LEU B O 1
ATOM 5828 N N . PRO B 1 148 ? -20.725 14.336 40.977 1.00 22.82 164 PRO B N 1
ATOM 5829 C CA . PRO B 1 148 ? -21.353 15.237 41.962 1.00 22.83 164 PRO B CA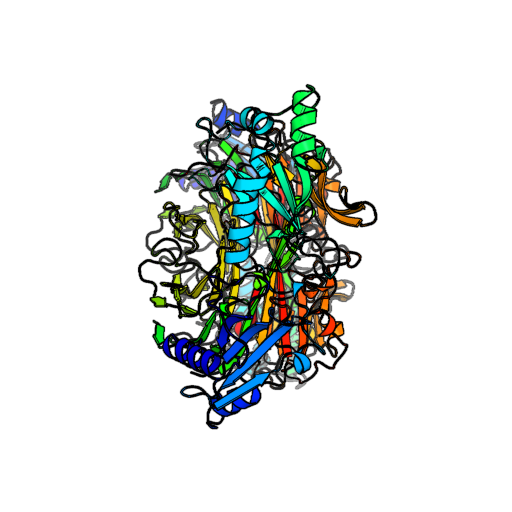 1
ATOM 5830 C C . PRO B 1 148 ? -20.548 16.514 42.190 1.00 23.11 164 PRO B C 1
ATOM 5831 O O . PRO B 1 148 ? -19.314 16.488 42.158 1.00 22.69 164 PRO B O 1
ATOM 5835 N N . TYR B 1 149 ? -21.252 17.621 42.413 1.00 23.07 165 TYR B N 1
ATOM 5836 C CA . TYR B 1 149 ? -20.610 18.924 42.600 1.00 23.28 165 TYR B CA 1
ATOM 5837 C C . TYR B 1 149 ? -19.612 19.032 43.761 1.00 23.35 165 TYR B C 1
ATOM 5838 O O . TYR B 1 149 ? -18.599 19.736 43.654 1.00 22.98 165 TYR B O 1
ATOM 5847 N N . TYR B 1 150 ? -19.889 18.352 44.867 1.00 22.67 166 TYR B N 1
ATOM 5848 C CA . TYR B 1 150 ? -18.994 18.429 46.015 1.00 22.97 166 TYR B CA 1
ATOM 5849 C C . TYR B 1 150 ? -17.645 17.743 45.752 1.00 23.59 166 TYR B C 1
ATOM 5850 O O . TYR B 1 150 ? -16.775 17.706 46.625 1.00 23.63 166 TYR B O 1
ATOM 5859 N N . ARG B 1 151 ? -17.457 17.198 44.552 1.00 24.18 167 ARG B N 1
ATOM 5860 C CA . ARG B 1 151 ? -16.194 16.526 44.257 1.00 23.35 167 ARG B CA 1
ATOM 5861 C C . ARG B 1 151 ? -15.221 17.507 43.638 1.00 23.63 167 ARG B C 1
ATOM 5862 O O . ARG B 1 151 ? -14.002 17.295 43.670 1.00 23.25 167 ARG B O 1
ATOM 5870 N N . ARG B 1 152 ? -15.754 18.594 43.085 1.00 23.40 168 ARG B N 1
ATOM 5871 C CA . ARG B 1 152 ? -14.905 19.573 42.413 1.00 22.42 168 ARG B CA 1
ATOM 5872 C C . ARG B 1 152 ? -13.863 20.096 43.365 1.00 21.85 168 ARG B C 1
ATOM 5873 O O . ARG B 1 152 ? -14.100 20.217 44.554 1.00 21.84 168 ARG B O 1
ATOM 5881 N N . PRO B 1 153 ? -12.670 20.386 42.856 1.00 21.25 169 PRO B N 1
ATOM 5882 C CA . PRO B 1 153 ? -11.710 20.893 43.831 1.00 21.73 169 PRO B CA 1
ATOM 5883 C C . PRO B 1 153 ? -12.038 22.309 44.324 1.00 22.98 169 PRO B C 1
ATOM 5884 O O . PRO B 1 153 ? -12.678 23.095 43.624 1.00 23.21 169 PRO B O 1
ATOM 5888 N N . VAL B 1 154 ? -11.616 22.633 45.542 1.00 23.25 170 VAL B N 1
ATOM 5889 C CA . VAL B 1 154 ? -11.881 23.960 46.061 1.00 23.70 170 VAL B CA 1
ATOM 5890 C C . VAL B 1 154 ? -11.118 24.984 45.223 1.00 24.34 170 VAL B C 1
ATOM 5891 O O . VAL B 1 154 ? -9.905 24.859 44.994 1.00 24.33 170 VAL B O 1
ATOM 5895 N N . LEU B 1 155 ? -11.859 25.981 44.756 1.00 24.86 171 LEU B N 1
ATOM 5896 C CA . LEU B 1 155 ? -11.339 27.065 43.911 1.00 25.46 171 LEU B CA 1
ATOM 5897 C C . LEU B 1 155 ? -10.547 28.057 44.756 1.00 26.18 171 LEU B C 1
ATOM 5898 O O . LEU B 1 155 ? -10.794 28.180 45.958 1.00 27.71 171 LEU B O 1
ATOM 5903 N N . LEU B 1 156 ? -9.600 28.762 44.131 1.00 25.56 172 LEU B N 1
ATOM 5904 C CA . LEU B 1 156 ? -8.813 29.783 44.822 1.00 24.41 172 LEU B CA 1
ATOM 5905 C C . LEU B 1 156 ? -9.745 30.875 45.353 1.00 24.68 172 LEU B C 1
ATOM 5906 O O . LEU B 1 156 ? -9.566 31.365 46.451 1.00 25.48 172 LEU B O 1
ATOM 5911 N N . ARG B 1 157 ? -10.743 31.261 44.572 1.00 25.40 173 ARG B N 1
ATOM 5912 C CA . ARG B 1 157 ? -11.681 32.272 45.032 1.00 25.36 173 ARG B CA 1
ATOM 5913 C C . ARG B 1 157 ? -12.445 31.697 46.220 1.00 23.02 173 ARG B C 1
ATOM 5914 O O . ARG B 1 157 ? -12.891 32.426 47.107 1.00 21.91 173 ARG B O 1
ATOM 5922 N N . GLU B 1 158 ? -12.591 30.377 46.243 1.00 11.14 174 GLU B N 1
ATOM 5923 C CA . GLU B 1 158 ? -13.302 29.740 47.338 1.00 11.15 174 GLU B CA 1
ATOM 5924 C C . GLU B 1 158 ? -12.448 29.883 48.595 1.00 11.76 174 GLU B C 1
ATOM 5925 O O . GLU B 1 158 ? -12.956 30.211 49.668 1.00 12.19 174 GLU B O 1
ATOM 5931 N N . TYR B 1 159 ? -11.144 29.653 48.449 1.00 18.71 175 TYR B N 1
ATOM 5932 C CA . TYR B 1 159 ? -10.214 29.785 49.562 1.00 18.56 175 TYR B CA 1
ATOM 5933 C C . TYR B 1 159 ? -10.190 31.246 50.053 1.00 20.36 175 TYR B C 1
ATOM 5934 O O . TYR B 1 159 ? -10.222 31.514 51.259 1.00 22.92 175 TYR B O 1
ATOM 5943 N N . LEU B 1 160 ? -10.107 32.195 49.126 1.00 20.51 176 LEU B N 1
ATOM 5944 C CA . LEU B 1 160 ? -10.103 33.605 49.485 1.00 20.96 176 LEU B CA 1
ATOM 5945 C C . LEU B 1 160 ? -11.370 33.997 50.245 1.00 22.60 176 LEU B C 1
ATOM 5946 O O . LEU B 1 160 ? -11.301 34.788 51.197 1.00 23.25 176 LEU B O 1
ATOM 5951 N N . ASP B 1 161 ? -12.524 33.458 49.836 1.00 23.11 177 ASP B N 1
ATOM 5952 C CA . ASP B 1 161 ? -13.781 33.747 50.533 1.00 22.50 177 ASP B CA 1
ATOM 5953 C C . ASP B 1 161 ? -13.806 33.048 51.905 1.00 22.42 177 ASP B C 1
ATOM 5954 O O . ASP B 1 161 ? -14.300 33.603 52.879 1.00 22.54 177 ASP B O 1
ATOM 5959 N N . ILE B 1 162 ? -13.271 31.834 52.002 1.00 22.81 178 ILE B N 1
ATOM 5960 C CA . ILE B 1 162 ? -13.254 31.159 53.306 1.00 23.80 178 ILE B CA 1
ATOM 5961 C C . ILE B 1 162 ? -12.405 32.029 54.269 1.00 25.31 178 ILE B C 1
ATOM 5962 O O . ILE B 1 162 ? -12.740 32.184 55.446 1.00 24.61 178 ILE B O 1
ATOM 5967 N N . ASP B 1 163 ? -11.307 32.592 53.756 1.00 25.68 179 ASP B N 1
ATOM 5968 C CA . ASP B 1 163 ? -10.434 33.450 54.553 1.00 26.84 179 ASP B CA 1
ATOM 5969 C C . ASP B 1 163 ? -11.112 34.764 54.968 1.00 28.06 179 ASP B C 1
ATOM 5970 O O . ASP B 1 163 ? -10.949 35.219 56.101 1.00 27.17 179 ASP B O 1
ATOM 5975 N N . GLN B 1 164 ? -11.855 35.392 54.056 1.00 29.52 180 GLN B N 1
ATOM 5976 C CA . GLN B 1 164 ? -12.540 36.633 54.413 1.00 30.57 180 GLN B CA 1
ATOM 5977 C C . GLN B 1 164 ? -13.486 36.329 55.584 1.00 30.24 180 GLN B C 1
ATOM 5978 O O . GLN B 1 164 ? -13.566 37.096 56.547 1.00 29.44 180 GLN B O 1
ATOM 5984 N N . MET B 1 165 ? -14.183 35.198 55.491 1.00 28.85 181 MET B N 1
ATOM 5985 C CA . MET B 1 165 ? -15.106 34.762 56.529 1.00 28.03 181 MET B CA 1
ATOM 5986 C C . MET B 1 165 ? -14.386 34.552 57.862 1.00 27.29 181 MET B C 1
ATOM 5987 O O . MET B 1 165 ? -14.851 34.985 58.906 1.00 28.25 181 MET B O 1
ATOM 5992 N N . ILE B 1 166 ? -13.246 33.881 57.823 1.00 26.94 182 ILE B N 1
ATOM 5993 C CA . ILE B 1 166 ? -12.475 33.624 59.040 1.00 27.49 182 ILE B CA 1
ATOM 5994 C C . ILE B 1 166 ? -11.871 34.886 59.697 1.00 27.89 182 ILE B C 1
ATOM 5995 O O . ILE B 1 166 ? -11.889 35.052 60.924 1.00 28.03 182 ILE B O 1
ATOM 6000 N N . PHE B 1 167 ? -11.345 35.778 58.882 1.00 26.87 183 PHE B N 1
ATOM 6001 C CA . PHE B 1 167 ? -10.723 36.969 59.421 1.00 27.29 183 PHE B CA 1
ATOM 6002 C C . PHE B 1 167 ? -11.662 38.123 59.708 1.00 28.02 183 PHE B C 1
ATOM 6003 O O . PHE B 1 167 ? -11.361 38.971 60.547 1.00 27.71 183 PHE B O 1
ATOM 6011 N N . ASN B 1 168 ? -12.805 38.149 59.033 1.00 28.39 184 ASN B N 1
ATOM 6012 C CA . ASN B 1 168 ? -13.743 39.238 59.220 1.00 28.78 184 ASN B CA 1
ATOM 6013 C C . ASN B 1 168 ? -14.908 38.891 60.107 1.00 28.72 184 ASN B C 1
ATOM 6014 O O . ASN B 1 168 ? -15.347 39.746 60.846 1.00 28.45 184 ASN B O 1
ATOM 6019 N N . ARG B 1 169 ? -15.408 37.655 60.041 1.00 29.16 185 ARG B N 1
ATOM 6020 C CA . ARG B 1 169 ? -16.539 37.264 60.877 1.00 30.54 185 ARG B CA 1
ATOM 6021 C C . ARG B 1 169 ? -16.271 36.266 62.010 1.00 29.83 185 ARG B C 1
ATOM 6022 O O . ARG B 1 169 ? -16.986 36.261 63.005 1.00 31.68 185 ARG B O 1
ATOM 6030 N N . GLU B 1 170 ? -15.253 35.423 61.880 1.00 29.41 186 GLU B N 1
ATOM 6031 C CA . GLU B 1 170 ? -14.982 34.416 62.908 1.00 28.43 186 GLU B CA 1
ATOM 6032 C C . GLU B 1 170 ? -13.978 34.756 64.018 1.00 27.75 186 GLU B C 1
ATOM 6033 O O . GLU B 1 170 ? -14.383 34.884 65.172 1.00 27.99 186 GLU B O 1
ATOM 6039 N N . LEU B 1 171 ? -12.694 34.898 63.687 1.00 25.37 187 LEU B N 1
ATOM 6040 C CA . LEU B 1 171 ? -11.670 35.216 64.693 1.00 25.78 187 LEU B CA 1
ATOM 6041 C C . LEU B 1 171 ? -11.941 36.417 65.638 1.00 27.42 187 LEU B C 1
ATOM 6042 O O . LEU B 1 171 ? -11.584 36.376 66.831 1.00 27.34 187 LEU B O 1
ATOM 6047 N N . PRO B 1 172 ? -12.546 37.506 65.126 1.00 28.24 188 PRO B N 1
ATOM 6048 C CA . PRO B 1 172 ? -12.793 38.620 66.050 1.00 28.51 188 PRO B CA 1
ATOM 6049 C C . PRO B 1 172 ? -13.661 38.214 67.237 1.00 29.90 188 PRO B C 1
ATOM 6050 O O . PRO B 1 172 ? -13.505 38.759 68.316 1.00 30.41 188 PRO B O 1
ATOM 6054 N N . GLN B 1 173 ? -14.527 37.223 67.074 1.00 26.81 189 GLN B N 1
ATOM 6055 C CA . GLN B 1 173 ? -15.352 36.792 68.197 1.00 27.61 189 GLN B CA 1
ATOM 6056 C C . GLN B 1 173 ? -14.499 36.212 69.325 1.00 28.53 189 GLN B C 1
ATOM 6057 O O . GLN B 1 173 ? -14.971 36.042 70.451 1.00 29.37 189 GLN B O 1
ATOM 6063 N N . ALA B 1 174 ? -13.244 35.901 69.018 1.00 30.86 190 ALA B N 1
ATOM 6064 C CA . ALA B 1 174 ? -12.336 35.336 70.007 1.00 30.66 190 ALA B CA 1
ATOM 6065 C C . ALA B 1 174 ? -11.101 36.227 70.136 1.00 30.64 190 ALA B C 1
ATOM 6066 O O . ALA B 1 174 ? -9.980 35.748 70.328 1.00 31.64 190 ALA B O 1
ATOM 6068 N N . ALA B 1 175 ? -11.321 37.534 70.048 1.00 29.08 191 ALA B N 1
ATOM 6069 C CA . ALA B 1 175 ? -10.233 38.498 70.127 1.00 28.71 191 ALA B CA 1
ATOM 6070 C C . ALA B 1 175 ? -9.484 38.427 71.458 1.00 27.00 191 ALA B C 1
ATOM 6071 O O . ALA B 1 175 ? -8.265 38.544 71.500 1.00 26.67 191 ALA B O 1
ATOM 6073 N N . GLY B 1 176 ? -10.235 38.230 72.535 1.00 26.96 192 GLY B N 1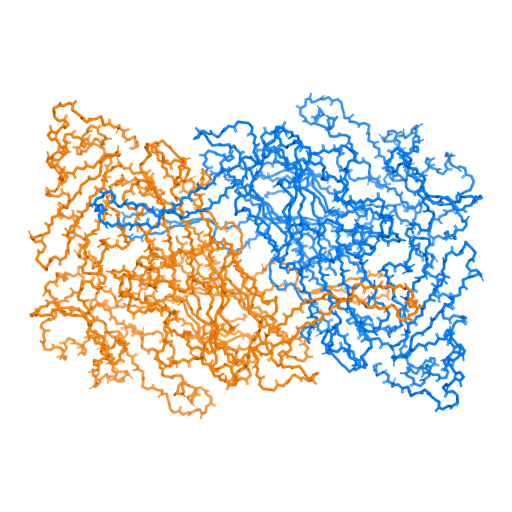
ATOM 6074 C CA . GLY B 1 176 ? -9.662 38.154 73.866 1.00 27.94 192 GLY B CA 1
ATOM 6075 C C . GLY B 1 176 ? -8.688 37.010 74.073 1.00 28.94 192 GLY B C 1
ATOM 6076 O O . GLY B 1 176 ? -7.574 37.219 74.573 1.00 27.49 192 GLY B O 1
ATOM 6077 N N . VAL B 1 177 ? -9.115 35.806 73.702 1.00 28.98 193 VAL B N 1
ATOM 6078 C CA . VAL B 1 177 ? -8.285 34.616 73.821 1.00 31.02 193 VAL B CA 1
ATOM 6079 C C . VAL B 1 177 ? -7.110 34.716 72.841 1.00 29.55 193 VAL B C 1
ATOM 6080 O O . VAL B 1 177 ? -6.004 34.257 73.129 1.00 29.02 193 VAL B O 1
ATOM 6084 N N . LEU B 1 178 ? -7.362 35.355 71.703 1.00 35.22 194 LEU B N 1
ATOM 6085 C CA . LEU B 1 178 ? -6.367 35.519 70.645 1.00 35.73 194 LEU B CA 1
ATOM 6086 C C . LEU B 1 178 ? -5.337 36.606 70.993 1.00 35.99 194 LEU B C 1
ATOM 6087 O O . LEU B 1 178 ? -4.200 36.551 70.516 1.00 35.98 194 LEU B O 1
ATOM 6092 N N . HIS B 1 179 ? -5.717 37.568 71.833 1.00 40.65 195 HIS B N 1
ATOM 6093 C CA . HIS B 1 179 ? -4.738 38.570 72.231 1.00 41.71 195 HIS B CA 1
ATOM 6094 C C . HIS B 1 179 ? -3.835 37.852 73.237 1.00 39.93 195 HIS B C 1
ATOM 6095 O O . HIS B 1 179 ? -2.612 38.015 73.220 1.00 40.01 195 HIS B O 1
ATOM 6102 N N . HIS B 1 180 ? -4.436 37.026 74.091 1.00 36.89 196 HIS B N 1
ATOM 6103 C CA . HIS B 1 180 ? -3.665 36.322 75.111 1.00 35.17 196 HIS B CA 1
ATOM 6104 C C . HIS B 1 180 ? -2.618 35.350 74.559 1.00 34.70 196 HIS B C 1
ATOM 6105 O O . HIS B 1 180 ? -1.483 35.335 75.024 1.00 34.54 196 HIS B O 1
ATOM 6112 N N . CYS B 1 181 ? -2.977 34.552 73.561 1.00 34.20 197 CYS B N 1
ATOM 6113 C CA . CYS B 1 181 ? -2.024 33.596 73.002 1.00 33.69 197 CYS B CA 1
ATOM 6114 C C . CYS B 1 181 ? -1.144 34.141 71.925 1.00 33.51 197 CYS B C 1
ATOM 6115 O O . CYS B 1 181 ? -0.035 33.669 71.740 1.00 34.60 197 CYS B O 1
ATOM 6118 N N . CYS B 1 182 ? -1.632 35.154 71.226 1.00 33.44 198 CYS B N 1
ATOM 6119 C CA . CYS B 1 182 ? -0.927 35.575 70.058 1.00 33.16 198 CYS B CA 1
ATOM 6120 C C . CYS B 1 182 ? -0.777 37.067 69.717 1.00 33.72 198 CYS B C 1
ATOM 6121 O O . CYS B 1 182 ? -0.367 37.393 68.595 1.00 34.75 198 CYS B O 1
ATOM 6124 N N . SER B 1 183 ? -1.085 37.960 70.658 1.00 33.29 199 SER B N 1
ATOM 6125 C CA . SER B 1 183 ? -0.981 39.400 70.402 1.00 32.89 199 SER B CA 1
ATOM 6126 C C . SER B 1 183 ? -1.796 39.752 69.171 1.00 33.03 199 SER B C 1
ATOM 6127 O O . SER B 1 183 ? -1.389 40.587 68.370 1.00 32.50 199 SER B O 1
ATOM 6130 N N . TYR B 1 184 ? -2.940 39.096 69.022 1.00 33.68 200 TYR B N 1
ATOM 6131 C CA . TYR B 1 184 ? -3.832 39.326 67.895 1.00 35.39 200 TYR B CA 1
ATOM 6132 C C . TYR B 1 184 ? -4.185 40.803 67.786 1.00 37.39 200 TYR B C 1
ATOM 6133 O O . TYR B 1 184 ? -4.736 41.382 68.726 1.00 37.69 200 TYR B O 1
ATOM 6142 N N . LYS B 1 185 ? -3.841 41.406 66.641 1.00 40.19 201 LYS B N 1
ATOM 6143 C CA . LYS B 1 185 ? -4.092 42.826 66.369 1.00 42.24 201 LYS B CA 1
ATOM 6144 C C . LYS B 1 185 ? -3.498 43.804 67.394 1.00 44.42 201 LYS B C 1
ATOM 6145 O O . LYS B 1 185 ? -4.042 44.879 67.620 1.00 46.25 201 LYS B O 1
ATOM 6151 N N . GLN B 1 186 ? -2.383 43.394 67.987 1.00 52.05 202 GLN B N 1
ATOM 6152 C CA . GLN B 1 186 ? -1.702 44.185 68.997 1.00 50.93 202 GLN B CA 1
ATOM 6153 C C . GLN B 1 186 ? -0.197 44.143 68.761 1.00 49.72 202 GLN B C 1
ATOM 6154 O O . GLN B 1 186 ? 0.589 44.161 69.708 1.00 49.20 202 GLN B O 1
ATOM 6160 N N . GLY B 1 187 ? 0.201 44.099 67.496 1.00 46.39 203 GLY B N 1
ATOM 6161 C CA . GLY B 1 187 ? 1.621 44.027 67.193 1.00 46.83 203 GLY B CA 1
ATOM 6162 C C . GLY B 1 187 ? 2.147 42.634 66.876 1.00 46.17 203 GLY B C 1
ATOM 6163 O O . GLY B 1 187 ? 3.249 42.484 66.333 1.00 46.03 203 GLY B O 1
ATOM 6164 N N . GLY B 1 188 ? 1.368 41.611 67.220 1.00 45.72 204 GLY B N 1
ATOM 6165 C CA . GLY B 1 188 ? 1.781 40.244 66.946 1.00 44.36 204 GLY B CA 1
ATOM 6166 C C . GLY B 1 188 ? 1.844 39.963 65.456 1.00 44.27 204 GLY B C 1
ATOM 6167 O O . GLY B 1 188 ? 1.296 40.725 64.649 1.00 44.52 204 GLY B O 1
ATOM 6168 N N . GLN B 1 189 ? 2.520 38.876 65.085 1.00 44.19 205 GLN B N 1
ATOM 6169 C CA . GLN B 1 189 ? 2.646 38.510 63.680 1.00 43.33 205 GLN B CA 1
ATOM 6170 C C . GLN B 1 189 ? 1.269 38.301 63.079 1.00 42.76 205 GLN B C 1
ATOM 6171 O O . GLN B 1 189 ? 0.310 38.017 63.806 1.00 42.70 205 GLN B O 1
ATOM 6177 N N . LYS B 1 190 ? 1.171 38.467 61.759 1.00 41.32 206 LYS B N 1
ATOM 6178 C CA . LYS B 1 190 ? -0.092 38.256 61.064 1.00 40.06 206 LYS B CA 1
ATOM 6179 C C . LYS B 1 190 ? -0.375 36.755 61.119 1.00 38.05 206 LYS B C 1
ATOM 6180 O O . LYS B 1 190 ? 0.539 35.933 61.297 1.00 36.38 206 LYS B O 1
ATOM 6186 N N . LEU B 1 191 ? -1.646 36.399 60.991 1.00 35.59 207 LEU B N 1
ATOM 6187 C CA . LEU B 1 191 ? -2.045 34.997 61.020 1.00 32.71 207 LEU B CA 1
ATOM 6188 C C . LEU B 1 191 ? -2.440 34.618 59.618 1.00 32.79 207 LEU B C 1
ATOM 6189 O O . LEU B 1 191 ? -2.783 35.487 58.809 1.00 34.76 207 LEU B O 1
ATOM 6194 N N . LEU B 1 192 ? -2.369 33.332 59.315 1.00 31.28 208 LEU B N 1
ATOM 6195 C CA . LEU B 1 192 ? -2.791 32.864 58.014 1.00 29.63 208 LEU B CA 1
ATOM 6196 C C . LEU B 1 192 ? -3.344 31.455 58.213 1.00 28.16 208 LEU B C 1
ATOM 6197 O O . LEU B 1 192 ? -3.148 30.840 59.269 1.00 25.42 208 LEU B O 1
ATOM 6202 N N . THR B 1 193 ? -4.079 30.969 57.221 1.00 26.73 209 THR B N 1
ATOM 6203 C CA . THR B 1 193 ? -4.699 29.668 57.323 1.00 25.15 209 THR B CA 1
ATOM 6204 C C . THR B 1 193 ? -4.005 28.564 56.551 1.00 24.67 209 THR B C 1
ATOM 6205 O O . THR B 1 193 ? -3.236 28.824 55.640 1.00 25.29 209 THR B O 1
ATOM 6209 N N . MET B 1 194 ? -4.288 27.326 56.942 1.00 25.34 210 MET B N 1
ATOM 6210 C CA . MET B 1 194 ? -3.721 26.136 56.319 1.00 24.68 210 MET B CA 1
ATOM 6211 C C . MET B 1 194 ? -4.830 25.133 56.017 1.00 23.57 210 MET B C 1
ATOM 6212 O O . MET B 1 194 ? -5.589 24.728 56.904 1.00 22.67 210 MET B O 1
ATOM 6217 N N . ASN B 1 195 ? -4.905 24.745 54.753 1.00 14.64 211 ASN B N 1
ATOM 6218 C CA . ASN B 1 195 ? -5.885 23.791 54.256 1.00 13.62 211 ASN B CA 1
ATOM 6219 C C . ASN B 1 195 ? -5.566 22.394 54.794 1.00 14.56 211 ASN B C 1
ATOM 6220 O O . ASN B 1 195 ? -4.480 22.158 55.331 1.00 14.77 211 ASN B O 1
ATOM 6225 N N . SER B 1 196 ? -6.528 21.485 54.662 1.00 18.75 212 SER B N 1
ATOM 6226 C CA . SER B 1 196 ? -6.373 20.090 55.056 1.00 19.32 212 SER B CA 1
ATOM 6227 C C . SER B 1 196 ? -7.409 19.345 54.206 1.00 18.85 212 SER B C 1
ATOM 6228 O O . SER B 1 196 ? -8.305 19.975 53.651 1.00 18.84 212 SER B O 1
ATOM 6231 N N . ALA B 1 197 ? -7.301 18.023 54.094 1.00 18.62 213 ALA B N 1
ATOM 6232 C CA . ALA B 1 197 ? -8.243 17.254 53.266 1.00 17.73 213 ALA B CA 1
ATOM 6233 C C . ALA B 1 197 ? -8.033 15.772 53.545 1.00 18.35 213 ALA B C 1
ATOM 6234 O O . ALA B 1 197 ? -6.956 15.378 53.995 1.00 17.47 213 ALA B O 1
ATOM 6236 N N . PRO B 1 198 ? -9.049 14.930 53.273 1.00 18.61 214 PRO B N 1
ATOM 6237 C CA . PRO B 1 198 ? -10.372 15.260 52.730 1.00 19.06 214 PRO B CA 1
ATOM 6238 C C . PRO B 1 198 ? -11.105 16.254 53.620 1.00 19.81 214 PRO B C 1
ATOM 6239 O O . PRO B 1 198 ? -10.545 16.725 54.605 1.00 18.49 214 PRO B O 1
ATOM 6243 N N . ARG B 1 199 ? -12.369 16.526 53.295 1.00 19.50 215 ARG B N 1
ATOM 6244 C CA . ARG B 1 199 ? -13.171 17.531 53.994 1.00 17.66 215 ARG B CA 1
ATOM 6245 C C . ARG B 1 199 ? -14.525 17.019 54.521 1.00 18.23 215 ARG B C 1
ATOM 6246 O O . ARG B 1 199 ? -15.588 17.314 53.964 1.00 18.31 215 ARG B O 1
ATOM 6254 N N . GLY B 1 200 ? -14.494 16.263 55.605 1.00 18.04 216 GLY B N 1
ATOM 6255 C CA . GLY B 1 200 ? -15.732 15.747 56.156 1.00 17.98 216 GLY B CA 1
ATOM 6256 C C . GLY B 1 200 ? -15.475 14.346 56.648 1.00 18.69 216 GLY B C 1
ATOM 6257 O O . GLY B 1 200 ? -14.340 14.021 56.999 1.00 17.57 216 GLY B O 1
ATOM 6258 N N . VAL B 1 201 ? -16.512 13.514 56.661 1.00 19.70 217 VAL B N 1
ATOM 6259 C CA . VAL B 1 201 ? -16.375 12.132 57.105 1.00 20.10 217 VAL B CA 1
ATOM 6260 C C . VAL B 1 201 ? -17.142 11.153 56.198 1.00 22.72 217 VAL B C 1
ATOM 6261 O O . VAL B 1 201 ? -17.161 9.938 56.446 1.00 24.06 217 VAL B O 1
ATOM 6265 N N . GLN B 1 202 ? -17.766 11.677 55.144 1.00 23.99 218 GLN B N 1
ATOM 6266 C CA . GLN B 1 202 ? -18.529 10.848 54.204 1.00 24.93 218 GLN B CA 1
ATOM 6267 C C . GLN B 1 202 ? -18.821 11.611 52.900 1.00 24.77 218 GLN B C 1
ATOM 6268 O O . GLN B 1 202 ? -18.643 12.827 52.834 1.00 26.54 218 GLN B O 1
ATOM 6274 N N . SER B 1 203 ? -19.255 10.894 51.866 1.00 18.26 219 SER B N 1
ATOM 6275 C CA . SER B 1 203 ? -19.568 11.508 50.573 1.00 19.09 219 SER B CA 1
ATOM 6276 C C . SER B 1 203 ? -20.632 12.597 50.684 1.00 19.90 219 SER B C 1
ATOM 6277 O O . SER B 1 203 ? -21.694 12.382 51.283 1.00 19.33 219 SER B O 1
ATOM 6280 N N . GLY B 1 204 ? -20.325 13.763 50.111 1.00 23.77 220 GLY B N 1
ATOM 6281 C CA . GLY B 1 204 ? -21.236 14.883 50.119 1.00 22.57 220 GLY B CA 1
ATOM 6282 C C . GLY B 1 204 ? -20.701 15.999 50.968 1.00 23.54 220 GLY B C 1
ATOM 6283 O O . GLY B 1 204 ? -21.079 17.143 50.787 1.00 25.89 220 GLY B O 1
ATOM 6284 N N . ASP B 1 205 ? -19.813 15.682 51.899 1.00 24.04 221 ASP B N 1
ATOM 6285 C CA . ASP B 1 205 ? -19.262 16.701 52.778 1.00 24.11 221 ASP B CA 1
ATOM 6286 C C . ASP B 1 205 ? -18.253 17.643 52.130 1.00 24.08 221 ASP B C 1
ATOM 6287 O O . ASP B 1 205 ? -17.509 17.276 51.210 1.00 22.70 221 ASP B O 1
ATOM 6292 N N . ARG B 1 206 ? -18.241 18.873 52.629 1.00 23.85 222 ARG B N 1
ATOM 6293 C CA . ARG B 1 206 ? -17.291 19.890 52.199 1.00 23.38 222 ARG B CA 1
ATOM 6294 C C . ARG B 1 206 ? -17.071 20.765 53.427 1.00 23.10 222 ARG B C 1
ATOM 6295 O O . ARG B 1 206 ? -17.348 21.969 53.431 1.00 21.91 222 ARG B O 1
ATOM 6303 N N . SER B 1 207 ? -16.584 20.111 54.481 1.00 22.37 223 SER B N 1
ATOM 6304 C CA . SER B 1 207 ? -16.270 20.739 55.764 1.00 21.69 223 SER B CA 1
ATOM 6305 C C . SER B 1 207 ? -14.793 20.504 55.996 1.00 20.73 223 SER B C 1
ATOM 6306 O O . SER B 1 207 ? -14.369 19.372 56.156 1.00 20.33 223 SER B O 1
ATOM 6309 N N . THR B 1 208 ? -14.021 21.580 56.027 1.00 16.61 224 THR B N 1
ATOM 6310 C CA . THR B 1 208 ? -12.568 21.497 56.163 1.00 17.87 224 THR B CA 1
ATOM 6311 C C . THR B 1 208 ? -11.974 22.083 57.435 1.00 18.64 224 THR B C 1
ATOM 6312 O O . THR B 1 208 ? -12.305 23.207 57.798 1.00 21.58 224 THR B O 1
ATOM 6316 N N . TRP B 1 209 ? -11.098 21.341 58.114 1.00 21.60 225 TRP B N 1
ATOM 6317 C CA . TRP B 1 209 ? -10.423 21.930 59.255 1.00 22.05 225 TRP B CA 1
ATOM 6318 C C . TRP B 1 209 ? -9.265 22.799 58.738 1.00 21.34 225 TRP B C 1
ATOM 6319 O O . TRP B 1 209 ? -8.317 22.277 58.155 1.00 19.49 225 TRP B O 1
ATOM 6330 N N . PHE B 1 210 ? -9.366 24.110 58.952 1.00 21.40 226 PHE B N 1
ATOM 6331 C CA . PHE B 1 210 ? -8.345 25.091 58.562 1.00 20.49 226 PHE B CA 1
ATOM 6332 C C . PHE B 1 210 ? -7.578 25.411 59.832 1.00 20.36 226 PHE B C 1
ATOM 6333 O O . PHE B 1 210 ? -8.196 25.694 60.851 1.00 20.64 226 PHE B O 1
ATOM 6341 N N . GLY B 1 211 ? -6.246 25.337 59.782 1.00 21.00 227 GLY B N 1
ATOM 6342 C CA . GLY B 1 211 ? -5.419 25.633 60.948 1.00 19.98 227 GLY B CA 1
ATOM 6343 C C . GLY B 1 211 ? -4.933 27.066 60.909 1.00 21.09 227 GLY B C 1
ATOM 6344 O O . GLY B 1 211 ? -4.788 27.647 59.833 1.00 21.93 227 GLY B O 1
ATOM 6345 N N . ILE B 1 212 ? -4.671 27.649 62.072 1.00 21.94 228 ILE B N 1
ATOM 6346 C CA . ILE B 1 212 ? -4.205 29.044 62.167 1.00 21.58 228 ILE B CA 1
ATOM 6347 C C . ILE B 1 212 ? -2.717 29.065 62.509 1.00 23.21 228 ILE B C 1
ATOM 6348 O O . ILE B 1 212 ? -2.317 28.469 63.498 1.00 22.94 228 ILE B O 1
ATOM 6353 N N . TYR B 1 213 ? -1.904 29.743 61.697 1.00 25.77 229 TYR B N 1
ATOM 6354 C CA . TYR B 1 213 ? -0.463 29.829 61.944 1.00 27.42 229 TYR B CA 1
ATOM 6355 C C . TYR B 1 213 ? 0.063 31.253 61.802 1.00 29.29 229 TYR B C 1
ATOM 6356 O O . TYR B 1 213 ? -0.520 32.090 61.117 1.00 28.54 229 TYR B O 1
ATOM 6365 N N . TYR B 1 214 ? 1.177 31.516 62.473 1.00 35.33 230 TYR B N 1
ATOM 6366 C CA . TYR B 1 214 ? 1.835 32.806 62.384 1.00 36.89 230 TYR B CA 1
ATOM 6367 C C . TYR B 1 214 ? 2.418 32.924 60.989 1.00 39.43 230 TYR B C 1
ATOM 6368 O O . TYR B 1 214 ? 3.054 31.985 60.491 1.00 38.26 230 TYR B O 1
ATOM 6377 N N . ASN B 1 215 ? 2.187 34.069 60.360 1.00 44.17 231 ASN B N 1
ATOM 6378 C CA . ASN B 1 215 ? 2.725 34.306 59.036 1.00 49.29 231 ASN B CA 1
ATOM 6379 C C . ASN B 1 215 ? 4.179 34.714 59.210 1.00 52.54 231 ASN B C 1
ATOM 6380 O O . ASN B 1 215 ? 4.550 35.855 58.948 1.00 54.70 231 ASN B O 1
ATOM 6385 N N . ILE B 1 216 ? 5.017 33.820 59.732 1.00 57.00 232 ILE B N 1
ATOM 6386 C CA . ILE B 1 216 ? 6.418 34.201 59.872 1.00 57.90 232 ILE B CA 1
ATOM 6387 C C . ILE B 1 216 ? 7.060 34.105 58.484 1.00 58.85 232 ILE B C 1
ATOM 6388 O O . ILE B 1 216 ? 7.168 33.043 57.855 1.00 57.47 232 ILE B O 1
ATOM 6393 N N . THR B 1 217 ? 7.427 35.285 58.018 1.00 68.32 233 THR B N 1
ATOM 6394 C CA . THR B 1 217 ? 8.055 35.569 56.729 1.00 70.96 233 THR B CA 1
ATOM 6395 C C . THR B 1 217 ? 9.266 34.678 56.450 1.00 71.90 233 THR B C 1
ATOM 6396 O O . THR B 1 217 ? 9.978 34.867 55.464 1.00 71.66 233 THR B O 1
ATOM 6400 N N . LYS B 1 218 ? 9.483 33.698 57.319 1.00 73.51 234 LYS B N 1
ATOM 6401 C CA . LYS B 1 218 ? 10.623 32.808 57.189 1.00 73.91 234 LYS B CA 1
ATOM 6402 C C . LYS B 1 218 ? 10.260 31.429 56.634 1.00 73.98 234 LYS B C 1
ATOM 6403 O O . LYS B 1 218 ? 9.191 31.244 56.037 1.00 74.49 234 LYS B O 1
ATOM 6409 N N . GLY B 1 219 ? 11.163 30.472 56.838 1.00 73.18 235 GLY B N 1
ATOM 6410 C CA . GLY B 1 219 ? 10.977 29.113 56.346 1.00 71.52 235 GLY B CA 1
ATOM 6411 C C . GLY B 1 219 ? 9.823 28.256 56.854 1.00 69.13 235 GLY B C 1
ATOM 6412 O O . GLY B 1 219 ? 10.029 27.326 57.640 1.00 68.31 235 GLY B O 1
ATOM 6413 N N . GLY B 1 220 ? 8.610 28.563 56.394 1.00 66.67 236 GLY B N 1
ATOM 6414 C CA . GLY B 1 220 ? 7.452 27.784 56.782 1.00 64.68 236 GLY B CA 1
ATOM 6415 C C . GLY B 1 220 ? 6.487 28.387 57.782 1.00 64.04 236 GLY B C 1
ATOM 6416 O O . GLY B 1 220 ? 6.663 28.228 58.992 1.00 64.74 236 GLY B O 1
ATOM 6417 N N . PRO B 1 221 ? 5.436 29.071 57.317 1.00 62.58 237 PRO B N 1
ATOM 6418 C CA . PRO B 1 221 ? 4.510 29.641 58.292 1.00 60.45 237 PRO B CA 1
ATOM 6419 C C . PRO B 1 221 ? 3.840 28.494 59.052 1.00 58.51 237 PRO B C 1
ATOM 6420 O O . PRO B 1 221 ? 3.407 28.656 60.205 1.00 58.59 237 PRO B O 1
ATOM 6424 N N . TYR B 1 222 ? 3.778 27.331 58.404 1.00 54.04 238 TYR B N 1
ATOM 6425 C CA . TYR B 1 222 ? 3.151 26.169 59.019 1.00 52.30 238 TYR B CA 1
ATOM 6426 C C . TYR B 1 222 ? 4.010 25.483 60.087 1.00 50.03 238 TYR B C 1
ATOM 6427 O O . TYR B 1 222 ? 3.643 24.445 60.630 1.00 47.15 238 TYR B O 1
ATOM 6436 N N . LEU B 1 223 ? 5.152 26.085 60.391 1.00 43.52 239 LEU B N 1
ATOM 6437 C CA . LEU B 1 223 ? 6.063 25.593 61.421 1.00 40.30 239 LEU B CA 1
ATOM 6438 C C . LEU B 1 223 ? 5.737 26.332 62.731 1.00 38.53 239 LEU B C 1
ATOM 6439 O O . LEU B 1 223 ? 6.376 26.107 63.757 1.00 37.38 239 LEU B O 1
ATOM 6444 N N . HIS B 1 224 ? 4.729 27.203 62.685 1.00 35.07 240 HIS B N 1
ATOM 6445 C CA . HIS B 1 224 ? 4.327 27.982 63.848 1.00 33.25 240 HIS B CA 1
ATOM 6446 C C . HIS B 1 224 ? 2.828 27.920 64.136 1.00 31.04 240 HIS B C 1
ATOM 6447 O O . HIS B 1 224 ? 2.117 28.907 63.976 1.00 30.84 240 HIS B O 1
ATOM 6454 N N . PRO B 1 225 ? 2.330 26.759 64.586 1.00 28.60 241 PRO B N 1
ATOM 6455 C CA . PRO B 1 225 ? 0.905 26.646 64.876 1.00 28.17 241 PRO B CA 1
ATOM 6456 C C . PRO B 1 225 ? 0.526 27.384 66.159 1.00 28.13 241 PRO B C 1
ATOM 6457 O O . PRO B 1 225 ? 1.316 27.496 67.086 1.00 29.42 241 PRO B O 1
ATOM 6461 N N . VAL B 1 226 ? -0.699 27.880 66.182 1.00 27.81 242 VAL B N 1
ATOM 6462 C CA . VAL B 1 226 ? -1.279 28.627 67.289 1.00 26.25 242 VAL B CA 1
ATOM 6463 C C . VAL B 1 226 ? -2.106 27.677 68.161 1.00 25.59 242 VAL B C 1
ATOM 6464 O O . VAL B 1 226 ? -2.388 27.962 69.319 1.00 26.40 242 VAL B O 1
ATOM 6468 N N . GLY B 1 227 ? -2.470 26.527 67.612 1.00 25.10 243 GLY B N 1
ATOM 6469 C CA . GLY B 1 227 ? -3.268 25.572 68.361 1.00 23.20 243 GLY B CA 1
ATOM 6470 C C . GLY B 1 227 ? -4.756 25.780 68.097 1.00 24.21 243 GLY B C 1
ATOM 6471 O O . GLY B 1 227 ? -5.628 25.131 68.699 1.00 22.73 243 GLY B O 1
ATOM 6472 N N . LEU B 1 228 ? -5.048 26.699 67.180 1.00 23.43 244 LEU B N 1
ATOM 6473 C CA . LEU B 1 228 ? -6.407 27.013 66.817 1.00 23.08 244 LEU B CA 1
ATOM 6474 C C . LEU B 1 228 ? -6.770 26.457 65.428 1.00 24.55 244 LEU B C 1
ATOM 6475 O O . LEU B 1 228 ? -6.099 26.766 64.446 1.00 25.27 244 LEU B O 1
ATOM 6480 N N . GLU B 1 229 ? -7.834 25.645 65.361 1.00 23.84 245 GLU B N 1
ATOM 6481 C CA . GLU B 1 229 ? -8.306 25.061 64.114 1.00 22.83 245 GLU B CA 1
ATOM 6482 C C . GLU B 1 229 ? -9.828 25.239 63.994 1.00 22.85 245 GLU B C 1
ATOM 6483 O O . GLU B 1 229 ? -10.557 25.161 64.991 1.00 21.62 245 GLU B O 1
ATOM 6489 N N . LEU B 1 230 ? -10.307 25.514 62.780 1.00 21.92 246 LEU B N 1
ATOM 6490 C CA . LEU B 1 230 ? -11.741 25.700 62.563 1.00 22.25 246 LEU B CA 1
ATOM 6491 C C . LEU B 1 230 ? -12.335 24.741 61.507 1.00 22.13 246 LEU B C 1
ATOM 6492 O O . LEU B 1 230 ? -11.778 24.546 60.427 1.00 20.86 246 LEU B O 1
ATOM 6497 N N . LEU B 1 231 ? -13.467 24.130 61.820 1.00 20.84 247 LEU B N 1
ATOM 6498 C CA . LEU B 1 231 ? -14.100 23.243 60.850 1.00 20.37 247 LEU B CA 1
ATOM 6499 C C . LEU B 1 231 ? -15.069 24.114 60.117 1.00 20.39 247 LEU B C 1
ATOM 6500 O O . LEU B 1 231 ? -16.144 24.402 60.662 1.00 21.34 247 LEU B O 1
ATOM 6505 N N . VAL B 1 232 ? -14.731 24.584 58.917 1.00 20.17 248 VAL B N 1
ATOM 6506 C CA . VAL B 1 232 ? -15.736 25.388 58.249 1.00 20.14 248 VAL B CA 1
ATOM 6507 C C . VAL B 1 232 ? -16.518 24.531 57.260 1.00 21.20 248 VAL B C 1
ATOM 6508 O O . VAL B 1 232 ? -15.946 23.691 56.553 1.00 21.57 248 VAL B O 1
ATOM 6512 N N . ASP B 1 233 ? -17.839 24.704 57.264 1.00 20.86 249 ASP B N 1
ATOM 6513 C CA . ASP B 1 233 ? -18.701 23.987 56.340 1.00 21.50 249 ASP B CA 1
ATOM 6514 C C . ASP B 1 233 ? -18.886 24.929 55.159 1.00 22.01 249 ASP B C 1
ATOM 6515 O O . ASP B 1 233 ? -19.534 25.963 55.289 1.00 23.82 249 ASP B O 1
ATOM 6520 N N . HIS B 1 234 ? -18.299 24.605 54.015 1.00 17.00 250 HIS B N 1
ATOM 6521 C CA . HIS B 1 234 ? -18.461 25.462 52.853 1.00 18.78 250 HIS B CA 1
ATOM 6522 C C . HIS B 1 234 ? -19.063 24.710 51.677 1.00 18.94 250 HIS B C 1
ATOM 6523 O O . HIS B 1 234 ? -18.719 24.940 50.522 1.00 21.50 250 HIS B O 1
ATOM 6530 N N . LYS B 1 235 ? -19.979 23.807 51.991 1.00 22.76 251 LYS B N 1
ATOM 6531 C CA . LYS B 1 235 ? -20.662 23.046 50.982 1.00 23.09 251 LYS B CA 1
ATOM 6532 C C . LYS B 1 235 ? -21.726 23.867 50.274 1.00 23.38 251 LYS B C 1
ATOM 6533 O O . LYS B 1 235 ? -22.026 23.604 49.112 1.00 26.96 251 LYS B O 1
ATOM 6539 N N . ALA B 1 236 ? -22.298 24.852 50.958 1.00 21.70 252 ALA B N 1
ATOM 6540 C CA . ALA B 1 236 ? -23.386 25.642 50.386 1.00 21.27 252 ALA B CA 1
ATOM 6541 C C . ALA B 1 236 ? -22.950 26.492 49.208 1.00 23.77 252 ALA B C 1
ATOM 6542 O O . ALA B 1 236 ? -21.843 27.041 49.215 1.00 25.22 252 ALA B O 1
ATOM 6544 N N . LEU B 1 237 ? -23.816 26.608 48.199 1.00 24.36 253 LEU B N 1
ATOM 6545 C CA . LEU B 1 237 ? -23.502 27.411 47.019 1.00 25.37 253 LEU B CA 1
ATOM 6546 C C . LEU B 1 237 ? -23.426 28.905 47.305 1.00 25.83 253 LEU B C 1
ATOM 6547 O O . LEU B 1 237 ? -22.788 29.646 46.564 1.00 26.21 253 LEU B O 1
ATOM 6552 N N . ASP B 1 238 ? -24.091 29.363 48.358 1.00 26.92 254 ASP B N 1
ATOM 6553 C CA . ASP B 1 238 ? -24.030 30.785 48.706 1.00 27.53 254 ASP B CA 1
ATOM 6554 C C . ASP B 1 238 ? -23.150 30.909 49.944 1.00 27.64 254 ASP B C 1
ATOM 6555 O O . ASP B 1 238 ? -23.565 30.551 51.037 1.00 26.91 254 ASP B O 1
ATOM 6560 N N . PRO B 1 239 ? -21.923 31.430 49.782 1.00 27.76 255 PRO B N 1
ATOM 6561 C CA . PRO B 1 239 ? -20.986 31.589 50.896 1.00 27.72 255 PRO B CA 1
ATOM 6562 C C . PRO B 1 239 ? -21.636 32.198 52.130 1.00 29.50 255 PRO B C 1
ATOM 6563 O O . PRO B 1 239 ? -21.177 31.955 53.254 1.00 30.00 255 PRO B O 1
ATOM 6567 N N . ALA B 1 240 ? -22.705 32.972 51.929 1.00 28.09 256 ALA B N 1
ATOM 6568 C CA . ALA B 1 240 ? -23.381 33.608 53.053 1.00 28.50 256 ALA B CA 1
ATOM 6569 C C . ALA B 1 240 ? -23.968 32.570 54.023 1.00 28.37 256 ALA B C 1
ATOM 6570 O O . ALA B 1 240 ? -24.270 32.895 55.174 1.00 29.42 256 ALA B O 1
ATOM 6572 N N . ASP B 1 241 ? -24.119 31.331 53.565 1.00 27.41 257 ASP B N 1
ATOM 6573 C CA . ASP B 1 241 ? -24.652 30.266 54.413 1.00 27.17 257 ASP B CA 1
ATOM 6574 C C . ASP B 1 241 ? -23.579 29.348 55.008 1.00 26.00 257 ASP B C 1
ATOM 6575 O O . ASP B 1 241 ? -23.890 28.345 55.635 1.00 24.20 257 ASP B O 1
ATOM 6580 N N . TRP B 1 242 ? -22.311 29.683 54.792 1.00 26.52 258 TRP B N 1
ATOM 6581 C CA . TRP B 1 242 ? -21.218 28.895 55.350 1.00 25.29 258 TRP B CA 1
ATOM 6582 C C . TRP B 1 242 ? -21.111 29.144 56.852 1.00 25.69 258 TRP B C 1
ATOM 6583 O O . TRP B 1 242 ? -21.381 30.237 57.340 1.00 27.25 258 TRP B O 1
ATOM 6594 N N . THR B 1 243 ? -20.661 28.137 57.579 1.00 23.58 259 THR B N 1
ATOM 6595 C CA . THR B 1 243 ? -20.521 28.253 59.019 1.00 24.17 259 THR B CA 1
ATOM 6596 C C . THR B 1 243 ? -19.343 27.441 59.529 1.00 24.82 259 THR B C 1
ATOM 6597 O O . THR B 1 243 ? -18.833 26.556 58.834 1.00 23.06 259 THR B O 1
ATOM 6601 N N . VAL B 1 244 ? -18.900 27.761 60.745 1.00 27.12 260 VAL B N 1
ATOM 6602 C CA . VAL B 1 244 ? -17.829 27.000 61.379 1.00 26.15 260 VAL B CA 1
ATOM 6603 C C . VAL B 1 244 ? -18.639 26.022 62.240 1.00 25.50 260 VAL B C 1
ATOM 6604 O O . VAL B 1 244 ? -19.435 26.434 63.085 1.00 25.00 260 VAL B O 1
ATOM 6608 N N . GLN B 1 245 ? -18.469 24.732 61.988 1.00 24.92 261 GLN B N 1
ATOM 6609 C CA . GLN B 1 245 ? -19.219 23.711 62.710 1.00 26.47 261 GLN B CA 1
ATOM 6610 C C . GLN B 1 245 ? -18.617 23.239 64.017 1.00 25.35 261 GLN B C 1
ATOM 6611 O O . GLN B 1 245 ? -19.276 22.539 64.789 1.00 25.03 261 GLN B O 1
ATOM 6617 N N . LYS B 1 246 ? -17.370 23.611 64.271 1.00 24.55 262 LYS B N 1
ATOM 6618 C CA . LYS B 1 246 ? -16.704 23.171 65.474 1.00 24.50 262 LYS B CA 1
ATOM 6619 C C . LYS B 1 246 ? -15.363 23.841 65.533 1.00 23.54 262 LYS B C 1
ATOM 6620 O O . LYS B 1 246 ? -14.827 24.214 64.500 1.00 24.71 262 LYS B O 1
ATOM 6626 N N . VAL B 1 247 ? -14.829 24.023 66.736 1.00 23.12 263 VAL B N 1
ATOM 6627 C CA . VAL B 1 247 ? -13.506 24.603 66.853 1.00 22.91 263 VAL B CA 1
ATOM 6628 C C . VAL B 1 247 ? -12.643 23.817 67.840 1.00 22.96 263 VAL B C 1
ATOM 6629 O O . VAL B 1 247 ? -13.127 23.252 68.817 1.00 21.47 263 VAL B O 1
ATOM 6633 N N . PHE B 1 248 ? -11.356 23.759 67.520 1.00 23.20 264 PHE B N 1
ATOM 6634 C CA . PHE B 1 248 ? -10.369 23.080 68.340 1.00 23.50 264 PHE B CA 1
ATOM 6635 C C . PHE B 1 248 ? -9.378 24.137 68.790 1.00 23.53 264 PHE B C 1
ATOM 6636 O O . PHE B 1 248 ? -8.821 24.879 67.963 1.00 23.42 264 PHE B O 1
ATOM 6644 N N . PHE B 1 249 ? -9.169 24.231 70.095 1.00 23.59 265 PHE B N 1
ATOM 6645 C CA . PHE B 1 249 ? -8.209 25.198 70.582 1.00 24.85 265 PHE B CA 1
ATOM 6646 C C . PHE B 1 249 ? -7.307 24.551 71.608 1.00 24.87 265 PHE B C 1
ATOM 6647 O O . PHE B 1 249 ? -7.782 24.089 72.630 1.00 25.81 265 PHE B O 1
ATOM 6655 N N . GLN B 1 250 ? -6.016 24.486 71.299 1.00 25.17 266 GLN B N 1
ATOM 6656 C CA . GLN B 1 250 ? -5.005 23.956 72.212 1.00 25.18 266 GLN B CA 1
ATOM 6657 C C . GLN B 1 250 ? -5.386 22.729 73.039 1.00 26.61 266 GLN B C 1
ATOM 6658 O O . GLN B 1 250 ? -5.167 22.689 74.255 1.00 25.80 266 GLN B O 1
ATOM 6664 N N . GLY B 1 251 ? -5.965 21.731 72.386 1.00 27.47 267 GLY B N 1
ATOM 6665 C CA . GLY B 1 251 ? -6.295 20.512 73.095 1.00 29.59 267 GLY B CA 1
ATOM 6666 C C . GLY B 1 251 ? -7.743 20.256 73.421 1.00 30.90 267 GLY B C 1
ATOM 6667 O O . GLY B 1 251 ? -8.130 19.115 73.670 1.00 31.38 267 GLY B O 1
ATOM 6668 N N . ARG B 1 252 ? -8.552 21.304 73.418 1.00 31.99 268 ARG B N 1
ATOM 6669 C CA . ARG B 1 252 ? -9.961 21.172 73.757 1.00 33.18 268 ARG B CA 1
ATOM 6670 C C . ARG B 1 252 ? -10.863 21.504 72.560 1.00 31.86 268 ARG B C 1
ATOM 6671 O O . ARG B 1 252 ? -10.497 22.303 71.691 1.00 32.13 268 ARG B O 1
ATOM 6679 N N . TYR B 1 253 ? -12.044 20.895 72.515 1.00 30.33 269 TYR B N 1
ATOM 6680 C CA . TYR B 1 253 ? -12.997 21.160 71.435 1.00 28.71 269 TYR B CA 1
ATOM 6681 C C . TYR B 1 253 ? -14.104 22.109 71.904 1.00 28.46 269 TYR B C 1
ATOM 6682 O O . TYR B 1 253 ? -14.469 22.124 73.069 1.00 27.01 269 TYR B O 1
ATOM 6691 N N . TYR B 1 254 ? -14.624 22.918 70.995 1.00 29.00 270 TYR B N 1
ATOM 6692 C CA . TYR B 1 254 ? -15.697 23.834 71.335 1.00 29.80 270 TYR B CA 1
ATOM 6693 C C . TYR B 1 254 ? -16.730 23.857 70.208 1.00 31.42 270 TYR B C 1
ATOM 6694 O O . TYR B 1 254 ? -16.471 23.413 69.084 1.00 32.03 270 TYR B O 1
ATOM 6703 N N . GLU B 1 255 ? -17.908 24.376 70.519 1.00 38.94 271 GLU B N 1
ATOM 6704 C CA . GLU B 1 255 ? -18.987 24.436 69.553 1.00 39.69 271 GLU B CA 1
ATOM 6705 C C . GLU B 1 255 ? -18.749 25.504 68.495 1.00 39.57 271 GLU B C 1
ATOM 6706 O O . GLU B 1 255 ? -19.021 25.298 67.313 1.00 38.93 271 GLU B O 1
ATOM 6712 N N . ASN B 1 256 ? -18.218 26.633 68.938 1.00 24.05 272 ASN B N 1
ATOM 6713 C CA . ASN B 1 256 ? -17.946 27.753 68.060 1.00 22.67 272 ASN B CA 1
ATOM 6714 C C . ASN B 1 256 ? -17.027 28.683 68.823 1.00 23.58 272 ASN B C 1
ATOM 6715 O O . ASN B 1 256 ? -16.741 28.462 70.002 1.00 24.96 272 ASN B O 1
ATOM 6720 N N . LEU B 1 257 ? -16.576 29.726 68.146 1.00 29.33 273 LEU B N 1
ATOM 6721 C CA . LEU B 1 257 ? -15.676 30.716 68.725 1.00 27.79 273 LEU B CA 1
ATOM 6722 C C . LEU B 1 257 ? -16.270 31.571 69.832 1.00 28.12 273 LEU B C 1
ATOM 6723 O O . LEU B 1 257 ? -15.540 32.063 70.697 1.00 28.36 273 LEU B O 1
ATOM 6728 N N . ALA B 1 258 ? -17.587 31.760 69.809 1.00 28.26 274 ALA B N 1
ATOM 6729 C CA . ALA B 1 258 ? -18.237 32.553 70.847 1.00 28.22 274 ALA B CA 1
ATOM 6730 C C . ALA B 1 258 ? -18.182 31.794 72.176 1.00 28.26 274 ALA B C 1
ATOM 6731 O O . ALA B 1 258 ? -18.045 32.406 73.230 1.00 28.78 274 ALA B O 1
ATOM 6733 N N . GLN B 1 259 ? -18.258 30.466 72.112 1.00 30.35 275 GLN B N 1
ATOM 6734 C CA . GLN B 1 259 ? -18.192 29.647 73.314 1.00 31.95 275 GLN B CA 1
ATOM 6735 C C . GLN B 1 259 ? -16.760 29.628 73.848 1.00 31.85 275 GLN B C 1
ATOM 6736 O O . GLN B 1 259 ? -16.545 29.649 75.060 1.00 31.36 275 GLN B O 1
ATOM 6742 N N . LEU B 1 260 ? -15.783 29.595 72.946 1.00 30.36 276 LEU B N 1
ATOM 6743 C CA . LEU B 1 260 ? -14.394 29.609 73.367 1.00 29.62 276 LEU B CA 1
ATOM 6744 C C . LEU B 1 260 ? -14.148 30.921 74.113 1.00 29.92 276 LEU B C 1
ATOM 6745 O O . LEU B 1 260 ? -13.640 30.941 75.231 1.00 28.69 276 LEU B O 1
ATOM 6750 N N . GLU B 1 261 ? -14.545 32.018 73.480 1.00 30.81 277 GLU B N 1
ATOM 6751 C CA . GLU B 1 261 ? -14.333 33.342 74.040 1.00 30.90 277 GLU B CA 1
ATOM 6752 C C . GLU B 1 261 ? -15.016 33.562 75.380 1.00 31.62 277 GLU B C 1
ATOM 6753 O O . GLU B 1 261 ? -14.386 34.039 76.329 1.00 30.31 277 GLU B O 1
ATOM 6759 N N . GLU B 1 262 ? -16.301 33.231 75.459 1.00 32.24 278 GLU B N 1
ATOM 6760 C CA . GLU B 1 262 ? -17.008 33.433 76.715 1.00 33.92 278 GLU B CA 1
ATOM 6761 C C . GLU B 1 262 ? -16.546 32.518 77.839 1.00 33.59 278 GLU B C 1
ATOM 6762 O O . GLU B 1 262 ? -16.557 32.938 78.983 1.00 34.15 278 GLU B O 1
ATOM 6768 N N . GLN B 1 263 ? -16.130 31.292 77.529 1.00 33.72 279 GLN B N 1
ATOM 6769 C CA . GLN B 1 263 ? -15.619 30.420 78.576 1.00 35.12 279 GLN B CA 1
ATOM 6770 C C . GLN B 1 263 ? -14.257 30.964 79.044 1.00 34.83 279 GLN B C 1
ATOM 6771 O O . GLN B 1 263 ? -13.892 30.803 80.200 1.00 34.88 279 GLN B O 1
ATOM 6777 N N . PHE B 1 264 ? -13.523 31.615 78.141 1.00 34.41 280 PHE B N 1
ATOM 6778 C CA . PHE B 1 264 ? -12.229 32.194 78.474 1.00 35.24 280 PHE B CA 1
ATOM 6779 C C . PHE B 1 264 ? -12.456 33.389 79.381 1.00 36.78 280 PHE B C 1
ATOM 6780 O O . PHE B 1 264 ? -11.650 33.668 80.276 1.00 37.80 280 PHE B O 1
ATOM 6788 N N . GLU B 1 265 ? -13.550 34.105 79.126 1.00 38.53 281 GLU B N 1
ATOM 6789 C CA . GLU B 1 265 ? -13.927 35.265 79.930 1.00 40.00 281 GLU B CA 1
ATOM 6790 C C . GLU B 1 265 ? -14.176 34.766 81.346 1.00 40.36 281 GLU B C 1
ATOM 6791 O O . GLU B 1 265 ? -13.712 35.378 82.312 1.00 40.99 281 GLU B O 1
ATOM 6797 N N . ALA B 1 266 ? -14.917 33.661 81.454 1.00 39.46 282 ALA B N 1
ATOM 6798 C CA . ALA B 1 266 ? -15.247 33.067 82.746 1.00 39.22 282 ALA B CA 1
ATOM 6799 C C . ALA B 1 266 ? -14.039 32.423 83.429 1.00 39.22 282 ALA B C 1
ATOM 6800 O O . ALA B 1 266 ? -14.194 31.652 84.365 1.00 40.01 282 ALA B O 1
ATOM 6802 N N . GLY B 1 267 ? -12.838 32.739 82.953 1.00 38.88 283 GLY B N 1
ATOM 6803 C CA . GLY B 1 267 ? -11.638 32.168 83.544 1.00 39.30 283 GLY B CA 1
ATOM 6804 C C . GLY B 1 267 ? -11.599 30.650 83.537 1.00 39.04 283 GLY B C 1
ATOM 6805 O O . GLY B 1 267 ? -11.033 30.035 84.443 1.00 38.85 283 GLY B O 1
ATOM 6806 N N . GLN B 1 268 ? -12.183 30.044 82.505 1.00 38.99 284 GLN B N 1
ATOM 6807 C CA . GLN B 1 268 ? -12.216 28.590 82.386 1.00 39.06 284 GLN B CA 1
ATOM 6808 C C . GLN B 1 268 ? -11.302 27.958 81.343 1.00 37.60 284 GLN B C 1
ATOM 6809 O O . GLN B 1 268 ? -11.209 26.735 81.264 1.00 37.35 284 GLN B O 1
ATOM 6815 N N . VAL B 1 269 ? -10.620 28.780 80.558 1.00 36.67 285 VAL B N 1
ATOM 6816 C CA . VAL B 1 269 ? -9.732 28.252 79.534 1.00 35.61 285 VAL B CA 1
ATOM 6817 C C . VAL B 1 269 ? -8.298 28.701 79.734 1.00 35.26 285 VAL B C 1
ATOM 6818 O O . VAL B 1 269 ? -8.006 29.889 79.687 1.00 35.80 285 VAL B O 1
ATOM 6822 N N . ASN B 1 270 ? -7.404 27.746 79.957 1.00 38.91 286 ASN B N 1
ATOM 6823 C CA . ASN B 1 270 ? -5.998 28.052 80.137 1.00 38.13 286 ASN B CA 1
ATOM 6824 C C . ASN B 1 270 ? -5.442 28.232 78.734 1.00 38.07 286 ASN B C 1
ATOM 6825 O O . ASN B 1 270 ? -5.540 27.331 77.907 1.00 39.69 286 ASN B O 1
ATOM 6830 N N . VAL B 1 271 ? -4.866 29.393 78.468 1.00 34.58 287 VAL B N 1
ATOM 6831 C CA . VAL B 1 271 ? -4.304 29.716 77.170 1.00 32.58 287 VAL B CA 1
ATOM 6832 C C . VAL B 1 271 ? -2.779 29.745 77.200 1.00 32.34 287 VAL B C 1
ATOM 6833 O O . VAL B 1 271 ? -2.197 30.505 77.956 1.00 31.45 287 VAL B O 1
ATOM 6837 N N . VAL B 1 272 ? -2.143 28.920 76.372 1.00 31.08 288 VAL B N 1
ATOM 6838 C CA . VAL B 1 272 ? -0.689 28.894 76.268 1.00 29.35 288 VAL B CA 1
ATOM 6839 C C . VAL B 1 272 ? -0.295 30.027 75.322 1.00 31.65 288 VAL B C 1
ATOM 6840 O O . VAL B 1 272 ? -0.869 30.129 74.234 1.00 31.18 288 VAL B O 1
ATOM 6844 N N . VAL B 1 273 ? 0.650 30.892 75.707 1.00 33.41 289 VAL B N 1
ATOM 6845 C CA . VAL B 1 273 ? 1.046 31.955 74.778 1.00 35.25 289 VAL B CA 1
ATOM 6846 C C . VAL B 1 273 ? 2.062 31.324 73.824 1.00 36.65 289 VAL B C 1
ATOM 6847 O O . VAL B 1 273 ? 2.939 30.578 74.255 1.00 38.02 289 VAL B O 1
ATOM 6851 N N . ILE B 1 274 ? 1.910 31.579 72.530 1.00 38.11 290 ILE B N 1
ATOM 6852 C CA . ILE B 1 274 ? 2.826 31.039 71.532 1.00 40.24 290 ILE B CA 1
ATOM 6853 C C . ILE B 1 274 ? 3.760 32.157 71.046 1.00 42.70 290 ILE B C 1
ATOM 6854 O O . ILE B 1 274 ? 3.325 33.082 70.355 1.00 42.45 290 ILE B O 1
ATOM 6859 N N . PRO B 1 275 ? 5.058 32.075 71.403 1.00 45.21 291 PRO B N 1
ATOM 6860 C CA . PRO B 1 275 ? 6.104 33.043 71.041 1.00 47.71 291 PRO B CA 1
ATOM 6861 C C . PRO B 1 275 ? 6.337 33.231 69.546 1.00 50.03 291 PRO B C 1
ATOM 6862 O O . PRO B 1 275 ? 5.645 32.636 68.723 1.00 50.21 291 PRO B O 1
ATOM 6866 N N . ASP B 1 276 ? 7.339 34.053 69.223 1.00 52.93 292 ASP B N 1
ATOM 6867 C CA . ASP B 1 276 ? 7.720 34.378 67.850 1.00 54.01 292 ASP B CA 1
ATOM 6868 C C . ASP B 1 276 ? 6.658 35.267 67.230 1.00 53.95 292 ASP B C 1
ATOM 6869 O O . ASP B 1 276 ? 6.849 36.473 67.113 1.00 54.48 292 ASP B O 1
ATOM 6874 N N . ARG B 1 305 ? 25.744 17.506 23.325 1.00 50.55 321 ARG B N 1
ATOM 6875 C CA . ARG B 1 305 ? 25.558 16.073 23.443 1.00 50.57 321 ARG B CA 1
ATOM 6876 C C . ARG B 1 305 ? 24.064 15.708 23.400 1.00 48.56 321 ARG B C 1
ATOM 6877 O O . ARG B 1 305 ? 23.692 14.530 23.444 1.00 48.49 321 ARG B O 1
ATOM 6885 N N . PHE B 1 306 ? 23.214 16.730 23.314 1.00 45.43 322 PHE B N 1
ATOM 6886 C CA . PHE B 1 306 ? 21.771 16.535 23.215 1.00 42.32 322 PHE B CA 1
ATOM 6887 C C . PHE B 1 306 ? 21.100 17.824 22.779 1.00 41.36 322 PHE B C 1
ATOM 6888 O O . PHE B 1 306 ? 21.704 18.895 22.803 1.00 40.45 322 PHE B O 1
ATOM 6896 N N . SER B 1 307 ? 19.838 17.719 22.385 1.00 39.57 323 SER B N 1
ATOM 6897 C CA . SER B 1 307 ? 19.090 18.880 21.947 1.00 37.65 323 SER B CA 1
ATOM 6898 C C . SER B 1 307 ? 17.629 18.746 22.336 1.00 36.76 323 SER B C 1
ATOM 6899 O O . SER B 1 307 ? 17.124 17.652 22.522 1.00 35.74 323 SER B O 1
ATOM 6902 N N . VAL B 1 308 ? 16.951 19.875 22.462 1.00 37.02 324 VAL B N 1
ATOM 6903 C CA . VAL B 1 308 ? 15.540 19.873 22.807 1.00 37.40 324 VAL B CA 1
ATOM 6904 C C . VAL B 1 308 ? 14.782 20.814 21.855 1.00 37.34 324 VAL B C 1
ATOM 6905 O O . VAL B 1 308 ? 15.076 22.002 21.760 1.00 36.80 324 VAL B O 1
ATOM 6909 N N . GLN B 1 309 ? 13.835 20.259 21.111 1.00 36.95 325 GLN B N 1
ATOM 6910 C CA . GLN B 1 309 ? 13.048 21.045 20.170 1.00 38.02 325 GLN B CA 1
ATOM 6911 C C . GLN B 1 309 ? 11.588 20.703 20.402 1.00 37.33 325 GLN B C 1
ATOM 6912 O O . GLN B 1 309 ? 11.227 19.524 20.383 1.00 36.88 325 GLN B O 1
ATOM 6918 N N . GLY B 1 310 ? 10.748 21.718 20.601 1.00 35.82 326 GLY B N 1
ATOM 6919 C CA . GLY B 1 310 ? 9.340 21.456 20.856 1.00 34.51 326 GLY B CA 1
ATOM 6920 C C . GLY B 1 310 ? 9.253 20.609 22.109 1.00 34.35 326 GLY B C 1
ATOM 6921 O O . GLY B 1 310 ? 9.858 20.965 23.121 1.00 35.25 326 GLY B O 1
ATOM 6922 N N . ASN B 1 311 ? 8.538 19.487 22.034 1.00 29.84 327 ASN B N 1
ATOM 6923 C CA . ASN B 1 311 ? 8.386 18.579 23.172 1.00 30.23 327 ASN B CA 1
ATOM 6924 C C . ASN B 1 311 ? 9.259 17.327 23.049 1.00 30.38 327 ASN B C 1
ATOM 6925 O O . ASN B 1 311 ? 9.020 16.342 23.744 1.00 32.45 327 ASN B O 1
ATOM 6930 N N . ARG B 1 312 ? 10.258 17.343 22.171 1.00 34.53 328 ARG B N 1
ATOM 6931 C CA . ARG B 1 312 ? 11.120 16.176 22.032 1.00 36.12 328 ARG B CA 1
ATOM 6932 C C . ARG B 1 312 ? 12.551 16.450 22.459 1.00 35.23 328 ARG B C 1
ATOM 6933 O O . ARG B 1 312 ? 13.100 17.510 22.180 1.00 36.39 328 ARG B O 1
ATOM 6941 N N . VAL B 1 313 ? 13.133 15.499 23.180 1.00 33.43 329 VAL B N 1
ATOM 6942 C CA . VAL B 1 313 ? 14.510 15.605 23.611 1.00 30.82 329 VAL B CA 1
ATOM 6943 C C . VAL B 1 313 ? 15.211 14.557 22.755 1.00 31.69 329 VAL B C 1
ATOM 6944 O O . VAL B 1 313 ? 14.669 13.467 22.527 1.00 31.45 329 VAL B O 1
ATOM 6948 N N . ALA B 1 314 ? 16.379 14.921 22.248 1.00 30.70 330 ALA B N 1
ATOM 6949 C CA . ALA B 1 314 ? 17.147 14.019 21.412 1.00 31.69 330 ALA B CA 1
ATOM 6950 C C . ALA B 1 314 ? 18.590 14.019 21.857 1.00 32.75 330 ALA B C 1
ATOM 6951 O O . ALA B 1 314 ? 19.184 15.069 22.127 1.00 33.81 330 ALA B O 1
ATOM 6953 N N . SER B 1 315 ? 19.163 12.826 21.957 1.00 35.47 331 SER B N 1
ATOM 6954 C CA . SER B 1 315 ? 20.556 12.688 22.342 1.00 36.13 331 SER B CA 1
ATOM 6955 C C . SER B 1 315 ? 21.105 11.600 21.453 1.00 37.59 331 SER B C 1
ATOM 6956 O O . SER B 1 315 ? 20.349 10.896 20.789 1.00 38.49 331 SER B O 1
ATOM 6959 N N . SER B 1 316 ? 22.421 11.455 21.436 1.00 38.48 332 SER B N 1
ATOM 6960 C CA . SER B 1 316 ? 23.034 10.414 20.629 1.00 38.12 332 SER B CA 1
ATOM 6961 C C . SER B 1 316 ? 22.347 9.079 20.900 1.00 36.20 332 SER B C 1
ATOM 6962 O O . SER B 1 316 ? 22.067 8.340 19.973 1.00 33.64 332 SER B O 1
ATOM 6965 N N . LEU B 1 317 ? 22.042 8.793 22.167 1.00 31.71 333 LEU B N 1
ATOM 6966 C CA . LEU B 1 317 ? 21.420 7.524 22.543 1.00 30.71 333 LEU B CA 1
ATOM 6967 C C . LEU B 1 317 ? 19.906 7.514 22.788 1.00 30.10 333 LEU B C 1
ATOM 6968 O O . LEU B 1 317 ? 19.230 6.500 22.522 1.00 29.76 333 LEU B O 1
ATOM 6973 N N . TRP B 1 318 ? 19.365 8.627 23.281 1.00 27.56 334 TRP B N 1
ATOM 6974 C CA . TRP B 1 318 ? 17.946 8.669 23.592 1.00 23.83 334 TRP B CA 1
ATOM 6975 C C . TRP B 1 318 ? 17.081 9.637 22.858 1.00 23.72 334 TRP B C 1
ATOM 6976 O O . TRP B 1 318 ? 17.523 10.640 22.313 1.00 22.81 334 TRP B O 1
ATOM 6987 N N . THR B 1 319 ? 15.801 9.331 22.911 1.00 23.94 335 THR B N 1
ATOM 6988 C CA . THR B 1 319 ? 14.810 10.149 22.285 1.00 22.41 335 THR B CA 1
ATOM 6989 C C . THR B 1 319 ? 13.482 9.913 22.981 1.00 21.31 335 THR B C 1
ATOM 6990 O O . THR B 1 319 ? 13.086 8.777 23.209 1.00 20.73 335 THR B O 1
ATOM 6994 N N . PHE B 1 320 ? 12.816 10.995 23.349 1.00 21.08 336 PHE B N 1
ATOM 6995 C CA . PHE B 1 320 ? 11.500 10.914 23.978 1.00 21.91 336 PHE B CA 1
ATOM 6996 C C . PHE B 1 320 ? 10.767 12.267 23.933 1.00 22.57 336 PHE B C 1
ATOM 6997 O O . PHE B 1 320 ? 11.374 13.333 23.671 1.00 20.24 336 PHE B O 1
ATOM 7005 N N . SER B 1 321 ? 9.460 12.197 24.174 1.00 22.35 337 SER B N 1
ATOM 7006 C CA . SER B 1 321 ? 8.585 13.364 24.205 1.00 23.67 337 SER B CA 1
ATOM 7007 C C . SER B 1 321 ? 8.205 13.609 25.670 1.00 23.61 337 SER B C 1
ATOM 7008 O O . SER B 1 321 ? 7.842 12.681 26.388 1.00 21.82 337 SER B O 1
ATOM 7011 N N . PHE B 1 322 ? 8.299 14.864 26.110 1.00 25.32 338 PHE B N 1
ATOM 7012 C CA . PHE B 1 322 ? 8.025 15.215 27.507 1.00 24.85 338 PHE B CA 1
ATOM 7013 C C . PHE B 1 322 ? 6.856 16.174 27.704 1.00 24.38 338 PHE B C 1
ATOM 7014 O O . PHE B 1 322 ? 6.445 16.891 26.798 1.00 23.96 338 PHE B O 1
ATOM 7022 N N . GLY B 1 323 ? 6.327 16.191 28.914 1.00 23.43 339 GLY B N 1
ATOM 7023 C CA . GLY B 1 323 ? 5.220 17.078 29.178 1.00 22.61 339 GLY B CA 1
ATOM 7024 C C . GLY B 1 323 ? 4.860 17.086 30.639 1.00 22.41 339 GLY B C 1
ATOM 7025 O O . GLY B 1 323 ? 5.498 16.397 31.451 1.00 19.79 339 GLY B O 1
ATOM 7026 N N . LEU B 1 324 ? 3.813 17.848 30.959 1.00 21.27 340 LEU B N 1
ATOM 7027 C CA . LEU B 1 324 ? 3.375 17.967 32.330 1.00 20.74 340 LEU B CA 1
ATOM 7028 C C . LEU B 1 324 ? 1.860 17.895 32.378 1.00 21.30 340 LEU B C 1
ATOM 7029 O O . LEU B 1 324 ? 1.178 18.675 31.715 1.00 20.89 340 LEU B O 1
ATOM 7034 N N . GLY B 1 325 ? 1.323 16.936 33.133 1.00 21.67 341 GLY B N 1
ATOM 7035 C CA . GLY B 1 325 ? -0.124 16.883 33.271 1.00 21.58 341 GLY B CA 1
ATOM 7036 C C . GLY B 1 325 ? -0.506 17.922 34.325 1.00 21.45 341 GLY B C 1
ATOM 7037 O O . GLY B 1 325 ? 0.142 18.009 35.385 1.00 20.53 341 GLY B O 1
ATOM 7038 N N . ALA B 1 326 ? -1.539 18.719 34.047 1.00 21.57 342 ALA B N 1
ATOM 7039 C CA . ALA B 1 326 ? -1.966 19.752 35.004 1.00 20.98 342 ALA B CA 1
ATOM 7040 C C . ALA B 1 326 ? -2.231 19.175 36.383 1.00 19.51 342 ALA B C 1
ATOM 7041 O O . ALA B 1 326 ? -1.944 19.807 37.402 1.00 19.25 342 ALA B O 1
ATOM 7043 N N . PHE B 1 327 ? -2.753 17.962 36.417 1.00 19.95 343 PHE B N 1
ATOM 7044 C CA . PHE B 1 327 ? -3.044 17.320 37.688 1.00 19.77 343 PHE B CA 1
ATOM 7045 C C . PHE B 1 327 ? -2.108 16.153 37.956 1.00 20.24 343 PHE B C 1
ATOM 7046 O O . PHE B 1 327 ? -1.652 15.966 39.079 1.00 19.50 343 PHE B O 1
ATOM 7054 N N . SER B 1 328 ? -1.802 15.402 36.898 1.00 22.74 344 SER B N 1
ATOM 7055 C CA . SER B 1 328 ? -0.909 14.225 36.922 1.00 23.04 344 SER B CA 1
ATOM 7056 C C . SER B 1 328 ? 0.574 14.458 37.159 1.00 21.92 344 SER B C 1
ATOM 7057 O O . SER B 1 328 ? 1.243 13.602 37.706 1.00 23.19 344 SER B O 1
ATOM 7060 N N . GLY B 1 329 ? 1.104 15.580 36.691 1.00 21.16 345 GLY B N 1
ATOM 7061 C CA . GLY B 1 329 ? 2.528 15.816 36.869 1.00 21.45 345 GLY B CA 1
ATOM 7062 C C . GLY B 1 329 ? 3.401 15.444 35.677 1.00 20.36 345 GLY B C 1
ATOM 7063 O O . GLY B 1 329 ? 2.898 15.244 34.567 1.00 20.62 345 GLY B O 1
ATOM 7064 N N . PRO B 1 330 ? 4.725 15.344 35.885 1.00 19.71 346 PRO B N 1
ATOM 7065 C CA . PRO B 1 330 ? 5.663 14.999 34.823 1.00 19.13 346 PRO B CA 1
ATOM 7066 C C . PRO B 1 330 ? 5.250 13.754 34.060 1.00 19.46 346 PRO B C 1
ATOM 7067 O O . PRO B 1 330 ? 4.714 12.817 34.645 1.00 18.93 346 PRO B O 1
ATOM 7071 N N . ARG B 1 331 ? 5.515 13.736 32.757 1.00 19.50 347 ARG B N 1
ATOM 7072 C CA . ARG B 1 331 ? 5.206 12.566 31.964 1.00 21.10 347 ARG B CA 1
ATOM 7073 C C . ARG B 1 331 ? 6.175 12.537 30.787 1.00 22.25 347 ARG B C 1
ATOM 7074 O O . ARG B 1 331 ? 6.717 13.568 30.378 1.00 24.63 347 ARG B O 1
ATOM 7082 N N . VAL B 1 332 ? 6.368 11.352 30.225 1.00 22.32 348 VAL B N 1
ATOM 7083 C CA . VAL B 1 332 ? 7.255 11.170 29.089 1.00 20.35 348 VAL B CA 1
ATOM 7084 C C . VAL B 1 332 ? 6.543 10.153 28.149 1.00 20.06 348 VAL B C 1
ATOM 7085 O O . VAL B 1 332 ? 5.827 9.265 28.612 1.00 18.68 348 VAL B O 1
ATOM 7089 N N . PHE B 1 333 ? 6.688 10.308 26.838 1.00 19.11 349 PHE B N 1
ATOM 7090 C CA . PHE B 1 333 ? 6.048 9.388 25.897 1.00 19.42 349 PHE B CA 1
ATOM 7091 C C . PHE B 1 333 ? 7.010 9.009 24.787 1.00 18.65 349 PHE B C 1
ATOM 7092 O O . PHE B 1 333 ? 7.932 9.743 24.484 1.00 20.03 349 PHE B O 1
ATOM 7100 N N . ASP B 1 334 ? 6.760 7.872 24.161 1.00 19.34 350 ASP B N 1
ATOM 7101 C CA . ASP B 1 334 ? 7.551 7.452 23.017 1.00 19.37 350 ASP B CA 1
ATOM 7102 C C . ASP B 1 334 ? 9.035 7.369 23.344 1.00 19.18 350 ASP B C 1
ATOM 7103 O O . ASP B 1 334 ? 9.846 7.889 22.603 1.00 19.91 350 ASP B O 1
ATOM 7108 N N . VAL B 1 335 ? 9.408 6.712 24.431 1.00 19.77 351 VAL B N 1
ATOM 7109 C CA . VAL B 1 335 ? 10.820 6.646 24.765 1.00 21.61 351 VAL B CA 1
ATOM 7110 C C . VAL B 1 335 ? 11.560 5.657 23.871 1.00 22.77 351 VAL B C 1
ATOM 7111 O O . VAL B 1 335 ? 11.199 4.490 23.807 1.00 24.26 351 VAL B O 1
ATOM 7115 N N . ARG B 1 336 ? 12.601 6.116 23.183 1.00 21.71 352 ARG B N 1
ATOM 7116 C CA . ARG B 1 336 ? 13.331 5.217 22.310 1.00 22.03 352 ARG B CA 1
ATOM 7117 C C . ARG B 1 336 ? 14.808 5.155 22.608 1.00 21.64 352 ARG B C 1
ATOM 7118 O O . ARG B 1 336 ? 15.434 6.178 22.866 1.00 22.54 352 ARG B O 1
ATOM 7126 N N . PHE B 1 337 ? 15.361 3.946 22.571 1.00 21.52 353 PHE B N 1
ATOM 7127 C CA . PHE B 1 337 ? 16.783 3.756 22.779 1.00 22.42 353 PHE B CA 1
ATOM 7128 C C . PHE B 1 337 ? 17.359 3.310 21.422 1.00 22.36 353 PHE B C 1
ATOM 7129 O O . PHE B 1 337 ? 16.894 2.351 20.832 1.00 22.32 353 PHE B O 1
ATOM 7137 N N . GLN B 1 338 ? 18.342 4.032 20.903 1.00 22.99 354 GLN B N 1
ATOM 7138 C CA . GLN B 1 338 ? 18.921 3.673 19.608 1.00 24.10 354 GLN B CA 1
ATOM 7139 C C . GLN B 1 338 ? 17.861 3.372 18.558 1.00 24.24 354 GLN B C 1
ATOM 7140 O O . GLN B 1 338 ? 17.969 2.382 17.828 1.00 24.59 354 GLN B O 1
ATOM 7146 N N . GLY B 1 339 ? 16.842 4.228 18.496 1.00 23.45 355 GLY B N 1
ATOM 7147 C CA . GLY B 1 339 ? 15.776 4.067 17.529 1.00 22.08 355 GLY B CA 1
ATOM 7148 C C . GLY B 1 339 ? 14.661 3.126 17.932 1.00 22.54 355 GLY B C 1
ATOM 7149 O O . GLY B 1 339 ? 13.582 3.179 17.341 1.00 21.10 355 GLY B O 1
ATOM 7150 N N . GLU B 1 340 ? 14.896 2.267 18.929 1.00 22.81 356 GLU B N 1
ATOM 7151 C CA . GLU B 1 340 ? 13.847 1.331 19.340 1.00 24.44 356 GLU B CA 1
ATOM 7152 C C . GLU B 1 340 ? 13.046 1.790 20.545 1.00 24.05 356 GLU B C 1
ATOM 7153 O O . GLU B 1 340 ? 13.624 2.104 21.583 1.00 23.67 356 GLU B O 1
ATOM 7159 N N . ARG B 1 341 ? 11.720 1.823 20.409 1.00 23.42 357 ARG B N 1
ATOM 7160 C CA . ARG B 1 341 ? 10.856 2.231 21.525 1.00 24.81 357 ARG B CA 1
ATOM 7161 C C . ARG B 1 341 ? 10.812 1.161 22.644 1.00 23.77 357 ARG B C 1
ATOM 7162 O O . ARG B 1 341 ? 10.584 -0.023 22.354 1.00 23.09 357 ARG B O 1
ATOM 7170 N N . LEU B 1 342 ? 11.060 1.592 23.889 1.00 22.08 358 LEU B N 1
ATOM 7171 C CA . LEU B 1 342 ? 11.023 0.725 25.082 1.00 23.37 358 LEU B CA 1
ATOM 7172 C C . LEU B 1 342 ? 9.701 0.977 25.822 1.00 23.16 358 LEU B C 1
ATOM 7173 O O . LEU B 1 342 ? 9.169 0.093 26.492 1.00 23.90 358 LEU B O 1
ATOM 7178 N N . ALA B 1 343 ? 9.173 2.189 25.704 1.00 20.97 359 ALA B N 1
ATOM 7179 C CA . ALA B 1 343 ? 7.940 2.505 26.381 1.00 20.38 359 ALA B CA 1
ATOM 7180 C C . ALA B 1 343 ? 7.131 3.574 25.673 1.00 21.13 359 ALA B C 1
ATOM 7181 O O . ALA B 1 343 ? 7.672 4.587 25.210 1.00 18.84 359 ALA B O 1
ATOM 7183 N N . TYR B 1 344 ? 5.821 3.340 25.601 1.00 20.52 360 TYR B N 1
ATOM 7184 C CA . TYR B 1 344 ? 4.928 4.298 24.986 1.00 21.23 360 TYR B CA 1
ATOM 7185 C C . TYR B 1 344 ? 4.768 5.509 25.914 1.00 20.82 360 TYR B C 1
ATOM 7186 O O . TYR B 1 344 ? 4.726 6.652 25.462 1.00 21.93 360 TYR B O 1
ATOM 7195 N N . GLU B 1 345 ? 4.689 5.238 27.214 1.00 16.18 361 GLU B N 1
ATOM 7196 C CA . GLU B 1 345 ? 4.503 6.274 28.225 1.00 16.55 361 GLU B CA 1
ATOM 7197 C C . GLU B 1 345 ? 5.029 5.872 29.615 1.00 17.50 361 GLU B C 1
ATOM 7198 O O . GLU B 1 345 ? 4.919 4.712 30.039 1.00 19.04 361 GLU B O 1
ATOM 7204 N N . ILE B 1 346 ? 5.608 6.845 30.305 1.00 8.95 362 ILE B N 1
ATOM 7205 C CA . ILE B 1 346 ? 6.103 6.678 31.660 1.00 9.08 362 ILE B CA 1
ATOM 7206 C C . ILE B 1 346 ? 5.651 7.987 32.275 1.00 8.85 362 ILE B C 1
ATOM 7207 O O . ILE B 1 346 ? 6.092 9.060 31.851 1.00 7.85 362 ILE B O 1
ATOM 7212 N N . SER B 1 347 ? 4.775 7.923 33.269 1.00 14.48 363 SER B N 1
ATOM 7213 C CA . SER B 1 347 ? 4.279 9.169 33.868 1.00 14.44 363 SER B CA 1
ATOM 7214 C C . SER B 1 347 ? 3.837 9.092 35.312 1.00 13.34 363 SER B C 1
ATOM 7215 O O . SER B 1 347 ? 3.450 8.021 35.808 1.00 11.97 363 SER B O 1
ATOM 7218 N N . LEU B 1 348 ? 3.880 10.247 35.976 1.00 17.15 364 LEU B N 1
ATOM 7219 C CA . LEU B 1 348 ? 3.420 10.327 37.363 1.00 17.61 364 LEU B CA 1
ATOM 7220 C C . LEU B 1 348 ? 1.918 10.208 37.319 1.00 17.30 364 LEU B C 1
ATOM 7221 O O . LEU B 1 348 ? 1.291 10.763 36.426 1.00 18.48 364 LEU B O 1
ATOM 7226 N N . GLN B 1 349 ? 1.341 9.476 38.265 1.00 18.32 365 GLN B N 1
ATOM 7227 C CA . GLN B 1 349 ? -0.112 9.302 38.344 1.00 18.62 365 GLN B CA 1
ATOM 7228 C C . GLN B 1 349 ? -0.675 9.973 39.599 1.00 20.55 365 GLN B C 1
ATOM 7229 O O . GLN B 1 349 ? -1.694 10.657 39.548 1.00 21.31 365 GLN B O 1
ATOM 7235 N N . GLU B 1 350 ? 0.007 9.786 40.727 1.00 20.69 366 GLU B N 1
ATOM 7236 C CA . GLU B 1 350 ? -0.461 10.342 41.987 1.00 20.04 366 GLU B CA 1
ATOM 7237 C C . GLU B 1 350 ? 0.668 10.458 43.003 1.00 19.49 366 GLU B C 1
ATOM 7238 O O . GLU B 1 350 ? 1.703 9.804 42.884 1.00 19.03 366 GLU B O 1
ATOM 7244 N N . ALA B 1 351 ? 0.459 11.313 43.991 1.00 12.93 367 ALA B N 1
ATOM 7245 C CA . ALA B 1 351 ? 1.421 11.498 45.064 1.00 15.42 367 ALA B CA 1
ATOM 7246 C C . ALA B 1 351 ? 0.510 11.691 46.257 1.00 16.89 367 ALA B C 1
ATOM 7247 O O . ALA B 1 351 ? -0.543 12.331 46.148 1.00 17.84 367 ALA B O 1
ATOM 7249 N N . GLY B 1 352 ? 0.895 11.117 47.387 1.00 26.24 368 GLY B N 1
ATOM 7250 C CA . GLY B 1 352 ? 0.061 11.234 48.563 1.00 26.85 368 GLY B CA 1
ATOM 7251 C C . GLY B 1 352 ? 0.835 11.213 49.854 1.00 27.11 368 GLY B C 1
ATOM 7252 O O . GLY B 1 352 ? 2.009 10.843 49.887 1.00 27.18 368 GLY B O 1
ATOM 7253 N N . ALA B 1 353 ? 0.147 11.620 50.918 1.00 27.36 369 ALA B N 1
ATOM 7254 C CA . ALA B 1 353 ? 0.696 11.692 52.264 1.00 25.20 369 ALA B CA 1
ATOM 7255 C C . ALA B 1 353 ? -0.415 11.356 53.268 1.00 24.35 369 ALA B C 1
ATOM 7256 O O . ALA B 1 353 ? -1.509 11.910 53.193 1.00 25.42 369 ALA B O 1
ATOM 7258 N N . VAL B 1 354 ? -0.150 10.418 54.173 1.00 22.36 370 VAL B N 1
ATOM 7259 C CA . VAL B 1 354 ? -1.123 10.051 55.186 1.00 20.67 370 VAL B CA 1
ATOM 7260 C C . VAL B 1 354 ? -0.548 10.513 56.516 1.00 21.28 370 VAL B C 1
ATOM 7261 O O . VAL B 1 354 ? 0.554 10.124 56.862 1.00 22.57 370 VAL B O 1
ATOM 7265 N N . TYR B 1 355 ? -1.306 11.344 57.231 1.00 20.50 371 TYR B N 1
ATOM 7266 C CA . TYR B 1 355 ? -0.891 11.913 58.514 1.00 21.10 371 TYR B CA 1
ATOM 7267 C C . TYR B 1 355 ? -1.480 11.290 59.767 1.00 20.78 371 TYR B C 1
ATOM 7268 O O . TYR B 1 355 ? -2.506 10.605 59.722 1.00 21.43 371 TYR B O 1
ATOM 7277 N N . GLY B 1 356 ? -0.813 11.574 60.888 1.00 21.81 372 GLY B N 1
ATOM 7278 C CA . GLY B 1 356 ? -1.232 11.111 62.201 1.00 19.93 372 GLY B CA 1
ATOM 7279 C C . GLY B 1 356 ? -1.110 12.273 63.177 1.00 20.53 372 GLY B C 1
ATOM 7280 O O . GLY B 1 356 ? -0.374 13.223 62.917 1.00 20.66 372 GLY B O 1
ATOM 7281 N N . GLY B 1 357 ? -1.834 12.228 64.290 1.00 19.79 373 GLY B N 1
ATOM 7282 C CA . GLY B 1 357 ? -1.743 13.320 65.239 1.00 20.56 373 GLY B CA 1
ATOM 7283 C C . GLY B 1 357 ? -2.873 13.294 66.231 1.00 20.44 373 GLY B C 1
ATOM 7284 O O . GLY B 1 357 ? -3.665 12.365 66.227 1.00 21.34 373 GLY B O 1
ATOM 7285 N N . ASN B 1 358 ? -2.945 14.294 67.095 1.00 20.81 374 ASN B N 1
ATOM 7286 C CA . ASN B 1 358 ? -4.032 14.358 68.060 1.00 20.65 374 ASN B CA 1
ATOM 7287 C C . ASN B 1 358 ? -4.736 15.689 67.926 1.00 21.23 374 ASN B C 1
ATOM 7288 O O . ASN B 1 358 ? -5.493 16.094 68.806 1.00 23.19 374 ASN B O 1
ATOM 7293 N N . THR B 1 359 ? -4.474 16.368 66.810 1.00 21.29 375 THR B N 1
ATOM 7294 C CA . THR B 1 359 ? -5.146 17.624 66.502 1.00 22.02 375 THR B CA 1
ATOM 7295 C C . THR B 1 359 ? -5.902 17.322 65.210 1.00 22.25 375 THR B C 1
ATOM 7296 O O . THR B 1 359 ? -5.409 16.576 64.383 1.00 24.37 375 THR B O 1
ATOM 7300 N N . PRO B 1 360 ? -7.096 17.905 65.011 1.00 22.56 376 PRO B N 1
ATOM 7301 C CA . PRO B 1 360 ? -7.921 17.674 63.808 1.00 22.03 376 PRO B CA 1
ATOM 7302 C C . PRO B 1 360 ? -7.249 17.447 62.440 1.00 21.18 376 PRO B C 1
ATOM 7303 O O . PRO B 1 360 ? -7.356 16.357 61.888 1.00 22.41 376 PRO B O 1
ATOM 7307 N N . ALA B 1 361 ? -6.568 18.453 61.904 1.00 16.57 377 ALA B N 1
ATOM 7308 C CA . ALA B 1 361 ? -5.951 18.321 60.589 1.00 17.40 377 ALA B CA 1
ATOM 7309 C C . ALA B 1 361 ? -4.910 17.175 60.482 1.00 17.74 377 ALA B C 1
ATOM 7310 O O . ALA B 1 361 ? -4.936 16.406 59.515 1.00 16.10 377 ALA B O 1
ATOM 7312 N N . ALA B 1 362 ? -4.030 17.043 61.474 1.00 21.38 378 ALA B N 1
ATOM 7313 C CA . ALA B 1 362 ? -3.005 16.005 61.448 1.00 21.59 378 ALA B CA 1
ATOM 7314 C C . ALA B 1 362 ? -3.583 14.609 61.548 1.00 22.32 378 ALA B C 1
ATOM 7315 O O . ALA B 1 362 ? -3.011 13.651 61.007 1.00 23.29 378 ALA B O 1
ATOM 7317 N N . MET B 1 363 ? -4.715 14.475 62.230 1.00 22.38 379 MET B N 1
ATOM 7318 C CA . MET B 1 363 ? -5.300 13.146 62.389 1.00 23.07 379 MET B CA 1
ATOM 7319 C C . MET B 1 363 ? -6.256 12.754 61.265 1.00 22.54 379 MET B C 1
ATOM 7320 O O . MET B 1 363 ? -6.634 11.592 61.122 1.00 21.77 379 MET B O 1
ATOM 7325 N N . LEU B 1 364 ? -6.614 13.718 60.439 1.00 22.90 380 LEU B N 1
ATOM 7326 C CA . LEU B 1 364 ? -7.566 13.464 59.386 1.00 23.04 380 LEU B CA 1
ATOM 7327 C C . LEU B 1 364 ? -7.034 13.450 57.948 1.00 21.42 380 LEU B C 1
ATOM 7328 O O . LEU B 1 364 ? -7.596 12.791 57.077 1.00 19.92 380 LEU B O 1
ATOM 7333 N N . THR B 1 365 ? -5.953 14.177 57.712 1.00 21.03 381 THR B N 1
ATOM 7334 C CA . THR B 1 365 ? -5.391 14.304 56.377 1.00 21.22 381 THR B CA 1
ATOM 7335 C C . THR B 1 365 ? -4.892 13.060 55.653 1.00 21.15 381 THR B C 1
ATOM 7336 O O . THR B 1 365 ? -4.132 12.246 56.177 1.00 22.53 381 THR B O 1
ATOM 7340 N N . ARG B 1 366 ? -5.363 12.945 54.418 1.00 15.63 382 ARG B N 1
ATOM 7341 C CA . ARG B 1 366 ? -4.988 11.893 53.487 1.00 14.82 382 ARG B CA 1
ATOM 7342 C C . ARG B 1 366 ? -4.993 12.630 52.166 1.00 13.35 382 ARG B C 1
ATOM 7343 O O . ARG B 1 366 ? -6.037 12.894 51.588 1.00 13.11 382 ARG B O 1
ATOM 7351 N N . TYR B 1 367 ? -3.811 12.997 51.705 1.00 18.69 383 TYR B N 1
ATOM 7352 C CA . TYR B 1 367 ? -3.710 13.733 50.464 1.00 19.52 383 TYR B CA 1
ATOM 7353 C C . TYR B 1 367 ? -3.553 12.873 49.224 1.00 20.22 383 TYR B C 1
ATOM 7354 O O . TYR B 1 367 ? -2.850 11.875 49.232 1.00 22.47 383 TYR B O 1
ATOM 7363 N N . MET B 1 368 ? -4.241 13.274 48.165 1.00 20.48 384 MET B N 1
ATOM 7364 C CA . MET B 1 368 ? -4.150 12.666 46.854 1.00 20.38 384 MET B CA 1
ATOM 7365 C C . MET B 1 368 ? -3.966 13.958 46.076 1.00 20.90 384 MET B C 1
ATOM 7366 O O . MET B 1 368 ? -4.924 14.579 45.630 1.00 20.34 384 MET B O 1
ATOM 7371 N N . ASP B 1 369 ? -2.700 14.364 45.982 1.00 22.15 385 ASP B N 1
ATOM 7372 C CA . ASP B 1 369 ? -2.255 15.603 45.358 1.00 22.32 385 ASP B CA 1
ATOM 7373 C C . ASP B 1 369 ? -2.761 15.981 43.976 1.00 22.53 385 ASP B C 1
ATOM 7374 O O . ASP B 1 369 ? -2.810 17.165 43.663 1.00 23.51 385 ASP B O 1
ATOM 7379 N N . SER B 1 370 ? -3.115 15.022 43.127 1.00 21.12 386 SER B N 1
ATOM 7380 C CA . SER B 1 370 ? -3.605 15.415 41.810 1.00 20.60 386 SER B CA 1
ATOM 7381 C C . SER B 1 370 ? -4.866 16.243 41.981 1.00 19.13 386 SER B C 1
ATOM 7382 O O . SER B 1 370 ? -5.264 16.941 41.056 1.00 19.79 386 SER B O 1
ATOM 7385 N N . GLY B 1 371 ? -5.469 16.198 43.168 1.00 18.70 387 GLY B N 1
ATOM 7386 C CA . GLY B 1 371 ? -6.670 16.988 43.436 1.00 19.42 387 GLY B CA 1
ATOM 7387 C C . GLY B 1 371 ? -6.373 18.482 43.434 1.00 20.87 387 GLY B C 1
ATOM 7388 O O . GLY B 1 371 ? -7.267 19.356 43.317 1.00 19.59 387 GLY B O 1
ATOM 7389 N N . PHE B 1 372 ? -5.089 18.789 43.607 1.00 21.55 388 PHE B N 1
ATOM 7390 C CA . PHE B 1 372 ? -4.630 20.167 43.579 1.00 20.25 388 PHE B CA 1
ATOM 7391 C C . PHE B 1 372 ? -3.930 20.313 42.244 1.00 19.96 388 PHE B C 1
ATOM 7392 O O . PHE B 1 372 ? -4.250 21.223 41.470 1.00 19.93 388 PHE B O 1
ATOM 7400 N N . GLY B 1 373 ? -2.985 19.405 41.967 1.00 19.75 389 GLY B N 1
ATOM 7401 C CA . GLY B 1 373 ? -2.292 19.406 40.677 1.00 16.88 389 GLY B CA 1
ATOM 7402 C C . GLY B 1 373 ? -0.797 19.542 40.688 1.00 16.35 389 GLY B C 1
ATOM 7403 O O . GLY B 1 373 ? -0.296 20.636 40.937 1.00 15.07 389 GLY B O 1
ATOM 7404 N N . MET B 1 374 ? -0.080 18.444 40.407 1.00 19.02 390 MET B N 1
ATOM 7405 C CA . MET B 1 374 ? 1.413 18.456 40.384 1.00 18.05 390 MET B CA 1
ATOM 7406 C C . MET B 1 374 ? 1.943 19.298 39.237 1.00 18.63 390 MET B C 1
ATOM 7407 O O . MET B 1 374 ? 3.104 19.722 39.244 1.00 18.52 390 MET B O 1
ATOM 7412 N N . GLY B 1 375 ? 1.088 19.536 38.247 1.00 18.96 391 GLY B N 1
ATOM 7413 C CA . GLY B 1 375 ? 1.463 20.391 37.135 1.00 19.61 391 GLY B CA 1
ATOM 7414 C C . GLY B 1 375 ? 1.086 21.814 37.536 1.00 20.21 391 GLY B C 1
ATOM 7415 O O . GLY B 1 375 ? 1.918 22.706 37.566 1.00 19.55 391 GLY B O 1
ATOM 7416 N N . TYR B 1 376 ? -0.180 22.018 37.867 1.00 20.25 392 TYR B N 1
ATOM 7417 C CA . TYR B 1 376 ? -0.676 23.325 38.266 1.00 21.76 392 TYR B CA 1
ATOM 7418 C C . TYR B 1 376 ? 0.200 23.927 39.368 1.00 23.16 392 TYR B C 1
ATOM 7419 O O . TYR B 1 376 ? 0.565 25.116 39.340 1.00 22.98 392 TYR B O 1
ATOM 7428 N N . PHE B 1 377 ? 0.556 23.099 40.341 1.00 22.95 393 PHE B N 1
ATOM 7429 C CA . PHE B 1 377 ? 1.369 23.568 41.441 1.00 21.62 393 PHE B CA 1
ATOM 7430 C C . PHE B 1 377 ? 2.880 23.486 41.182 1.00 21.96 393 PHE B C 1
ATOM 7431 O O . PHE B 1 377 ? 3.688 23.601 42.122 1.00 21.08 393 PHE B O 1
ATOM 7439 N N . ALA B 1 378 ? 3.273 23.284 39.925 1.00 20.98 394 ALA B N 1
ATOM 7440 C CA . ALA B 1 378 ? 4.694 23.197 39.590 1.00 21.44 394 ALA B CA 1
ATOM 7441 C C . ALA B 1 378 ? 5.314 24.589 39.699 1.00 23.14 394 ALA B C 1
ATOM 7442 O O . ALA B 1 378 ? 4.655 25.606 39.423 1.00 22.77 394 ALA B O 1
ATOM 7444 N N . THR B 1 379 ? 6.570 24.660 40.121 1.00 20.60 395 THR B N 1
ATOM 7445 C CA . THR B 1 379 ? 7.207 25.970 40.258 1.00 23.42 395 THR B CA 1
ATOM 7446 C C . THR B 1 379 ? 8.431 26.178 39.353 1.00 22.71 395 THR B C 1
ATOM 7447 O O . THR B 1 379 ? 8.965 25.233 38.781 1.00 21.44 395 THR B O 1
ATOM 7451 N N . PRO B 1 380 ? 8.874 27.438 39.206 1.00 25.87 396 PRO B N 1
ATOM 7452 C CA . PRO B 1 380 ? 10.041 27.690 38.359 1.00 26.06 396 PRO B CA 1
ATOM 7453 C C . PRO B 1 380 ? 11.298 27.054 38.944 1.00 25.55 396 PRO B C 1
ATOM 7454 O O . PRO B 1 380 ? 11.599 27.250 40.117 1.00 26.38 396 PRO B O 1
ATOM 7458 N N . LEU B 1 381 ? 12.027 26.302 38.130 1.00 24.73 397 LEU B N 1
ATOM 7459 C CA . LEU B 1 381 ? 13.273 25.694 38.572 1.00 25.09 397 LEU B CA 1
ATOM 7460 C C . LEU B 1 381 ? 14.321 26.806 38.769 1.00 26.85 397 LEU B C 1
ATOM 7461 O O . LEU B 1 381 ? 14.555 27.601 37.857 1.00 27.83 397 LEU B O 1
ATOM 7466 N N . ILE B 1 382 ? 14.938 26.865 39.947 1.00 27.48 398 ILE B N 1
ATOM 7467 C CA . ILE B 1 382 ? 15.960 27.874 40.274 1.00 28.27 398 ILE B CA 1
ATOM 7468 C C . ILE B 1 382 ? 17.296 27.525 39.582 1.00 27.87 398 ILE B C 1
ATOM 7469 O O . ILE B 1 382 ? 17.938 26.537 39.937 1.00 27.29 398 ILE B O 1
ATOM 7474 N N . ARG B 1 383 ? 17.725 28.326 38.611 1.00 27.74 399 ARG B N 1
ATOM 7475 C CA . ARG B 1 383 ? 18.983 28.039 37.912 1.00 27.92 399 ARG B CA 1
ATOM 7476 C C . ARG B 1 383 ? 20.186 28.048 38.850 1.00 29.11 399 ARG B C 1
ATOM 7477 O O . ARG B 1 383 ? 20.396 29.011 39.613 1.00 30.14 399 ARG B O 1
ATOM 7485 N N . GLY B 1 384 ? 20.977 26.973 38.790 1.00 28.58 400 GLY B N 1
ATOM 7486 C CA . GLY B 1 384 ? 22.144 26.859 39.637 1.00 27.36 400 GLY B CA 1
ATOM 7487 C C . GLY B 1 384 ? 21.847 26.101 40.922 1.00 28.87 400 GLY B C 1
ATOM 7488 O O . GLY B 1 384 ? 22.773 25.600 41.556 1.00 28.81 400 GLY B O 1
ATOM 7489 N N . VAL B 1 385 ? 20.576 26.047 41.337 1.00 28.45 401 VAL B N 1
ATOM 7490 C CA . VAL B 1 385 ? 20.195 25.299 42.532 1.00 26.90 401 VAL B CA 1
ATOM 7491 C C . VAL B 1 385 ? 19.442 24.007 42.146 1.00 27.02 401 VAL B C 1
ATOM 7492 O O . VAL B 1 385 ? 19.902 22.913 42.463 1.00 27.62 401 VAL B O 1
ATOM 7496 N N . ASP B 1 386 ? 18.302 24.126 41.466 1.00 27.27 402 ASP B N 1
ATOM 7497 C CA . ASP B 1 386 ? 17.511 22.948 41.048 1.00 27.54 402 ASP B CA 1
ATOM 7498 C C . ASP B 1 386 ? 18.078 22.216 39.850 1.00 27.37 402 ASP B C 1
ATOM 7499 O O . ASP B 1 386 ? 17.880 21.016 39.683 1.00 29.81 402 ASP B O 1
ATOM 7504 N N . CYS B 1 387 ? 18.737 22.954 38.981 1.00 26.86 403 CYS B N 1
ATOM 7505 C CA . CYS B 1 387 ? 19.356 22.367 37.812 1.00 27.41 403 CYS B CA 1
ATOM 7506 C C . CYS B 1 387 ? 20.633 23.170 37.634 1.00 29.04 403 CYS B C 1
ATOM 7507 O O . CYS B 1 387 ? 20.763 24.274 38.195 1.00 28.53 403 CYS B O 1
ATOM 7510 N N . PRO B 1 388 ? 21.597 22.624 36.874 1.00 29.22 404 PRO B N 1
ATOM 7511 C CA . PRO B 1 388 ? 22.875 23.308 36.617 1.00 30.15 404 PRO B CA 1
ATOM 7512 C C . PRO B 1 388 ? 22.615 24.630 35.879 1.00 30.49 404 PRO B C 1
ATOM 7513 O O . PRO B 1 388 ? 21.641 24.730 35.136 1.00 29.14 404 PRO B O 1
ATOM 7517 N N . TYR B 1 389 ? 23.467 25.634 36.080 1.00 31.38 405 TYR B N 1
ATOM 7518 C CA . TYR B 1 389 ? 23.276 26.913 35.383 1.00 32.43 405 TYR B CA 1
ATOM 7519 C C . TYR B 1 389 ? 23.199 26.701 33.847 1.00 32.36 405 TYR B C 1
ATOM 7520 O O . TYR B 1 389 ? 22.407 27.342 33.145 1.00 32.40 405 TYR B O 1
ATOM 7529 N N . LEU B 1 390 ? 24.014 25.789 33.330 1.00 33.85 406 LEU B N 1
ATOM 7530 C CA . LEU B 1 390 ? 24.047 25.545 31.892 1.00 34.59 406 LEU B CA 1
ATOM 7531 C C . LEU B 1 390 ? 23.081 24.491 31.358 1.00 34.43 406 LEU B C 1
ATOM 7532 O O . LEU B 1 390 ? 23.242 24.029 30.235 1.00 33.06 406 LEU B O 1
ATOM 7537 N N . ALA B 1 391 ? 22.092 24.102 32.155 1.00 31.22 407 ALA B N 1
ATOM 7538 C CA . ALA B 1 391 ? 21.106 23.136 31.705 1.00 28.86 407 ALA B CA 1
ATOM 7539 C C . ALA B 1 391 ? 20.187 23.842 30.720 1.00 28.26 407 ALA B C 1
ATOM 7540 O O . ALA B 1 391 ? 20.160 25.068 30.680 1.00 29.58 407 ALA B O 1
ATOM 7542 N N . THR B 1 392 ? 19.419 23.064 29.976 1.00 17.71 408 THR B N 1
ATOM 7543 C CA . THR B 1 392 ? 18.466 23.601 29.022 1.00 18.34 408 THR B CA 1
ATOM 7544 C C . THR B 1 392 ? 17.125 23.707 29.749 1.00 18.98 408 THR B C 1
ATOM 7545 O O . THR B 1 392 ? 16.661 22.709 30.319 1.00 16.27 408 THR B O 1
ATOM 7549 N N . TYR B 1 393 ? 16.515 24.900 29.754 1.00 25.64 409 TYR B N 1
ATOM 7550 C CA . TYR B 1 393 ? 15.237 25.019 30.426 1.00 25.38 409 TYR B CA 1
ATOM 7551 C C . TYR B 1 393 ? 14.079 25.171 29.455 1.00 26.85 409 TYR B C 1
ATOM 7552 O O . TYR B 1 393 ? 14.231 25.726 28.360 1.00 25.58 409 TYR B O 1
ATOM 7561 N N . MET B 1 394 ? 12.918 24.650 29.847 1.00 27.51 410 MET B N 1
ATOM 7562 C CA . MET B 1 394 ? 11.726 24.758 29.005 1.00 27.42 410 MET B CA 1
ATOM 7563 C C . MET B 1 394 ? 10.532 25.284 29.803 1.00 26.57 410 MET B C 1
ATOM 7564 O O . MET B 1 394 ? 10.417 25.060 31.022 1.00 28.20 410 MET B O 1
ATOM 7569 N N . ASP B 1 395 ? 9.651 25.987 29.106 1.00 24.17 411 ASP B N 1
ATOM 7570 C CA . ASP B 1 395 ? 8.457 26.576 29.708 1.00 22.88 411 ASP B CA 1
ATOM 7571 C C . ASP B 1 395 ? 7.261 25.635 29.616 1.00 22.06 411 ASP B C 1
ATOM 7572 O O . ASP B 1 395 ? 7.281 24.660 28.883 1.00 22.32 411 ASP B O 1
ATOM 7577 N N . TRP B 1 396 ? 6.214 25.939 30.364 1.00 21.82 412 TRP B N 1
ATOM 7578 C CA . TRP B 1 396 ? 4.998 25.137 30.352 1.00 23.23 412 TRP B CA 1
ATOM 7579 C C . TRP B 1 396 ? 3.864 26.152 30.348 1.00 24.21 412 TRP B C 1
ATOM 7580 O O . TRP B 1 396 ? 3.994 27.222 30.950 1.00 26.04 412 TRP B O 1
ATOM 7591 N N . HIS B 1 397 ? 2.768 25.818 29.679 1.00 23.13 413 HIS B N 1
ATOM 7592 C CA . HIS B 1 397 ? 1.625 26.710 29.588 1.00 24.42 413 HIS B CA 1
ATOM 7593 C C . HIS B 1 397 ? 0.393 25.991 30.063 1.00 24.12 413 HIS B C 1
ATOM 7594 O O . HIS B 1 397 ? 0.207 24.829 29.771 1.00 26.38 413 HIS B O 1
ATOM 7601 N N . PHE B 1 398 ? -0.471 26.680 30.779 1.00 24.37 414 PHE B N 1
ATOM 7602 C CA . PHE B 1 398 ? -1.649 26.011 31.285 1.00 23.93 414 PHE B CA 1
ATOM 7603 C C . PHE B 1 398 ? -2.812 26.953 31.469 1.00 24.33 414 PHE B C 1
ATOM 7604 O O . PHE B 1 398 ? -2.643 28.182 31.476 1.00 24.08 414 PHE B O 1
ATOM 7612 N N . VAL B 1 399 ? -4.007 26.378 31.576 1.00 25.61 415 VAL B N 1
ATOM 7613 C CA . VAL B 1 399 ? -5.188 27.170 31.904 1.00 26.45 415 VAL B CA 1
ATOM 7614 C C . VAL B 1 399 ? -5.920 26.376 32.949 1.00 26.67 415 VAL B C 1
ATOM 7615 O O . VAL B 1 399 ? -6.537 25.362 32.657 1.00 27.24 415 VAL B O 1
ATOM 7619 N N . VAL B 1 400 ? -5.777 26.862 34.183 1.00 21.50 416 VAL B N 1
ATOM 7620 C CA . VAL B 1 400 ? -6.382 26.308 35.391 1.00 20.22 416 VAL B CA 1
ATOM 7621 C C . VAL B 1 400 ? -6.795 27.508 36.253 1.00 21.63 416 VAL B C 1
ATOM 7622 O O . VAL B 1 400 ? -5.960 28.330 36.633 1.00 21.76 416 VAL B O 1
ATOM 7626 N N . GLU B 1 401 ? -8.083 27.616 36.549 1.00 22.09 417 GLU B N 1
ATOM 7627 C CA . GLU B 1 401 ? -8.578 28.710 37.367 1.00 22.61 417 GLU B CA 1
ATOM 7628 C C . GLU B 1 401 ? -8.297 30.108 36.808 1.00 23.31 417 GLU B C 1
ATOM 7629 O O . GLU B 1 401 ? -8.064 31.062 37.551 1.00 24.55 417 GLU B O 1
ATOM 7635 N N . SER B 1 402 ? -8.299 30.206 35.485 1.00 34.12 418 SER B N 1
ATOM 7636 C CA . SER B 1 402 ? -8.142 31.456 34.765 1.00 34.70 418 SER B CA 1
ATOM 7637 C C . SER B 1 402 ? -8.695 31.327 33.358 1.00 34.66 418 SER B C 1
ATOM 7638 O O . SER B 1 402 ? -8.705 30.237 32.805 1.00 36.01 418 SER B O 1
ATOM 7641 N N . GLN B 1 403 ? -9.150 32.422 32.760 1.00 34.87 419 GLN B N 1
ATOM 7642 C CA . GLN B 1 403 ? -9.662 32.316 31.396 1.00 35.64 419 GLN B CA 1
ATOM 7643 C C . GLN B 1 403 ? -8.636 32.722 30.357 1.00 34.64 419 GLN B C 1
ATOM 7644 O O . GLN B 1 403 ? -8.950 32.826 29.175 1.00 35.11 419 GLN B O 1
ATOM 7650 N N . THR B 1 404 ? -7.410 32.955 30.811 1.00 32.33 420 THR B N 1
ATOM 7651 C CA . THR B 1 404 ? -6.317 33.297 29.930 1.00 31.98 420 THR B CA 1
ATOM 7652 C C . THR B 1 404 ? -5.143 32.395 30.312 1.00 31.59 420 THR B C 1
ATOM 7653 O O . THR B 1 404 ? -4.876 32.156 31.491 1.00 30.74 420 THR B O 1
ATOM 7657 N N . PRO B 1 405 ? -4.444 31.853 29.312 1.00 31.11 421 PRO B N 1
ATOM 7658 C CA . PRO B 1 405 ? -3.289 30.975 29.534 1.00 30.60 421 PRO B CA 1
ATOM 7659 C C . PRO B 1 405 ? -2.216 31.623 30.398 1.00 30.69 421 PRO B C 1
ATOM 7660 O O . PRO B 1 405 ? -1.968 32.824 30.301 1.00 31.72 421 PRO B O 1
ATOM 7664 N N . LYS B 1 406 ? -1.580 30.829 31.245 1.00 30.11 422 LYS B N 1
ATOM 7665 C CA . LYS B 1 406 ? -0.493 31.312 32.085 1.00 28.33 422 LYS B CA 1
ATOM 7666 C C . LYS B 1 406 ? 0.745 30.544 31.608 1.00 28.02 422 LYS B C 1
ATOM 7667 O O . LYS B 1 406 ? 0.642 29.432 31.079 1.00 27.72 422 LYS B O 1
ATOM 7673 N N . THR B 1 407 ? 1.925 31.118 31.764 1.00 27.59 423 THR B N 1
ATOM 7674 C CA . THR B 1 407 ? 3.097 30.354 31.393 1.00 27.58 423 THR B CA 1
ATOM 7675 C C . THR B 1 407 ? 3.934 30.193 32.650 1.00 27.76 423 THR B C 1
ATOM 7676 O O . THR B 1 407 ? 3.986 31.095 33.484 1.00 28.07 423 THR B O 1
ATOM 7680 N N . LEU B 1 408 ? 4.529 29.010 32.807 1.00 27.30 424 LEU B N 1
ATOM 7681 C CA . LEU B 1 408 ? 5.363 28.698 33.962 1.00 26.89 424 LEU B CA 1
ATOM 7682 C C . LEU B 1 408 ? 6.779 28.705 33.419 1.00 27.63 424 LEU B C 1
ATOM 7683 O O . LEU B 1 408 ? 7.201 27.779 32.723 1.00 28.18 424 LEU B O 1
ATOM 7688 N N . HIS B 1 409 ? 7.521 29.751 33.723 1.00 28.04 425 HIS B N 1
ATOM 7689 C CA . HIS B 1 409 ? 8.878 29.838 33.238 1.00 27.00 425 HIS B CA 1
ATOM 7690 C C . HIS B 1 409 ? 9.781 28.814 33.919 1.00 26.83 425 HIS B C 1
ATOM 7691 O O . HIS B 1 409 ? 9.703 28.594 35.145 1.00 26.01 425 HIS B O 1
ATOM 7698 N N . ASP B 1 410 ? 10.635 28.175 33.116 1.00 25.87 426 ASP B N 1
ATOM 7699 C CA . ASP B 1 410 ? 11.578 27.189 33.636 1.00 24.94 426 ASP B CA 1
ATOM 7700 C C . ASP B 1 410 ? 10.879 26.077 34.420 1.00 25.13 426 ASP B C 1
ATOM 7701 O O . ASP B 1 410 ? 11.243 25.796 35.576 1.00 26.55 426 ASP B O 1
ATOM 7706 N N . ALA B 1 411 ? 9.882 25.457 33.789 1.00 23.85 427 ALA B N 1
ATOM 7707 C CA . ALA B 1 411 ? 9.107 24.379 34.391 1.00 22.71 427 ALA B CA 1
ATOM 7708 C C . ALA B 1 411 ? 9.870 23.064 34.262 1.00 21.59 427 ALA B C 1
ATOM 7709 O O . ALA B 1 411 ? 9.726 22.181 35.077 1.00 23.06 427 ALA B O 1
ATOM 7711 N N . PHE B 1 412 ? 10.677 22.932 33.224 1.00 20.99 428 PHE B N 1
ATOM 7712 C CA . PHE B 1 412 ? 11.448 21.716 33.058 1.00 21.00 428 PHE B CA 1
ATOM 7713 C C . PHE B 1 412 ? 12.889 22.113 32.811 1.00 21.84 428 PHE B C 1
ATOM 7714 O O . PHE B 1 412 ? 13.185 23.265 32.504 1.00 22.39 428 PHE B O 1
ATOM 7722 N N . CYS B 1 413 ? 13.780 21.138 32.927 1.00 22.32 429 CYS B N 1
ATOM 7723 C CA . CYS B 1 413 ? 15.175 21.358 32.653 1.00 23.12 429 CYS B CA 1
ATOM 7724 C C . CYS B 1 413 ? 15.738 20.003 32.308 1.00 24.40 429 CYS B C 1
ATOM 7725 O O . CYS B 1 413 ? 15.289 18.977 32.821 1.00 24.69 429 CYS B O 1
ATOM 7728 N N . VAL B 1 414 ? 16.691 20.013 31.389 1.00 25.36 430 VAL B N 1
ATOM 7729 C CA . VAL B 1 414 ? 17.374 18.820 30.909 1.00 25.00 430 VAL B CA 1
ATOM 7730 C C . VAL B 1 414 ? 18.884 19.128 30.924 1.00 25.57 430 VAL B C 1
ATOM 7731 O O . VAL B 1 414 ? 19.312 20.220 30.542 1.00 24.51 430 VAL B O 1
ATOM 7735 N N . PHE B 1 415 ? 19.693 18.178 31.368 1.00 26.23 431 PHE B N 1
ATOM 7736 C CA . PHE B 1 415 ? 21.126 18.397 31.418 1.00 27.63 431 PHE B CA 1
ATOM 7737 C C . PHE B 1 415 ? 21.816 17.075 31.586 1.00 29.54 431 PHE B C 1
ATOM 7738 O O . PHE B 1 415 ? 21.160 16.086 31.888 1.00 30.08 431 PHE B O 1
ATOM 7746 N N . GLU B 1 416 ? 23.131 17.051 31.377 1.00 31.69 432 GLU B N 1
ATOM 7747 C CA . GLU B 1 416 ? 23.900 15.828 31.562 1.00 33.47 432 GLU B CA 1
ATOM 7748 C C . GLU B 1 416 ? 24.639 15.901 32.881 1.00 33.93 432 GLU B C 1
ATOM 7749 O O . GLU B 1 416 ? 25.254 16.912 33.218 1.00 32.60 432 GLU B O 1
ATOM 7755 N N . GLN B 1 417 ? 24.524 14.824 33.645 1.00 35.97 433 GLN B N 1
ATOM 7756 C CA . GLN B 1 417 ? 25.134 14.720 34.967 1.00 36.01 433 GLN B CA 1
ATOM 7757 C C . GLN B 1 417 ? 26.204 13.635 34.957 1.00 34.77 433 GLN B C 1
ATOM 7758 O O . GLN B 1 417 ? 26.027 12.571 34.361 1.00 32.22 433 GLN B O 1
ATOM 7764 N N . ASN B 1 418 ? 27.326 13.944 35.588 1.00 34.70 434 ASN B N 1
ATOM 7765 C CA . ASN B 1 418 ? 28.426 13.001 35.746 1.00 34.65 434 ASN B CA 1
ATOM 7766 C C . ASN B 1 418 ? 28.204 12.421 37.162 1.00 34.85 434 ASN B C 1
ATOM 7767 O O . ASN B 1 418 ? 28.329 13.139 38.174 1.00 33.12 434 ASN B O 1
ATOM 7772 N N . LYS B 1 419 ? 27.852 11.135 37.234 1.00 35.04 435 LYS B N 1
ATOM 7773 C CA . LYS B 1 419 ? 27.600 10.483 38.527 1.00 34.55 435 LYS B CA 1
ATOM 7774 C C . LYS B 1 419 ? 28.857 10.370 39.369 1.00 33.72 435 LYS B C 1
ATOM 7775 O O . LYS B 1 419 ? 28.787 10.059 40.550 1.00 34.23 435 LYS B O 1
ATOM 7781 N N . GLY B 1 420 ? 30.004 10.642 38.759 1.00 40.15 436 GLY B N 1
ATOM 7782 C CA . GLY B 1 420 ? 31.268 10.564 39.472 1.00 41.66 436 GLY B CA 1
ATOM 7783 C C . GLY B 1 420 ? 31.636 9.153 39.890 1.00 42.32 436 GLY B C 1
ATOM 7784 O O . GLY B 1 420 ? 32.469 8.959 40.763 1.00 41.84 436 GLY B O 1
ATOM 7785 N N . LEU B 1 421 ? 31.008 8.178 39.244 1.00 43.19 437 LEU B N 1
ATOM 7786 C CA . LEU B 1 421 ? 31.209 6.757 39.504 1.00 43.80 437 LEU B CA 1
ATOM 7787 C C . LEU B 1 421 ? 31.556 6.140 38.136 1.00 44.96 437 LEU B C 1
ATOM 7788 O O . LEU B 1 421 ? 30.833 6.339 37.159 1.00 45.49 437 LEU B O 1
ATOM 7793 N N . PRO B 1 422 ? 32.664 5.392 38.036 1.00 45.38 438 PRO B N 1
ATOM 7794 C CA . PRO B 1 422 ? 32.970 4.816 36.717 1.00 45.76 438 PRO B CA 1
ATOM 7795 C C . PRO B 1 422 ? 31.876 3.866 36.241 1.00 47.35 438 PRO B C 1
ATOM 7796 O O . PRO B 1 422 ? 31.415 3.011 37.003 1.00 47.06 438 PRO B O 1
ATOM 7800 N N . LEU B 1 423 ? 31.461 4.010 34.989 1.00 48.99 439 LEU B N 1
ATOM 7801 C CA . LEU B 1 423 ? 30.426 3.140 34.420 1.00 52.34 439 LEU B CA 1
ATOM 7802 C C . LEU B 1 423 ? 30.944 1.698 34.311 1.00 54.72 439 LEU B C 1
ATOM 7803 O O . LEU B 1 423 ? 30.310 0.746 34.787 1.00 54.30 439 LEU B O 1
ATOM 7808 N N . ARG B 1 424 ? 32.109 1.561 33.684 1.00 57.79 440 ARG B N 1
ATOM 7809 C CA . ARG B 1 424 ? 32.753 0.268 33.473 1.00 61.34 440 ARG B CA 1
ATOM 7810 C C . ARG B 1 424 ? 34.264 0.353 33.723 1.00 63.32 440 ARG B C 1
ATOM 7811 O O . ARG B 1 424 ? 34.912 1.360 33.402 1.00 62.80 440 ARG B O 1
ATOM 7819 N N . ARG B 1 425 ? 34.822 -0.718 34.279 1.00 65.86 441 ARG B N 1
ATOM 7820 C CA . ARG B 1 425 ? 36.253 -0.766 34.563 1.00 68.51 441 ARG B CA 1
ATOM 7821 C C . ARG B 1 425 ? 36.747 -2.117 35.095 1.00 72.50 441 ARG B C 1
ATOM 7822 O O . ARG B 1 425 ? 36.025 -2.852 35.789 1.00 72.54 441 ARG B O 1
ATOM 7830 N N . HIS B 1 426 ? 37.996 -2.426 34.752 1.00 84.35 442 HIS B N 1
ATOM 7831 C CA . HIS B 1 426 ? 38.664 -3.646 35.187 1.00 83.85 442 HIS B CA 1
ATOM 7832 C C . HIS B 1 426 ? 40.177 -3.431 35.145 1.00 84.17 442 HIS B C 1
ATOM 7833 O O . HIS B 1 426 ? 40.689 -2.738 34.261 1.00 84.11 442 HIS B O 1
ATOM 7840 N N . HIS B 1 427 ? 40.884 -4.035 36.098 1.00 88.16 443 HIS B N 1
ATOM 7841 C CA . HIS B 1 427 ? 42.328 -3.888 36.198 1.00 91.94 443 HIS B CA 1
ATOM 7842 C C . HIS B 1 427 ? 42.951 -5.280 36.307 1.00 93.95 443 HIS B C 1
ATOM 7843 O O . HIS B 1 427 ? 42.257 -6.252 36.610 1.00 94.24 443 HIS B O 1
ATOM 7850 N N . SER B 1 428 ? 44.276 -5.359 36.244 1.00 108.41 444 SER B N 1
ATOM 7851 C CA . SER B 1 428 ? 44.941 -6.645 36.438 1.00 108.47 444 SER B CA 1
ATOM 7852 C C . SER B 1 428 ? 46.400 -6.521 36.944 1.00 108.81 444 SER B C 1
ATOM 7853 O O . SER B 1 428 ? 46.772 -5.528 37.593 1.00 108.95 444 SER B O 1
ATOM 7856 N N . ASP B 1 429 ? 47.100 -7.659 36.870 1.00 113.75 445 ASP B N 1
ATOM 7857 C CA . ASP B 1 429 ? 48.489 -7.814 37.304 1.00 112.72 445 ASP B CA 1
ATOM 7858 C C . ASP B 1 429 ? 49.365 -7.422 36.125 1.00 113.66 445 ASP B C 1
ATOM 7859 O O . ASP B 1 429 ? 48.935 -6.585 35.316 1.00 115.27 445 ASP B O 1
ATOM 7864 N N . PHE B 1 430 ? 50.544 -8.027 35.955 1.00 113.59 446 PHE B N 1
ATOM 7865 C CA . PHE B 1 430 ? 51.376 -7.521 34.869 1.00 114.67 446 PHE B CA 1
ATOM 7866 C C . PHE B 1 430 ? 51.665 -8.126 33.486 1.00 113.62 446 PHE B C 1
ATOM 7867 O O . PHE B 1 430 ? 51.958 -9.310 33.297 1.00 112.29 446 PHE B O 1
ATOM 7875 N N . LEU B 1 431 ? 51.583 -7.204 32.526 1.00 115.06 447 LEU B N 1
ATOM 7876 C CA . LEU B 1 431 ? 51.778 -7.417 31.098 1.00 116.16 447 LEU B CA 1
ATOM 7877 C C . LEU B 1 431 ? 50.588 -8.050 30.394 1.00 114.95 447 LEU B C 1
ATOM 7878 O O . LEU B 1 431 ? 50.673 -8.932 29.544 1.00 114.80 447 LEU B O 1
ATOM 7883 N N . SER B 1 432 ? 49.474 -7.471 30.803 1.00 113.97 448 SER B N 1
ATOM 7884 C CA . SER B 1 432 ? 48.127 -7.663 30.342 1.00 114.81 448 SER B CA 1
ATOM 7885 C C . SER B 1 432 ? 47.943 -6.135 30.386 1.00 115.80 448 SER B C 1
ATOM 7886 O O . SER B 1 432 ? 47.520 -5.574 31.404 1.00 117.24 448 SER B O 1
ATOM 7889 N N . HIS B 1 433 ? 48.342 -5.460 29.308 1.00 116.14 449 HIS B N 1
ATOM 7890 C CA . HIS B 1 433 ? 48.275 -4.004 29.255 1.00 114.30 449 HIS B CA 1
ATOM 7891 C C . HIS B 1 433 ? 47.048 -3.493 28.497 1.00 115.26 449 HIS B C 1
ATOM 7892 O O . HIS B 1 433 ? 47.176 -3.095 27.332 1.00 113.86 449 HIS B O 1
ATOM 7899 N N . TYR B 1 434 ? 45.867 -3.489 29.141 1.00 101.70 450 TYR B N 1
ATOM 7900 C CA . TYR B 1 434 ? 44.673 -3.036 28.425 1.00 99.70 450 TYR B CA 1
ATOM 7901 C C . TYR B 1 434 ? 43.506 -2.774 29.373 1.00 97.84 450 TYR B C 1
ATOM 7902 O O . TYR B 1 434 ? 42.350 -2.992 29.011 1.00 97.76 450 TYR B O 1
ATOM 7911 N N . PHE B 1 435 ? 43.810 -2.300 30.579 1.00 95.53 451 PHE B N 1
ATOM 7912 C CA . PHE B 1 435 ? 42.784 -2.023 31.592 1.00 92.78 451 PHE B CA 1
ATOM 7913 C C . PHE B 1 435 ? 42.387 -0.553 31.777 1.00 89.77 451 PHE B C 1
ATOM 7914 O O . PHE B 1 435 ? 43.238 0.341 31.816 1.00 89.55 451 PHE B O 1
ATOM 7922 N N . GLY B 1 436 ? 41.081 -0.323 31.908 1.00 86.14 452 GLY B N 1
ATOM 7923 C CA . GLY B 1 436 ? 40.573 1.026 32.105 1.00 81.54 452 GLY B CA 1
ATOM 7924 C C . GLY B 1 436 ? 39.053 1.136 32.121 1.00 77.71 452 GLY B C 1
ATOM 7925 O O . GLY B 1 436 ? 38.356 0.257 32.648 1.00 76.42 452 GLY B O 1
ATOM 7926 N N . GLY B 1 437 ? 38.546 2.231 31.546 1.00 74.08 453 GLY B N 1
ATOM 7927 C CA . GLY B 1 437 ? 37.109 2.456 31.476 1.00 68.83 453 GLY B CA 1
ATOM 7928 C C . GLY B 1 437 ? 36.683 3.848 31.030 1.00 64.85 453 GLY B C 1
ATOM 7929 O O . GLY B 1 437 ? 37.441 4.591 30.407 1.00 64.14 453 GLY B O 1
ATOM 7930 N N . VAL B 1 438 ? 35.440 4.194 31.344 1.00 61.42 454 VAL B N 1
ATOM 7931 C CA . VAL B 1 438 ? 34.888 5.507 31.013 1.00 57.60 454 VAL B CA 1
ATOM 7932 C C . VAL B 1 438 ? 34.048 5.971 32.193 1.00 54.68 454 VAL B C 1
ATOM 7933 O O . VAL B 1 438 ? 33.542 5.151 32.963 1.00 54.35 454 VAL B O 1
ATOM 7937 N N . ALA B 1 439 ? 33.910 7.283 32.347 1.00 51.33 455 ALA B N 1
ATOM 7938 C CA . ALA B 1 439 ? 33.101 7.817 33.434 1.00 47.58 455 ALA B CA 1
ATOM 7939 C C . ALA B 1 439 ? 31.617 7.702 33.044 1.00 44.89 455 ALA B C 1
ATOM 7940 O O . ALA B 1 439 ? 31.263 7.577 31.862 1.00 43.71 455 ALA B O 1
ATOM 7942 N N . GLN B 1 440 ? 30.748 7.755 34.040 1.00 41.47 456 GLN B N 1
ATOM 7943 C CA . GLN B 1 440 ? 29.327 7.612 33.787 1.00 39.38 456 GLN B CA 1
ATOM 7944 C C . GLN B 1 440 ? 28.523 8.911 33.729 1.00 37.81 456 GLN B C 1
ATOM 7945 O O . GLN B 1 440 ? 28.188 9.504 34.763 1.00 38.22 456 GLN B O 1
ATOM 7951 N N . THR B 1 441 ? 28.213 9.342 32.508 1.00 34.70 457 THR B N 1
ATOM 7952 C CA . THR B 1 441 ? 27.422 10.536 32.299 1.00 32.10 457 THR B CA 1
ATOM 7953 C C . THR B 1 441 ? 26.005 10.089 31.955 1.00 30.67 457 THR B C 1
ATOM 7954 O O . THR B 1 441 ? 25.795 9.235 31.097 1.00 28.25 457 THR B O 1
ATOM 7958 N N . VAL B 1 442 ? 25.037 10.699 32.631 1.00 29.41 458 VAL B N 1
ATOM 7959 C CA . VAL B 1 442 ? 23.630 10.361 32.479 1.00 27.28 458 VAL B CA 1
ATOM 7960 C C . VAL B 1 442 ? 22.756 11.576 32.068 1.00 26.27 458 VAL B C 1
ATOM 7961 O O . VAL B 1 442 ? 23.076 12.724 32.388 1.00 26.64 458 VAL B O 1
ATOM 7965 N N . LEU B 1 443 ? 21.669 11.340 31.344 1.00 23.27 459 LEU B N 1
ATOM 7966 C CA . LEU B 1 443 ? 20.799 12.455 30.944 1.00 21.51 459 LEU B CA 1
ATOM 7967 C C . LEU B 1 443 ? 19.584 12.632 31.894 1.00 22.12 459 LEU B C 1
ATOM 7968 O O . LEU B 1 443 ? 18.786 11.705 32.105 1.00 22.00 459 LEU B O 1
ATOM 7973 N N . VAL B 1 444 ? 19.433 13.833 32.440 1.00 20.90 460 VAL B N 1
ATOM 7974 C CA . VAL B 1 444 ? 18.368 14.109 33.390 1.00 20.90 460 VAL B CA 1
ATOM 7975 C C . VAL B 1 444 ? 17.237 15.028 32.924 1.00 20.82 460 VAL B C 1
ATOM 7976 O O . VAL B 1 444 ? 17.469 16.106 32.374 1.00 23.17 460 VAL B O 1
ATOM 7980 N N . PHE B 1 445 ? 16.008 14.604 33.160 1.00 19.83 461 PHE B N 1
ATOM 7981 C CA . PHE B 1 445 ? 14.840 15.405 32.816 1.00 21.03 461 PHE B CA 1
ATOM 7982 C C . PHE B 1 445 ? 14.205 15.676 34.168 1.00 22.38 461 PHE B C 1
ATOM 7983 O O . PHE B 1 445 ? 13.805 14.738 34.867 1.00 21.65 461 PHE B O 1
ATOM 7991 N N . ARG B 1 446 ? 14.101 16.953 34.532 1.00 20.69 462 ARG B N 1
ATOM 7992 C CA . ARG B 1 446 ? 13.582 17.327 35.845 1.00 19.73 462 ARG B CA 1
ATOM 7993 C C . ARG B 1 446 ? 12.499 18.402 35.871 1.00 19.85 462 ARG B C 1
ATOM 7994 O O . ARG B 1 446 ? 12.412 19.221 34.967 1.00 20.64 462 ARG B O 1
ATOM 8002 N N . SER B 1 447 ? 11.675 18.377 36.919 1.00 23.23 463 SER B N 1
ATOM 8003 C CA . SER B 1 447 ? 10.645 19.395 37.172 1.00 22.06 463 SER B CA 1
ATOM 8004 C C . SER B 1 447 ? 10.352 19.318 38.669 1.00 21.48 463 SER B C 1
ATOM 8005 O O . SER B 1 447 ? 10.683 18.319 39.307 1.00 19.59 463 SER B O 1
ATOM 8008 N N . VAL B 1 448 ? 9.761 20.372 39.234 1.00 22.89 464 VAL B N 1
ATOM 8009 C CA . VAL B 1 448 ? 9.461 20.412 40.675 1.00 24.50 464 VAL B CA 1
ATOM 8010 C C . VAL B 1 448 ? 8.031 20.864 41.035 1.00 24.46 464 VAL B C 1
ATOM 8011 O O . VAL B 1 448 ? 7.569 21.893 40.573 1.00 25.26 464 VAL B O 1
ATOM 8015 N N . SER B 1 449 ? 7.340 20.096 41.864 1.00 24.97 465 SER B N 1
ATOM 8016 C CA . SER B 1 449 ? 5.997 20.472 42.315 1.00 26.85 465 SER B CA 1
ATOM 8017 C C . SER B 1 449 ? 6.108 21.061 43.730 1.00 27.97 465 SER B C 1
ATOM 8018 O O . SER B 1 449 ? 6.818 20.515 44.575 1.00 28.47 465 SER B O 1
ATOM 8021 N N . THR B 1 450 ? 5.436 22.171 43.998 1.00 20.73 466 THR B N 1
ATOM 8022 C CA . THR B 1 450 ? 5.462 22.716 45.354 1.00 21.54 466 THR B CA 1
ATOM 8023 C C . THR B 1 450 ? 4.024 22.685 45.854 1.00 21.62 466 THR B C 1
ATOM 8024 O O . THR B 1 450 ? 3.216 23.553 45.523 1.00 20.46 466 THR B O 1
ATOM 8028 N N . MET B 1 451 ? 3.714 21.652 46.630 1.00 34.46 467 MET B N 1
ATOM 8029 C CA . MET B 1 451 ? 2.387 21.460 47.183 1.00 37.94 467 MET B CA 1
ATOM 8030 C C . MET B 1 451 ? 2.336 21.964 48.623 1.00 39.74 467 MET B C 1
ATOM 8031 O O . MET B 1 451 ? 2.679 21.235 49.557 1.00 39.85 467 MET B O 1
ATOM 8036 N N . LEU B 1 452 ? 1.897 23.203 48.813 1.00 41.97 468 LEU B N 1
ATOM 8037 C CA . LEU B 1 452 ? 1.795 23.761 50.164 1.00 43.95 468 LEU B CA 1
ATOM 8038 C C . LEU B 1 452 ? 3.173 23.832 50.814 1.00 44.20 468 LEU B C 1
ATOM 8039 O O . LEU B 1 452 ? 4.003 24.680 50.445 1.00 45.31 468 LEU B O 1
ATOM 8044 N N . ASN B 1 453 ? 3.427 22.907 51.743 1.00 40.56 469 ASN B N 1
ATOM 8045 C CA . ASN B 1 453 ? 4.692 22.848 52.482 1.00 42.44 469 ASN B CA 1
ATOM 8046 C C . ASN B 1 453 ? 5.857 22.027 51.889 1.00 42.51 469 ASN B C 1
ATOM 8047 O O . ASN B 1 453 ? 7.018 22.413 52.052 1.00 41.68 469 ASN B O 1
ATOM 8066 N N . ASP B 1 455 ? 8.184 20.215 48.779 1.00 37.84 471 ASP B N 1
ATOM 8067 C CA . ASP B 1 455 ? 8.609 20.408 47.393 1.00 35.91 471 ASP B CA 1
ATOM 8068 C C . ASP B 1 455 ? 9.005 19.024 46.862 1.00 34.57 471 ASP B C 1
ATOM 8069 O O . ASP B 1 455 ? 9.854 18.340 47.441 1.00 29.98 471 ASP B O 1
ATOM 8074 N N . TYR B 1 456 ? 8.380 18.610 45.769 1.00 28.81 472 TYR B N 1
ATOM 8075 C CA . TYR B 1 456 ? 8.662 17.310 45.208 1.00 28.28 472 TYR B CA 1
ATOM 8076 C C . TYR B 1 456 ? 9.436 17.463 43.916 1.00 26.88 472 TYR B C 1
ATOM 8077 O O . TYR B 1 456 ? 8.907 17.981 42.949 1.00 27.59 472 TYR B O 1
ATOM 8086 N N . VAL B 1 457 ? 10.694 17.048 43.882 1.00 24.42 473 VAL B N 1
ATOM 8087 C CA . VAL B 1 457 ? 11.411 17.141 42.624 1.00 23.35 473 VAL B CA 1
ATOM 8088 C C . VAL B 1 457 ? 11.325 15.789 41.901 1.00 22.72 473 VAL B C 1
ATOM 8089 O O . VAL B 1 457 ? 11.722 14.767 42.427 1.00 23.12 473 VAL B O 1
ATOM 8093 N N . TRP B 1 458 ? 10.779 15.804 40.691 1.00 22.20 474 TRP B N 1
ATOM 8094 C CA . TRP B 1 458 ? 10.578 14.596 39.893 1.00 20.76 474 TRP B CA 1
ATOM 8095 C C . TRP B 1 458 ? 11.684 14.328 38.901 1.00 20.17 474 TRP B C 1
ATOM 8096 O O . TRP B 1 458 ? 11.899 15.125 37.993 1.00 19.15 474 TRP B O 1
ATOM 8107 N N . ASP B 1 459 ? 12.366 13.196 39.033 1.00 18.72 475 ASP B N 1
ATOM 8108 C CA . ASP B 1 459 ? 13.452 12.880 38.104 1.00 19.39 475 ASP B CA 1
ATOM 8109 C C . ASP B 1 459 ? 13.247 11.657 37.234 1.00 21.03 475 ASP B C 1
ATOM 8110 O O . ASP B 1 459 ? 12.734 10.622 37.670 1.00 21.26 475 ASP B O 1
ATOM 8115 N N . MET B 1 460 ? 13.695 11.789 35.998 1.00 25.01 476 MET B N 1
ATOM 8116 C CA . MET B 1 460 ? 13.691 10.700 35.047 1.00 25.98 476 MET B CA 1
ATOM 8117 C C . MET B 1 460 ? 15.099 10.827 34.475 1.00 27.23 476 MET B C 1
ATOM 8118 O O . MET B 1 460 ? 15.445 11.855 33.876 1.00 25.98 476 MET B O 1
ATOM 8123 N N . VAL B 1 461 ? 15.930 9.814 34.720 1.00 25.07 477 VAL B N 1
ATOM 8124 C CA . VAL B 1 461 ? 17.297 9.855 34.243 1.00 25.88 477 VAL B CA 1
ATOM 8125 C C . VAL B 1 461 ? 17.566 8.688 33.291 1.00 25.64 477 VAL B C 1
ATOM 8126 O O . VAL B 1 461 ? 17.249 7.534 33.570 1.00 24.33 477 VAL B O 1
ATOM 8130 N N . PHE B 1 462 ? 18.147 9.010 32.145 1.00 26.09 478 PHE B N 1
ATOM 8131 C CA . PHE B 1 462 ? 18.410 8.012 31.122 1.00 24.87 478 PHE B CA 1
ATOM 8132 C C . PHE B 1 462 ? 19.896 7.684 31.031 1.00 25.02 478 PHE B C 1
ATOM 8133 O O . PHE B 1 462 ? 20.720 8.565 30.809 1.00 26.28 478 PHE B O 1
ATOM 8141 N N . TYR B 1 463 ? 20.221 6.413 31.235 1.00 24.24 479 TYR B N 1
ATOM 8142 C CA . TYR B 1 463 ? 21.596 5.932 31.223 1.00 24.68 479 TYR B CA 1
ATOM 8143 C C . TYR B 1 463 ? 22.055 5.522 29.842 1.00 24.22 479 TYR B C 1
ATOM 8144 O O . TYR B 1 463 ? 21.245 5.148 28.995 1.00 24.36 479 TYR B O 1
ATOM 8153 N N . PRO B 1 464 ? 23.375 5.543 29.608 1.00 24.23 480 PRO B N 1
ATOM 8154 C CA . PRO B 1 464 ? 23.932 5.169 28.299 1.00 23.27 480 PRO B CA 1
ATOM 8155 C C . PRO B 1 464 ? 23.847 3.674 27.945 1.00 22.15 480 PRO B C 1
ATOM 8156 O O . PRO B 1 464 ? 24.139 3.287 26.810 1.00 22.25 480 PRO B O 1
ATOM 8160 N N . ASN B 1 465 ? 23.448 2.841 28.901 1.00 20.71 481 ASN B N 1
ATOM 8161 C CA . ASN B 1 465 ? 23.357 1.410 28.649 1.00 20.47 481 ASN B CA 1
ATOM 8162 C C . ASN B 1 465 ? 21.927 0.953 28.383 1.00 21.02 481 ASN B C 1
ATOM 8163 O O . ASN B 1 465 ? 21.661 -0.243 28.274 1.00 21.34 481 ASN B O 1
ATOM 8168 N N . GLY B 1 466 ? 21.008 1.907 28.289 1.00 20.17 482 GLY B N 1
ATOM 8169 C CA . GLY B 1 466 ? 19.629 1.570 28.040 1.00 20.63 482 GLY B CA 1
ATOM 8170 C C . GLY B 1 466 ? 18.755 1.574 29.270 1.00 21.92 482 GLY B C 1
ATOM 8171 O O . GLY B 1 466 ? 17.556 1.366 29.142 1.00 23.91 482 GLY B O 1
ATOM 8172 N N . ALA B 1 467 ? 19.322 1.812 30.452 1.00 22.82 483 ALA B N 1
ATOM 8173 C CA . ALA B 1 467 ? 18.530 1.811 31.689 1.00 22.29 483 ALA B CA 1
ATOM 8174 C C . ALA B 1 467 ? 17.912 3.155 31.994 1.00 22.18 483 ALA B C 1
ATOM 8175 O O . ALA B 1 467 ? 18.426 4.185 31.582 1.00 22.29 483 ALA B O 1
ATOM 8177 N N . ILE B 1 468 ? 16.797 3.140 32.720 1.00 22.37 484 ILE B N 1
ATOM 8178 C CA . ILE B 1 468 ? 16.126 4.374 33.092 1.00 21.42 484 ILE B CA 1
ATOM 8179 C C . ILE B 1 468 ? 15.892 4.367 34.588 1.00 21.80 484 ILE B C 1
ATOM 8180 O O . ILE B 1 468 ? 15.533 3.339 35.151 1.00 23.03 484 ILE B O 1
ATOM 8185 N N . GLU B 1 469 ? 16.089 5.517 35.223 1.00 22.20 485 GLU B N 1
ATOM 8186 C CA . GLU B 1 469 ? 15.883 5.655 36.653 1.00 23.68 485 GLU B CA 1
ATOM 8187 C C . GLU B 1 469 ? 14.824 6.726 36.847 1.00 23.90 485 GLU B C 1
ATOM 8188 O O . GLU B 1 469 ? 14.935 7.806 36.280 1.00 24.98 485 GLU B O 1
ATOM 8194 N N . VAL B 1 470 ? 13.792 6.422 37.626 1.00 23.10 486 VAL B N 1
ATOM 8195 C CA . VAL B 1 470 ? 12.743 7.392 37.887 1.00 22.26 486 VAL B CA 1
ATOM 8196 C C . VAL B 1 470 ? 12.668 7.570 39.406 1.00 24.04 486 VAL B C 1
ATOM 8197 O O . VAL B 1 470 ? 12.484 6.600 40.169 1.00 23.15 486 VAL B O 1
ATOM 8201 N N . LYS B 1 471 ? 12.832 8.817 39.837 1.00 22.77 487 LYS B N 1
ATOM 8202 C CA . LYS B 1 471 ? 12.864 9.117 41.252 1.00 23.00 487 LYS B CA 1
ATOM 8203 C C . LYS B 1 471 ? 12.094 10.334 41.720 1.00 23.83 487 LYS B C 1
ATOM 8204 O O . LYS B 1 471 ? 11.855 11.295 40.978 1.00 23.58 487 LYS B O 1
ATOM 8210 N N . LEU B 1 472 ? 11.752 10.264 42.998 1.00 25.05 488 LEU B N 1
ATOM 8211 C CA . LEU B 1 472 ? 11.044 11.303 43.723 1.00 27.38 488 LEU B CA 1
ATOM 8212 C C . LEU B 1 472 ? 11.935 11.720 44.897 1.00 27.26 488 LEU B C 1
ATOM 8213 O O . LEU B 1 472 ? 12.422 10.868 45.634 1.00 28.33 488 LEU B O 1
ATOM 8218 N N . HIS B 1 473 ? 12.172 13.015 45.043 1.00 22.14 489 HIS B N 1
ATOM 8219 C CA . HIS B 1 473 ? 12.974 13.516 46.150 1.00 23.02 489 HIS B CA 1
ATOM 8220 C C . HIS B 1 473 ? 12.103 14.532 46.862 1.00 23.41 489 HIS B C 1
ATOM 8221 O O . HIS B 1 473 ? 11.626 15.463 46.221 1.00 22.61 489 HIS B O 1
ATOM 8228 N N . ALA B 1 474 ? 11.869 14.340 48.161 1.00 30.48 490 ALA B N 1
ATOM 8229 C CA . ALA B 1 474 ? 11.065 15.275 48.925 1.00 31.59 490 ALA B CA 1
ATOM 8230 C C . ALA B 1 474 ? 11.937 16.265 49.688 1.00 34.07 490 ALA B C 1
ATOM 8231 O O . ALA B 1 474 ? 12.955 15.905 50.280 1.00 35.27 490 ALA B O 1
ATOM 8233 N N . THR B 1 475 ? 11.549 17.529 49.663 1.00 36.26 491 THR B N 1
ATOM 8234 C CA . THR B 1 475 ? 12.294 18.555 50.380 1.00 37.24 491 THR B CA 1
ATOM 8235 C C . THR B 1 475 ? 11.263 19.621 50.758 1.00 37.56 491 THR B C 1
ATOM 8236 O O . THR B 1 475 ? 10.060 19.425 50.538 1.00 38.22 491 THR B O 1
ATOM 8240 N N . GLY B 1 476 ? 11.703 20.724 51.343 1.00 37.38 492 GLY B N 1
ATOM 8241 C CA . GLY B 1 476 ? 10.754 21.749 51.746 1.00 37.24 492 GLY B CA 1
ATOM 8242 C C . GLY B 1 476 ? 10.644 21.910 53.259 1.00 37.35 492 GLY B C 1
ATOM 8243 O O . GLY B 1 476 ? 11.643 21.860 53.973 1.00 37.49 492 GLY B O 1
ATOM 8244 N N . TYR B 1 477 ? 9.421 22.092 53.751 1.00 38.34 493 TYR B N 1
ATOM 8245 C CA . TYR B 1 477 ? 9.159 22.302 55.178 1.00 38.63 493 TYR B CA 1
ATOM 8246 C C . TYR B 1 477 ? 8.085 21.349 55.652 1.00 37.79 493 TYR B C 1
ATOM 8247 O O . TYR B 1 477 ? 7.193 21.000 54.898 1.00 37.70 493 TYR B O 1
ATOM 8256 N N . ILE B 1 478 ? 8.146 20.963 56.918 1.00 36.60 494 ILE B N 1
ATOM 8257 C CA . ILE B 1 478 ? 7.134 20.077 57.467 1.00 35.84 494 ILE B CA 1
ATOM 8258 C C . ILE B 1 478 ? 5.952 20.867 58.054 1.00 35.01 494 ILE B C 1
ATOM 8259 O O . ILE B 1 478 ? 6.100 21.998 58.508 1.00 35.01 494 ILE B O 1
ATOM 8264 N N . SER B 1 479 ? 4.768 20.277 58.040 1.00 34.46 495 SER B N 1
ATOM 8265 C CA . SER B 1 479 ? 3.622 20.952 58.623 1.00 34.10 495 SER B CA 1
ATOM 8266 C C . SER B 1 479 ? 3.620 20.524 60.087 1.00 33.13 495 SER B C 1
ATOM 8267 O O . SER B 1 479 ? 3.740 19.349 60.374 1.00 33.73 495 SER B O 1
ATOM 8270 N N . SER B 1 480 ? 3.494 21.479 61.003 1.00 33.47 496 SER B N 1
ATOM 8271 C CA . SER B 1 480 ? 3.503 21.210 62.441 1.00 33.87 496 SER B CA 1
ATOM 8272 C C . SER B 1 480 ? 2.130 21.254 63.106 1.00 32.69 496 SER B C 1
ATOM 8273 O O . SER B 1 480 ? 1.166 21.735 62.518 1.00 31.23 496 SER B O 1
ATOM 8276 N N . ALA B 1 481 ? 2.060 20.757 64.340 1.00 25.47 497 ALA B N 1
ATOM 8277 C CA . ALA B 1 481 ? 0.821 20.757 65.097 1.00 23.89 497 ALA B CA 1
ATOM 8278 C C . ALA B 1 481 ? 1.122 21.254 66.519 1.00 23.82 497 ALA B C 1
ATOM 8279 O O . ALA B 1 481 ? 2.220 21.057 67.030 1.00 24.34 497 ALA B O 1
ATOM 8281 N N . PHE B 1 482 ? 0.161 21.936 67.134 1.00 23.01 498 PHE B N 1
ATOM 8282 C CA . PHE B 1 482 ? 0.334 22.417 68.485 1.00 22.51 498 PHE B CA 1
ATOM 8283 C C . PHE B 1 482 ? 0.502 21.171 69.368 1.00 23.38 498 PHE B C 1
ATOM 8284 O O . PHE B 1 482 ? -0.267 20.210 69.241 1.00 22.82 498 PHE B O 1
ATOM 8292 N N . LEU B 1 483 ? 1.492 21.191 70.266 1.00 22.95 499 LEU B N 1
ATOM 8293 C CA . LEU B 1 483 ? 1.771 20.047 71.132 1.00 22.99 499 LEU B CA 1
ATOM 8294 C C . LEU B 1 483 ? 0.996 20.067 72.443 1.00 23.71 499 LEU B C 1
ATOM 8295 O O . LEU B 1 483 ? 1.008 21.070 73.154 1.00 23.90 499 LEU B O 1
ATOM 8300 N N . PHE B 1 484 ? 0.329 18.952 72.758 1.00 23.89 500 PHE B N 1
ATOM 8301 C CA . PHE B 1 484 ? -0.455 18.800 73.991 1.00 24.47 500 PHE B CA 1
ATOM 8302 C C . PHE B 1 484 ? -0.775 17.328 74.180 1.00 25.51 500 PHE B C 1
ATOM 8303 O O . PHE B 1 484 ? -0.713 16.540 73.239 1.00 27.56 500 PHE B O 1
ATOM 8311 N N . GLY B 1 485 ? -1.159 16.969 75.394 1.00 25.14 501 GLY B N 1
ATOM 8312 C CA . GLY B 1 485 ? -1.513 15.591 75.673 1.00 25.30 501 GLY B CA 1
ATOM 8313 C C . GLY B 1 485 ? -0.512 14.557 75.210 1.00 24.98 501 GLY B C 1
ATOM 8314 O O . GLY B 1 485 ? 0.691 14.761 75.314 1.00 25.42 501 GLY B O 1
ATOM 8315 N N . ALA B 1 486 ? -1.025 13.445 74.694 1.00 25.00 502 ALA B N 1
ATOM 8316 C CA . ALA B 1 486 ? -0.197 12.334 74.233 1.00 24.40 502 ALA B CA 1
ATOM 8317 C C . ALA B 1 486 ? 0.338 12.574 72.835 1.00 23.97 502 ALA B C 1
ATOM 8318 O O . ALA B 1 486 ? 0.328 11.679 71.998 1.00 25.74 502 ALA B O 1
ATOM 8320 N N . ALA B 1 487 ? 0.828 13.780 72.593 1.00 23.29 503 ALA B N 1
ATOM 8321 C CA . ALA B 1 487 ? 1.332 14.129 71.276 1.00 24.28 503 ALA B CA 1
ATOM 8322 C C . ALA B 1 487 ? 2.425 13.189 70.775 1.00 24.80 503 ALA B C 1
ATOM 8323 O O . ALA B 1 487 ? 2.406 12.774 69.610 1.00 25.95 503 ALA B O 1
ATOM 8325 N N . ARG B 1 488 ? 3.370 12.851 71.646 1.00 24.01 504 ARG B N 1
ATOM 8326 C CA . ARG B 1 488 ? 4.485 12.000 71.257 1.00 24.42 504 ARG B CA 1
ATOM 8327 C C . ARG B 1 488 ? 4.061 10.651 70.759 1.00 23.95 504 ARG B C 1
ATOM 8328 O O . ARG B 1 488 ? 4.853 9.897 70.209 1.00 25.22 504 ARG B O 1
ATOM 8336 N N . ARG B 1 489 ? 2.793 10.345 70.922 1.00 24.30 505 ARG B N 1
ATOM 8337 C CA . ARG B 1 489 ? 2.303 9.081 70.419 1.00 26.28 505 ARG B CA 1
ATOM 8338 C C . ARG B 1 489 ? 2.177 9.201 68.887 1.00 25.79 505 ARG B C 1
ATOM 8339 O O . ARG B 1 489 ? 2.137 8.196 68.180 1.00 26.54 505 ARG B O 1
ATOM 8347 N N . TYR B 1 490 ? 2.170 10.445 68.393 1.00 24.94 506 TYR B N 1
ATOM 8348 C CA . TYR B 1 490 ? 2.001 10.763 66.975 1.00 24.01 506 TYR B CA 1
ATOM 8349 C C . TYR B 1 490 ? 3.122 11.515 66.281 1.00 23.15 506 TYR B C 1
ATOM 8350 O O . TYR B 1 490 ? 2.886 12.160 65.254 1.00 23.82 506 TYR B O 1
ATOM 8359 N N . GLY B 1 491 ? 4.327 11.464 66.826 1.00 22.57 507 GLY B N 1
ATOM 8360 C CA . GLY B 1 491 ? 5.430 12.164 66.192 1.00 21.17 507 GLY B CA 1
ATOM 8361 C C . GLY B 1 491 ? 6.445 12.598 67.209 1.00 22.08 507 GLY B C 1
ATOM 8362 O O . GLY B 1 491 ? 6.488 12.049 68.315 1.00 22.56 507 GLY B O 1
ATOM 8363 N N . ASN B 1 492 ? 7.276 13.569 66.847 1.00 14.43 508 ASN B N 1
ATOM 8364 C CA . ASN B 1 492 ? 8.286 14.063 67.775 1.00 17.26 508 ASN B CA 1
ATOM 8365 C C . ASN B 1 492 ? 8.159 15.560 68.020 1.00 18.95 508 ASN B C 1
ATOM 8366 O O . ASN B 1 492 ? 7.718 16.324 67.144 1.00 19.30 508 ASN B O 1
ATOM 8371 N N . GLN B 1 493 ? 8.535 15.974 69.227 1.00 23.57 509 GLN B N 1
ATOM 8372 C CA . GLN B 1 493 ? 8.518 17.377 69.561 1.00 23.18 509 GLN B CA 1
ATOM 8373 C C . GLN B 1 493 ? 9.714 17.919 68.822 1.00 23.68 509 GLN B C 1
ATOM 8374 O O . GLN B 1 493 ? 10.800 17.347 68.929 1.00 22.38 509 GLN B O 1
ATOM 8380 N N . VAL B 1 494 ? 9.516 19.010 68.082 1.00 24.69 510 VAL B N 1
ATOM 8381 C CA . VAL B 1 494 ? 10.598 19.612 67.316 1.00 26.46 510 VAL B CA 1
ATOM 8382 C C . VAL B 1 494 ? 10.798 21.097 67.634 1.00 28.49 510 VAL B C 1
ATOM 8383 O O . VAL B 1 494 ? 11.584 21.788 66.983 1.00 28.79 510 VAL B O 1
ATOM 8387 N N . GLY B 1 495 ? 10.088 21.574 68.651 1.00 29.68 511 GLY B N 1
ATOM 8388 C CA . GLY B 1 495 ? 10.198 22.968 69.049 1.00 31.73 511 GLY B CA 1
ATOM 8389 C C . GLY B 1 495 ? 9.356 23.240 70.290 1.00 33.16 511 GLY B C 1
ATOM 8390 O O . GLY B 1 495 ? 8.840 22.309 70.944 1.00 32.45 511 GLY B O 1
ATOM 8391 N N . GLU B 1 496 ? 9.217 24.507 70.647 1.00 32.40 512 GLU B N 1
ATOM 8392 C CA . GLU B 1 496 ? 8.398 24.814 71.800 1.00 34.29 512 GLU B CA 1
ATOM 8393 C C . GLU B 1 496 ? 6.930 24.720 71.330 1.00 32.99 512 GLU B C 1
ATOM 8394 O O . GLU B 1 496 ? 6.570 25.230 70.250 1.00 32.83 512 GLU B O 1
ATOM 8400 N N . HIS B 1 497 ? 6.107 24.033 72.128 1.00 20.49 513 HIS B N 1
ATOM 8401 C CA . HIS B 1 497 ? 4.682 23.850 71.847 1.00 21.70 513 HIS B CA 1
ATOM 8402 C C . HIS B 1 497 ? 4.388 23.284 70.467 1.00 22.79 513 HIS B C 1
ATOM 8403 O O . HIS B 1 497 ? 3.232 23.281 70.021 1.00 24.57 513 HIS B O 1
ATOM 8410 N N . THR B 1 498 ? 5.418 22.779 69.800 1.00 27.06 514 THR B N 1
ATOM 8411 C CA . THR B 1 498 ? 5.267 22.243 68.453 1.00 24.94 514 THR B CA 1
ATOM 8412 C C . THR B 1 498 ? 5.634 20.773 68.255 1.00 23.11 514 THR B C 1
ATOM 8413 O O . THR B 1 498 ? 6.706 20.318 68.634 1.00 22.90 514 THR B O 1
ATOM 8417 N N . LEU B 1 499 ? 4.727 20.037 67.639 1.00 21.06 515 LEU B N 1
ATOM 8418 C CA . LEU B 1 499 ? 4.960 18.632 67.339 1.00 20.87 515 LEU B CA 1
ATOM 8419 C C . LEU B 1 499 ? 5.117 18.496 65.822 1.00 19.58 515 LEU B C 1
ATOM 8420 O O . LEU B 1 499 ? 4.449 19.211 65.069 1.00 17.71 515 LEU B O 1
ATOM 8425 N N . GLY B 1 500 ? 6.023 17.613 65.387 1.00 18.59 516 GLY B N 1
ATOM 8426 C CA . GLY B 1 500 ? 6.205 17.343 63.963 1.00 17.00 516 GLY B CA 1
ATOM 8427 C C . GLY B 1 500 ? 5.498 15.998 63.808 1.00 17.48 516 GLY B C 1
ATOM 8428 O O . GLY B 1 500 ? 6.069 14.979 64.165 1.00 15.98 516 GLY B O 1
ATOM 8429 N N . PRO B 1 501 ? 4.260 15.957 63.274 1.00 19.39 517 PRO B N 1
ATOM 8430 C CA . PRO B 1 501 ? 3.461 14.730 63.092 1.00 18.19 517 PRO B CA 1
ATOM 8431 C C . PRO B 1 501 ? 3.872 13.718 62.036 1.00 19.04 517 PRO B C 1
ATOM 8432 O O . PRO B 1 501 ? 4.335 14.107 60.947 1.00 19.26 517 PRO B O 1
ATOM 8436 N N . VAL B 1 502 ? 3.687 12.426 62.369 1.00 15.51 518 VAL B N 1
ATOM 8437 C CA . VAL B 1 502 ? 4.006 11.299 61.484 1.00 16.31 518 VAL B CA 1
ATOM 8438 C C . VAL B 1 502 ? 3.226 11.350 60.187 1.00 17.19 518 VAL B C 1
ATOM 8439 O O . VAL B 1 502 ? 2.071 11.789 60.158 1.00 19.03 518 VAL B O 1
ATOM 8443 N N . HIS B 1 503 ? 3.842 10.842 59.130 1.00 18.61 519 HIS B N 1
ATOM 8444 C CA . HIS B 1 503 ? 3.174 10.749 57.853 1.00 18.61 519 HIS B CA 1
ATOM 8445 C C . HIS B 1 503 ? 4.008 9.897 56.946 1.00 20.23 519 HIS B C 1
ATOM 8446 O O . HIS B 1 503 ? 5.218 9.698 57.181 1.00 19.66 519 HIS B O 1
ATOM 8453 N N . THR B 1 504 ? 3.341 9.352 55.937 1.00 20.45 520 THR B N 1
ATOM 8454 C CA . THR B 1 504 ? 3.999 8.558 54.924 1.00 21.22 520 THR B CA 1
ATOM 8455 C C . THR B 1 504 ? 3.939 9.410 53.658 1.00 22.71 520 THR B C 1
ATOM 8456 O O . THR B 1 504 ? 3.068 10.297 53.525 1.00 21.90 520 THR B O 1
ATOM 8460 N N . HIS B 1 505 ? 4.876 9.160 52.749 1.00 22.99 521 HIS B N 1
ATOM 8461 C CA . HIS B 1 505 ? 4.916 9.838 51.453 1.00 23.02 521 HIS B CA 1
ATOM 8462 C C . HIS B 1 505 ? 4.854 8.705 50.449 1.00 23.89 521 HIS B C 1
ATOM 8463 O O . HIS B 1 505 ? 5.639 7.752 50.525 1.00 24.38 521 HIS B O 1
ATOM 8470 N N . SER B 1 506 ? 3.919 8.811 49.518 1.00 22.85 522 SER B N 1
ATOM 8471 C CA . SER B 1 506 ? 3.762 7.807 48.482 1.00 21.98 522 SER B CA 1
ATOM 8472 C C . SER B 1 506 ? 3.650 8.485 47.136 1.00 22.13 522 SER B C 1
ATOM 8473 O O . SER B 1 506 ? 3.227 9.641 47.040 1.00 20.12 522 SER B O 1
ATOM 8476 N N . ALA B 1 507 ? 4.039 7.752 46.097 1.00 21.99 523 ALA B N 1
ATOM 8477 C CA . ALA B 1 507 ? 3.916 8.225 44.732 1.00 20.41 523 ALA B CA 1
ATOM 8478 C C . ALA B 1 507 ? 3.569 6.989 43.919 1.00 20.10 523 ALA B C 1
ATOM 8479 O O . ALA B 1 507 ? 3.949 5.873 44.281 1.00 20.80 523 ALA B O 1
ATOM 8481 N N . HIS B 1 508 ? 2.836 7.182 42.830 1.00 19.20 524 HIS B N 1
ATOM 8482 C CA . HIS B 1 508 ? 2.445 6.088 41.946 1.00 14.64 524 HIS B CA 1
ATOM 8483 C C . HIS B 1 508 ? 2.824 6.470 40.525 1.00 18.40 524 HIS B C 1
ATOM 8484 O O . HIS B 1 508 ? 2.625 7.622 40.138 1.00 13.01 524 HIS B O 1
ATOM 8491 N N . TYR B 1 509 ? 3.387 5.530 39.761 1.00 17.65 525 TYR B N 1
ATOM 8492 C CA . TYR B 1 509 ? 3.790 5.779 38.373 1.00 18.14 525 TYR B CA 1
ATOM 8493 C C . TYR B 1 509 ? 3.176 4.797 37.388 1.00 19.44 525 TYR B C 1
ATOM 8494 O O . TYR B 1 509 ? 2.947 3.624 37.717 1.00 19.36 525 TYR B O 1
ATOM 8503 N N . LYS B 1 510 ? 2.898 5.292 36.178 1.00 19.53 526 LYS B N 1
ATOM 8504 C CA . LYS B 1 510 ? 2.334 4.472 35.119 1.00 18.44 526 LYS B CA 1
ATOM 8505 C C . LYS B 1 510 ? 3.516 4.196 34.215 1.00 19.06 526 LYS B C 1
ATOM 8506 O O . LYS B 1 510 ? 4.146 5.130 33.718 1.00 19.11 526 LYS B O 1
ATOM 8512 N N . VAL B 1 511 ? 3.838 2.924 34.013 1.00 18.36 527 VAL B N 1
ATOM 8513 C CA . VAL B 1 511 ? 4.973 2.575 33.170 1.00 19.26 527 VAL B CA 1
ATOM 8514 C C . VAL B 1 511 ? 4.507 1.662 32.015 1.00 20.46 527 VAL B C 1
ATOM 8515 O O . VAL B 1 511 ? 4.407 0.432 32.139 1.00 19.20 527 VAL B O 1
ATOM 8519 N N . ASP B 1 512 ? 4.212 2.286 30.883 1.00 20.55 528 ASP B N 1
ATOM 8520 C CA . ASP B 1 512 ? 3.747 1.543 29.746 1.00 21.07 528 ASP B CA 1
ATOM 8521 C C . ASP B 1 512 ? 4.868 1.056 28.833 1.00 21.70 528 ASP B C 1
ATOM 8522 O O . ASP B 1 512 ? 5.110 1.586 27.733 1.00 20.94 528 ASP B O 1
ATOM 8527 N N . LEU B 1 513 ? 5.558 0.031 29.309 1.00 21.06 529 LEU B N 1
ATOM 8528 C CA . LEU B 1 513 ? 6.629 -0.583 28.542 1.00 21.69 529 LEU B CA 1
ATOM 8529 C C . LEU B 1 513 ? 6.028 -1.358 27.346 1.00 21.78 529 LEU B C 1
ATOM 8530 O O . LEU B 1 513 ? 5.008 -2.062 27.480 1.00 21.81 529 LEU B O 1
ATOM 8535 N N . ASP B 1 514 ? 6.640 -1.204 26.178 1.00 16.21 530 ASP B N 1
ATOM 8536 C CA . ASP B 1 514 ? 6.226 -1.933 24.985 1.00 17.21 530 ASP B CA 1
ATOM 8537 C C . ASP B 1 514 ? 7.509 -2.653 24.596 1.00 17.93 530 ASP B C 1
ATOM 8538 O O . ASP B 1 514 ? 8.211 -2.258 23.665 1.00 18.57 530 ASP B O 1
ATOM 8543 N N . VAL B 1 515 ? 7.826 -3.708 25.329 1.00 21.06 531 VAL B N 1
ATOM 8544 C CA . VAL B 1 515 ? 9.058 -4.422 25.071 1.00 20.78 531 VAL B CA 1
ATOM 8545 C C . VAL B 1 515 ? 9.089 -5.206 23.771 1.00 21.94 531 VAL B C 1
ATOM 8546 O O . VAL B 1 515 ? 8.420 -6.234 23.629 1.00 21.64 531 VAL B O 1
ATOM 8550 N N . GLY B 1 516 ? 9.881 -4.703 22.823 1.00 22.75 532 GLY B N 1
ATOM 8551 C CA . GLY B 1 516 ? 9.992 -5.351 21.525 1.00 23.78 532 GLY B CA 1
ATOM 8552 C C . GLY B 1 516 ? 8.673 -5.319 20.772 1.00 24.97 532 GLY B C 1
ATOM 8553 O O . GLY B 1 516 ? 8.433 -6.116 19.875 1.00 25.35 532 GLY B O 1
ATOM 8554 N N . GLY B 1 517 ? 7.815 -4.380 21.152 1.00 25.53 533 GLY B N 1
ATOM 8555 C CA . GLY B 1 517 ? 6.524 -4.255 20.521 1.00 25.42 533 GLY B CA 1
ATOM 8556 C C . GLY B 1 517 ? 5.470 -4.274 21.600 1.00 26.14 533 GLY B C 1
ATOM 8557 O O . GLY B 1 517 ? 5.798 -4.314 22.788 1.00 26.35 533 GLY B O 1
ATOM 8558 N N . LEU B 1 518 ? 4.210 -4.274 21.177 1.00 25.70 534 LEU B N 1
ATOM 8559 C CA . LEU B 1 518 ? 3.047 -4.261 22.060 1.00 25.97 534 LEU B CA 1
ATOM 8560 C C . LEU B 1 518 ? 2.778 -5.520 22.878 1.00 26.33 534 LEU B C 1
ATOM 8561 O O . LEU B 1 518 ? 2.590 -5.443 24.090 1.00 26.95 534 LEU B O 1
ATOM 8566 N N . GLU B 1 519 ? 2.738 -6.671 22.220 1.00 26.70 535 GLU B N 1
ATOM 8567 C CA . GLU B 1 519 ? 2.449 -7.922 22.898 1.00 28.20 535 GLU B CA 1
ATOM 8568 C C . GLU B 1 519 ? 3.503 -8.321 23.918 1.00 26.18 535 GLU B C 1
ATOM 8569 O O . GLU B 1 519 ? 4.624 -8.667 23.555 1.00 24.93 535 GLU B O 1
ATOM 8575 N N . ASN B 1 520 ? 3.152 -8.297 25.198 1.00 15.44 536 ASN B N 1
ATOM 8576 C CA . ASN B 1 520 ? 4.132 -8.657 26.220 1.00 15.73 536 ASN B CA 1
ATOM 8577 C C . ASN B 1 520 ? 3.667 -9.736 27.176 1.00 16.05 536 ASN B C 1
ATOM 8578 O O . ASN B 1 520 ? 2.470 -10.008 27.308 1.00 14.42 536 ASN B O 1
ATOM 8583 N N . TRP B 1 521 ? 4.651 -10.339 27.835 1.00 21.18 537 TRP B N 1
ATOM 8584 C CA . TRP B 1 521 ? 4.463 -11.381 28.820 1.00 19.67 537 TRP B CA 1
ATOM 8585 C C . TRP B 1 521 ? 5.249 -10.947 30.053 1.00 20.77 537 TRP B C 1
ATOM 8586 O O . TRP B 1 521 ? 6.233 -10.204 29.950 1.00 20.71 537 TRP B O 1
ATOM 8597 N N . VAL B 1 522 ? 4.814 -11.415 31.220 1.00 20.81 538 VAL B N 1
ATOM 8598 C CA . VAL B 1 522 ? 5.466 -11.084 32.475 1.00 19.97 538 VAL B CA 1
ATOM 8599 C C . VAL B 1 522 ? 6.237 -12.294 33.012 1.00 20.25 538 VAL B C 1
ATOM 8600 O O . VAL B 1 522 ? 5.667 -13.366 33.182 1.00 18.75 538 VAL B O 1
ATOM 8604 N N . TRP B 1 523 ? 7.524 -12.114 33.298 1.00 19.91 539 TRP B N 1
ATOM 8605 C CA . TRP B 1 523 ? 8.333 -13.202 33.829 1.00 20.09 539 TRP B CA 1
ATOM 8606 C C . TRP B 1 523 ? 8.808 -12.909 35.257 1.00 21.41 539 TRP B C 1
ATOM 8607 O O . TRP B 1 523 ? 9.266 -11.794 35.556 1.00 22.38 539 TRP B O 1
ATOM 8618 N N . ALA B 1 524 ? 8.705 -13.924 36.118 1.00 21.09 540 ALA B N 1
ATOM 8619 C CA . ALA B 1 524 ? 9.153 -13.850 37.497 1.00 21.61 540 ALA B CA 1
ATOM 8620 C C . ALA B 1 524 ? 10.344 -14.794 37.629 1.00 21.37 540 ALA B C 1
ATOM 8621 O O . ALA B 1 524 ? 10.192 -16.005 37.507 1.00 22.74 540 ALA B O 1
ATOM 8623 N N . GLU B 1 525 ? 11.533 -14.253 37.853 1.00 21.30 541 GLU B N 1
ATOM 8624 C CA . GLU B 1 525 ? 12.701 -15.112 38.022 1.00 22.24 541 GLU B CA 1
ATOM 8625 C C . GLU B 1 525 ? 13.263 -14.829 39.407 1.00 21.97 541 GLU B C 1
ATOM 8626 O O . GLU B 1 525 ? 13.161 -13.721 39.911 1.00 21.51 541 GLU B O 1
ATOM 8632 N N . ASP B 1 526 ? 13.832 -15.849 40.026 1.00 22.13 542 ASP B N 1
ATOM 8633 C CA . ASP B 1 526 ? 14.404 -15.715 41.347 1.00 18.25 542 ASP B CA 1
ATOM 8634 C C . ASP B 1 526 ? 15.442 -16.823 41.565 1.00 22.87 542 ASP B C 1
ATOM 8635 O O . ASP B 1 526 ? 15.892 -17.474 40.623 1.00 18.74 542 ASP B O 1
ATOM 8640 N N . MET B 1 527 ? 15.805 -17.033 42.827 1.00 21.57 543 MET B N 1
ATOM 8641 C CA . MET B 1 527 ? 16.800 -18.038 43.200 1.00 20.86 543 MET B CA 1
ATOM 8642 C C . MET B 1 527 ? 16.225 -19.029 44.182 1.00 20.43 543 MET B C 1
ATOM 8643 O O . MET B 1 527 ? 15.230 -18.777 44.851 1.00 21.20 543 MET B O 1
ATOM 8648 N N . ALA B 1 528 ? 16.888 -20.157 44.284 1.00 20.02 544 ALA B N 1
ATOM 8649 C CA . ALA B 1 528 ? 16.477 -21.189 45.195 1.00 20.23 544 ALA B CA 1
ATOM 8650 C C . ALA B 1 528 ? 17.687 -22.051 45.498 1.00 20.00 544 ALA B C 1
ATOM 8651 O O . ALA B 1 528 ? 18.665 -22.065 44.725 1.00 19.87 544 ALA B O 1
ATOM 8653 N N . PHE B 1 529 ? 17.621 -22.746 46.636 1.00 20.56 545 PHE B N 1
ATOM 8654 C CA . PHE B 1 529 ? 18.677 -23.664 47.061 1.00 21.15 545 PHE B CA 1
ATOM 8655 C C . PHE B 1 529 ? 18.044 -25.047 47.160 1.00 22.09 545 PHE B C 1
ATOM 8656 O O . PHE B 1 529 ? 17.018 -25.223 47.803 1.00 21.58 545 PHE B O 1
ATOM 8664 N N . VAL B 1 530 ? 18.654 -26.027 46.509 1.00 22.98 546 VAL B N 1
ATOM 8665 C CA . VAL B 1 530 ? 18.148 -27.386 46.540 1.00 23.46 546 VAL B CA 1
ATOM 8666 C C . VAL B 1 530 ? 19.354 -28.261 46.811 1.00 24.63 546 VAL B C 1
ATOM 8667 O O . VAL B 1 530 ? 20.336 -28.216 46.077 1.00 26.24 546 VAL B O 1
ATOM 8671 N N . PRO B 1 531 ? 19.309 -29.067 47.883 1.00 25.05 547 PRO B N 1
ATOM 8672 C CA . PRO B 1 531 ? 20.471 -29.915 48.167 1.00 24.52 547 PRO B CA 1
ATOM 8673 C C . PRO B 1 531 ? 20.601 -31.047 47.175 1.00 24.36 547 PRO B C 1
ATOM 8674 O O . PRO B 1 531 ? 19.615 -31.679 46.852 1.00 23.56 547 PRO B O 1
ATOM 8678 N N . THR B 1 532 ? 21.799 -31.301 46.671 1.00 26.82 548 THR B N 1
ATOM 8679 C CA . THR B 1 532 ? 21.981 -32.407 45.738 1.00 27.65 548 THR B CA 1
ATOM 8680 C C . THR B 1 532 ? 23.347 -33.001 45.994 1.00 27.67 548 THR B C 1
ATOM 8681 O O . THR B 1 532 ? 24.244 -32.322 46.468 1.00 29.93 548 THR B O 1
ATOM 8685 N N . ALA B 1 533 ? 23.498 -34.279 45.697 1.00 28.09 549 ALA B N 1
ATOM 8686 C CA . ALA B 1 533 ? 24.767 -34.954 45.904 1.00 28.14 549 ALA B CA 1
ATOM 8687 C C . ALA B 1 533 ? 25.831 -34.281 45.049 1.00 28.19 549 ALA B C 1
ATOM 8688 O O . ALA B 1 533 ? 25.521 -33.721 43.982 1.00 27.28 549 ALA B O 1
ATOM 8690 N N . ILE B 1 534 ? 27.075 -34.332 45.517 1.00 27.83 550 ILE B N 1
ATOM 8691 C CA . ILE B 1 534 ? 28.180 -33.733 44.783 1.00 28.23 550 ILE B CA 1
ATOM 8692 C C . ILE B 1 534 ? 28.638 -34.817 43.834 1.00 28.23 550 ILE B C 1
ATOM 8693 O O . ILE B 1 534 ? 28.997 -35.899 44.271 1.00 31.25 550 ILE B O 1
ATOM 8698 N N . PRO B 1 535 ? 28.620 -34.561 42.525 1.00 28.20 551 PRO B N 1
ATOM 8699 C CA . PRO B 1 535 ? 29.045 -35.576 41.554 1.00 28.66 551 PRO B CA 1
ATOM 8700 C C . PRO B 1 535 ? 30.390 -36.265 41.834 1.00 30.36 551 PRO B C 1
ATOM 8701 O O . PRO B 1 535 ? 30.477 -37.493 41.832 1.00 30.69 551 PRO B O 1
ATOM 8705 N N . TRP B 1 536 ? 31.437 -35.484 42.078 1.00 30.44 552 TRP B N 1
ATOM 8706 C CA . TRP B 1 536 ? 32.756 -36.057 42.313 1.00 30.73 552 TRP B CA 1
ATOM 8707 C C . TRP B 1 536 ? 33.007 -36.535 43.742 1.00 31.61 552 TRP B C 1
ATOM 8708 O O . TRP B 1 536 ? 34.138 -36.888 44.093 1.00 32.74 552 TRP B O 1
ATOM 8719 N N . SER B 1 537 ? 31.956 -36.551 44.558 1.00 31.34 553 SER B N 1
ATOM 8720 C CA . SER B 1 537 ? 32.044 -37.006 45.952 1.00 31.46 553 SER B CA 1
ATOM 8721 C C . SER B 1 537 ? 30.582 -37.234 46.395 1.00 31.21 553 SER B C 1
ATOM 8722 O O . SER B 1 537 ? 30.050 -36.502 47.224 1.00 31.10 553 SER B O 1
ATOM 8725 N N . PRO B 1 538 ? 29.921 -38.267 45.843 1.00 31.83 554 PRO B N 1
ATOM 8726 C CA . PRO B 1 538 ? 28.519 -38.582 46.159 1.00 33.14 554 PRO B CA 1
ATOM 8727 C C . PRO B 1 538 ? 28.066 -38.659 47.616 1.00 34.15 554 PRO B C 1
ATOM 8728 O O . PRO B 1 538 ? 26.880 -38.450 47.890 1.00 34.32 554 PRO B O 1
ATOM 8732 N N . GLU B 1 539 ? 28.984 -38.945 48.541 1.00 34.70 555 GLU B N 1
ATOM 8733 C CA . GLU B 1 539 ? 28.629 -39.020 49.957 1.00 35.79 555 GLU B CA 1
ATOM 8734 C C . GLU B 1 539 ? 28.367 -37.631 50.515 1.00 35.83 555 GLU B C 1
ATOM 8735 O O . GLU B 1 539 ? 27.892 -37.488 51.637 1.00 37.17 555 GLU B O 1
ATOM 8741 N N . HIS B 1 540 ? 28.704 -36.597 49.753 1.00 29.51 556 HIS B N 1
ATOM 8742 C CA . HIS B 1 540 ? 28.475 -35.252 50.246 1.00 29.35 556 HIS B CA 1
ATOM 8743 C C . HIS B 1 540 ? 27.446 -34.487 49.448 1.00 29.10 556 HIS B C 1
ATOM 8744 O O . HIS B 1 540 ? 27.306 -34.671 48.236 1.00 29.30 556 HIS B O 1
ATOM 8751 N N . GLN B 1 541 ? 26.692 -33.660 50.160 1.00 34.50 557 GLN B N 1
ATOM 8752 C CA . GLN B 1 541 ? 25.666 -32.852 49.537 1.00 34.94 557 GLN B CA 1
ATOM 8753 C C . GLN B 1 541 ? 26.131 -31.413 49.463 1.00 35.14 557 GLN B C 1
ATOM 8754 O O . GLN B 1 541 ? 27.136 -31.033 50.079 1.00 35.91 557 GLN B O 1
ATOM 8760 N N . ILE B 1 542 ? 25.381 -30.608 48.723 1.00 33.31 558 ILE B N 1
ATOM 8761 C CA . ILE B 1 542 ? 25.732 -29.226 48.548 1.00 33.37 558 ILE B CA 1
ATOM 8762 C C . ILE B 1 542 ? 24.461 -28.466 48.217 1.00 33.75 558 ILE B C 1
ATOM 8763 O O . ILE B 1 542 ? 23.691 -28.878 47.344 1.00 33.47 558 ILE B O 1
ATOM 8768 N N . GLN B 1 543 ? 24.217 -27.383 48.949 1.00 28.33 559 GLN B N 1
ATOM 8769 C CA . GLN B 1 543 ? 23.041 -26.565 48.716 1.00 26.61 559 GLN B CA 1
ATOM 8770 C C . GLN B 1 543 ? 23.250 -25.904 47.360 1.00 26.39 559 GLN B C 1
ATOM 8771 O O . GLN B 1 543 ? 24.007 -24.939 47.197 1.00 25.79 559 GLN B O 1
ATOM 8777 N N . ARG B 1 544 ? 22.556 -26.449 46.379 1.00 25.33 560 ARG B N 1
ATOM 8778 C CA . ARG B 1 544 ? 22.706 -26.003 45.017 1.00 24.10 560 ARG B CA 1
ATOM 8779 C C . ARG B 1 544 ? 21.908 -24.759 44.659 1.00 23.36 560 ARG B C 1
ATOM 8780 O O . ARG B 1 544 ? 20.681 -24.794 44.631 1.00 25.33 560 ARG B O 1
ATOM 8788 N N . LEU B 1 545 ? 22.609 -23.656 44.391 1.00 22.56 561 LEU B N 1
ATOM 8789 C CA . LEU B 1 545 ? 21.982 -22.396 43.996 1.00 21.62 561 LEU B CA 1
ATOM 8790 C C . LEU B 1 545 ? 21.460 -22.522 42.577 1.00 22.52 561 LEU B C 1
ATOM 8791 O O . LEU B 1 545 ? 22.123 -23.074 41.717 1.00 23.29 561 LEU B O 1
ATOM 8796 N N . GLN B 1 546 ? 20.261 -22.023 42.322 1.00 24.14 562 GLN B N 1
ATOM 8797 C CA . GLN B 1 546 ? 19.731 -22.110 40.973 1.00 24.45 562 GLN B CA 1
ATOM 8798 C C . GLN B 1 546 ? 18.740 -21.008 40.737 1.00 23.19 562 GLN B C 1
ATOM 8799 O O . GLN B 1 546 ? 18.379 -20.304 41.665 1.00 22.69 562 GLN B O 1
ATOM 8805 N N . VAL B 1 547 ? 18.329 -20.851 39.484 1.00 22.08 563 VAL B N 1
ATOM 8806 C CA . VAL B 1 547 ? 17.390 -19.812 39.101 1.00 20.42 563 VAL B CA 1
ATOM 8807 C C . VAL B 1 547 ? 16.055 -20.480 38.988 1.00 21.40 563 VAL B C 1
ATOM 8808 O O . VAL B 1 547 ? 15.996 -21.654 38.605 1.00 22.10 563 VAL B O 1
ATOM 8812 N N . THR B 1 548 ? 14.988 -19.781 39.371 1.00 21.97 564 THR B N 1
ATOM 8813 C CA . THR B 1 548 ? 13.642 -20.342 39.200 1.00 22.81 564 THR B CA 1
ATOM 8814 C C . THR B 1 548 ? 12.957 -19.391 38.223 1.00 24.40 564 THR B C 1
ATOM 8815 O O . THR B 1 548 ? 13.230 -18.185 38.255 1.00 25.58 564 THR B O 1
ATOM 8819 N N . ARG B 1 549 ? 12.084 -19.906 37.355 1.00 21.76 565 ARG B N 1
ATOM 8820 C CA . ARG B 1 549 ? 11.381 -19.061 36.378 1.00 21.24 565 ARG B CA 1
ATOM 8821 C C . ARG B 1 549 ? 9.913 -19.442 36.221 1.00 21.59 565 ARG B C 1
ATOM 8822 O O . ARG B 1 549 ? 9.573 -20.622 36.102 1.00 22.75 565 ARG B O 1
ATOM 8830 N N . LYS B 1 550 ? 9.040 -18.443 36.200 1.00 28.50 566 LYS B N 1
ATOM 8831 C CA . LYS B 1 550 ? 7.622 -18.688 36.005 1.00 28.43 566 LYS B CA 1
ATOM 8832 C C . LYS B 1 550 ? 7.017 -17.569 35.178 1.00 28.21 566 LYS B C 1
ATOM 8833 O O . LYS B 1 550 ? 7.186 -16.403 35.499 1.00 28.67 566 LYS B O 1
ATOM 8839 N N . GLN B 1 551 ? 6.324 -17.923 34.104 1.00 28.19 567 GLN B N 1
ATOM 8840 C CA . GLN B 1 551 ? 5.666 -16.939 33.266 1.00 28.28 567 GLN B CA 1
ATOM 8841 C C . GLN B 1 551 ? 4.317 -16.686 33.917 1.00 27.69 567 GLN B C 1
ATOM 8842 O O . GLN B 1 551 ? 3.490 -17.588 33.979 1.00 28.28 567 GLN B O 1
ATOM 8848 N N . LEU B 1 552 ? 4.089 -15.479 34.428 1.00 27.40 568 LEU B N 1
ATOM 8849 C CA . LEU B 1 552 ? 2.806 -15.185 35.069 1.00 27.74 568 LEU B CA 1
ATOM 8850 C C . LEU B 1 552 ? 1.653 -15.224 34.055 1.00 27.38 568 LEU B C 1
ATOM 8851 O O . LEU B 1 552 ? 1.825 -14.852 32.913 1.00 28.38 568 LEU B O 1
ATOM 8856 N N . GLU B 1 553 ? 0.478 -15.689 34.453 1.00 28.61 569 GLU B N 1
ATOM 8857 C CA . GLU B 1 553 ? -0.634 -15.778 33.503 1.00 28.48 569 GLU B CA 1
ATOM 8858 C C . GLU B 1 553 ? -1.741 -14.756 33.681 1.00 27.38 569 GLU B C 1
ATOM 8859 O O . GLU B 1 553 ? -2.323 -14.314 32.705 1.00 25.96 569 GLU B O 1
ATOM 8865 N N . THR B 1 554 ? -2.035 -14.364 34.917 1.00 26.88 570 THR B N 1
ATOM 8866 C CA . THR B 1 554 ? -3.110 -13.399 35.130 1.00 25.54 570 THR B CA 1
ATOM 8867 C C . THR B 1 554 ? -2.703 -12.209 35.985 1.00 25.21 570 THR B C 1
ATOM 8868 O O . THR B 1 554 ? -1.748 -12.282 36.755 1.00 24.70 570 THR B O 1
ATOM 8872 N N . GLU B 1 555 ? -3.442 -11.111 35.826 1.00 26.76 571 GLU B N 1
ATOM 8873 C CA . GLU B 1 555 ? -3.225 -9.869 36.565 1.00 26.86 571 GLU B CA 1
ATOM 8874 C C . GLU B 1 555 ? -3.136 -10.119 38.073 1.00 26.86 571 GLU B C 1
ATOM 8875 O O . GLU B 1 555 ? -2.328 -9.493 38.768 1.00 26.83 571 GLU B O 1
ATOM 8881 N N . GLU B 1 556 ? -3.963 -11.026 38.583 1.00 27.29 572 GLU B N 1
ATOM 8882 C CA . GLU B 1 556 ? -3.942 -11.306 40.018 1.00 29.06 572 GLU B CA 1
ATOM 8883 C C . GLU B 1 556 ? -2.569 -11.776 40.481 1.00 27.93 572 GLU B C 1
ATOM 8884 O O . GLU B 1 556 ? -2.147 -11.461 41.587 1.00 28.16 572 GLU B O 1
ATOM 8890 N N . GLN B 1 557 ? -1.879 -12.527 39.629 1.00 26.21 573 GLN B N 1
ATOM 8891 C CA . GLN B 1 557 ? -0.552 -13.033 39.941 1.00 25.05 573 GLN B CA 1
ATOM 8892 C C . GLN B 1 557 ? 0.538 -11.976 39.841 1.00 23.83 573 GLN B C 1
ATOM 8893 O O . GLN B 1 557 ? 1.636 -12.168 40.345 1.00 22.56 573 GLN B O 1
ATOM 8899 N N . ALA B 1 558 ? 0.245 -10.865 39.186 1.00 22.49 574 ALA B N 1
ATOM 8900 C CA . ALA B 1 558 ? 1.252 -9.842 39.027 1.00 20.72 574 ALA B CA 1
ATOM 8901 C C . ALA B 1 558 ? 0.958 -8.607 39.857 1.00 20.72 574 ALA B C 1
ATOM 8902 O O . ALA B 1 558 ? 1.513 -7.543 39.580 1.00 19.68 574 ALA B O 1
ATOM 8904 N N . ALA B 1 559 ? 0.076 -8.755 40.855 1.00 20.36 575 ALA B N 1
ATOM 8905 C CA . ALA B 1 559 ? -0.279 -7.680 41.793 1.00 20.30 575 ALA B CA 1
ATOM 8906 C C . ALA B 1 559 ? 0.450 -8.002 43.102 1.00 21.06 575 ALA B C 1
ATOM 8907 O O . ALA B 1 559 ? -0.067 -8.736 43.945 1.00 21.93 575 ALA B O 1
ATOM 8909 N N . PHE B 1 560 ? 1.641 -7.434 43.277 1.00 22.05 576 PHE B N 1
ATOM 8910 C CA . PHE B 1 560 ? 2.477 -7.679 44.466 1.00 21.12 576 PHE B CA 1
ATOM 8911 C C . PHE B 1 560 ? 2.209 -6.723 45.640 1.00 21.51 576 PHE B C 1
ATOM 8912 O O . PHE B 1 560 ? 2.445 -5.523 45.556 1.00 20.30 576 PHE B O 1
ATOM 8920 N N . PRO B 1 561 ? 1.715 -7.266 46.765 1.00 23.44 577 PRO B N 1
ATOM 8921 C CA . PRO B 1 561 ? 1.387 -6.503 47.985 1.00 23.19 577 PRO B CA 1
ATOM 8922 C C . PRO B 1 561 ? 2.536 -5.692 48.555 1.00 23.73 577 PRO B C 1
ATOM 8923 O O . PRO B 1 561 ? 3.642 -6.193 48.722 1.00 24.27 577 PRO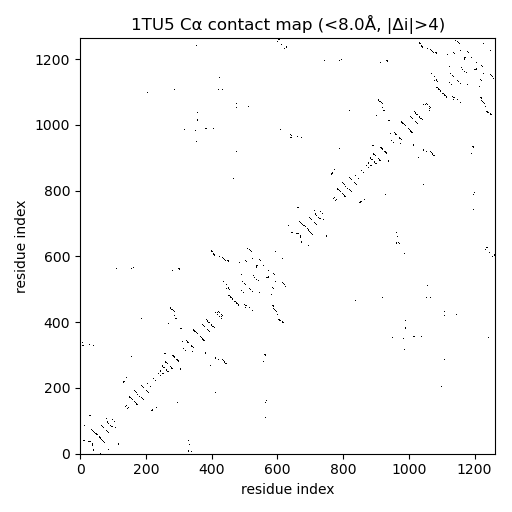 B O 1
ATOM 8927 N N . LEU B 1 562 ? 2.275 -4.430 48.860 1.00 25.14 578 LEU B N 1
ATOM 8928 C CA . LEU B 1 562 ? 3.308 -3.582 49.433 1.00 27.17 578 LEU B CA 1
ATOM 8929 C C . LEU B 1 562 ? 3.950 -4.237 50.680 1.00 28.86 578 LEU B C 1
ATOM 8930 O O . LEU B 1 562 ? 3.259 -4.789 51.554 1.00 28.63 578 LEU B O 1
ATOM 8935 N N . GLY B 1 563 ? 5.275 -4.193 50.748 1.00 30.13 579 GLY B N 1
ATOM 8936 C CA . GLY B 1 563 ? 5.956 -4.776 51.887 1.00 32.45 579 GLY B CA 1
ATOM 8937 C C . GLY B 1 563 ? 6.010 -6.294 51.860 1.00 34.99 579 GLY B C 1
ATOM 8938 O O . GLY B 1 563 ? 6.670 -6.923 52.700 1.00 37.16 579 GLY B O 1
ATOM 8939 N N . GLY B 1 564 ? 5.320 -6.900 50.899 1.00 35.18 580 GLY B N 1
ATOM 8940 C CA . GLY B 1 564 ? 5.312 -8.349 50.811 1.00 33.67 580 GLY B CA 1
ATOM 8941 C C . GLY B 1 564 ? 6.471 -8.849 49.969 1.00 34.69 580 GLY B C 1
ATOM 8942 O O . GLY B 1 564 ? 7.371 -8.076 49.609 1.00 34.71 580 GLY B O 1
ATOM 8943 N N . ALA B 1 565 ? 6.447 -10.139 49.645 1.00 34.71 581 ALA B N 1
ATOM 8944 C CA . ALA B 1 565 ? 7.497 -10.751 48.843 1.00 34.51 581 ALA B CA 1
ATOM 8945 C C . ALA B 1 565 ? 7.144 -10.646 47.377 1.00 34.03 581 ALA B C 1
ATOM 8946 O O . ALA B 1 565 ? 5.966 -10.733 47.017 1.00 35.74 581 ALA B O 1
ATOM 8948 N N . SER B 1 566 ? 8.156 -10.436 46.539 1.00 30.97 582 SER B N 1
ATOM 8949 C CA . SER B 1 566 ? 7.945 -10.351 45.106 1.00 29.49 582 SER B CA 1
ATOM 8950 C C . SER B 1 566 ? 9.208 -10.848 44.426 1.00 28.88 582 SER B C 1
ATOM 8951 O O . SER B 1 566 ? 10.304 -10.678 44.937 1.00 28.65 582 SER B O 1
ATOM 8954 N N . PRO B 1 567 ? 9.070 -11.457 43.245 1.00 28.63 583 PRO B N 1
ATOM 8955 C CA . PRO B 1 567 ? 10.241 -11.977 42.526 1.00 26.31 583 PRO B CA 1
ATOM 8956 C C . PRO B 1 567 ? 11.374 -10.953 42.490 1.00 25.28 583 PRO B C 1
ATOM 8957 O O . PRO B 1 567 ? 11.112 -9.766 42.298 1.00 25.41 583 PRO B O 1
ATOM 8961 N N . ARG B 1 568 ? 12.618 -11.402 42.676 1.00 22.61 584 ARG B N 1
ATOM 8962 C CA . ARG B 1 568 ? 13.752 -10.485 42.637 1.00 21.51 584 ARG B CA 1
ATOM 8963 C C . ARG B 1 568 ? 13.965 -9.970 41.237 1.00 21.48 584 ARG B C 1
ATOM 8964 O O . ARG B 1 568 ? 14.416 -8.854 41.046 1.00 21.09 584 ARG B O 1
ATOM 8972 N N . TYR B 1 569 ? 13.636 -10.796 40.251 1.00 21.87 585 TYR B N 1
ATOM 8973 C CA . TYR B 1 569 ? 13.772 -10.407 38.848 1.00 22.11 585 TYR B CA 1
ATOM 8974 C C . TYR B 1 569 ? 12.407 -10.460 38.202 1.00 22.09 585 TYR B C 1
ATOM 8975 O O . TYR B 1 569 ? 11.916 -11.541 37.885 1.00 23.00 585 TYR B O 1
ATOM 8984 N N . LEU B 1 570 ? 11.772 -9.313 38.040 1.00 20.81 586 LEU B N 1
ATOM 8985 C CA . LEU B 1 570 ? 10.480 -9.312 37.387 1.00 21.43 586 LEU B CA 1
ATOM 8986 C C . LEU B 1 570 ? 10.616 -8.446 36.140 1.00 20.70 586 LEU B C 1
ATOM 8987 O O . LEU B 1 570 ? 11.083 -7.307 36.213 1.00 20.26 586 LEU B O 1
ATOM 8992 N N . TYR B 1 571 ? 10.224 -8.978 34.993 1.00 19.29 587 TYR B N 1
ATOM 8993 C CA . TYR B 1 571 ? 10.341 -8.180 33.784 1.00 20.87 587 TYR B CA 1
ATOM 8994 C C . TYR B 1 571 ? 9.218 -8.428 32.808 1.00 21.15 587 TYR B C 1
ATOM 8995 O O . TYR B 1 571 ? 8.493 -9.425 32.916 1.00 22.51 587 TYR B O 1
ATOM 9004 N N . LEU B 1 572 ? 9.058 -7.508 31.865 1.00 20.44 588 LEU B N 1
ATOM 9005 C CA . LEU B 1 572 ? 8.041 -7.662 30.835 1.00 20.15 588 LEU B CA 1
ATOM 9006 C C . LEU B 1 572 ? 8.862 -8.075 29.633 1.00 20.04 588 LEU B C 1
ATOM 9007 O O . LEU B 1 572 ? 9.939 -7.525 29.405 1.00 20.31 588 LEU B O 1
ATOM 9012 N N . ALA B 1 573 ? 8.373 -9.043 28.869 1.00 21.62 589 ALA B N 1
ATOM 9013 C CA . ALA B 1 573 ? 9.104 -9.535 27.701 1.00 21.04 589 ALA B CA 1
ATOM 9014 C C . ALA B 1 573 ? 8.266 -9.680 26.438 1.00 21.91 589 ALA B C 1
ATOM 9015 O O . ALA B 1 573 ? 7.058 -9.877 26.487 1.00 21.07 589 ALA B O 1
ATOM 9017 N N . SER B 1 574 ? 8.934 -9.580 25.297 1.00 24.72 590 SER B N 1
ATOM 9018 C CA . SER B 1 574 ? 8.275 -9.762 24.021 1.00 26.92 590 SER B CA 1
ATOM 9019 C C . SER B 1 574 ? 8.293 -11.253 23.708 1.00 28.74 590 SER B C 1
ATOM 9020 O O . SER B 1 574 ? 8.849 -12.063 24.449 1.00 29.12 590 SER B O 1
ATOM 9023 N N . LYS B 1 575 ? 7.684 -11.604 22.589 1.00 30.96 591 LYS B N 1
ATOM 9024 C CA . LYS B 1 575 ? 7.629 -12.981 22.119 1.00 32.70 591 LYS B CA 1
ATOM 9025 C C . LYS B 1 575 ? 8.990 -13.416 21.579 1.00 31.53 591 LYS B C 1
ATOM 9026 O O . LYS B 1 575 ? 9.373 -14.549 21.746 1.00 32.20 591 LYS B O 1
ATOM 9032 N N . GLN B 1 576 ? 9.713 -12.496 20.952 1.00 31.89 592 GLN B N 1
ATOM 9033 C CA . GLN B 1 576 ? 11.003 -12.784 20.358 1.00 32.32 592 GLN B CA 1
ATOM 9034 C C . GLN B 1 576 ? 12.105 -12.826 21.391 1.00 32.37 592 GLN B C 1
ATOM 9035 O O . GLN B 1 576 ? 12.072 -12.109 22.379 1.00 34.44 592 GLN B O 1
ATOM 9041 N N . SER B 1 577 ? 13.089 -13.678 21.156 1.00 31.77 593 SER B N 1
ATOM 9042 C CA . SER B 1 577 ? 14.226 -13.804 22.050 1.00 29.16 593 SER B CA 1
ATOM 9043 C C . SER B 1 577 ? 15.405 -13.026 21.484 1.00 27.03 593 SER B C 1
ATOM 9044 O O . SER B 1 577 ? 15.346 -12.505 20.374 1.00 26.31 593 SER B O 1
ATOM 9047 N N . ASN B 1 578 ? 16.465 -12.925 22.273 1.00 24.95 594 ASN B N 1
ATOM 9048 C CA . ASN B 1 578 ? 17.650 -12.241 21.834 1.00 22.15 594 ASN B CA 1
ATOM 9049 C C . ASN B 1 578 ? 18.432 -13.312 21.086 1.00 21.64 594 ASN B C 1
ATOM 9050 O O . ASN B 1 578 ? 17.928 -14.414 20.886 1.00 20.71 594 ASN B O 1
ATOM 9055 N N . LYS B 1 579 ? 19.643 -13.000 20.655 1.00 22.54 595 LYS B N 1
ATOM 9056 C CA . LYS B 1 579 ? 20.461 -13.954 19.905 1.00 24.52 595 LYS B CA 1
ATOM 9057 C C . LYS B 1 579 ? 20.666 -15.284 20.633 1.00 26.11 595 LYS B C 1
ATOM 9058 O O . LYS B 1 579 ? 20.758 -16.345 20.005 1.00 26.22 595 LYS B O 1
ATOM 9064 N N . TRP B 1 580 ? 20.725 -15.227 21.962 1.00 25.14 596 TRP B N 1
ATOM 9065 C CA . TRP B 1 580 ? 20.995 -16.407 22.763 1.00 23.20 596 TRP B CA 1
ATOM 9066 C C . TRP B 1 580 ? 19.796 -17.224 23.211 1.00 23.82 596 TRP B C 1
ATOM 9067 O O . TRP B 1 580 ? 19.926 -18.125 24.052 1.00 23.42 596 TRP B O 1
ATOM 9078 N N . GLY B 1 581 ? 18.629 -16.909 22.662 1.00 23.08 597 GLY B N 1
ATOM 9079 C CA . GLY B 1 581 ? 17.438 -17.654 23.011 1.00 22.07 597 GLY B CA 1
ATOM 9080 C C . GLY B 1 581 ? 16.704 -17.273 24.278 1.00 24.38 597 GLY B C 1
ATOM 9081 O O . GLY B 1 581 ? 15.901 -18.065 24.766 1.00 25.11 597 GLY B O 1
ATOM 9082 N N . HIS B 1 582 ? 16.964 -16.099 24.846 1.00 22.79 598 HIS B N 1
ATOM 9083 C CA . HIS B 1 582 ? 16.244 -15.695 26.060 1.00 21.97 598 HIS B CA 1
ATOM 9084 C C . HIS B 1 582 ? 15.254 -14.594 25.700 1.00 21.41 598 HIS B C 1
ATOM 9085 O O . HIS B 1 582 ? 15.534 -13.756 24.834 1.00 21.17 598 HIS B O 1
ATOM 9092 N N . PRO B 1 583 ? 14.070 -14.596 26.324 1.00 20.51 599 PRO B N 1
ATOM 9093 C CA . PRO B 1 583 ? 13.085 -13.559 26.008 1.00 20.96 599 PRO B CA 1
ATOM 9094 C C . PRO B 1 583 ? 13.700 -12.168 26.170 1.00 21.14 599 PRO B C 1
ATOM 9095 O O . PRO B 1 583 ? 14.405 -11.907 27.160 1.00 20.58 599 PRO B O 1
ATOM 9099 N N . ARG B 1 584 ? 13.464 -11.290 25.201 1.00 20.23 600 ARG B N 1
ATOM 9100 C CA . ARG B 1 584 ? 14.000 -9.930 25.289 1.00 21.84 600 ARG B CA 1
ATOM 9101 C C . ARG B 1 584 ? 13.212 -9.239 26.396 1.00 22.12 600 ARG B C 1
ATOM 9102 O O . ARG B 1 584 ? 11.987 -9.265 26.383 1.00 23.95 600 ARG B O 1
ATOM 9110 N N . GLY B 1 585 ? 13.872 -8.630 27.366 1.00 22.24 601 GLY B N 1
ATOM 9111 C CA . GLY B 1 585 ? 13.069 -8.021 28.407 1.00 23.01 601 GLY B CA 1
ATOM 9112 C C . GLY B 1 585 ? 13.607 -6.814 29.133 1.00 22.28 601 GLY B C 1
ATOM 9113 O O . GLY B 1 585 ? 14.799 -6.538 29.091 1.00 21.81 601 GLY B O 1
ATOM 9114 N N . TYR B 1 586 ? 12.692 -6.090 29.775 1.00 21.70 602 TYR B N 1
ATOM 9115 C CA . TYR B 1 586 ? 13.036 -4.931 30.573 1.00 21.41 602 TYR B CA 1
ATOM 9116 C C . TYR B 1 586 ? 12.487 -5.203 31.969 1.00 22.31 602 TYR B C 1
ATOM 9117 O O . TYR B 1 586 ? 11.281 -5.382 32.159 1.00 22.13 602 TYR B O 1
ATOM 9126 N N . ARG B 1 587 ? 13.364 -5.261 32.955 1.00 21.85 603 ARG B N 1
ATOM 9127 C CA . ARG B 1 587 ? 12.864 -5.520 34.270 1.00 23.09 603 ARG B CA 1
ATOM 9128 C C . ARG B 1 587 ? 12.706 -4.236 35.057 1.00 22.78 603 ARG B C 1
ATOM 9129 O O . ARG B 1 587 ? 13.287 -3.202 34.707 1.00 22.19 603 ARG B O 1
ATOM 9137 N N . ILE B 1 588 ? 11.861 -4.323 36.082 1.00 23.26 604 ILE B N 1
ATOM 9138 C CA . ILE B 1 588 ? 11.518 -3.217 36.966 1.00 23.80 604 ILE B CA 1
ATOM 9139 C C . ILE B 1 588 ? 12.094 -3.521 38.350 1.00 24.69 604 ILE B C 1
ATOM 9140 O O . ILE B 1 588 ? 11.818 -4.561 38.935 1.00 24.78 604 ILE B O 1
ATOM 9145 N N . GLN B 1 589 ? 12.914 -2.616 38.856 1.00 25.35 605 GLN B N 1
ATOM 9146 C CA . GLN B 1 589 ? 13.507 -2.785 40.164 1.00 25.62 605 GLN B CA 1
ATOM 9147 C C . GLN B 1 589 ? 13.051 -1.597 40.999 1.00 25.47 605 GLN B C 1
ATOM 9148 O O . GLN B 1 589 ? 13.513 -0.462 40.788 1.00 25.52 605 GLN B O 1
ATOM 9154 N N . THR B 1 590 ? 12.139 -1.834 41.941 1.00 23.91 606 THR B N 1
ATOM 9155 C CA . THR B 1 590 ? 11.659 -0.722 42.751 1.00 21.75 606 THR B CA 1
ATOM 9156 C C . THR B 1 590 ? 12.591 -0.398 43.893 1.00 19.57 606 THR B C 1
ATOM 9157 O O . THR B 1 590 ? 13.261 -1.262 44.435 1.00 19.61 606 THR B O 1
ATOM 9161 N N . VAL B 1 591 ? 12.598 0.869 44.255 1.00 18.68 607 VAL B N 1
ATOM 9162 C CA . VAL B 1 591 ? 13.423 1.356 45.333 1.00 20.07 607 VAL B CA 1
ATOM 9163 C C . VAL B 1 591 ? 12.555 2.192 46.255 1.00 20.80 607 VAL B C 1
ATOM 9164 O O . VAL B 1 591 ? 12.198 3.313 45.931 1.00 20.70 607 VAL B O 1
ATOM 9168 N N . SER B 1 592 ? 12.175 1.633 47.386 1.00 22.21 608 SER B N 1
ATOM 9169 C CA . SER B 1 592 ? 11.401 2.401 48.325 1.00 24.64 608 SER B CA 1
ATOM 9170 C C . SER B 1 592 ? 11.522 1.848 49.739 1.00 26.16 608 SER B C 1
ATOM 9171 O O . SER B 1 592 ? 12.080 0.776 49.971 1.00 24.23 608 SER B O 1
ATOM 9174 N N . PHE B 1 593 ? 11.021 2.627 50.685 1.00 28.91 609 PHE B N 1
ATOM 9175 C CA . PHE B 1 593 ? 11.068 2.276 52.096 1.00 29.41 609 PHE B CA 1
ATOM 9176 C C . PHE B 1 593 ? 9.687 2.645 52.612 1.00 30.58 609 PHE B C 1
ATOM 9177 O O . PHE B 1 593 ? 9.550 3.292 53.653 1.00 31.19 609 PHE B O 1
ATOM 9185 N N . ALA B 1 594 ? 8.676 2.259 51.835 1.00 31.31 610 ALA B N 1
ATOM 9186 C CA . ALA B 1 594 ? 7.275 2.528 52.135 1.00 32.44 610 ALA B CA 1
ATOM 9187 C C . ALA B 1 594 ? 6.928 2.132 53.559 1.00 33.56 610 ALA B C 1
ATOM 9188 O O . ALA B 1 594 ? 7.584 1.267 54.150 1.00 32.94 610 ALA B O 1
ATOM 9190 N N . GLY B 1 595 ? 5.880 2.750 54.100 1.00 48.27 611 GLY B N 1
ATOM 9191 C CA . GLY B 1 595 ? 5.485 2.469 55.469 1.00 48.20 611 GLY B CA 1
ATOM 9192 C C . GLY B 1 595 ? 4.429 1.431 55.841 1.00 48.07 611 GLY B C 1
ATOM 9193 O O . GLY B 1 595 ? 4.226 1.184 57.009 1.00 48.77 611 GLY B O 1
ATOM 9194 N N . GLY B 1 596 ? 3.748 0.794 54.918 1.00 33.73 612 GLY B N 1
ATOM 9195 C CA . GLY B 1 596 ? 2.762 -0.164 55.395 1.00 30.96 612 GLY B CA 1
ATOM 9196 C C . GLY B 1 596 ? 1.455 0.378 54.879 1.00 29.78 612 GLY B C 1
ATOM 9197 O O . GLY B 1 596 ? 1.087 1.508 55.199 1.00 31.02 612 GLY B O 1
ATOM 9198 N N . PRO B 1 597 ? 0.722 -0.407 54.090 1.00 27.52 613 PRO B N 1
ATOM 9199 C CA . PRO B 1 597 ? -0.541 0.072 53.540 1.00 26.97 613 PRO B CA 1
ATOM 9200 C C . PRO B 1 597 ? -1.577 0.513 54.555 1.00 25.65 613 PRO B C 1
ATOM 9201 O O . PRO B 1 597 ? -1.591 0.029 55.683 1.00 25.81 613 PRO B O 1
ATOM 9205 N N . MET B 1 598 ? -2.426 1.445 54.144 1.00 25.10 614 MET B N 1
ATOM 9206 C CA . MET B 1 598 ? -3.528 1.906 54.978 1.00 25.33 614 MET B CA 1
ATOM 9207 C C . MET B 1 598 ? -4.457 0.680 55.050 1.00 24.44 614 MET B C 1
ATOM 9208 O O . MET B 1 598 ? -4.652 0.004 54.048 1.00 22.83 614 MET B O 1
ATOM 9213 N N . PRO B 1 599 ? -5.005 0.354 56.235 1.00 24.96 615 PRO B N 1
ATOM 9214 C CA . PRO B 1 599 ? -5.908 -0.802 56.345 1.00 24.72 615 PRO B CA 1
ATOM 9215 C C . PRO B 1 599 ? -7.083 -0.636 55.374 1.00 26.85 615 PRO B C 1
ATOM 9216 O O . PRO B 1 599 ? -7.622 0.482 55.228 1.00 26.06 615 PRO B O 1
ATOM 9220 N N . GLN B 1 600 ? -7.489 -1.729 54.719 1.00 27.25 616 GLN B N 1
ATOM 9221 C CA . GLN B 1 600 ? -8.604 -1.652 53.786 1.00 27.65 616 GLN B CA 1
ATOM 9222 C C . GLN B 1 600 ? -9.917 -1.331 54.481 1.00 28.30 616 GLN B C 1
ATOM 9223 O O . GLN B 1 600 ? -10.901 -0.985 53.820 1.00 28.85 616 GLN B O 1
ATOM 9229 N N . ASN B 1 601 ? -9.903 -1.403 55.813 1.00 25.69 617 ASN B N 1
ATOM 9230 C CA . ASN B 1 601 ? -11.059 -1.079 56.650 1.00 25.97 617 ASN B CA 1
ATOM 9231 C C . ASN B 1 601 ? -11.363 0.410 56.603 1.00 27.57 617 ASN B C 1
ATOM 9232 O O . ASN B 1 601 ? -12.481 0.839 56.912 1.00 29.68 617 ASN B O 1
ATOM 9237 N N . SER B 1 602 ? -10.366 1.211 56.247 1.00 28.24 618 SER B N 1
ATOM 9238 C CA . SER B 1 602 ? -10.601 2.641 56.203 1.00 27.48 618 SER B CA 1
ATOM 9239 C C . SER B 1 602 ? -11.671 2.927 55.169 1.00 27.16 618 SER B C 1
ATOM 9240 O O . SER B 1 602 ? -11.571 2.477 54.032 1.00 29.00 618 SER B O 1
ATOM 9243 N N . PRO B 1 603 ? -12.715 3.677 55.551 1.00 27.26 619 PRO B N 1
ATOM 9244 C CA . PRO B 1 603 ? -13.782 3.984 54.596 1.00 27.00 619 PRO B CA 1
ATOM 9245 C C . PRO B 1 603 ? -13.300 4.740 53.358 1.00 27.24 619 PRO B C 1
ATOM 9246 O O . PRO B 1 603 ? -14.049 4.896 52.388 1.00 28.17 619 PRO B O 1
ATOM 9250 N N . MET B 1 604 ? -12.046 5.194 53.377 1.00 26.92 620 MET B N 1
ATOM 9251 C CA . MET B 1 604 ? -11.523 5.917 52.225 1.00 25.92 620 MET B CA 1
ATOM 9252 C C . MET B 1 604 ? -10.296 5.336 51.535 1.00 25.37 620 MET B C 1
ATOM 9253 O O . MET B 1 604 ? -9.841 5.920 50.551 1.00 23.43 620 MET B O 1
ATOM 9258 N N . GLU B 1 605 ? -9.771 4.187 51.979 1.00 25.25 621 GLU B N 1
ATOM 9259 C CA . GLU B 1 605 ? -8.568 3.699 51.312 1.00 25.43 621 GLU B CA 1
ATOM 9260 C C . GLU B 1 605 ? -8.695 3.271 49.837 1.00 25.07 621 GLU B C 1
ATOM 9261 O O . GLU B 1 605 ? -7.709 3.328 49.108 1.00 24.94 621 GLU B O 1
ATOM 9267 N N . ARG B 1 606 ? -9.896 2.924 49.378 1.00 25.19 622 ARG B N 1
ATOM 9268 C CA . ARG B 1 606 ? -10.091 2.555 47.971 1.00 25.54 622 ARG B CA 1
ATOM 9269 C C . ARG B 1 606 ? -9.687 3.692 47.029 1.00 24.12 622 ARG B C 1
ATOM 9270 O O . ARG B 1 606 ? -9.240 3.431 45.908 1.00 24.63 622 ARG B O 1
ATOM 9278 N N . ALA B 1 607 ? -9.852 4.941 47.467 1.00 22.05 623 ALA B N 1
ATOM 9279 C CA . ALA B 1 607 ? -9.494 6.086 46.626 1.00 21.23 623 ALA B CA 1
ATOM 9280 C C . ALA B 1 607 ? -7.993 6.098 46.292 1.00 21.75 623 ALA B C 1
ATOM 9281 O O . ALA B 1 607 ? -7.584 6.692 45.302 1.00 22.48 623 ALA B O 1
ATOM 9283 N N . PHE B 1 608 ? -7.170 5.472 47.130 1.00 21.41 624 PHE B N 1
ATOM 9284 C CA . PHE B 1 608 ? -5.738 5.372 46.851 1.00 22.27 624 PHE B CA 1
ATOM 9285 C C . PHE B 1 608 ? -5.313 3.908 46.993 1.00 21.97 624 PHE B C 1
ATOM 9286 O O . PHE B 1 608 ? -4.244 3.614 47.534 1.00 22.04 624 PHE B O 1
ATOM 9294 N N . SER B 1 609 ? -6.151 2.998 46.491 1.00 20.63 625 SER B N 1
ATOM 9295 C CA . SER B 1 609 ? -5.864 1.570 46.578 1.00 19.91 625 SER B CA 1
ATOM 9296 C C . SER B 1 609 ? -4.620 1.165 45.803 1.00 19.87 625 SER B C 1
ATOM 9297 O O . SER B 1 609 ? -4.196 0.010 45.882 1.00 20.37 625 SER B O 1
ATOM 9300 N N . TRP B 1 610 ? -4.032 2.091 45.048 1.00 18.70 626 TRP B N 1
ATOM 9301 C CA . TRP B 1 610 ? -2.794 1.754 44.348 1.00 18.64 626 TRP B CA 1
ATOM 9302 C C . TRP B 1 610 ? -1.758 1.575 45.458 1.00 19.08 626 TRP B C 1
ATOM 9303 O O . TRP B 1 610 ? -0.751 0.893 45.279 1.00 20.52 626 TRP B O 1
ATOM 9314 N N . GLY B 1 611 ? -2.009 2.189 46.611 1.00 18.15 627 GLY B N 1
ATOM 9315 C CA . GLY B 1 611 ? -1.101 2.034 47.734 1.00 18.61 627 GLY B CA 1
ATOM 9316 C C . GLY B 1 611 ? -1.011 0.601 48.262 1.00 20.04 627 GLY B C 1
ATOM 9317 O O . GLY B 1 611 ? -0.106 0.294 49.040 1.00 19.72 627 GLY B O 1
ATOM 9318 N N . ARG B 1 612 ? -1.933 -0.284 47.861 1.00 20.78 628 ARG B N 1
ATOM 9319 C CA . ARG B 1 612 ? -1.890 -1.680 48.318 1.00 20.55 628 ARG B CA 1
ATOM 9320 C C . ARG B 1 612 ? -0.751 -2.452 47.686 1.00 21.74 628 ARG B C 1
ATOM 9321 O O . ARG B 1 612 ? -0.337 -3.475 48.232 1.00 21.33 628 ARG B O 1
ATOM 9329 N N . TYR B 1 613 ? -0.275 -1.995 46.530 1.00 17.15 629 TYR B N 1
ATOM 9330 C CA . TYR B 1 613 ? 0.777 -2.709 45.805 1.00 18.24 629 TYR B CA 1
ATOM 9331 C C . TYR B 1 613 ? 2.137 -2.025 45.618 1.00 18.90 629 TYR B C 1
ATOM 9332 O O . TYR B 1 613 ? 2.231 -0.805 45.481 1.00 19.44 629 TYR B O 1
ATOM 9341 N N . GLN B 1 614 ? 3.191 -2.836 45.608 1.00 26.11 630 GLN B N 1
ATOM 9342 C CA . GLN B 1 614 ? 4.530 -2.334 45.393 1.00 27.16 630 GLN B CA 1
ATOM 9343 C C . GLN B 1 614 ? 4.662 -2.225 43.871 1.00 26.40 630 GLN B C 1
ATOM 9344 O O . GLN B 1 614 ? 5.305 -1.304 43.352 1.00 26.26 630 GLN B O 1
ATOM 9350 N N . LEU B 1 615 ? 4.044 -3.178 43.170 1.00 23.98 631 LEU B N 1
ATOM 9351 C CA . LEU B 1 615 ? 4.059 -3.227 41.713 1.00 22.93 631 LEU B CA 1
ATOM 9352 C C . LEU B 1 615 ? 2.848 -4.035 41.213 1.00 22.36 631 LEU B C 1
ATOM 9353 O O . LEU B 1 615 ? 2.432 -5.001 41.850 1.00 21.40 631 LEU B O 1
ATOM 9358 N N . ALA B 1 616 ? 2.269 -3.619 40.095 1.00 20.54 632 ALA B N 1
ATOM 9359 C CA . ALA B 1 616 ? 1.135 -4.321 39.527 1.00 20.43 632 ALA B CA 1
ATOM 9360 C C . ALA B 1 616 ? 1.134 -4.166 38.007 1.00 21.16 632 ALA B C 1
ATOM 9361 O O . ALA B 1 616 ? 1.408 -3.080 37.474 1.00 20.39 632 ALA B O 1
ATOM 9363 N N . ILE B 1 617 ? 0.855 -5.266 37.311 1.00 21.13 633 ILE B N 1
ATOM 9364 C CA . ILE B 1 617 ? 0.816 -5.261 35.854 1.00 20.68 633 ILE B CA 1
ATOM 9365 C C . ILE B 1 617 ? -0.630 -5.594 35.455 1.00 22.33 633 ILE B C 1
ATOM 9366 O O . ILE B 1 617 ? -1.247 -6.528 35.983 1.00 20.37 633 ILE B O 1
ATOM 9371 N N . THR B 1 618 ? -1.175 -4.816 34.530 1.00 22.31 634 THR B N 1
ATOM 9372 C CA . THR B 1 618 ? -2.531 -5.050 34.054 1.00 21.92 634 THR B CA 1
ATOM 9373 C C . THR B 1 618 ? -2.495 -4.862 32.543 1.00 22.61 634 THR B C 1
ATOM 9374 O O . THR B 1 618 ? -1.454 -4.566 31.969 1.00 22.44 634 THR B O 1
ATOM 9378 N N . GLN B 1 619 ? -3.630 -5.053 31.895 1.00 23.65 635 GLN B N 1
ATOM 9379 C CA . GLN B 1 619 ? -3.712 -4.837 30.458 1.00 22.94 635 GLN B CA 1
ATOM 9380 C C . GLN B 1 619 ? -3.900 -3.322 30.260 1.00 22.64 635 GLN B C 1
ATOM 9381 O O . GLN B 1 619 ? -4.706 -2.695 30.957 1.00 22.08 635 GLN B O 1
ATOM 9387 N N . ARG B 1 620 ? -3.141 -2.740 29.331 1.00 22.70 636 ARG B N 1
ATOM 9388 C CA . ARG B 1 620 ? -3.240 -1.316 28.988 1.00 22.88 636 ARG B CA 1
ATOM 9389 C C . ARG B 1 620 ? -4.636 -1.166 28.425 1.00 23.27 636 ARG B C 1
ATOM 9390 O O . ARG B 1 620 ? -5.003 -1.925 27.533 1.00 24.44 636 ARG B O 1
ATOM 9398 N N . LYS B 1 621 ? -5.436 -0.239 28.956 1.00 23.49 637 LYS B N 1
ATOM 9399 C CA . LYS B 1 621 ? -6.789 -0.047 28.430 1.00 22.66 637 LYS B CA 1
ATOM 9400 C C . LYS B 1 621 ? -7.036 1.416 28.216 1.00 22.64 637 LYS B C 1
ATOM 9401 O O . LYS B 1 621 ? -6.656 2.228 29.032 1.00 23.66 637 LYS B O 1
ATOM 9407 N N . GLU B 1 622 ? -7.668 1.747 27.103 1.00 23.07 638 GLU B N 1
ATOM 9408 C CA . GLU B 1 622 ? -7.987 3.124 26.767 1.00 23.84 638 GLU B CA 1
ATOM 9409 C C . GLU B 1 622 ? -8.900 3.693 27.865 1.00 23.35 638 GLU B C 1
ATOM 9410 O O . GLU B 1 622 ? -8.897 4.878 28.206 1.00 23.60 638 GLU B O 1
ATOM 9416 N N . THR B 1 623 ? -9.711 2.797 28.445 1.00 13.86 639 THR B N 1
ATOM 9417 C CA . THR B 1 623 ? -10.658 3.160 29.514 1.00 15.17 639 THR B CA 1
ATOM 9418 C C . THR B 1 623 ? -10.057 3.263 30.915 1.00 15.90 639 THR B C 1
ATOM 9419 O O . THR B 1 623 ? -10.770 3.513 31.877 1.00 17.10 639 THR B O 1
ATOM 9423 N N . GLU B 1 624 ? -8.757 3.039 31.033 1.00 23.02 640 GLU B N 1
ATOM 9424 C CA . GLU B 1 624 ? -8.064 3.151 32.323 1.00 21.43 640 GLU B CA 1
ATOM 9425 C C . GLU B 1 624 ? -6.789 3.944 32.121 1.00 20.14 640 GLU B C 1
ATOM 9426 O O . GLU B 1 624 ? -5.693 3.425 32.257 1.00 21.13 640 GLU B O 1
ATOM 9432 N N . PRO B 1 625 ? -6.926 5.224 31.798 1.00 19.88 641 PRO B N 1
ATOM 9433 C CA . PRO B 1 625 ? -5.796 6.123 31.556 1.00 18.18 641 PRO B CA 1
ATOM 9434 C C . PRO B 1 625 ? -5.010 6.497 32.796 1.00 19.27 641 PRO B C 1
ATOM 9435 O O . PRO B 1 625 ? -3.791 6.736 32.711 1.00 17.61 641 PRO B O 1
ATOM 9439 N N . SER B 1 626 ? -5.704 6.521 33.945 1.00 20.58 642 SER B N 1
ATOM 9440 C CA . SER B 1 626 ? -5.097 6.899 35.234 1.00 19.99 642 SER B CA 1
ATOM 9441 C C . SER B 1 626 ? -5.484 6.067 36.450 1.00 20.20 642 SER B C 1
ATOM 9442 O O . SER B 1 626 ? -6.621 5.604 36.578 1.00 18.70 642 SER B O 1
ATOM 9445 N N . SER B 1 627 ? -4.531 5.918 37.373 1.00 20.87 643 SER B N 1
ATOM 9446 C CA . SER B 1 627 ? -4.768 5.164 38.598 1.00 19.40 643 SER B CA 1
ATOM 9447 C C . SER B 1 627 ? -5.416 6.021 39.692 1.00 19.44 643 SER B C 1
ATOM 9448 O O . SER B 1 627 ? -5.699 5.531 40.784 1.00 18.84 643 SER B O 1
ATOM 9451 N N . SER B 1 628 ? -5.643 7.306 39.411 1.00 19.35 644 SER B N 1
ATOM 9452 C CA . SER B 1 628 ? -6.280 8.189 40.393 1.00 18.12 644 SER B CA 1
ATOM 9453 C C . SER B 1 628 ? -7.136 9.238 39.680 1.00 17.55 644 SER B C 1
ATOM 9454 O O . SER B 1 628 ? -7.382 9.132 38.482 1.00 18.26 644 SER B O 1
ATOM 9457 N N . SER B 1 629 ? -7.585 10.255 40.407 1.00 17.00 645 SER B N 1
ATOM 9458 C CA . SER B 1 629 ? -8.421 11.260 39.807 1.00 16.45 645 SER B CA 1
ATOM 9459 C C . SER B 1 629 ? -8.368 12.542 40.588 1.00 18.63 645 SER B C 1
ATOM 9460 O O . SER B 1 629 ? -8.255 12.523 41.829 1.00 17.84 645 SER B O 1
ATOM 9463 N N . VAL B 1 630 ? -8.474 13.658 39.862 1.00 18.36 646 VAL B N 1
ATOM 9464 C CA . VAL B 1 630 ? -8.476 14.980 40.476 1.00 18.49 646 VAL B CA 1
ATOM 9465 C C . VAL B 1 630 ? -9.672 14.992 41.429 1.00 18.66 646 VAL B C 1
ATOM 9466 O O . VAL B 1 630 ? -9.641 15.658 42.462 1.00 19.60 646 VAL B O 1
ATOM 9470 N N . PHE B 1 631 ? -10.719 14.254 41.063 1.00 17.66 647 PHE B N 1
ATOM 9471 C CA . PHE B 1 631 ? -11.955 14.190 41.838 1.00 17.96 647 PHE B CA 1
ATOM 9472 C C . PHE B 1 631 ? -11.986 13.291 43.064 1.00 18.54 647 PHE B C 1
ATOM 9473 O O . PHE B 1 631 ? -12.956 13.338 43.820 1.00 19.65 647 PHE B O 1
ATOM 9481 N N . ASN B 1 632 ? -10.944 12.485 43.271 1.00 17.96 648 ASN B N 1
ATOM 9482 C CA . ASN B 1 632 ? -10.855 11.620 44.440 1.00 18.24 648 ASN B CA 1
ATOM 9483 C C . ASN B 1 632 ? -10.631 12.394 45.760 1.00 18.84 648 ASN B C 1
ATOM 9484 O O . ASN B 1 632 ? -11.247 12.079 46.784 1.00 17.57 648 ASN B O 1
ATOM 9489 N N . GLN B 1 633 ? -9.760 13.409 45.740 1.00 20.00 649 GLN B N 1
ATOM 9490 C CA . GLN B 1 633 ? -9.445 14.153 46.969 1.00 20.65 649 GLN B CA 1
ATOM 9491 C C . GLN B 1 633 ? -10.614 14.700 47.773 1.00 21.08 649 GLN B C 1
ATOM 9492 O O . GLN B 1 633 ? -10.638 14.540 48.995 1.00 21.63 649 GLN B O 1
ATOM 9498 N N . ASN B 1 634 ? -11.572 15.353 47.127 1.00 21.50 650 ASN B N 1
ATOM 9499 C CA . ASN B 1 634 ? -12.721 15.857 47.876 1.00 21.80 650 ASN B CA 1
ATOM 9500 C C . ASN B 1 634 ? -13.856 14.846 48.065 1.00 22.12 650 ASN B C 1
ATOM 9501 O O . ASN B 1 634 ? -14.953 15.207 48.500 1.00 21.21 650 ASN B O 1
ATOM 9506 N N . ASP B 1 635 ? -13.586 13.585 47.737 1.00 22.42 651 ASP B N 1
ATOM 9507 C CA . ASP B 1 635 ? -14.574 12.533 47.925 1.00 22.91 651 ASP B CA 1
ATOM 9508 C C . ASP B 1 635 ? -13.939 11.152 47.828 1.00 22.08 651 ASP B C 1
ATOM 9509 O O . ASP B 1 635 ? -14.182 10.415 46.901 1.00 23.52 651 ASP B O 1
ATOM 9514 N N . PRO B 1 636 ? -13.096 10.795 48.799 1.00 22.84 652 PRO B N 1
ATOM 9515 C CA . PRO B 1 636 ? -12.457 9.473 48.766 1.00 21.99 652 PRO B CA 1
ATOM 9516 C C . PRO B 1 636 ? -13.394 8.315 49.181 1.00 23.07 652 PRO B C 1
ATOM 9517 O O . PRO B 1 636 ? -13.127 7.149 48.843 1.00 23.69 652 PRO B O 1
ATOM 9521 N N . TRP B 1 637 ? -14.483 8.620 49.895 1.00 22.24 653 TRP B N 1
ATOM 9522 C CA . TRP B 1 637 ? -15.404 7.564 50.346 1.00 21.95 653 TRP B CA 1
ATOM 9523 C C . TRP B 1 637 ? -16.121 6.840 49.212 1.00 21.58 653 TRP B C 1
ATOM 9524 O O . TRP B 1 637 ? -16.572 5.717 49.386 1.00 22.64 653 TRP B O 1
ATOM 9535 N N . THR B 1 638 ? -16.271 7.530 48.074 1.00 18.44 654 THR B N 1
ATOM 9536 C CA . THR B 1 638 ? -16.901 6.995 46.851 1.00 19.41 654 THR B CA 1
ATOM 9537 C C . THR B 1 638 ? -15.981 7.525 45.762 1.00 19.36 654 THR B C 1
ATOM 9538 O O . THR B 1 638 ? -16.300 8.511 45.090 1.00 19.07 654 THR B O 1
ATOM 9542 N N . PRO B 1 639 ? -14.828 6.862 45.574 1.00 22.74 655 PRO B N 1
ATOM 9543 C CA . PRO B 1 639 ? -13.827 7.244 44.578 1.00 21.96 655 PRO B CA 1
ATOM 9544 C C . PRO B 1 639 ? -14.303 7.249 43.145 1.00 21.69 655 PRO B C 1
ATOM 9545 O O . PRO B 1 639 ? -15.115 6.426 42.725 1.00 22.55 655 PRO B O 1
ATOM 9549 N N . THR B 1 640 ? -13.782 8.218 42.404 1.00 20.54 656 THR B N 1
ATOM 9550 C CA . THR B 1 640 ? -14.084 8.385 41.004 1.00 18.63 656 THR B CA 1
ATOM 9551 C C . THR B 1 640 ? -13.232 7.382 40.227 1.00 18.73 656 THR B C 1
ATOM 9552 O O . THR B 1 640 ? -13.609 6.927 39.151 1.00 18.94 656 THR B O 1
ATOM 9556 N N . VAL B 1 641 ? -12.080 7.041 40.805 1.00 18.91 657 VAL B N 1
ATOM 9557 C CA . VAL B 1 641 ? -11.143 6.059 40.250 1.00 17.52 657 VAL B CA 1
ATOM 9558 C C . VAL B 1 641 ? -10.595 5.230 41.421 1.00 16.23 657 VAL B C 1
ATOM 9559 O O . VAL B 1 641 ? -10.044 5.769 42.366 1.00 15.91 657 VAL B O 1
ATOM 9563 N N . ASP B 1 642 ? -10.782 3.922 41.347 1.00 21.37 658 ASP B N 1
ATOM 9564 C CA . ASP B 1 642 ? -10.327 2.961 42.360 1.00 19.49 658 ASP B CA 1
ATOM 9565 C C . ASP B 1 642 ? -9.374 2.074 41.580 1.00 18.79 658 ASP B C 1
ATOM 9566 O O . ASP B 1 642 ? -9.804 1.139 40.889 1.00 17.25 658 ASP B O 1
ATOM 9571 N N . PHE B 1 643 ? -8.083 2.375 41.656 1.00 18.85 659 PHE B N 1
ATOM 9572 C CA . PHE B 1 643 ? -7.108 1.593 40.903 1.00 18.91 659 PHE B CA 1
ATOM 9573 C C . PHE B 1 643 ? -7.296 0.065 41.005 1.00 20.27 659 PHE B C 1
ATOM 9574 O O . PHE B 1 643 ? -7.172 -0.621 39.991 1.00 19.64 659 PHE B O 1
ATOM 9582 N N . SER B 1 644 ? -7.593 -0.464 42.200 1.00 19.77 660 SER B N 1
ATOM 9583 C CA . SER B 1 644 ? -7.749 -1.914 42.346 1.00 20.95 660 SER B CA 1
ATOM 9584 C C . SER B 1 644 ? -8.778 -2.491 41.369 1.00 21.57 660 SER B C 1
ATOM 9585 O O . SER B 1 644 ? -8.701 -3.680 41.017 1.00 21.88 660 SER B O 1
ATOM 9588 N N . ASP B 1 645 ? -9.725 -1.661 40.917 1.00 21.81 661 ASP B N 1
ATOM 9589 C CA . ASP B 1 645 ? -10.720 -2.126 39.945 1.00 22.67 661 ASP B CA 1
ATOM 9590 C C . ASP B 1 645 ? -10.023 -2.622 38.659 1.00 22.38 661 ASP B C 1
ATOM 9591 O O . ASP B 1 645 ? -10.551 -3.496 37.963 1.00 22.45 661 ASP B O 1
ATOM 9596 N N . PHE B 1 646 ? -8.863 -2.051 38.329 1.00 21.24 662 PHE B N 1
ATOM 9597 C CA . PHE B 1 646 ? -8.143 -2.445 37.109 1.00 22.43 662 PHE B CA 1
ATOM 9598 C C . PHE B 1 646 ? -7.614 -3.873 37.211 1.00 24.18 662 PHE B C 1
ATOM 9599 O O . PHE B 1 646 ? -7.251 -4.475 36.201 1.00 23.59 662 PHE B O 1
ATOM 9607 N N . ILE B 1 647 ? -7.549 -4.409 38.431 1.00 24.95 663 ILE B N 1
ATOM 9608 C CA . ILE B 1 647 ? -7.040 -5.759 38.628 1.00 24.59 663 ILE B CA 1
ATOM 9609 C C . ILE B 1 647 ? -8.238 -6.707 38.741 1.00 25.84 663 ILE B C 1
ATOM 9610 O O . ILE B 1 647 ? -8.829 -6.866 39.802 1.00 24.39 663 ILE B O 1
ATOM 9615 N N . ASN B 1 648 ? -8.589 -7.334 37.620 1.00 28.35 664 ASN B N 1
ATOM 9616 C CA . ASN B 1 648 ? -9.736 -8.237 37.582 1.00 30.82 664 ASN B CA 1
ATOM 9617 C C . ASN B 1 648 ? -9.482 -9.604 36.940 1.00 31.74 664 ASN B C 1
ATOM 9618 O O . ASN B 1 648 ? -10.313 -10.093 36.158 1.00 32.83 664 ASN B O 1
ATOM 9623 N N . ASN B 1 649 ? -8.338 -10.203 37.280 1.00 38.70 665 ASN B N 1
ATOM 9624 C CA . ASN B 1 649 ? -7.940 -11.526 36.791 1.00 39.92 665 ASN B CA 1
ATOM 9625 C C . ASN B 1 649 ? -7.905 -11.749 35.264 1.00 38.84 665 ASN B C 1
ATOM 9626 O O . ASN B 1 649 ? -8.128 -12.861 34.786 1.00 35.91 665 ASN B O 1
ATOM 9631 N N . GLU B 1 650 ? -7.615 -10.704 34.495 1.00 29.44 666 GLU B N 1
ATOM 9632 C CA . GLU B 1 650 ? -7.557 -10.870 33.055 1.00 29.23 666 GLU B CA 1
ATOM 9633 C C . GLU B 1 650 ? -6.228 -11.525 32.682 1.00 28.31 666 GLU B C 1
ATOM 9634 O O . GLU B 1 650 ? -5.312 -11.595 33.486 1.00 27.91 666 GLU B O 1
ATOM 9640 N N . THR B 1 651 ? -6.123 -12.007 31.455 1.00 27.20 667 THR B N 1
ATOM 9641 C CA . THR B 1 651 ? -4.902 -12.636 31.023 1.00 25.36 667 THR B CA 1
ATOM 9642 C C . THR B 1 651 ? -3.839 -11.568 30.833 1.00 25.99 667 THR B C 1
ATOM 9643 O O . THR B 1 651 ? -4.137 -10.432 30.453 1.00 25.92 667 THR B O 1
ATOM 9647 N N . ILE B 1 652 ? -2.589 -11.914 31.120 1.00 19.65 668 ILE B N 1
ATOM 9648 C CA . ILE B 1 652 ? -1.490 -10.982 30.876 1.00 21.13 668 ILE B CA 1
ATOM 9649 C C . ILE B 1 652 ? -0.432 -11.720 30.056 1.00 20.62 668 ILE B C 1
ATOM 9650 O O . ILE B 1 652 ? 0.765 -11.454 30.154 1.00 20.59 668 ILE B O 1
ATOM 9655 N N . ALA B 1 653 ? -0.908 -12.660 29.244 1.00 24.15 669 ALA B N 1
ATOM 9656 C CA . ALA B 1 653 ? -0.049 -13.426 28.371 1.00 25.00 669 ALA B CA 1
ATOM 9657 C C . ALA B 1 653 ? -0.176 -12.981 26.936 1.00 25.64 669 ALA B C 1
ATOM 9658 O O . ALA B 1 653 ? -1.122 -13.363 26.273 1.00 27.18 669 ALA B O 1
ATOM 9660 N N . GLY B 1 654 ? 0.775 -12.186 26.452 1.00 25.68 670 GLY B N 1
ATOM 9661 C CA . GLY B 1 654 ? 0.715 -11.718 25.081 1.00 24.83 670 GLY B CA 1
ATOM 9662 C C . GLY B 1 654 ? -0.248 -10.561 24.850 1.00 26.68 670 GLY B C 1
ATOM 9663 O O . GLY B 1 654 ? -0.940 -10.531 23.847 1.00 26.86 670 GLY B O 1
ATOM 9664 N N . LYS B 1 655 ? -0.297 -9.601 25.771 1.00 26.99 671 LYS B N 1
ATOM 9665 C CA . LYS B 1 655 ? -1.176 -8.446 25.633 1.00 25.56 671 LYS B CA 1
ATOM 9666 C C . LYS B 1 655 ? -0.377 -7.165 25.781 1.00 24.45 671 LYS B C 1
ATOM 9667 O O . LYS B 1 655 ? 0.816 -7.217 26.091 1.00 25.10 671 LYS B O 1
ATOM 9673 N N . ASP B 1 656 ? -1.020 -6.023 25.538 1.00 22.35 672 ASP B N 1
ATOM 9674 C CA . ASP B 1 656 ? -0.361 -4.746 25.728 1.00 22.88 672 ASP B CA 1
ATOM 9675 C C . ASP B 1 656 ? -0.400 -4.613 27.256 1.00 23.36 672 ASP B C 1
ATOM 9676 O O . ASP B 1 656 ? -1.465 -4.548 27.870 1.00 22.21 672 ASP B O 1
ATOM 9681 N N . LEU B 1 657 ? 0.772 -4.591 27.873 1.00 24.03 673 LEU B N 1
ATOM 9682 C CA . LEU B 1 657 ? 0.845 -4.537 29.321 1.00 23.13 673 LEU B CA 1
ATOM 9683 C C . LEU B 1 657 ? 1.234 -3.185 29.871 1.00 22.20 673 LEU B C 1
ATOM 9684 O O . LEU B 1 657 ? 1.909 -2.419 29.221 1.00 24.65 673 LEU B O 1
ATOM 9689 N N . VAL B 1 658 ? 0.789 -2.882 31.073 1.00 22.91 674 VAL B N 1
ATOM 9690 C CA . VAL B 1 658 ? 1.158 -1.626 31.710 1.00 22.97 674 VAL B CA 1
ATOM 9691 C C . VAL B 1 658 ? 1.572 -1.980 33.121 1.00 21.98 674 VAL B C 1
ATOM 9692 O O . VAL B 1 658 ? 0.848 -2.722 33.799 1.00 22.14 674 VAL B O 1
ATOM 9696 N N . ALA B 1 659 ? 2.721 -1.463 33.559 1.00 21.19 675 ALA B N 1
ATOM 9697 C CA . ALA B 1 659 ? 3.210 -1.712 34.917 1.00 18.97 675 ALA B CA 1
ATOM 9698 C C . ALA B 1 659 ? 2.968 -0.437 35.728 1.00 19.79 675 ALA B C 1
ATOM 9699 O O . ALA B 1 659 ? 3.170 0.668 35.230 1.00 18.98 675 ALA B O 1
ATOM 9701 N N . TRP B 1 660 ? 2.506 -0.590 36.968 1.00 20.29 676 TRP B N 1
ATOM 9702 C CA . TRP B 1 660 ? 2.233 0.560 37.825 1.00 19.07 676 TRP B CA 1
ATOM 9703 C C . TRP B 1 660 ? 3.047 0.374 39.090 1.00 19.43 676 TRP B C 1
ATOM 9704 O O . TRP B 1 660 ? 2.897 -0.627 39.803 1.00 19.05 676 TRP B O 1
ATOM 9715 N N . VAL B 1 661 ? 3.892 1.357 39.368 1.00 17.66 677 VAL B N 1
ATOM 9716 C CA . VAL B 1 661 ? 4.762 1.320 40.507 1.00 17.13 677 VAL B CA 1
ATOM 9717 C C . VAL B 1 661 ? 4.415 2.316 41.601 1.00 17.81 677 VAL B C 1
ATOM 9718 O O . VAL B 1 661 ? 4.162 3.489 41.324 1.00 17.34 677 VAL B O 1
ATOM 9722 N N . THR B 1 662 ? 4.475 1.836 42.836 1.00 18.45 678 THR B N 1
ATOM 9723 C CA . THR B 1 662 ? 4.212 2.616 44.042 1.00 19.05 678 THR B CA 1
ATOM 9724 C C . THR B 1 662 ? 5.540 2.817 44.762 1.00 18.75 678 THR B C 1
ATOM 9725 O O . THR B 1 662 ? 6.271 1.846 44.942 1.00 19.43 678 THR B O 1
ATOM 9729 N N . ALA B 1 663 ? 5.889 4.041 45.154 1.00 19.88 679 ALA B N 1
ATOM 9730 C CA . ALA B 1 663 ? 7.114 4.185 45.927 1.00 19.72 679 ALA B CA 1
ATOM 9731 C C . ALA B 1 663 ? 6.880 5.218 47.016 1.00 20.59 679 ALA B C 1
ATOM 9732 O O . ALA B 1 663 ? 6.098 6.158 46.832 1.00 22.60 679 ALA B O 1
ATOM 9734 N N . GLY B 1 664 ? 7.558 5.054 48.148 1.00 20.30 680 GLY B N 1
ATOM 9735 C CA . GLY B 1 664 ? 7.392 6.003 49.226 1.00 19.75 680 GLY B CA 1
ATOM 9736 C C . GLY B 1 664 ? 8.246 5.676 50.433 1.00 20.56 680 GLY B C 1
ATOM 9737 O O . GLY B 1 664 ? 9.120 4.808 50.366 1.00 20.71 680 GLY B O 1
ATOM 9738 N N . PHE B 1 665 ? 8.014 6.399 51.529 1.00 19.67 681 PHE B N 1
ATOM 9739 C CA . PHE B 1 665 ? 8.748 6.168 52.761 1.00 20.22 681 PHE B CA 1
ATOM 9740 C C . PHE B 1 665 ? 7.952 6.709 53.940 1.00 21.99 681 PHE B C 1
ATOM 9741 O O . PHE B 1 665 ? 6.965 7.435 53.754 1.00 21.73 681 PHE B O 1
ATOM 9749 N N . LEU B 1 666 ? 8.366 6.328 55.147 1.00 22.27 682 LEU B N 1
ATOM 9750 C CA . LEU B 1 666 ? 7.729 6.791 56.378 1.00 22.04 682 LEU B CA 1
ATOM 9751 C C . LEU B 1 666 ? 8.549 8.005 56.822 1.00 21.84 682 LEU B C 1
ATOM 9752 O O . LEU B 1 666 ? 9.785 8.008 56.726 1.00 20.80 682 LEU B O 1
ATOM 9757 N N . HIS B 1 667 ? 7.864 9.033 57.308 1.00 22.02 683 HIS B N 1
ATOM 9758 C CA . HIS B 1 667 ? 8.546 10.207 57.793 1.00 20.37 683 HIS B CA 1
ATOM 9759 C C . HIS B 1 667 ? 8.092 10.550 59.189 1.00 21.53 683 HIS B C 1
ATOM 9760 O O . HIS B 1 667 ? 6.955 10.971 59.368 1.00 22.35 683 HIS B O 1
ATOM 9767 N N . ILE B 1 668 ? 8.967 10.357 60.179 1.00 21.66 684 ILE B N 1
ATOM 9768 C CA . ILE B 1 668 ? 8.670 10.732 61.562 1.00 19.46 684 ILE B CA 1
ATOM 9769 C C . ILE B 1 668 ? 9.550 11.967 61.671 1.00 19.17 684 ILE B C 1
ATOM 9770 O O . ILE B 1 668 ? 10.775 11.860 61.744 1.00 19.71 684 ILE B O 1
ATOM 9775 N N . PRO B 1 669 ? 8.949 13.166 61.654 1.00 18.94 685 PRO B N 1
ATOM 9776 C CA . PRO B 1 669 ? 9.812 14.356 61.741 1.00 18.94 685 PRO B CA 1
ATOM 9777 C C . PRO B 1 669 ? 10.738 14.346 62.957 1.00 19.71 685 PRO B C 1
ATOM 9778 O O . PRO B 1 669 ? 10.380 13.842 64.045 1.00 19.48 685 PRO B O 1
ATOM 9782 N N . HIS B 1 670 ? 11.935 14.893 62.762 1.00 19.15 686 HIS B N 1
ATOM 9783 C CA . HIS B 1 670 ? 12.921 14.982 63.826 1.00 18.76 686 HIS B CA 1
ATOM 9784 C C . HIS B 1 670 ? 13.532 16.370 63.795 1.00 19.43 686 HIS B C 1
ATOM 9785 O O . HIS B 1 670 ? 13.347 17.117 62.821 1.00 20.35 686 HIS B O 1
ATOM 9792 N N . ALA B 1 671 ? 14.237 16.729 64.860 1.00 19.39 687 ALA B N 1
ATOM 9793 C CA . ALA B 1 671 ? 14.838 18.059 64.951 1.00 20.58 687 ALA B CA 1
ATOM 9794 C C . ALA B 1 671 ? 15.613 18.489 63.723 1.00 21.20 687 ALA B C 1
ATOM 9795 O O . ALA B 1 671 ? 15.567 19.650 63.336 1.00 22.38 687 ALA B O 1
ATOM 9797 N N . GLU B 1 672 ? 16.321 17.566 63.093 1.00 22.71 688 GLU B N 1
ATOM 9798 C CA . GLU B 1 672 ? 17.102 17.931 61.913 1.00 22.90 688 GLU B CA 1
ATOM 9799 C C . GLU B 1 672 ? 16.216 18.468 60.798 1.00 23.87 688 GLU B C 1
ATOM 9800 O O . GLU B 1 672 ? 16.706 19.114 59.886 1.00 24.95 688 GLU B O 1
ATOM 9806 N N . ASP B 1 673 ? 14.912 18.214 60.879 1.00 24.41 689 ASP B N 1
ATOM 9807 C CA . ASP B 1 673 ? 13.969 18.688 59.867 1.00 26.10 689 ASP B CA 1
ATOM 9808 C C . ASP B 1 673 ? 13.652 20.185 59.979 1.00 27.77 689 ASP B C 1
ATOM 9809 O O . ASP B 1 673 ? 12.913 20.743 59.155 1.00 27.87 689 ASP B O 1
ATOM 9814 N N . ILE B 1 674 ? 14.181 20.837 61.003 1.00 29.33 690 ILE B N 1
ATOM 9815 C CA . ILE B 1 674 ? 13.875 22.246 61.199 1.00 31.62 690 ILE B CA 1
ATOM 9816 C C . ILE B 1 674 ? 15.079 23.139 60.982 1.00 32.31 690 ILE B C 1
ATOM 9817 O O . ILE B 1 674 ? 16.141 22.875 61.509 1.00 34.09 690 ILE B O 1
ATOM 9822 N N . PRO B 1 675 ? 14.921 24.232 60.224 1.00 33.44 691 PRO B N 1
ATOM 9823 C CA . PRO B 1 675 ? 13.694 24.693 59.566 1.00 33.56 691 PRO B CA 1
ATOM 9824 C C . PRO B 1 675 ? 13.294 24.008 58.247 1.00 33.94 691 PRO B C 1
ATOM 9825 O O . PRO B 1 675 ? 12.193 24.228 57.768 1.00 34.12 691 PRO B O 1
ATOM 9829 N N . ASN B 1 676 ? 14.169 23.222 57.631 1.00 34.72 692 ASN B N 1
ATOM 9830 C CA . ASN B 1 676 ? 13.763 22.551 56.390 1.00 36.81 692 ASN B CA 1
ATOM 9831 C C . ASN B 1 676 ? 14.392 21.171 56.198 1.00 36.39 692 ASN B C 1
ATOM 9832 O O . ASN B 1 676 ? 15.551 20.942 56.542 1.00 36.25 692 ASN B O 1
ATOM 9837 N N . THR B 1 677 ? 13.597 20.249 55.659 1.00 26.00 693 THR B N 1
ATOM 9838 C CA . THR B 1 677 ? 14.031 18.877 55.437 1.00 25.89 693 THR B CA 1
ATOM 9839 C C . THR B 1 677 ? 14.907 18.819 54.195 1.00 27.18 693 THR B C 1
ATOM 9840 O O . THR B 1 677 ? 14.659 19.540 53.229 1.00 28.84 693 THR B O 1
ATOM 9844 N N . VAL B 1 678 ? 15.930 17.967 54.210 1.00 34.99 694 VAL B N 1
ATOM 9845 C CA . VAL B 1 678 ? 16.819 17.855 53.053 1.00 34.63 694 VAL B CA 1
ATOM 9846 C C . VAL B 1 678 ? 16.688 16.549 52.274 1.00 35.55 694 VAL B C 1
ATOM 9847 O O . VAL B 1 678 ? 16.193 15.536 52.775 1.00 35.12 694 VAL B O 1
ATOM 9851 N N . THR B 1 679 ? 17.148 16.610 51.037 1.00 38.45 695 THR B N 1
ATOM 9852 C CA . THR B 1 679 ? 17.100 15.522 50.088 1.00 39.43 695 THR B CA 1
ATOM 9853 C C . THR B 1 679 ? 18.211 14.485 50.212 1.00 40.49 695 THR B C 1
ATOM 9854 O O . THR B 1 679 ? 18.564 13.917 49.193 1.00 43.14 695 THR B O 1
ATOM 9858 N N . VAL B 1 680 ? 18.765 14.226 51.401 1.00 36.29 696 VAL B N 1
ATOM 9859 C CA . VAL B 1 680 ? 19.861 13.274 51.525 1.00 35.35 696 VAL B CA 1
ATOM 9860 C C . VAL B 1 680 ? 19.465 11.858 51.128 1.00 34.16 696 VAL B C 1
ATOM 9861 O O . VAL B 1 680 ? 18.560 11.294 51.710 1.00 32.64 696 VAL B O 1
ATOM 9865 N N . GLY B 1 681 ? 20.171 11.297 50.142 1.00 33.84 697 GLY B N 1
ATOM 9866 C CA . GLY B 1 681 ? 19.898 9.955 49.656 1.00 32.43 697 GLY B CA 1
ATOM 9867 C C . GLY B 1 681 ? 19.713 9.968 48.150 1.00 32.86 697 GLY B C 1
ATOM 9868 O O . GLY B 1 681 ? 20.113 10.909 47.477 1.00 33.67 697 GLY B O 1
ATOM 9869 N N . ASN B 1 682 ? 19.103 8.939 47.589 1.00 33.13 698 ASN B N 1
ATOM 9870 C CA . ASN B 1 682 ? 18.905 8.948 46.146 1.00 32.88 698 ASN B CA 1
ATOM 9871 C C . ASN B 1 682 ? 17.441 8.844 45.751 1.00 31.03 698 ASN B C 1
ATOM 9872 O O . ASN B 1 682 ? 17.097 8.402 44.657 1.00 29.62 698 ASN B O 1
ATOM 9877 N N . GLY B 1 683 ? 16.589 9.278 46.672 1.00 28.93 699 GLY B N 1
ATOM 9878 C CA . GLY B 1 683 ? 15.170 9.288 46.426 1.00 26.85 699 GLY B CA 1
ATOM 9879 C C . GLY B 1 683 ? 14.463 7.959 46.448 1.00 25.65 699 GLY B C 1
ATOM 9880 O O . GLY B 1 683 ? 14.980 6.930 46.849 1.00 24.16 699 GLY B O 1
ATOM 9881 N N . VAL B 1 684 ? 13.240 7.994 45.964 1.00 25.74 700 VAL B N 1
ATOM 9882 C CA . VAL B 1 684 ? 12.432 6.815 45.957 1.00 23.87 700 VAL B CA 1
ATOM 9883 C C . VAL B 1 684 ? 11.787 6.677 44.572 1.00 22.03 700 VAL B C 1
ATOM 9884 O O . VAL B 1 684 ? 11.452 7.670 43.943 1.00 21.17 700 VAL B O 1
ATOM 9888 N N . GLY B 1 685 ? 11.662 5.447 44.083 1.00 21.78 701 GLY B N 1
ATOM 9889 C CA . GLY B 1 685 ? 11.081 5.226 42.767 1.00 20.72 701 GLY B CA 1
ATOM 9890 C C . GLY B 1 685 ? 11.385 3.850 42.187 1.00 20.86 701 GLY B C 1
ATOM 9891 O O . GLY B 1 685 ? 11.017 2.817 42.753 1.00 21.47 701 GLY B O 1
ATOM 9892 N N . PHE B 1 686 ? 12.091 3.818 41.064 1.00 21.71 702 PHE B N 1
ATOM 9893 C CA . PHE B 1 686 ? 12.397 2.546 40.414 1.00 21.50 702 PHE B CA 1
ATOM 9894 C C . PHE B 1 686 ? 13.398 2.596 39.255 1.00 21.79 702 PHE B C 1
ATOM 9895 O O . PHE B 1 686 ? 13.726 3.661 38.716 1.00 22.23 702 PHE B O 1
ATOM 9903 N N . PHE B 1 687 ? 13.893 1.429 38.872 1.00 21.39 703 PHE B N 1
ATOM 9904 C CA . PHE B 1 687 ? 14.801 1.357 37.744 1.00 21.75 703 PHE B CA 1
ATOM 9905 C C . PHE B 1 687 ? 14.145 0.448 36.733 1.00 21.75 703 PHE B C 1
ATOM 9906 O O . PHE B 1 687 ? 13.401 -0.464 37.102 1.00 21.38 703 PHE B O 1
ATOM 9914 N N . LEU B 1 688 ? 14.414 0.719 35.459 1.00 20.67 704 LEU B N 1
ATOM 9915 C CA . LEU B 1 688 ? 13.918 -0.111 34.373 1.00 21.02 704 LEU B CA 1
ATOM 9916 C C . LEU B 1 688 ? 15.234 -0.532 33.737 1.00 21.19 704 LEU B C 1
ATOM 9917 O O . LEU B 1 688 ? 15.952 0.309 33.217 1.00 21.26 704 LEU B O 1
ATOM 9922 N N . ARG B 1 689 ? 15.521 -1.829 33.772 1.00 26.61 705 ARG B N 1
ATOM 9923 C CA . ARG B 1 689 ? 16.763 -2.372 33.254 1.00 25.93 705 ARG B CA 1
ATOM 9924 C C . ARG B 1 689 ? 16.582 -3.402 32.157 1.00 24.92 705 ARG B C 1
ATOM 9925 O O . ARG B 1 689 ? 15.742 -4.287 32.259 1.00 23.94 705 ARG B O 1
ATOM 9933 N N . PRO B 1 690 ? 17.399 -3.314 31.106 1.00 21.01 706 PRO B N 1
ATOM 9934 C CA . PRO B 1 690 ? 17.329 -4.258 29.987 1.00 20.98 706 PRO B CA 1
ATOM 9935 C C . PRO B 1 690 ? 17.857 -5.596 30.472 1.00 19.84 706 PRO B C 1
ATOM 9936 O O . PRO B 1 690 ? 18.874 -5.642 31.162 1.00 19.43 706 PRO B O 1
ATOM 9940 N N . TYR B 1 691 ? 17.141 -6.667 30.140 1.00 18.39 707 TYR B N 1
ATOM 9941 C CA . TYR B 1 691 ? 17.486 -8.020 30.579 1.00 17.80 707 TYR B CA 1
ATOM 9942 C C . TYR B 1 691 ? 17.320 -8.940 29.368 1.00 17.82 707 TYR B C 1
ATOM 9943 O O . TYR B 1 691 ? 16.216 -9.361 29.054 1.00 18.84 707 TYR B O 1
ATOM 9952 N N . ASN B 1 692 ? 18.435 -9.233 28.705 1.00 18.32 708 ASN B N 1
ATOM 9953 C CA . ASN B 1 692 ? 18.493 -10.057 27.509 1.00 20.11 708 ASN B CA 1
ATOM 9954 C C . ASN B 1 692 ? 17.719 -9.404 26.371 1.00 20.71 708 ASN B C 1
ATOM 9955 O O . ASN B 1 692 ? 17.277 -10.077 25.443 1.00 22.82 708 ASN B O 1
ATOM 9960 N N . PHE B 1 693 ? 17.557 -8.089 26.467 1.00 21.08 709 PHE B N 1
ATOM 9961 C CA . PHE B 1 693 ? 16.877 -7.270 25.460 1.00 21.05 709 PHE B CA 1
ATOM 9962 C C . PHE B 1 693 ? 17.861 -7.093 24.312 1.00 21.77 709 PHE B C 1
ATOM 9963 O O . PHE B 1 693 ? 17.463 -7.017 23.154 1.00 20.19 709 PHE B O 1
ATOM 9971 N N . PHE B 1 694 ? 19.151 -6.998 24.656 1.00 22.67 710 PHE B N 1
ATOM 9972 C CA . PHE B 1 694 ? 20.220 -6.844 23.661 1.00 23.15 710 PHE B CA 1
ATOM 9973 C C . PHE B 1 694 ? 20.985 -8.152 23.540 1.00 24.05 710 PHE B C 1
ATOM 9974 O O . PHE B 1 694 ? 20.696 -9.112 24.262 1.00 24.80 710 PHE B O 1
ATOM 9982 N N . ASP B 1 695 ? 21.945 -8.215 22.628 1.00 24.68 711 ASP B N 1
ATOM 9983 C CA . ASP B 1 695 ? 22.711 -9.453 22.484 1.00 26.34 711 ASP B CA 1
ATOM 9984 C C . ASP B 1 695 ? 24.066 -9.319 23.181 1.00 25.96 711 ASP B C 1
ATOM 9985 O O . ASP B 1 695 ? 24.827 -10.272 23.251 1.00 25.36 711 ASP B O 1
ATOM 9990 N N . GLN B 1 696 ? 24.348 -8.127 23.692 1.00 27.13 712 GLN B N 1
ATOM 9991 C CA . GLN B 1 696 ? 25.580 -7.842 24.418 1.00 29.70 712 GLN B CA 1
ATOM 9992 C C . GLN B 1 696 ? 25.457 -6.420 24.943 1.00 30.17 712 GLN B C 1
ATOM 9993 O O . GLN B 1 696 ? 24.442 -5.776 24.730 1.00 29.91 712 GLN B O 1
ATOM 9999 N N . GLU B 1 697 ? 26.475 -5.931 25.638 1.00 32.61 713 GLU B N 1
ATOM 10000 C CA . GLU B 1 697 ? 26.460 -4.560 26.148 1.00 34.53 713 GLU B CA 1
ATOM 10001 C C . GLU B 1 697 ? 26.226 -3.654 24.930 1.00 36.40 713 GLU B C 1
ATOM 10002 O O . GLU B 1 697 ? 26.939 -3.757 23.922 1.00 35.38 713 GLU B O 1
ATOM 10008 N N . PRO B 1 698 ? 25.207 -2.775 24.989 1.00 37.98 714 PRO B N 1
ATOM 10009 C CA . PRO B 1 698 ? 24.945 -1.895 23.850 1.00 39.42 714 PRO B CA 1
ATOM 10010 C C . PRO B 1 698 ? 26.033 -0.849 23.634 1.00 42.52 714 PRO B C 1
ATOM 10011 O O . PRO B 1 698 ? 26.752 -0.473 24.565 1.00 41.63 714 PRO B O 1
ATOM 10015 N N . SER B 1 699 ? 26.166 -0.398 22.389 1.00 46.50 715 SER B N 1
ATOM 10016 C CA . SER B 1 699 ? 27.177 0.603 22.053 1.00 50.70 715 SER B CA 1
ATOM 10017 C C . SER B 1 699 ? 26.889 1.934 22.757 1.00 52.82 715 SER B C 1
ATOM 10018 O O . SER B 1 699 ? 25.853 2.097 23.411 1.00 52.57 715 SER B O 1
ATOM 10021 N N . MET B 1 700 ? 27.825 2.869 22.649 1.00 71.17 716 MET B N 1
ATOM 10022 C CA . MET B 1 700 ? 27.637 4.178 23.249 1.00 71.30 716 MET B CA 1
ATOM 10023 C C . MET B 1 700 ? 28.354 5.250 22.442 1.00 71.66 716 MET B C 1
ATOM 10024 O O . MET B 1 700 ? 29.488 5.057 21.989 1.00 71.61 716 MET B O 1
ATOM 10029 N N . ASP B 1 701 ? 27.662 6.373 22.252 1.00 72.14 717 ASP B N 1
ATOM 10030 C CA . ASP B 1 701 ? 28.185 7.511 21.499 1.00 72.05 717 ASP B CA 1
ATOM 10031 C C . ASP B 1 701 ? 28.097 8.782 22.347 1.00 72.65 717 ASP B C 1
ATOM 10032 O O . ASP B 1 701 ? 28.051 8.651 23.597 1.00 73.02 717 ASP B O 1
#

Solvent-accessible surface area: 42874 Å² total

Organism: Bos taurus (NCBI:txid9913)

Secondary structure (DSSP, 8-state):
--SSPPPHHHHHHHHHHHHHHH-SS-B-TTT--TTSEEEEEEEEEPPPHHHHHHHHHH-PPPPPPEEEEEEEE-SSSS-EEEEEEEESSSS--EEEE-HHHHHSS-EEGGGSPPPHHHHHHHHHIIIIIIGGGGHHHHHHHH-TTTTPPPEEEE--SS-SSSTT--EEEEEEEE--SSS-GGGSEEEEEEEEE--SSSGGG-EEEEEEETTEEESSHHHHHHHHHTT--PPPP----EEEETTEEEESSEEEEEEEETTTEEEEEEEEETTEEEEEEEEEEEEEEEE--SSHHHHH-EEEGGGT-TTTTB----BTTTB-TTSEEEEEEEEESSSS-EEEEEEEEEEEEEEEEEEEE---STT-----EEEEEEEEEEEEE-----EEEEEEE-TTS-EEEEEEE-B----EE--TTGGGGEEEEETTEEEE-EEEEEEEEEEE-TTSSEEEEEEEEEEEEEEEETTEEEEEEEEEEEEEEE--BGGGGEEETTS---SEEEEEEEEE-TTS-EEEEEEEEE-B---PPPTTSTTGGGGGGGGEEEEEEE--TT---SS-TTTTT-TTS-S--GGGG-S--B-SSEEEEEEEEEEEEE---GGGSS-B---S--EEEEEEEESSSSSSPP--/--SSPPPHHHHHHHHHHHHHH--S----TTS--TTSEEEEEEEEEPPPHHHHHHHHHH-PPPPPPEEEEEEEE-SSSS-EEEEEEEESSSS--EEEE-HHHHHSS-EEGGGSPPPHHHHHHHHHIIIIIIGGGGHHHHHHHH-TTTTPPPEEEE--SS-SSSTT--EEEEEEEE--SSS-GGGSEEEEEEEEE--SSSGGG-EEEEEEETTEEESSHHHHHHHHHTT----------EEEETTEEEESSEEEEEEEETTTEEEEEEEEETTEEEEEEEEEEEEEEEE--SSHHHHH-EEEGGGT-TTTTB----BTTTB-TTSEEEEEEEEESSSS-EEEEEEEEEEEEEEEEEEEE---SSS-----EEEEEEEEEEEEE-----EEEEEEE-TTS-EEEEEEE-B-PPPEE--TTGGGGEEEEETTEEEE-EEEEEEEEEEE-TTSSEEEEEEEEEEEEEEEETTEEEEEEEEEEEEEEE--BGGGGEEETTS---SEEEEEEEEE-TTSSEEEEEEEEE-B---PPPTTSTTGGGGGGGGEEEEEEE--TT---SS-TTTTT-TTS-S--GGGG-S--B-SSEEEEEEEEEEEEE---GGGSS-B---S--EEEEEEEESSSSSSPP--

InterPro domains:
  IPR000269 Copper amine oxidase [PTHR10638] (53-726)
  IPR015798 Copper amine oxidase, catalytic domain [PF01179] (324-722)
  IPR015800 Copper amine oxidase, N2-terminal [PF02727] (65-151)
  IPR015802 Copper amine oxidase, N3-terminal [PF02728] (168-268)
  IPR016182 Copper amine oxidase, N-terminal [SSF54416] (47-152)
  IPR016182 Copper amine oxidase, N-terminal [SSF54416] (164-304)
  IPR036460 Copper amine oxidase, catalytic domain superfamily [G3DSA:2.70.98.20] (295-717)
  IPR036460 Copper amine oxidase, catalytic domain superfamily [SSF49998] (307-759)
  IPR049947 Copper amine oxidase, copper-binding site [PS01165] (678-691)
  IPR049948 Copper amine oxidase, TPQ-binding site [PS01164] (459-472)

CATH classification: 3.10.450.40 (+2 more: 3.10.450.40, 2.70.98.20)

GO terms:
  GO:0005507 copper ion binding (F, TAS)
  GO:0009308 amine metabolic process (P, TAS)

B-factor: mean 29.07, std 14.42, range [1.06, 117.9]

Sequence (1264 aa):
QLFADLSREELTTVMSFLTQQLGPDLVDAAQARPSDNCVFSVELQLPPKAAALAHLDRGSPPPAREALAIVFFGGQPQPNVTELVVGPLPQPSYMRDVTVERHGGPLPYYRRPVLLREYLDIDQMIFNRELPQAAGVLHHCCSYKQGGQKLLTMNSAPRGVQSGDRSTWFGIYYNITKGGPYLHPVGLELLVDHKALDPADWTVQKVFFQGRYYENLAQLEEQFEAGQVNVVVIPDRFSVQGNRVASSLWTFSFGLGAFSGPRVFDVRFQGERLAYEISLQEAGAVYGGNTPAAMLTRYMDSGFGMGYFATPLIRGVDCPYLATYMDWHFVVESQTPKTLHDAFCVFEQNKGLPLRRHHSDFLSHYFGGVAQTVLVFRSVSTMLNDYVWDMVFYPNGAIEVKLHATGYISSAFLFGAARRYGNQVGEHTLGPVHTHSAHYKVDLDVGGLENWVWAEDMAFVPTAIPWSPEHQIQRLQVTRKQLETEEQAAFPLGGASPRYLYLASKQSNKWGHPRGYRIQTVSFAGGPMPQNSPMERAFSWGRYQLAITQRKETEPSSSSVFNQNDPWTPTVDFSDFINNETIAGKDLVAWVTAGFLHIPHAEDIPNTVTVGNGVGFFLRPYNFFDQEPSMDQLFADLSREELTTVMSFLTQQLGPDLVDAAQARPSDNCVFSVELQLPPKAAALAHLDRGSPPPAREALAIVFFGGQPQPNVTELVVGPLPQPSYMRDVTVERHGGPLPYYRRPVLLREYLDIDQMIFNRELPQAAGVLHHCCSYKQGGQKLLTMNSAPRGVQSGDRSTWFGIYYNITKGGPYLHPVGLELLVDHKALDPADWTVQKVFFQGRYYENLAQLEEQFEAGQVNVVVIPDRFSVQGNRVASSLWTFSFGLGAFSGPRVFDVRFQGERLAYEISLQEAGAVYGGNTPAAMLTRYMDSGFGMGYFATPLIRGVDCPYLATYMDWHFVVESQTPKTLHDAFCVFEQNKGLPLRRHHSDFLSHYFGGVAQTVLVFRSVSTMLNDYVWDMVFYPNGAIEVKLHATGYISSAFLFGAARRYGNQVGEHTLGPVHTHSAHYKVDLDVGGLENWVWAEDMAFVPTAIPWSPEHQIQRLQVTRKQLETEEQAAFPLGGASPRYLYLASKQSNKWGHPRGYRIQTVSFAGGPMPQNSPMERAFSWGRYQLAITQRKETEPSSSSVFNQNDPWTPTVDFSDFINNETIAGKDLVAWVTAGFLHIPHAEDIPNTVTVGNGVGFFLRPYNFFDQEPSMD

Foldseek 3Di:
DLVFKDDLLQLLQQLVVCCVVVDDQEDQLLADFQQGKYWFWKMWDRDDVVQCCCCVPVVDDHDQTWMWIWMFNRNDPFTFIWIWIFDRPPHTDDTHTCQCVQQVDTHHNLLAFQGPNNVVLVVCCCVPPACVLQCPLCCQQAVVVNPGADKDWDWFDQQDQAPLFHWTKIFIFGDDPDLDGLQGGSQKIWTKGCSDRDNVPIDTQWITHNHDIDRGSNRVRVCVVVVNDDHHHGDDCWDDDRQWIGHPFWIWGWAADFLQGTKIAQIAGPRHGFFRIKTWFWKWKQAPFDRPRRNHHIDGRSLVGQNNQWAAQDDVPRDDVPWDFDKHWITGSGSRIDIHGRQKTKDKDFPQAFPDWDDDDPDPPDTDGHTWIKIWIWGWGCDRQIWIWIWIGGQQGKIDTFIFDKGAARWHQDDDPGVVAFDAQDVRIGRGKMKMKIKMKTQTQQVHQWKWKKFKAKAWDWDADVVHRVDIDRDIDMDMDTDWWQVRQFAFVVGDGGQWMWIFDPDFEPVPHTWTKTKFWFAAGDHQDPPPRLQSQQVVNNRGQKTKAADDPSPPHQHDSSCTNHRNDGSHRNCVRGDTDTSHTGRMMMMGMHIHIQRDDNVCPSMDDRPDDGGTIMIGTDSNYVDRDDGD/DLVFKQDLLQLLQVLVVCCVPDPADEDQLLADFQQHKYWQWKMWDRDDPVQCCCCVPVVDDHDQTWMWIWMFNRNDPFTFIWIWIFDRPPHTDDTHTCQCVQQVDTHHNLLAFQGPNNVVLVVCCCVPPACVLQVPLCCVAAVVVNPGADKDWDWFDQQDQAPQFDWTWIFIFGPPVDFDSLQGGSQKIWTKGCSDRDNVPIDTQWITHNHDIDRGSNRVRVCVVVVNDDHHHGDDCWDDDRQWIGHPFWIWGWAQDQLQGTKIAQIAGPRHGFFGIKTWFWKWKQAPFDRPRRNHHIDGRSLVGQNNQWAAQDDVPRDDVPWDFDKHWIDGSGSRIDIHGRQKTKDKDFPQAFPDWDDDDPDPPDTDGHTWIKIWIWGWGDDRQIWIWIWIAGQQGKIDTFIFDKGAARWHQDDDPGVVAFAAQDVRIGRGKMKMKIKMKTQTQQVHQWKWKKFKAKAWDWDADVVHRVDIDGDIDMDMDTDWWQVVQFAFVVDDGGQWMWIFDPDFEPVPHTWTKTKFWFAAGDHQDPPPRLQSQQVVNNRGQKTKAADDPSPPHQHDSSCTNHRNDGSHRNCVRGDTDTSHTGRMMMMGMHIHIQRDDNVCPPMDDRPDDGGTIMIGTDSNYVDRDDGD

Radius of gyration: 33.51 Å; Cα contacts (8 Å, |Δi|>4): 3448; chains: 2; bounding box: 99×89×75 Å

Nearest PDB structures (foldseek):
  1tu5-assembly1_B  TM=1.001E+00  e=0.000E+00  Bos taurus
  2pnc-assembly1_B  TM=9.967E-01  e=0.000E+00  Bos taurus
  2y74-assembly1_B  TM=9.882E-01  e=0.000E+00  Homo sapiens
  2y74-assembly1_A  TM=9.869E-01  e=0.000E+00  Homo sapiens
  3ala-assembly4_G  TM=9.865E-01  e=0.000E+00  Homo sapiens